Protein AF-0000000068191356 (afdb_homodimer)

Sequence (812 aa):
MKTSSRVHIRNRVVVEPELHLHTVDITEAMRLRGDSGASRRATAPMTSDFDLAVMPREKIFSRSLHSWSAHHSLTTNNWIATIAPASSPSEPGSSNKARYVQIPFPSEREARRFCKAYSPPRLSTAALCQLCQLTPQAARHCRNCGVTVCDSCSTRWGIRMVPKTYNPQLLTTTVRVCKSCDWLSNAFCMALLQGRYEDVLTIVETGNVNLRTCFADIHQEAMFPVHCAILGGSLATLQWLVEMQGCPLSVKKDPKTNRALSLQTSASRTLLDLAMKGRPKIDILVYLIQNGLSISDVHDPSLAPKTLEVVLKAGFPIHSIDTLMPDMPVKTDESDKKFDVSRNKSLVYEESVATLEDACVLCCERSTDCVLIPCGHQICCTDCGHQLTSCPVCKINCSVLRVYRQMKTSSRVHIRNRVVVEPELHLHTVDITEAMRLRGDSGASRRATAPMTSDFDLAVMPREKIFSRSLHSWSAHHSLTTNNWIATIAPASSPSEPGSSNKARYVQIPFPSEREARRFCKAYSPPRLSTAALCQLCQLTPQAARHCRNCGVTVCDSCSTRWGIRMVPKTYNPQLLTTTVRVCKSCDWLSNAFCMALLQGRYEDVLTIVETGNVNLRTCFADIHQEAMFPVHCAILGGSLATLQWLVEMQGCPLSVKKDPKTNRALSLQTSASRTLLDLAMKGRPKIDILVYLIQNGLSISDVHDPSLAPKTLEVVLKAGFPIHSIDTLMPDMPVKTDESDKKFDVSRNKSLVYEESVATLEDACVLCCERSTDCVLIPCGHQICCTDCGHQLTSCPVCKINCSVLRVYRQ

Secondary structure (DSSP, 8-state):
---------------------S---HHHHHHGGGSS---------TT----GGG--GGG--PPPBPPEEEEEETTTTEEEEEE--S--S--SS-------EEEEESSHHHHHHHHHHHSPBPPP--SS-TTT-SPPSS-EE-TTT--EE-STTEEEEEGGGS-GGG--STT-SEEEEEHHHHHHHHHHHHHHHTT-HHHHHHHHTTS---SSS-BS-SSS--B-HHHHHHHHT-HHHHHIIIIIT---SEEEE-TTT-PEEEPB-TT--BHHHHHHSSS--HHHHHHHHHTT--GGG-S-TTHHHHHHHHHHHT---TTGGGGSS------------------------------GGGB-TTTSSSB--EEEETT-B--B-HHHHTT-SB-TTT--B-EEEE-B--/---------------------S---HHHHHHGGGSS---------TT----GGG--GGG--PPPBPPEEEEEETTTTEEEEEE-----S--S--------EEEEESSHHHHHHHHHHHSPBPPP--SS-TTT-SPPSS-EE-TTT--EE-STTEEEEEGGGS-GGG---TT-SEEEEEHHHHHHHHHHHHHHHTT-HHHHHHHHTTS---SSS-BS-SSS--B-HHHHHHHHT-HHHHHIIIIIT---SEEEE-TTT-PEEEPB-TT--BHHHHHHSSS--HHHHHHHHHTT--GGG-S-TTHHHHHHHHHHHT---TTGGGGSS------------------------------GGGB-TTTSSSB--EEEETT-B--B-HHHHTT-SB-TTT--B-EEEE-B--

Structure (mmCIF, N/CA/C/O backbone):
data_AF-0000000068191356-model_v1
#
loop_
_entity.id
_entity.type
_entity.pdbx_description
1 polymer 'RING-type domain-containing protein'
#
loop_
_atom_site.group_PDB
_atom_site.id
_atom_site.type_symbol
_atom_site.label_atom_id
_atom_site.label_alt_id
_atom_site.label_comp_id
_atom_site.label_asym_id
_atom_site.label_entity_id
_atom_site.label_seq_id
_atom_site.pdbx_PDB_ins_code
_atom_site.Cartn_x
_atom_site.Cartn_y
_atom_site.Cartn_z
_atom_site.occupancy
_atom_site.B_iso_or_equiv
_atom_site.auth_seq_id
_atom_site.auth_comp_id
_atom_site.auth_asym_id
_atom_site.auth_atom_id
_atom_site.pdbx_PDB_model_num
ATOM 1 N N . MET A 1 1 ? 65.688 52.938 22 1 24.17 1 MET A N 1
ATOM 2 C CA . MET A 1 1 ? 65.188 51.625 22.484 1 24.17 1 MET A CA 1
ATOM 3 C C . MET A 1 1 ? 63.719 51.656 22.75 1 24.17 1 MET A C 1
ATOM 5 O O . MET A 1 1 ? 63.25 52.062 23.828 1 24.17 1 MET A O 1
ATOM 9 N N . LYS A 1 2 ? 62.906 52.031 21.734 1 26.94 2 LYS A N 1
ATOM 10 C CA . LYS A 1 2 ? 61.5 52.406 21.641 1 26.94 2 LYS A CA 1
ATOM 11 C C . LYS A 1 2 ? 60.594 51.188 21.906 1 26.94 2 LYS A C 1
ATOM 13 O O . LYS A 1 2 ? 60.75 50.156 21.25 1 26.94 2 LYS A O 1
ATOM 18 N N . THR A 1 3 ? 60.25 50.906 23.156 1 25.55 3 THR A N 1
ATOM 19 C CA . THR A 1 3 ? 59.562 49.812 23.812 1 25.55 3 THR A CA 1
ATOM 20 C C . THR A 1 3 ? 58.156 49.625 23.219 1 25.55 3 THR A C 1
ATOM 22 O O . THR A 1 3 ? 57.312 50.531 23.297 1 25.55 3 THR A O 1
ATOM 25 N N . SER A 1 4 ? 58 49 22.094 1 24.19 4 SER A N 1
ATOM 26 C CA . SER A 1 4 ? 56.781 48.781 21.312 1 24.19 4 SER A CA 1
ATOM 27 C C . SER A 1 4 ? 55.75 47.969 22.094 1 24.19 4 SER A C 1
ATOM 29 O O . SER A 1 4 ? 56.031 46.875 22.578 1 24.19 4 SER A O 1
ATOM 31 N N . SER A 1 5 ? 54.875 48.562 22.859 1 21.66 5 SER A N 1
ATOM 32 C CA . SER A 1 5 ? 53.844 48.031 23.734 1 21.66 5 SER A CA 1
ATOM 33 C C . SER A 1 5 ? 52.844 47.188 22.953 1 21.66 5 SER A C 1
ATOM 35 O O . SER A 1 5 ? 52.094 47.688 22.125 1 21.66 5 SER A O 1
ATOM 37 N N . ARG A 1 6 ? 53.125 45.906 22.609 1 24.48 6 ARG A N 1
ATOM 38 C CA . ARG A 1 6 ? 52.312 44.938 21.891 1 24.48 6 ARG A CA 1
ATOM 39 C C . ARG A 1 6 ? 50.969 44.688 22.609 1 24.48 6 ARG A C 1
ATOM 41 O O . ARG A 1 6 ? 50.969 44.219 23.75 1 24.48 6 ARG A O 1
ATOM 48 N N . VAL A 1 7 ? 49.969 45.531 22.359 1 21.64 7 VAL A N 1
ATOM 49 C CA . VAL A 1 7 ? 48.625 45.406 22.922 1 21.64 7 VAL A CA 1
ATOM 50 C C . VAL A 1 7 ? 48.062 44.031 22.641 1 21.64 7 VAL A C 1
ATOM 52 O O . VAL A 1 7 ? 48.031 43.562 21.5 1 21.64 7 VAL A O 1
ATOM 55 N N . HIS A 1 8 ? 48.188 43.094 23.484 1 22.69 8 HIS A N 1
ATOM 56 C CA . HIS A 1 8 ? 47.656 41.719 23.453 1 22.69 8 HIS A CA 1
ATOM 57 C C . HIS A 1 8 ? 46.125 41.75 23.328 1 22.69 8 HIS A C 1
ATOM 59 O O . HIS A 1 8 ? 45.438 42.281 24.203 1 22.69 8 HIS A O 1
ATOM 65 N N . ILE A 1 9 ? 45.625 41.906 22.156 1 21.95 9 ILE A N 1
ATOM 66 C CA . ILE A 1 9 ? 44.188 41.875 21.891 1 21.95 9 ILE A CA 1
ATOM 67 C C . ILE A 1 9 ? 43.562 40.562 22.375 1 21.95 9 ILE A C 1
ATOM 69 O O . ILE A 1 9 ? 44 39.5 21.984 1 21.95 9 ILE A O 1
ATOM 73 N N . ARG A 1 10 ? 43.031 40.5 23.594 1 22.03 10 ARG A N 1
ATOM 74 C CA . ARG A 1 10 ? 42.281 39.406 24.234 1 22.03 10 ARG A CA 1
ATOM 75 C C . ARG A 1 10 ? 41.156 38.906 23.344 1 22.03 10 ARG A C 1
ATOM 77 O O . ARG A 1 10 ? 40.281 39.688 22.938 1 22.03 10 ARG A O 1
ATOM 84 N N . ASN A 1 11 ? 41.438 38.031 22.406 1 20.94 11 ASN A N 1
ATOM 85 C CA . ASN A 1 11 ? 40.469 3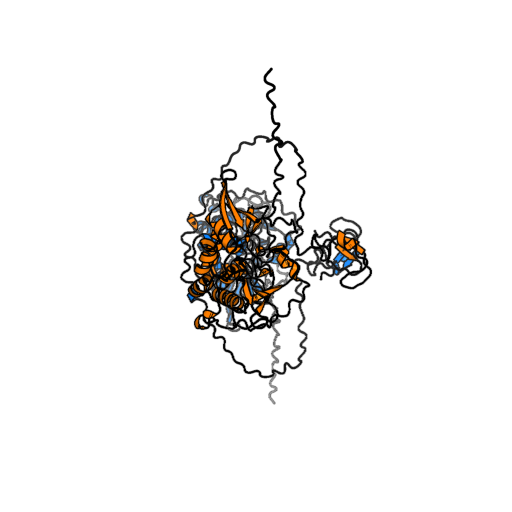7.375 21.516 1 20.94 11 ASN A CA 1
ATOM 86 C C . ASN A 1 11 ? 39.312 36.781 22.297 1 20.94 11 ASN A C 1
ATOM 88 O O . ASN A 1 11 ? 39.5 35.938 23.172 1 20.94 11 ASN A O 1
ATOM 92 N N . ARG A 1 12 ? 38.281 37.562 22.703 1 20.75 12 ARG A N 1
ATOM 93 C CA . ARG A 1 12 ? 37.031 37.094 23.344 1 20.75 12 ARG A CA 1
ATOM 94 C C . ARG A 1 12 ? 36.438 35.938 22.578 1 20.75 12 ARG A C 1
ATOM 96 O O . ARG A 1 12 ? 36.188 36.031 21.375 1 20.75 12 ARG A O 1
ATOM 103 N N . VAL A 1 13 ? 36.75 34.688 22.875 1 22 13 VAL A N 1
ATOM 104 C CA . VAL A 1 13 ? 36.188 33.438 22.391 1 22 13 VAL A CA 1
ATOM 105 C C . VAL A 1 13 ? 34.656 33.531 22.453 1 22 13 VAL A C 1
ATOM 107 O O . VAL A 1 13 ? 34.094 33.719 23.516 1 22 13 VAL A O 1
ATOM 110 N N . VAL A 1 14 ? 33.969 34.094 21.453 1 21.89 14 VAL A N 1
ATOM 111 C CA . VAL A 1 14 ? 32.531 34.062 21.297 1 21.89 14 VAL A CA 1
ATOM 112 C C . VAL A 1 14 ? 32.031 32.625 21.469 1 21.89 14 VAL A C 1
ATOM 114 O O . VAL A 1 14 ? 32.469 31.734 20.766 1 21.89 14 VAL A O 1
ATOM 117 N N . VAL A 1 15 ? 31.797 32.188 22.672 1 22.81 15 VAL A N 1
ATOM 118 C CA . VAL A 1 15 ? 31.125 30.938 22.953 1 22.81 15 VAL A CA 1
ATOM 119 C C . VAL A 1 15 ? 29.906 30.797 22.047 1 22.81 15 VAL A C 1
ATOM 121 O O . VAL A 1 15 ? 29 31.641 22.078 1 22.81 15 VAL A O 1
ATOM 124 N N . GLU A 1 16 ? 30.109 30.328 20.875 1 23.81 16 GLU A N 1
ATOM 125 C CA . GLU A 1 16 ? 29.047 29.984 19.938 1 23.81 16 GLU A CA 1
ATOM 126 C C . GLU A 1 16 ? 27.938 29.188 20.609 1 23.81 16 GLU A C 1
ATOM 128 O O . GLU A 1 16 ? 28.156 28.062 21.047 1 23.81 16 GLU A O 1
ATOM 133 N N . PRO A 1 17 ? 27.125 29.812 21.469 1 24.05 17 PRO A N 1
ATOM 134 C CA . PRO A 1 17 ? 26.078 28.922 21.953 1 24.05 17 PRO A CA 1
ATOM 135 C C . PRO A 1 17 ? 25.422 28.109 20.844 1 24.05 17 PRO A C 1
ATOM 137 O O . PRO A 1 17 ? 25.109 28.656 19.781 1 24.05 17 PRO A O 1
ATOM 140 N N . GLU A 1 18 ? 25.859 26.953 20.609 1 23.86 18 GLU A N 1
ATOM 141 C CA . GLU A 1 18 ? 25.203 25.969 19.75 1 23.86 18 GLU A CA 1
ATOM 142 C C . GLU A 1 18 ? 23.688 26.031 19.891 1 23.86 18 GLU A C 1
ATOM 144 O O . GLU A 1 18 ? 23.141 25.656 20.938 1 23.86 18 GLU A O 1
ATOM 149 N N . LEU A 1 19 ? 23.125 27.141 19.594 1 24.48 19 LEU A N 1
ATOM 150 C CA . LEU A 1 19 ? 21.656 27.219 19.609 1 24.48 19 LEU A CA 1
ATOM 151 C C . LEU A 1 19 ? 21.047 26.062 18.828 1 24.48 19 LEU A C 1
ATOM 153 O O . LEU A 1 19 ? 21.219 25.953 17.609 1 24.48 19 LEU A O 1
ATOM 157 N N . HIS A 1 20 ? 21.094 24.844 19.391 1 24.81 20 HIS A N 1
ATOM 158 C CA . HIS A 1 20 ? 20.188 23.75 19.062 1 24.81 20 HIS A CA 1
ATOM 159 C C . HIS A 1 20 ? 18.766 24.281 18.859 1 24.81 20 HIS A C 1
ATOM 161 O O . HIS A 1 20 ? 17.953 24.281 19.781 1 24.81 20 HIS A O 1
ATOM 167 N N . LEU A 1 21 ? 18.688 25.469 18.422 1 25.8 21 LEU A N 1
ATOM 168 C CA . LEU A 1 21 ? 17.344 25.953 18.125 1 25.8 21 LEU A CA 1
ATOM 169 C C . LEU A 1 21 ? 16.562 24.922 17.312 1 25.8 21 LEU A C 1
ATOM 171 O O . LEU A 1 21 ? 15.398 25.141 16.984 1 25.8 21 LEU A O 1
ATOM 175 N N . HIS A 1 22 ? 17.344 24.219 16.469 1 25.77 22 HIS A N 1
ATOM 176 C CA . HIS A 1 22 ? 16.656 23.719 15.273 1 25.77 22 HIS A CA 1
ATOM 177 C C . HIS A 1 22 ? 15.367 23 15.625 1 25.77 22 HIS A C 1
ATOM 179 O O . HIS A 1 22 ? 14.328 23.219 15.008 1 25.77 22 HIS A O 1
ATOM 185 N N . THR A 1 23 ? 15.609 21.734 16.031 1 26 23 THR A N 1
ATOM 186 C CA . THR A 1 23 ? 14.555 20.734 15.984 1 26 23 THR A CA 1
ATOM 187 C C . THR A 1 23 ? 13.477 21.031 17.016 1 26 23 THR A C 1
ATOM 189 O O . THR A 1 23 ? 13.688 20.844 18.219 1 26 23 THR A O 1
ATOM 192 N N . VAL A 1 24 ? 12.906 22.188 17 1 26.14 24 VAL A N 1
ATOM 193 C CA . VAL A 1 24 ? 11.75 22.281 17.891 1 26.14 24 VAL A CA 1
ATOM 194 C C . VAL A 1 24 ? 10.992 20.953 17.891 1 26.14 24 VAL A C 1
ATOM 196 O O . VAL A 1 24 ? 10.555 20.484 16.844 1 26.14 24 VAL A O 1
ATOM 199 N N . ASP A 1 25 ? 11.438 20.078 18.656 1 25.64 25 ASP A N 1
ATOM 200 C CA . ASP A 1 25 ? 10.695 18.844 18.906 1 25.64 25 ASP A CA 1
ATOM 201 C C . ASP A 1 25 ? 9.203 19.125 19.078 1 25.64 25 ASP A C 1
ATOM 203 O O . ASP A 1 25 ? 8.781 19.609 20.125 1 25.64 25 ASP A O 1
ATOM 207 N N . ILE A 1 26 ? 8.562 19.594 18.078 1 28.28 26 ILE A N 1
ATOM 208 C CA . ILE A 1 26 ? 7.109 19.719 18.062 1 28.28 26 ILE A CA 1
ATOM 209 C C . ILE A 1 26 ? 6.48 18.578 18.859 1 28.28 26 ILE A C 1
ATOM 211 O O . ILE A 1 26 ? 5.402 18.734 19.438 1 28.28 26 ILE A O 1
ATOM 215 N N . THR A 1 27 ? 7.172 17.484 18.891 1 27.33 27 THR A N 1
ATOM 216 C CA . THR A 1 27 ? 6.672 16.344 19.656 1 27.33 27 THR A CA 1
ATOM 217 C C . THR A 1 27 ? 6.793 16.609 21.156 1 27.33 27 THR A C 1
ATOM 219 O O . THR A 1 27 ? 5.973 16.141 21.953 1 27.33 27 THR A O 1
ATOM 222 N N . GLU A 1 28 ? 7.785 17.406 21.594 1 26.42 28 GLU A N 1
ATOM 223 C CA . GLU A 1 28 ? 7.934 17.609 23.031 1 26.42 28 GLU A CA 1
ATOM 224 C C . GLU A 1 28 ? 6.848 18.547 23.578 1 26.42 28 GLU A C 1
ATOM 226 O O . GLU A 1 28 ? 6.316 18.328 24.656 1 26.42 28 GLU A O 1
ATOM 231 N N . ALA A 1 29 ? 6.566 19.656 22.953 1 27 29 ALA A N 1
ATOM 232 C CA . ALA A 1 29 ? 5.559 20.578 23.453 1 27 29 ALA A CA 1
ATOM 233 C C . ALA A 1 29 ? 4.188 19.922 23.531 1 27 29 ALA A C 1
ATOM 235 O O . ALA A 1 29 ? 3.416 20.172 24.453 1 27 29 ALA A O 1
ATOM 236 N N . MET A 1 30 ? 3.887 19.062 22.625 1 27.16 30 MET A N 1
ATOM 237 C CA . MET A 1 30 ? 2.562 18.453 22.672 1 27.16 30 MET A CA 1
ATOM 238 C C . MET A 1 30 ? 2.453 17.453 23.828 1 27.16 30 MET A C 1
ATOM 240 O O . MET A 1 30 ? 1.349 17.078 24.219 1 27.16 30 MET A O 1
ATOM 244 N N . ARG A 1 31 ? 3.641 17.031 24.328 1 27.25 31 ARG A N 1
ATOM 245 C CA . ARG A 1 31 ? 3.58 16.047 25.406 1 27.25 31 ARG A CA 1
ATOM 246 C C . ARG A 1 31 ? 3.186 16.703 26.734 1 27.25 31 ARG A C 1
ATOM 248 O O . ARG A 1 31 ? 2.939 16 27.719 1 27.25 31 ARG A O 1
ATOM 255 N N . LEU A 1 32 ? 3.475 17.953 26.906 1 26.67 32 LEU A N 1
ATOM 256 C CA . LEU A 1 32 ? 3.18 18.469 28.25 1 26.67 32 LEU A CA 1
ATOM 257 C C . LEU A 1 32 ? 1.68 18.438 28.531 1 26.67 32 LEU A C 1
ATOM 259 O O . LEU A 1 32 ? 1.227 18.891 29.578 1 26.67 32 LEU A O 1
ATOM 263 N N . ARG A 1 33 ? 0.892 18.219 27.578 1 27.61 33 ARG A N 1
ATOM 264 C CA . ARG A 1 33 ? -0.502 18.531 27.875 1 27.61 33 ARG A CA 1
ATOM 265 C C . ARG A 1 33 ? -1.111 17.484 28.797 1 27.61 33 ARG A C 1
ATOM 267 O O . ARG A 1 33 ? -2.311 17.516 29.078 1 27.61 33 ARG A O 1
ATOM 274 N N . GLY A 1 34 ? -0.462 16.438 29.219 1 26.48 34 GLY A N 1
ATOM 275 C CA . GLY A 1 34 ? -1.502 15.57 29.75 1 26.48 34 GLY A CA 1
ATOM 276 C C . GLY A 1 34 ? -2.238 16.172 30.938 1 26.48 34 GLY A C 1
ATOM 277 O O . GLY A 1 34 ? -3.334 15.719 31.281 1 26.48 34 GLY A O 1
ATOM 278 N N . ASP A 1 35 ? -1.534 16.766 31.875 1 25.09 35 ASP A N 1
ATOM 279 C CA . ASP A 1 35 ? -2.25 16.875 33.125 1 25.09 35 ASP A CA 1
ATOM 280 C C . ASP A 1 35 ? -3.234 18.047 33.125 1 25.09 35 ASP A C 1
ATOM 282 O O . ASP A 1 35 ? -3.896 18.328 34.125 1 25.09 35 ASP A O 1
ATOM 286 N N . SER A 1 36 ? -2.875 19.156 32.438 1 24.45 36 SER A N 1
ATOM 287 C CA . SER A 1 36 ? -3.641 20.312 32.906 1 24.45 36 SER A CA 1
ATOM 288 C C . SER A 1 36 ? -5.105 20.203 32.5 1 24.45 36 SER A C 1
ATOM 290 O O . SER A 1 36 ? -5.438 19.5 31.547 1 24.45 36 SER A O 1
ATOM 292 N N . GLY A 1 37 ? -6.094 20.562 33.469 1 24.88 37 GLY A N 1
ATOM 293 C CA . GLY A 1 37 ? -7.531 20.797 33.469 1 24.88 37 GLY A CA 1
ATOM 294 C C . GLY A 1 37 ? -8.039 21.484 32.219 1 24.88 37 GLY A C 1
ATOM 295 O O . GLY A 1 37 ? -8.242 22.688 32.219 1 24.88 37 GLY A O 1
ATOM 296 N N . ALA A 1 38 ? -7.434 21.188 31.109 1 26.58 38 ALA A N 1
ATOM 297 C CA . ALA A 1 38 ? -8.008 21.906 29.984 1 26.58 38 ALA A CA 1
ATOM 298 C C . ALA A 1 38 ? -9.531 21.875 30.031 1 26.58 38 ALA A C 1
ATOM 300 O O . ALA A 1 38 ? -10.133 20.797 30.172 1 26.58 38 ALA A O 1
ATOM 301 N N . SER A 1 39 ? -10.125 22.844 30.625 1 24.3 39 SER A N 1
ATOM 302 C CA . SER A 1 39 ? -11.562 23.062 30.547 1 24.3 39 SER A CA 1
ATOM 303 C C . SER A 1 39 ? -12.125 22.531 29.234 1 24.3 39 SER A C 1
ATOM 305 O O . SER A 1 39 ? -11.539 22.734 28.172 1 24.3 39 SER A O 1
ATOM 307 N N . ARG A 1 40 ? -12.82 21.438 29.312 1 29.25 40 ARG A N 1
ATOM 308 C CA . ARG A 1 40 ? -13.664 20.875 28.266 1 29.25 40 ARG A CA 1
ATOM 309 C C . ARG A 1 40 ? -14.219 21.984 27.359 1 29.25 40 ARG A C 1
ATOM 311 O O . ARG A 1 40 ? -15.016 22.812 27.797 1 29.25 40 ARG A O 1
ATOM 318 N N . ARG A 1 41 ? -13.289 22.516 26.516 1 27.05 41 ARG A N 1
ATOM 319 C CA . ARG A 1 41 ? -13.984 23.297 25.5 1 27.05 41 ARG A CA 1
ATOM 320 C C . ARG A 1 41 ? -15.234 22.562 25.016 1 27.05 41 ARG A C 1
ATOM 322 O O . ARG A 1 41 ? -15.203 21.359 24.781 1 27.05 41 ARG A O 1
ATOM 329 N N . ALA A 1 42 ? -16.406 23.047 25.328 1 27.41 42 ALA A N 1
ATOM 330 C CA . ALA A 1 42 ? -17.688 22.594 24.781 1 27.41 42 ALA A CA 1
ATOM 331 C C . ALA A 1 42 ? -17.547 22.172 23.312 1 27.41 42 ALA A C 1
ATOM 333 O O . ALA A 1 42 ? -16.906 22.859 22.516 1 27.41 42 ALA A O 1
ATOM 334 N N . THR A 1 43 ? -17.453 20.875 23.109 1 28.97 43 THR A N 1
ATOM 335 C CA . THR A 1 43 ? -17.516 20.219 21.812 1 28.97 43 THR A CA 1
ATOM 336 C C . THR A 1 43 ? -18.453 20.969 20.875 1 28.97 43 THR A C 1
ATOM 338 O O . THR A 1 43 ? -19.672 20.797 20.938 1 28.97 43 THR A O 1
ATOM 341 N N . ALA A 1 44 ? -18.281 22.219 20.547 1 29.17 44 ALA A N 1
ATOM 342 C CA . ALA A 1 44 ? -19.203 22.703 19.531 1 29.17 44 ALA A CA 1
ATOM 343 C C . ALA A 1 44 ? -19.203 21.781 18.312 1 29.17 44 ALA A C 1
ATOM 345 O O . ALA A 1 44 ? -18.156 21.219 17.953 1 29.17 44 ALA A O 1
ATOM 346 N N . PRO A 1 45 ? -20.281 21.141 17.922 1 31.84 45 PRO A N 1
ATOM 347 C CA . PRO A 1 45 ? -20.406 20.328 16.703 1 31.84 45 PRO A CA 1
ATOM 348 C C . PRO A 1 45 ? -19.641 20.922 15.516 1 31.84 45 PRO A C 1
ATOM 350 O O . PRO A 1 45 ? -19.656 22.141 15.312 1 31.84 45 PRO A O 1
ATOM 353 N N . MET A 1 46 ? -18.484 20.547 15.25 1 36.78 46 MET A N 1
ATOM 354 C CA . MET A 1 46 ? -17.688 20.953 14.094 1 36.78 46 MET A CA 1
ATOM 355 C C . MET A 1 46 ? -18.547 21.078 12.852 1 36.78 46 MET A C 1
ATOM 357 O O . MET A 1 46 ? -18.047 21.109 11.727 1 36.78 46 MET A O 1
ATOM 361 N N . THR A 1 47 ? -19.828 20.688 12.852 1 37.09 47 THR A N 1
ATOM 362 C CA . THR A 1 47 ? -20.594 20.859 11.617 1 37.09 47 THR A CA 1
ATOM 363 C C . THR A 1 47 ? -20.469 22.297 11.109 1 37.09 47 THR A C 1
ATOM 365 O O . THR A 1 47 ? -21.188 22.703 10.188 1 37.09 47 THR A O 1
ATOM 368 N N . SER A 1 48 ? -20.203 23.391 11.992 1 45.31 48 SER A N 1
ATOM 369 C CA . SER A 1 48 ? -20.844 24.688 11.734 1 45.31 48 SER A CA 1
ATOM 370 C C . SER A 1 48 ? -20.109 25.438 10.625 1 45.31 48 SER A C 1
ATOM 372 O O . SER A 1 48 ? -18.875 25.453 10.57 1 45.31 48 SER A O 1
ATOM 374 N N . ASP A 1 49 ? -20.672 25.547 9.43 1 59.94 49 ASP A N 1
ATOM 375 C CA . ASP A 1 49 ? -20.422 26.438 8.297 1 59.94 49 ASP A CA 1
ATOM 376 C C . ASP A 1 49 ? -20.047 27.828 8.766 1 59.94 49 ASP A C 1
ATOM 378 O O . ASP A 1 49 ? -20.5 28.281 9.828 1 59.94 49 ASP A O 1
ATOM 382 N N . PHE A 1 50 ? -18.797 28.219 8.727 1 74.12 50 PHE A N 1
ATOM 383 C CA . PHE A 1 50 ? -18.484 29.609 8.977 1 74.12 50 PHE A CA 1
ATOM 384 C C . PHE A 1 50 ? -18.812 30.469 7.762 1 74.12 50 PHE A C 1
ATOM 386 O O . PHE A 1 50 ? -18.906 29.953 6.645 1 74.12 50 PHE A O 1
ATOM 393 N N . ASP A 1 51 ? -19.375 31.609 8.016 1 84.69 51 ASP A N 1
ATOM 394 C CA . ASP A 1 51 ? -19.688 32.594 6.98 1 84.69 51 ASP A CA 1
ATOM 395 C C . ASP A 1 51 ? -18.812 33.844 7.129 1 84.69 51 ASP A C 1
ATOM 397 O O . ASP A 1 51 ? -18.828 34.469 8.18 1 84.69 51 ASP A O 1
ATOM 401 N N . LEU A 1 52 ? -18.062 34.094 6.141 1 90 52 LEU A N 1
ATOM 402 C CA . LEU A 1 52 ? -17.188 35.25 6.16 1 90 52 LEU A CA 1
ATOM 403 C C . LEU A 1 52 ? -17.984 36.562 6.312 1 90 52 LEU A C 1
ATOM 405 O O . LEU A 1 52 ? -17.453 37.562 6.734 1 90 52 LEU A O 1
ATOM 409 N N . ALA A 1 53 ? -19.234 36.438 5.938 1 86.56 53 ALA A N 1
ATOM 410 C CA . ALA A 1 53 ? -20.094 37.625 6.02 1 86.56 53 ALA A CA 1
ATOM 411 C C . ALA A 1 53 ? -20.25 38.062 7.465 1 86.56 53 ALA A C 1
ATOM 413 O O . ALA A 1 53 ? -20.484 39.25 7.727 1 86.56 53 ALA A O 1
ATOM 414 N N . VAL A 1 54 ? -20.094 37.188 8.438 1 89.06 54 VAL A N 1
ATOM 415 C CA . VAL A 1 54 ? -20.328 37.531 9.844 1 89.06 54 VAL A CA 1
ATOM 416 C C . VAL A 1 54 ? -18.984 37.875 10.508 1 89.06 54 VAL A C 1
ATOM 418 O O . VAL A 1 54 ? -18.938 38.094 11.719 1 89.06 54 VAL A O 1
ATOM 421 N N . MET A 1 55 ? -17.922 37.906 9.789 1 91.19 55 MET A N 1
ATOM 422 C CA . MET A 1 55 ? -16.625 38.281 10.352 1 91.19 55 MET A CA 1
ATOM 423 C C . MET A 1 55 ? -16.703 39.625 11.055 1 91.19 55 MET A C 1
ATOM 425 O O . MET A 1 55 ? -17.219 40.594 10.5 1 91.19 55 MET A O 1
ATOM 429 N N . PRO A 1 56 ? -16.312 39.688 12.32 1 91 56 PRO A N 1
ATOM 430 C CA . PRO A 1 56 ? -16.344 40.938 13.047 1 91 56 PRO A CA 1
ATOM 431 C C . PRO A 1 56 ? -15.227 41.906 12.609 1 91 56 PRO A C 1
ATOM 433 O O . PRO A 1 56 ? -14.344 42.219 13.406 1 91 56 PRO A O 1
ATOM 436 N N . ARG A 1 57 ? -15.32 42.469 11.508 1 93.19 57 ARG A N 1
ATOM 437 C CA . ARG A 1 57 ? -14.258 43.25 10.883 1 93.19 57 ARG A CA 1
ATOM 438 C C . ARG A 1 57 ? -13.906 44.469 11.727 1 93.19 57 ARG A C 1
ATOM 440 O O . ARG A 1 57 ? -12.734 44.844 11.828 1 93.19 57 ARG A O 1
ATOM 447 N N . GLU A 1 58 ? -14.867 45.031 12.406 1 93.06 58 GLU A N 1
ATOM 448 C CA . GLU A 1 58 ? -14.664 46.25 13.18 1 93.06 58 GLU A CA 1
ATOM 449 C C . GLU A 1 58 ? -13.883 45.969 14.469 1 93.06 58 GLU A C 1
ATOM 451 O O . GLU A 1 58 ? -13.344 46.906 15.086 1 93.06 58 GLU A O 1
ATOM 456 N N . LYS A 1 59 ? -13.859 44.719 14.82 1 95.44 59 LYS A N 1
ATOM 457 C CA . LYS A 1 59 ? -13.203 44.375 16.078 1 95.44 59 LYS A CA 1
ATOM 458 C C . LYS A 1 59 ? -11.867 43.688 15.82 1 95.44 59 LYS A C 1
ATOM 460 O O . LYS A 1 59 ? -11.242 43.156 16.75 1 95.44 59 LYS A O 1
ATOM 465 N N . ILE A 1 60 ? -11.508 43.625 14.555 1 96.5 60 ILE A N 1
ATOM 466 C CA . ILE A 1 60 ? -10.242 43 14.211 1 96.5 60 ILE A CA 1
ATOM 467 C C . ILE A 1 60 ? -9.156 44.062 14.047 1 96.5 60 ILE A C 1
ATOM 469 O O . ILE A 1 60 ? -9.289 44.969 13.219 1 96.5 60 ILE A O 1
ATOM 473 N N . PHE A 1 61 ? -8.148 43.969 14.859 1 96.44 61 PHE A N 1
ATOM 474 C CA . PHE A 1 61 ? -6.973 44.844 14.773 1 96.44 61 PHE A CA 1
ATOM 475 C C . PHE A 1 61 ? -5.742 44.031 14.398 1 96.44 61 PHE A C 1
ATOM 477 O O . PHE A 1 61 ? -5.305 43.156 15.156 1 96.44 61 PHE A O 1
ATOM 484 N N . SER A 1 62 ? -5.234 44.312 13.258 1 96.38 62 SER A N 1
ATOM 485 C CA . SER A 1 62 ? -4.07 43.594 12.781 1 96.38 62 SER A CA 1
ATOM 486 C C . SER A 1 62 ? -2.898 43.719 13.75 1 96.38 62 SER A C 1
ATOM 488 O O . SER A 1 62 ? -2.619 44.812 14.25 1 96.38 62 SER A O 1
ATOM 490 N N . ARG A 1 63 ? -2.312 42.562 14.008 1 95.12 63 ARG A N 1
ATOM 491 C CA . ARG A 1 63 ? -1.218 42.625 14.969 1 95.12 63 ARG A CA 1
ATOM 492 C C . ARG A 1 63 ? -0.022 43.375 14.398 1 95.12 63 ARG A C 1
ATOM 494 O O . ARG A 1 63 ? 0.279 43.25 13.203 1 95.12 63 ARG A O 1
ATOM 501 N N . SER A 1 64 ? 0.544 44.281 15.203 1 94.5 64 SER A N 1
ATOM 502 C CA . SER A 1 64 ? 1.814 44.938 14.93 1 94.5 64 SER A CA 1
ATOM 503 C C . SER A 1 64 ? 2.977 44.188 15.586 1 94.5 64 SER A C 1
ATOM 505 O O . SER A 1 64 ? 2.998 44.031 16.797 1 94.5 64 SER A O 1
ATOM 507 N N . LEU A 1 65 ? 3.887 43.812 14.773 1 93.56 65 LEU A N 1
ATOM 508 C CA . LEU A 1 65 ? 4.961 42.938 15.25 1 93.56 65 LEU A CA 1
ATOM 509 C C . LEU A 1 65 ? 6.117 43.781 15.805 1 93.56 65 LEU A C 1
ATOM 511 O O . LEU A 1 65 ? 6.355 44.906 15.352 1 93.56 65 LEU A O 1
ATOM 515 N N . HIS A 1 66 ? 6.781 43.188 16.781 1 92.69 66 HIS A N 1
ATOM 516 C CA . HIS A 1 66 ? 8.078 43.719 17.188 1 92.69 66 HIS A CA 1
ATOM 517 C C . HIS A 1 66 ? 9.07 43.719 16.031 1 92.69 66 HIS A C 1
ATOM 519 O O . HIS A 1 66 ? 8.875 43 15.047 1 92.69 66 HIS A O 1
ATOM 525 N N . SER A 1 67 ? 10.047 44.469 16.203 1 91.44 67 SER A N 1
ATOM 526 C CA . SER A 1 67 ? 11.023 44.625 15.117 1 91.44 67 SER A CA 1
ATOM 527 C C . SER A 1 67 ? 11.711 43.281 14.812 1 91.44 67 SER A C 1
ATOM 529 O O . SER A 1 67 ? 12 42.5 15.727 1 91.44 67 SER A O 1
ATOM 531 N N . TRP A 1 68 ? 11.859 43.031 13.547 1 93.44 68 TRP A N 1
ATOM 532 C CA . TRP A 1 68 ? 12.578 41.844 13.078 1 93.44 68 TRP A CA 1
ATOM 533 C C . TRP A 1 68 ? 13.414 42.188 11.844 1 93.44 68 TRP A C 1
ATOM 535 O O . TRP A 1 68 ? 13.234 43.25 11.234 1 93.44 68 TRP A O 1
ATOM 545 N N . SER A 1 69 ? 14.438 41.312 11.602 1 94.88 69 SER A N 1
ATOM 546 C CA . SER A 1 69 ? 15.273 41.531 10.422 1 94.88 69 SER A CA 1
ATOM 547 C C . SER A 1 69 ? 15.766 40.188 9.859 1 94.88 69 SER A C 1
ATOM 549 O O . SER A 1 69 ? 15.781 39.188 10.562 1 94.88 69 SER A O 1
ATOM 551 N N . ALA A 1 70 ? 15.938 40.219 8.555 1 95.38 70 ALA A N 1
ATOM 552 C CA . ALA A 1 70 ? 16.594 39.125 7.832 1 95.38 70 ALA A CA 1
ATOM 553 C C . ALA A 1 70 ? 17.766 39.625 7.004 1 95.38 70 ALA A C 1
ATOM 555 O O . ALA A 1 70 ? 17.594 40.5 6.129 1 95.38 70 ALA A O 1
ATOM 556 N N . HIS A 1 71 ? 18.922 39.156 7.348 1 95.25 71 HIS A N 1
ATOM 557 C CA . HIS A 1 71 ? 20.078 39.625 6.594 1 95.25 71 HIS A CA 1
ATOM 558 C C . HIS A 1 71 ? 20.953 38.469 6.168 1 95.25 71 HIS A C 1
ATOM 560 O O . HIS A 1 71 ? 20.969 37.406 6.816 1 95.25 71 HIS A O 1
ATOM 566 N N . HIS A 1 72 ? 21.672 38.688 5.117 1 95.5 72 HIS A N 1
ATOM 567 C CA . HIS A 1 72 ? 22.547 37.688 4.574 1 95.5 72 HIS A CA 1
ATOM 568 C C . HIS A 1 72 ? 23.922 37.719 5.246 1 95.5 72 HIS A C 1
ATOM 570 O O . HIS A 1 72 ? 24.578 38.781 5.266 1 95.5 72 HIS A O 1
ATOM 576 N N . SER A 1 73 ? 24.266 36.594 5.832 1 91.75 73 SER A N 1
ATOM 577 C CA . SER A 1 73 ? 25.609 36.469 6.395 1 91.75 73 SER A CA 1
ATOM 578 C C . SER A 1 73 ? 26.594 35.969 5.348 1 91.75 73 SER A C 1
ATOM 580 O O . SER A 1 73 ? 26.5 34.844 4.883 1 91.75 73 SER A O 1
ATOM 582 N N . LEU A 1 74 ? 27.547 36.719 5.043 1 90.5 74 LEU A N 1
ATOM 583 C CA . LEU A 1 74 ? 28.562 36.375 4.051 1 90.5 74 LEU A CA 1
ATOM 584 C C . LEU A 1 74 ? 29.469 35.281 4.586 1 90.5 74 LEU A C 1
ATOM 586 O O . LEU A 1 74 ? 30 34.469 3.812 1 90.5 74 LEU A O 1
ATOM 590 N N . THR A 1 75 ? 29.609 35.219 5.859 1 88.31 75 THR A N 1
ATOM 591 C CA . THR A 1 75 ? 30.484 34.219 6.492 1 88.31 75 THR A CA 1
ATOM 592 C C . THR A 1 75 ? 29.906 32.812 6.363 1 88.31 75 THR A C 1
ATOM 594 O O . THR A 1 75 ? 30.609 31.891 6 1 88.31 75 THR A O 1
ATOM 597 N N . THR A 1 76 ? 28.625 32.719 6.613 1 89.69 76 THR A N 1
ATOM 598 C CA . THR A 1 76 ? 28.016 31.391 6.617 1 89.69 76 THR A CA 1
ATOM 599 C C . THR A 1 76 ? 27.234 31.156 5.328 1 89.69 76 THR A C 1
ATOM 601 O O . THR A 1 76 ? 26.844 30.016 5.035 1 89.69 76 THR A O 1
ATOM 604 N N . ASN A 1 77 ? 27.062 32.188 4.574 1 91.69 77 ASN A N 1
ATOM 605 C CA . ASN A 1 77 ? 26.266 32.188 3.35 1 91.69 77 ASN A CA 1
ATOM 606 C C . ASN A 1 77 ? 24.812 31.812 3.633 1 91.69 77 ASN A C 1
ATOM 608 O O . ASN A 1 77 ? 24.141 31.219 2.789 1 91.69 77 ASN A O 1
ATOM 612 N N . ASN A 1 78 ? 24.406 32.062 4.844 1 92.44 78 ASN A N 1
ATOM 613 C CA . ASN A 1 78 ? 23.016 31.875 5.242 1 92.44 78 ASN A CA 1
ATOM 614 C C . ASN A 1 78 ? 22.312 33.219 5.48 1 92.44 78 ASN A C 1
ATOM 616 O O . ASN A 1 78 ? 22.969 34.25 5.594 1 92.44 78 ASN A O 1
ATOM 620 N N . TRP A 1 79 ? 21.047 33.125 5.375 1 93.25 79 TRP A N 1
ATOM 621 C CA . TRP A 1 79 ? 20.234 34.25 5.785 1 93.25 79 TRP A CA 1
ATOM 622 C C . TRP A 1 79 ? 19.859 34.156 7.262 1 93.25 79 TRP A C 1
ATOM 624 O O . TRP A 1 79 ? 19.297 33.156 7.703 1 93.25 79 TRP A O 1
ATOM 634 N N . ILE A 1 80 ? 20.156 35.188 8.031 1 92.62 80 ILE A N 1
ATOM 635 C CA . ILE A 1 80 ? 19.938 35.156 9.477 1 92.62 80 ILE A CA 1
ATOM 636 C C . ILE A 1 80 ? 18.656 35.906 9.812 1 92.62 80 ILE A C 1
ATOM 638 O O . ILE A 1 80 ? 18.547 37.125 9.578 1 92.62 80 ILE A O 1
ATOM 642 N N . ALA A 1 81 ? 17.672 35.188 10.32 1 92.31 81 ALA A N 1
ATOM 643 C CA . ALA A 1 81 ? 16.453 35.812 10.844 1 92.31 81 ALA A CA 1
ATOM 644 C C . ALA A 1 81 ? 16.641 36.219 12.297 1 92.31 81 ALA A C 1
ATOM 646 O O . ALA A 1 81 ? 17.047 35.438 13.141 1 92.31 81 ALA A O 1
ATOM 647 N N . THR A 1 82 ? 16.344 37.469 12.594 1 92.12 82 THR A N 1
ATOM 648 C CA . THR A 1 82 ? 16.453 38 13.953 1 92.12 82 THR A CA 1
ATOM 649 C C . THR A 1 82 ? 15.125 38.562 14.422 1 92.12 82 THR A C 1
ATOM 651 O O . THR A 1 82 ? 14.539 39.438 13.75 1 92.12 82 THR A O 1
ATOM 654 N N . ILE A 1 83 ? 14.648 38.094 15.531 1 90.69 83 ILE A N 1
ATOM 655 C CA . ILE A 1 83 ? 13.391 38.594 16.078 1 90.69 83 ILE A CA 1
ATOM 656 C C . ILE A 1 83 ? 13.617 39.125 17.484 1 90.69 83 ILE A C 1
ATOM 658 O O . ILE A 1 83 ? 14.383 38.531 18.266 1 90.69 83 ILE A O 1
ATOM 662 N N . ALA A 1 84 ? 12.953 40.25 17.812 1 87.62 84 ALA A N 1
ATOM 663 C CA . ALA A 1 84 ? 13.031 40.875 19.141 1 87.62 84 ALA A CA 1
ATOM 664 C C . ALA A 1 84 ? 12.117 40.125 20.125 1 87.62 84 ALA A C 1
ATOM 666 O O . ALA A 1 84 ? 11.078 39.594 19.734 1 87.62 84 ALA A O 1
ATOM 667 N N . PRO A 1 85 ? 12.492 40.031 21.344 1 80.06 85 PRO A N 1
ATOM 668 C CA . PRO A 1 85 ? 11.641 39.375 22.344 1 80.06 85 PRO A CA 1
ATOM 669 C C . PRO A 1 85 ? 10.383 40.188 22.656 1 80.06 85 PRO A C 1
ATOM 671 O O . PRO A 1 85 ? 10.312 41.375 22.328 1 80.06 85 PRO A O 1
ATOM 674 N N . ALA A 1 86 ? 9.281 39.5 23.203 1 72.19 86 ALA A N 1
ATOM 675 C CA . ALA A 1 86 ? 8.008 40.125 23.547 1 72.19 86 ALA A CA 1
ATOM 676 C C . ALA A 1 86 ? 8.188 41.156 24.656 1 72.19 86 ALA A C 1
ATOM 678 O O . ALA A 1 86 ? 7.367 42.062 24.812 1 72.19 86 ALA A O 1
ATOM 679 N N . SER A 1 87 ? 8.945 40.906 25.922 1 58.97 87 SER A N 1
ATOM 680 C CA . SER A 1 87 ? 9.016 41.719 27.125 1 58.97 87 SER A CA 1
ATOM 681 C C . SER A 1 87 ? 9.375 43.156 26.781 1 58.97 87 SER A C 1
ATOM 683 O O . SER A 1 87 ? 10.172 43.406 25.875 1 58.97 87 SER A O 1
ATOM 685 N N . SER A 1 88 ? 8.586 44.125 27.062 1 47.28 88 SER A N 1
ATOM 686 C CA . SER A 1 88 ? 8.594 45.594 27.219 1 47.28 88 SER A CA 1
ATOM 687 C C . SER A 1 88 ? 9.891 46.062 27.859 1 47.28 88 SER A C 1
ATOM 689 O O . SER A 1 88 ? 10.555 45.312 28.578 1 47.28 88 SER A O 1
ATOM 691 N N . PRO A 1 89 ? 10.109 47.438 27.844 1 38.72 89 PRO A N 1
ATOM 692 C CA . PRO A 1 89 ? 11.141 48.375 28.266 1 38.72 89 PRO A CA 1
ATOM 693 C C . PRO A 1 89 ? 11.523 48.188 29.734 1 38.72 89 PRO A C 1
ATOM 695 O O . PRO A 1 89 ? 12.703 48.281 30.094 1 38.72 89 PRO A O 1
ATOM 698 N N . SER A 1 90 ? 10.469 48.594 30.797 1 38.56 90 SER A N 1
ATOM 699 C CA . SER A 1 90 ? 10.734 49.469 31.922 1 38.56 90 SER A CA 1
ATOM 700 C C . SER A 1 90 ? 11.477 48.75 33.031 1 38.56 90 SER A C 1
ATOM 702 O O . SER A 1 90 ? 11.664 49.312 34.125 1 38.56 90 SER A O 1
ATOM 704 N N . GLU A 1 91 ? 11.203 47.5 33.438 1 38.62 91 GLU A N 1
ATOM 705 C CA . GLU A 1 91 ? 11.805 47.375 34.781 1 38.62 91 GLU A CA 1
ATOM 706 C C . GLU A 1 91 ? 13.32 47.562 34.719 1 38.62 91 GLU A C 1
ATOM 708 O O . GLU A 1 91 ? 14.008 46.906 33.938 1 38.62 91 GLU A O 1
ATOM 713 N N . PRO A 1 92 ? 13.805 48.719 35.25 1 40.28 92 PRO A N 1
ATOM 714 C CA . PRO A 1 92 ? 15.219 49.094 35.281 1 40.28 92 PRO A CA 1
ATOM 715 C C . PRO A 1 92 ? 16.156 47.906 35.438 1 40.28 92 PRO A C 1
ATOM 717 O O . PRO A 1 92 ? 17.234 47.875 34.844 1 40.28 92 PRO A O 1
ATOM 720 N N . GLY A 1 93 ? 16.031 47.125 36.625 1 38.56 93 GLY A N 1
ATOM 721 C CA . GLY A 1 93 ? 17.016 46.281 37.281 1 38.56 93 GLY A CA 1
ATOM 722 C C . GLY A 1 93 ? 17.266 44.969 36.531 1 38.56 93 GLY A C 1
ATOM 723 O O . GLY A 1 93 ? 18.109 44.188 36.969 1 38.56 93 GLY A O 1
ATOM 724 N N . SER A 1 94 ? 16.156 44.312 36.125 1 39.31 94 SER A N 1
ATOM 725 C CA . SER A 1 94 ? 16.531 42.938 35.781 1 39.31 94 SER A CA 1
ATOM 726 C C . SER A 1 94 ? 17.453 42.906 34.562 1 39.31 94 SER A C 1
ATOM 728 O O . SER A 1 94 ? 17.156 43.5 33.531 1 39.31 94 SER A O 1
ATOM 730 N N . SER A 1 95 ? 18.688 42.906 34.719 1 39.75 95 SER A N 1
ATOM 731 C CA . SER A 1 95 ? 19.812 42.531 33.844 1 39.75 95 SER A CA 1
ATOM 732 C C . SER A 1 95 ? 19.391 41.531 32.812 1 39.75 95 SER A C 1
ATOM 734 O O . SER A 1 95 ? 20.25 40.969 32.125 1 39.75 95 SER A O 1
ATOM 736 N N . ASN A 1 96 ? 18.234 40.969 32.938 1 40.97 96 ASN A N 1
ATOM 737 C CA . ASN A 1 96 ? 18.016 39.875 31.969 1 40.97 96 ASN A CA 1
ATOM 738 C C . ASN A 1 96 ? 18.031 40.375 30.531 1 40.97 96 ASN A C 1
ATOM 740 O O . ASN A 1 96 ? 17.125 41.094 30.125 1 40.97 96 ASN A O 1
ATOM 744 N N . LYS A 1 97 ? 19.078 40.719 29.922 1 45.94 97 LYS A N 1
ATOM 745 C CA . LYS A 1 97 ? 19.422 41 28.531 1 45.94 97 LYS A CA 1
ATOM 746 C C . LYS A 1 97 ? 18.438 40.312 27.578 1 45.94 97 LYS A C 1
ATOM 748 O O . LYS A 1 97 ? 18.391 39.094 27.5 1 45.94 97 LYS A O 1
ATOM 753 N N . ALA A 1 98 ? 17.312 40.781 27.312 1 54.31 98 ALA A N 1
ATOM 754 C CA . ALA A 1 98 ? 16.297 40.344 26.344 1 54.31 98 ALA A CA 1
ATOM 755 C C . ALA A 1 98 ? 16.969 39.781 25.094 1 54.31 98 ALA A C 1
ATOM 757 O O . ALA A 1 98 ? 17.75 40.5 24.438 1 54.31 98 ALA A O 1
ATOM 758 N N . ARG A 1 99 ? 17.281 38.531 25.016 1 63.28 99 ARG A N 1
ATOM 759 C CA . ARG A 1 99 ? 18.125 37.906 24 1 63.28 99 ARG A CA 1
ATOM 760 C C . ARG A 1 99 ? 17.375 37.719 22.688 1 63.28 99 ARG A C 1
ATOM 762 O O . ARG A 1 99 ? 16.25 37.219 22.672 1 63.28 99 ARG A O 1
ATOM 769 N N . TYR A 1 100 ? 17.641 38.5 21.656 1 77.06 100 TYR A N 1
ATOM 770 C CA . TYR A 1 100 ? 17.266 38.281 20.266 1 77.06 100 TYR A CA 1
ATOM 771 C C . TYR A 1 100 ? 17.391 36.812 19.875 1 77.06 100 TYR A C 1
ATOM 773 O O . TYR A 1 100 ? 18.266 36.125 20.359 1 77.06 100 TYR A O 1
ATOM 781 N N . VAL A 1 101 ? 16.312 36.375 19.25 1 82.75 101 VAL A N 1
ATOM 782 C CA . VAL A 1 101 ? 16.375 35.062 18.656 1 82.75 101 VAL A CA 1
ATOM 783 C C . VAL A 1 101 ? 16.953 35.156 17.25 1 82.75 101 VAL A C 1
ATOM 785 O O . VAL A 1 101 ? 16.484 35.969 16.438 1 82.75 101 VAL A O 1
ATOM 788 N N . GLN A 1 102 ? 18.016 34.5 16.969 1 85.69 102 GLN A N 1
ATOM 789 C CA . GLN A 1 102 ? 18.641 34.469 15.641 1 85.69 102 GLN A CA 1
ATOM 790 C C . GLN A 1 102 ? 18.672 33.062 15.094 1 85.69 102 GLN A C 1
ATOM 792 O O . GLN A 1 102 ? 19.156 32.125 15.75 1 85.69 102 GLN A O 1
ATOM 797 N N . ILE A 1 103 ? 18.094 32.906 13.93 1 88.69 103 ILE A N 1
ATOM 798 C CA . ILE A 1 103 ? 18.016 31.594 13.289 1 88.69 103 ILE A CA 1
ATOM 799 C C . ILE A 1 103 ? 18.484 31.688 11.836 1 88.69 103 ILE A C 1
ATOM 801 O O . ILE A 1 103 ? 18.062 32.594 11.109 1 88.69 103 ILE A O 1
ATOM 805 N N . PRO A 1 104 ? 19.344 30.766 11.414 1 89.94 104 PRO A N 1
ATOM 806 C CA . PRO A 1 104 ? 19.797 30.781 10.023 1 89.94 104 PRO A CA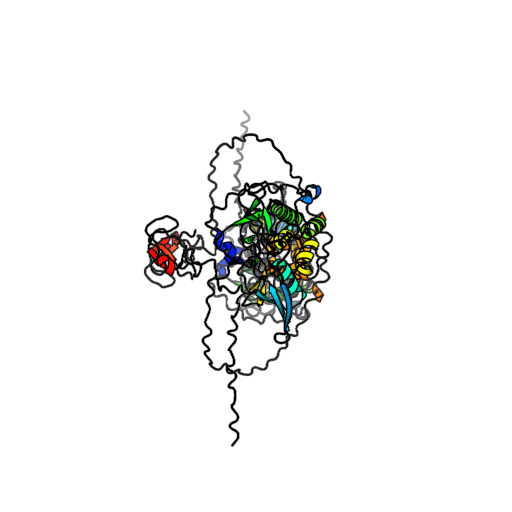 1
ATOM 807 C C . PRO A 1 104 ? 18.859 30.047 9.078 1 89.94 104 PRO A C 1
ATOM 809 O O . PRO A 1 104 ? 18.266 29.031 9.461 1 89.94 104 PRO A O 1
ATOM 812 N N . PHE A 1 105 ? 18.719 30.516 7.809 1 90 105 PHE A N 1
ATOM 813 C CA . PHE A 1 105 ? 17.953 29.891 6.746 1 90 105 PHE A CA 1
ATOM 814 C C . PHE A 1 105 ? 18.703 29.938 5.426 1 90 105 PHE A C 1
ATOM 816 O O . PHE A 1 105 ? 19.531 30.828 5.207 1 90 105 PHE A O 1
ATOM 823 N N . PRO A 1 106 ? 18.422 28.953 4.539 1 86.19 106 PRO A N 1
ATOM 824 C CA . PRO A 1 106 ? 19.125 28.922 3.254 1 86.19 106 PRO A CA 1
ATOM 825 C C . PRO A 1 106 ? 18.672 30.031 2.303 1 86.19 106 PRO A C 1
ATOM 827 O O . PRO A 1 106 ? 19.422 30.422 1.401 1 86.19 106 PRO A O 1
ATOM 830 N N . SER A 1 107 ? 17.5 30.562 2.523 1 90.94 107 SER A N 1
ATOM 831 C CA . SER A 1 107 ? 16.984 31.578 1.612 1 90.94 107 SER A CA 1
ATOM 832 C C . SER A 1 107 ? 16.422 32.75 2.377 1 90.94 107 SER A C 1
ATOM 834 O O . SER A 1 107 ? 15.992 32.625 3.527 1 90.94 107 SER A O 1
ATOM 836 N N . GLU A 1 108 ? 16.453 33.875 1.661 1 93.5 108 GLU A N 1
ATOM 837 C CA . GLU A 1 108 ? 15.875 35.094 2.232 1 93.5 108 GLU A CA 1
ATOM 838 C C . GLU A 1 108 ? 14.383 34.906 2.512 1 93.5 108 GLU A C 1
ATOM 840 O O . GLU A 1 108 ? 13.883 35.344 3.553 1 93.5 108 GLU A O 1
ATOM 845 N N . ARG A 1 109 ? 13.789 34.312 1.578 1 92.56 109 ARG A N 1
ATOM 846 C CA . ARG A 1 109 ? 12.352 34.125 1.674 1 92.56 109 ARG A CA 1
ATOM 847 C C . ARG A 1 109 ? 11.984 33.375 2.941 1 92.56 109 ARG A C 1
ATOM 849 O O . ARG A 1 109 ? 11.078 33.75 3.678 1 92.56 109 ARG A O 1
ATOM 856 N N . GLU A 1 110 ? 12.688 32.344 3.201 1 89.12 110 GLU A N 1
ATOM 857 C CA . GLU A 1 110 ? 12.43 31.516 4.383 1 89.12 110 GLU A CA 1
ATOM 858 C C . GLU A 1 110 ? 12.695 32.281 5.664 1 89.12 110 GLU A C 1
ATOM 860 O O . GLU A 1 110 ? 11.93 32.188 6.629 1 89.12 110 GLU A O 1
ATOM 865 N N . ALA A 1 111 ? 13.719 33 5.664 1 92.06 111 ALA A N 1
ATOM 866 C CA . ALA A 1 111 ? 14.07 33.812 6.832 1 92.06 111 ALA A CA 1
ATOM 867 C C . ALA A 1 111 ? 12.992 34.844 7.133 1 92.06 111 ALA A C 1
ATOM 869 O O . ALA A 1 111 ? 12.578 35 8.281 1 92.06 111 ALA A O 1
ATOM 870 N N . ARG A 1 112 ? 12.57 35.5 6.109 1 93.75 112 ARG A N 1
ATOM 871 C CA . ARG A 1 112 ? 11.547 36.531 6.273 1 93.75 112 ARG A CA 1
ATOM 872 C C . ARG A 1 112 ? 10.227 35.938 6.742 1 93.75 112 ARG A C 1
ATOM 874 O O . ARG A 1 112 ? 9.547 36.5 7.594 1 93.75 112 ARG A O 1
ATOM 881 N N . ARG A 1 113 ? 9.898 34.875 6.172 1 90.75 113 ARG A N 1
ATOM 882 C CA . ARG A 1 113 ? 8.656 34.188 6.562 1 90.75 113 ARG A CA 1
ATOM 883 C C . ARG A 1 113 ? 8.719 33.75 8.023 1 90.75 113 ARG A C 1
ATOM 885 O O . ARG A 1 113 ? 7.711 33.781 8.734 1 90.75 113 ARG A O 1
ATOM 892 N N . PHE A 1 114 ? 9.828 33.281 8.391 1 89.19 114 PHE A N 1
ATOM 893 C CA . PHE A 1 114 ? 10.023 32.938 9.789 1 89.19 114 PHE A CA 1
ATOM 894 C C . PHE A 1 114 ? 9.812 34.156 10.695 1 89.19 114 PHE A C 1
ATOM 896 O O . PHE A 1 114 ? 9.102 34.062 11.695 1 89.19 114 PHE A O 1
ATOM 903 N N . CYS A 1 115 ? 10.43 35.219 10.367 1 92.75 115 CYS A N 1
ATOM 904 C CA . CYS A 1 115 ? 10.305 36.438 11.156 1 92.75 115 CYS A CA 1
ATOM 905 C C . CYS A 1 115 ? 8.852 36.875 11.266 1 92.75 115 CYS A C 1
ATOM 907 O O . CYS A 1 115 ? 8.375 37.188 12.359 1 92.75 115 CYS A O 1
ATOM 909 N N . LYS A 1 116 ? 8.172 36.812 10.188 1 91.56 116 LYS A N 1
ATOM 910 C CA . LYS A 1 116 ? 6.785 37.25 10.172 1 91.56 116 LYS A CA 1
ATOM 911 C C . LYS A 1 116 ? 5.902 36.344 11.016 1 91.56 116 LYS A C 1
ATOM 913 O O . LYS A 1 116 ? 4.949 36.781 11.648 1 91.56 116 LYS A O 1
ATOM 918 N N . ALA A 1 117 ? 6.258 35.125 11.062 1 90.75 117 ALA A N 1
ATOM 919 C CA . ALA A 1 117 ? 5.441 34.125 11.766 1 90.75 117 ALA A CA 1
ATOM 920 C C . ALA A 1 117 ? 5.754 34.125 13.258 1 90.75 117 ALA A C 1
ATOM 922 O O . ALA A 1 117 ? 4.875 33.875 14.086 1 90.75 117 ALA A O 1
ATOM 923 N N . TYR A 1 118 ? 6.992 34.5 13.633 1 91.88 118 TYR A N 1
ATOM 924 C CA . TYR A 1 118 ? 7.41 34.219 15 1 91.88 118 TYR A CA 1
ATOM 925 C C . TYR A 1 118 ? 7.691 35.5 15.766 1 91.88 118 TYR A C 1
ATOM 927 O O . TYR A 1 118 ? 7.914 35.5 16.984 1 91.88 118 TYR A O 1
ATOM 935 N N . SER A 1 119 ? 7.699 36.656 15.133 1 92.88 119 SER A N 1
ATOM 936 C CA . SER A 1 119 ? 7.848 37.906 15.859 1 92.88 119 SER A CA 1
ATOM 937 C C . SER A 1 119 ? 6.621 38.188 16.719 1 92.88 119 SER A C 1
ATOM 939 O O . SER A 1 119 ? 5.492 38.156 16.234 1 92.88 119 SER A O 1
ATOM 941 N N . PRO A 1 120 ? 6.84 38.438 17.984 1 93.12 120 PRO A N 1
ATOM 942 C CA . PRO A 1 120 ? 5.695 38.688 18.875 1 93.12 120 PRO A CA 1
ATOM 943 C C . PRO A 1 120 ? 4.984 40 18.562 1 93.12 120 PRO A C 1
ATOM 945 O O . PRO A 1 120 ? 5.605 40.938 18.047 1 93.12 120 PRO A O 1
ATOM 948 N N . PRO A 1 121 ? 3.711 40.031 18.844 1 95 121 PRO A N 1
ATOM 949 C CA . PRO A 1 121 ? 2.979 41.281 18.656 1 95 121 PRO A CA 1
ATOM 950 C C . PRO A 1 121 ? 3.324 42.344 19.703 1 95 121 PRO A C 1
ATOM 952 O O . PRO A 1 121 ? 3.65 42 20.844 1 95 121 PRO A O 1
ATOM 955 N N . ARG A 1 122 ? 3.266 43.562 19.359 1 93.44 122 ARG A N 1
ATOM 956 C CA . ARG A 1 122 ? 3.357 44.656 20.312 1 93.44 122 ARG A CA 1
ATOM 957 C C . ARG A 1 122 ? 2.08 44.781 21.125 1 93.44 122 ARG A C 1
ATOM 959 O O . ARG A 1 122 ? 0.977 44.625 20.609 1 93.44 122 ARG A O 1
ATOM 966 N N . LEU A 1 123 ? 2.227 44.969 22.406 1 93.12 123 LEU A N 1
ATOM 967 C CA . LEU A 1 123 ? 1.072 45.094 23.281 1 93.12 123 LEU A CA 1
ATOM 968 C C . LEU A 1 123 ? 0.518 46.531 23.234 1 93.12 123 LEU A C 1
ATOM 970 O O . LEU A 1 123 ? 1.278 47.5 23.281 1 93.12 123 LEU A O 1
ATOM 974 N N . SER A 1 124 ? -0.739 46.594 23.062 1 94.12 124 SER A N 1
ATOM 975 C CA . SER A 1 124 ? -1.416 47.875 22.984 1 94.12 124 SER A CA 1
ATOM 976 C C . SER A 1 124 ? -1.337 48.625 24.297 1 94.12 124 SER A C 1
ATOM 978 O O . SER A 1 124 ? -1.276 48.031 25.359 1 94.12 124 SER A O 1
ATOM 980 N N . THR A 1 125 ? -1.34 49.969 24.25 1 91.5 125 THR A N 1
ATOM 981 C CA . THR A 1 125 ? -1.339 50.812 25.438 1 91.5 125 THR A CA 1
ATOM 982 C C . THR A 1 125 ? -2.727 51.375 25.688 1 91.5 125 THR A C 1
ATOM 984 O O . THR A 1 125 ? -2.883 52.312 26.5 1 91.5 125 THR A O 1
ATOM 987 N N . ALA A 1 126 ? -3.67 50.844 24.953 1 92.94 126 ALA A N 1
ATOM 988 C CA . ALA A 1 126 ? -5.031 51.375 25.109 1 92.94 126 ALA A CA 1
ATOM 989 C C . ALA A 1 126 ? -5.543 51.156 26.531 1 92.94 126 ALA A C 1
ATOM 991 O O . ALA A 1 126 ? -5.262 50.125 27.156 1 92.94 126 ALA A O 1
ATOM 992 N N . ALA A 1 127 ? -6.27 52.125 27.062 1 92.25 127 ALA A N 1
ATOM 993 C CA . ALA A 1 127 ? -6.816 52.031 28.406 1 92.25 127 ALA A CA 1
ATOM 994 C C . ALA A 1 127 ? -8.133 51.281 28.422 1 92.25 127 ALA A C 1
ATOM 996 O O . ALA A 1 127 ? -8.5 50.688 29.438 1 92.25 127 ALA A O 1
ATOM 997 N N . LEU A 1 128 ? -8.781 51.344 27.266 1 94.75 128 LEU A N 1
ATOM 998 C CA . LEU A 1 128 ? -10.055 50.656 27.141 1 94.75 128 LEU A CA 1
ATOM 999 C C . LEU A 1 128 ? -9.898 49.344 26.391 1 94.75 128 LEU A C 1
ATOM 1001 O O . LEU A 1 128 ? -8.938 49.188 25.641 1 94.75 128 LEU A O 1
ATOM 1005 N N . CYS A 1 129 ? -10.828 48.469 26.688 1 95.31 129 CYS A N 1
ATOM 1006 C CA . CYS A 1 129 ? -10.906 47.281 25.844 1 95.31 129 CYS A CA 1
ATOM 1007 C C . CYS A 1 129 ? -11.102 47.688 24.375 1 95.31 129 CYS A C 1
ATOM 1009 O O . CYS A 1 129 ? -11.992 48.469 24.062 1 95.31 129 CYS A O 1
ATOM 1011 N N . GLN A 1 130 ? -10.359 47.125 23.484 1 95.69 130 GLN A N 1
ATOM 1012 C CA . GLN A 1 130 ? -10.391 47.562 22.094 1 95.69 130 GLN A CA 1
ATOM 1013 C C . GLN A 1 130 ? -11.516 46.875 21.328 1 95.69 130 GLN A C 1
ATOM 1015 O O . GLN A 1 130 ? -11.852 47.281 20.203 1 95.69 130 GLN A O 1
ATOM 1020 N N . LEU A 1 131 ? -12.18 45.844 21.906 1 95.69 131 LEU A N 1
ATOM 1021 C CA . LEU A 1 131 ? -13.289 45.156 21.25 1 95.69 131 LEU A CA 1
ATOM 1022 C C . LEU A 1 131 ? -14.625 45.781 21.656 1 95.69 131 LEU A C 1
ATOM 1024 O O . LEU A 1 131 ? -15.453 46.094 20.797 1 95.69 131 LEU A O 1
ATOM 1028 N N . CYS A 1 132 ? -14.867 46 23 1 94.31 132 CYS A N 1
ATOM 1029 C CA . CYS A 1 132 ? -16.156 46.5 23.438 1 94.31 132 CYS A CA 1
ATOM 1030 C C . CYS A 1 132 ? -16.062 47.969 23.828 1 94.31 132 CYS A C 1
ATOM 1032 O O . CYS A 1 132 ? -17.094 48.625 24.047 1 94.31 132 CYS A O 1
ATOM 1034 N N . GLN A 1 133 ? -14.922 48.594 24.047 1 94.19 133 GLN A N 1
ATOM 1035 C CA . GLN A 1 133 ? -14.656 50 24.344 1 94.19 133 GLN A CA 1
ATOM 1036 C C . GLN A 1 133 ? -15.086 50.344 25.766 1 94.19 133 GLN A C 1
ATOM 1038 O O . GLN A 1 133 ? -15.352 51.5 26.062 1 94.19 133 GLN A O 1
ATOM 1043 N N . LEU A 1 134 ? -15.18 49.312 26.625 1 94.19 134 LEU A N 1
ATOM 1044 C CA . LEU A 1 134 ? -15.469 49.531 28.047 1 94.19 134 LEU A CA 1
ATOM 1045 C C . LEU A 1 134 ? -14.188 49.438 28.875 1 94.19 134 LEU A C 1
ATOM 1047 O O . LEU A 1 134 ? -13.188 48.875 28.422 1 94.19 134 LEU A O 1
ATOM 1051 N N . THR A 1 135 ? -14.188 50.031 30.078 1 92.5 135 THR A N 1
ATOM 1052 C CA . THR A 1 135 ? -13.055 49.969 30.984 1 92.5 135 THR A CA 1
ATOM 1053 C C . THR A 1 135 ? -12.938 48.562 31.594 1 92.5 135 THR A C 1
ATOM 1055 O O . THR A 1 135 ? -13.859 48.094 32.25 1 92.5 135 THR A O 1
ATOM 1058 N N . PRO A 1 136 ? -11.844 48 31.281 1 90 136 PRO A N 1
ATOM 1059 C CA . PRO A 1 136 ? -11.688 46.656 31.844 1 90 136 PRO A CA 1
ATOM 1060 C C . PRO A 1 136 ? -11.383 46.688 33.344 1 90 136 PRO A C 1
ATOM 1062 O O . PRO A 1 136 ? -10.828 47.656 33.844 1 90 136 PRO A O 1
ATOM 1065 N N . GLN A 1 137 ? -11.875 45.75 34.094 1 85.88 137 GLN A N 1
ATOM 1066 C CA . GLN A 1 137 ? -11.508 45.625 35.5 1 85.88 137 GLN A CA 1
ATOM 1067 C C . GLN A 1 137 ? -10 45.438 35.656 1 85.88 137 GLN A C 1
ATOM 1069 O O . GLN A 1 137 ? -9.398 46.031 36.562 1 85.88 137 GLN A O 1
ATOM 1074 N N . ALA A 1 138 ? -9.375 44.594 34.844 1 82.44 138 ALA A N 1
ATOM 1075 C CA . ALA A 1 138 ? -7.934 44.406 34.75 1 82.44 138 ALA A CA 1
ATOM 1076 C C . ALA A 1 138 ? -7.477 44.375 33.312 1 82.44 138 ALA A C 1
ATOM 1078 O O . ALA A 1 138 ? -8.008 43.594 32.5 1 82.44 138 ALA A O 1
ATOM 1079 N N . ALA A 1 139 ? -6.648 45.344 33 1 77.81 139 ALA A N 1
ATOM 1080 C CA . ALA A 1 139 ? -6.168 45.375 31.609 1 77.81 139 ALA A CA 1
ATOM 1081 C C . ALA A 1 139 ? -5.309 44.156 31.297 1 77.81 139 ALA A C 1
ATOM 1083 O O . ALA A 1 139 ? -4.336 43.875 32 1 77.81 139 ALA A O 1
ATOM 1084 N N . ARG A 1 140 ? -5.758 43.438 30.453 1 90.31 140 ARG A N 1
ATOM 1085 C CA . ARG A 1 140 ? -5.031 42.25 29.953 1 90.31 140 ARG A CA 1
ATOM 1086 C C . ARG A 1 140 ? -4.824 42.344 28.453 1 90.31 140 ARG A C 1
ATOM 1088 O O . ARG A 1 140 ? -5.43 43.188 27.781 1 90.31 140 ARG A O 1
ATOM 1095 N N . HIS A 1 141 ? -3.873 41.656 27.938 1 94.81 141 HIS A N 1
ATOM 1096 C CA . HIS A 1 141 ? -3.561 41.719 26.516 1 94.81 141 HIS A CA 1
ATOM 1097 C C . HIS A 1 141 ? -3.811 40.375 25.828 1 94.81 141 HIS A C 1
ATOM 1099 O O . HIS A 1 141 ? -3.531 39.312 26.406 1 94.81 141 HIS A O 1
ATOM 1105 N N . CYS A 1 142 ? -4.395 40.438 24.594 1 95.81 142 CYS A N 1
ATOM 1106 C CA . CYS A 1 142 ? -4.406 39.281 23.719 1 95.81 142 CYS A CA 1
ATOM 1107 C C . CYS A 1 142 ? -2.986 38.844 23.359 1 95.81 142 CYS A C 1
ATOM 1109 O O . CYS A 1 142 ? -2.238 39.625 22.766 1 95.81 142 CYS A O 1
ATOM 1111 N N . ARG A 1 143 ? -2.666 37.688 23.562 1 93.56 143 ARG A N 1
ATOM 1112 C CA . ARG A 1 143 ? -1.301 37.219 23.328 1 93.56 143 ARG A CA 1
ATOM 1113 C C . ARG A 1 143 ? -1.048 37 21.844 1 93.56 143 ARG A C 1
ATOM 1115 O O . ARG A 1 143 ? 0.103 36.906 21.406 1 93.56 143 ARG A O 1
ATOM 1122 N N . ASN A 1 144 ? -2.064 36.906 21.062 1 95.88 144 ASN A N 1
ATOM 1123 C CA . ASN A 1 144 ? -1.917 36.656 19.641 1 95.88 144 ASN A CA 1
ATOM 1124 C C . ASN A 1 144 ? -1.782 37.938 18.828 1 95.88 144 ASN A C 1
ATOM 1126 O O . ASN A 1 144 ? -0.997 38 17.891 1 95.88 144 ASN A O 1
ATOM 1130 N N . CYS A 1 145 ? -2.607 38.938 19.188 1 96.81 145 CYS A N 1
ATOM 1131 C CA . CYS A 1 145 ? -2.57 40.125 18.359 1 96.81 145 CYS A CA 1
ATOM 1132 C C . CYS A 1 145 ? -2.076 41.312 19.172 1 96.81 145 CYS A C 1
ATOM 1134 O O . CYS A 1 145 ? -1.743 42.375 18.609 1 96.81 145 CYS A O 1
ATOM 1136 N N . GLY A 1 146 ? -2.127 41.281 20.547 1 95.75 146 GLY A N 1
ATOM 1137 C CA . GLY A 1 146 ? -1.536 42.312 21.391 1 95.75 146 GLY A CA 1
ATOM 1138 C C . GLY A 1 146 ? -2.539 43.344 21.859 1 95.75 146 GLY A C 1
ATOM 1139 O O . GLY A 1 146 ? -2.211 44.219 22.656 1 95.75 146 GLY A O 1
ATOM 1140 N N . VAL A 1 147 ? -3.793 43.312 21.5 1 96.56 147 VAL A N 1
ATOM 1141 C CA . VAL A 1 147 ? -4.77 44.312 21.844 1 96.56 147 VAL A CA 1
ATOM 1142 C C . VAL A 1 147 ? -5.152 44.188 23.312 1 96.56 147 VAL A C 1
ATOM 1144 O O . VAL A 1 147 ? -5.02 43.125 23.906 1 96.56 147 VAL A O 1
ATOM 1147 N N . THR A 1 148 ? -5.555 45.312 23.891 1 96.19 148 THR A N 1
ATOM 1148 C CA . THR A 1 148 ? -6.113 45.281 25.234 1 96.19 148 THR A CA 1
ATOM 1149 C C . THR A 1 148 ? -7.535 44.75 25.219 1 96.19 148 THR A C 1
ATOM 1151 O O . THR A 1 148 ? -8.383 45.188 24.469 1 96.19 148 THR A O 1
ATOM 1154 N N . VAL A 1 149 ? -7.766 43.75 26.094 1 96.19 149 VAL A N 1
ATOM 1155 C CA . VAL A 1 149 ? -9.07 43.125 26.078 1 96.19 149 VAL A CA 1
ATOM 1156 C C . VAL A 1 149 ? -9.547 42.875 27.516 1 96.19 149 VAL A C 1
ATOM 1158 O O . VAL A 1 149 ? -8.742 42.781 28.438 1 96.19 149 VAL A O 1
ATOM 1161 N N . CYS A 1 150 ? -10.852 42.906 27.672 1 94.62 150 CYS A N 1
ATOM 1162 C CA . CYS A 1 150 ? -11.445 42.594 28.969 1 94.62 150 CYS A CA 1
ATOM 1163 C C . CYS A 1 150 ? -11.789 41.094 29.078 1 94.62 150 CYS A C 1
ATOM 1165 O O . CYS A 1 150 ? -11.594 40.344 28.109 1 94.62 150 CYS A O 1
ATOM 1167 N N . ASP A 1 151 ? -12.297 40.688 30.234 1 93.19 151 ASP A N 1
ATOM 1168 C CA . ASP A 1 151 ? -12.602 39.281 30.469 1 93.19 151 ASP A CA 1
ATOM 1169 C C . ASP A 1 151 ? -13.75 38.812 29.594 1 93.19 151 ASP A C 1
ATOM 1171 O O . ASP A 1 151 ? -13.75 37.656 29.125 1 93.19 151 ASP A O 1
ATOM 1175 N N . SER A 1 152 ? -14.68 39.625 29.312 1 92.44 152 SER A N 1
ATOM 1176 C CA . SER A 1 152 ? -15.852 39.25 28.531 1 92.44 152 SER A CA 1
ATOM 1177 C C . SER A 1 152 ? -15.516 39.156 27.047 1 92.44 152 SER A C 1
ATOM 1179 O O . SER A 1 152 ? -16.219 38.469 26.281 1 92.44 152 SER A O 1
ATOM 1181 N N . CYS A 1 153 ? -14.445 39.781 26.609 1 95.75 153 CYS A N 1
ATOM 1182 C CA . CYS A 1 153 ? -14.062 39.844 25.203 1 95.75 153 CYS A CA 1
ATOM 1183 C C . CYS A 1 153 ? -12.852 38.969 24.938 1 95.75 153 CYS A C 1
ATOM 1185 O O . CYS A 1 153 ? -12.188 39.094 23.906 1 95.75 153 CYS A O 1
ATOM 1187 N N . SER A 1 154 ? -12.555 38.125 25.891 1 95.88 154 SER A N 1
ATOM 1188 C CA . SER A 1 154 ? -11.383 37.25 25.734 1 95.88 154 SER A CA 1
ATOM 1189 C C . SER A 1 154 ? -11.703 35.812 26.062 1 95.88 154 SER A C 1
ATOM 1191 O O . SER A 1 154 ? -12.758 35.5 26.641 1 95.88 154 SER A O 1
ATOM 1193 N N . THR A 1 155 ? -10.93 34.938 25.547 1 94.56 155 THR A N 1
ATOM 1194 C CA . THR A 1 155 ? -10.945 33.5 25.844 1 94.56 155 THR A CA 1
ATOM 1195 C C . THR A 1 155 ? -9.531 32.969 26.047 1 94.56 155 THR A C 1
ATOM 1197 O O . THR A 1 155 ? -8.578 33.75 26.156 1 94.56 155 THR A O 1
ATOM 1200 N N . ARG A 1 156 ? -9.344 31.719 26.188 1 91.88 156 ARG A N 1
ATOM 1201 C CA . ARG A 1 156 ? -8.023 31.141 26.438 1 91.88 156 ARG A CA 1
ATOM 1202 C C . ARG A 1 156 ? -7.672 30.109 25.375 1 91.88 156 ARG A C 1
ATOM 1204 O O . ARG A 1 156 ? -8.539 29.359 24.922 1 91.88 156 ARG A O 1
ATOM 1211 N N . TRP A 1 157 ? -6.43 30.172 24.906 1 91.44 157 TRP A N 1
ATOM 1212 C CA . TRP A 1 157 ? -5.836 29.188 24.016 1 91.44 157 TRP A CA 1
ATOM 1213 C C . TRP A 1 157 ? -4.785 28.344 24.734 1 91.44 157 TRP A C 1
ATOM 1215 O O . TRP A 1 157 ? -4.188 28.797 25.719 1 91.44 157 TRP A O 1
ATOM 1225 N N . GLY A 1 158 ? -4.672 27.125 24.156 1 86.75 158 GLY A N 1
ATOM 1226 C CA . GLY A 1 158 ? -3.469 26.422 24.562 1 86.75 158 GLY A CA 1
ATOM 1227 C C . GLY A 1 158 ? -2.193 27.078 24.062 1 86.75 158 GLY A C 1
ATOM 1228 O O . GLY A 1 158 ? -2.189 27.719 23.016 1 86.75 158 GLY A O 1
ATOM 1229 N N . ILE A 1 159 ? -1.092 26.891 24.766 1 82.75 159 ILE A N 1
ATOM 1230 C CA . ILE A 1 159 ? 0.161 27.594 24.484 1 82.75 159 ILE A CA 1
ATOM 1231 C C . ILE A 1 159 ? 0.686 27.188 23.109 1 82.75 159 ILE A C 1
ATOM 1233 O O . ILE A 1 159 ? 1.443 27.938 22.484 1 82.75 159 ILE A O 1
ATOM 1237 N N . ARG A 1 160 ? 0.247 26.094 22.594 1 86.12 160 ARG A N 1
ATOM 1238 C CA . ARG A 1 160 ? 0.767 25.594 21.328 1 86.12 160 ARG A CA 1
ATOM 1239 C C . ARG A 1 160 ? 0.037 26.234 20.141 1 86.12 160 ARG A C 1
ATOM 1241 O O . ARG A 1 160 ? 0.432 26.062 18.984 1 86.12 160 ARG A O 1
ATOM 1248 N N . MET A 1 161 ? -0.954 26.953 20.469 1 91.56 161 MET A N 1
ATOM 1249 C CA . MET A 1 161 ? -1.732 27.594 19.406 1 91.56 161 MET A CA 1
ATOM 1250 C C . MET A 1 161 ? -1.139 28.953 19.047 1 91.56 161 MET A C 1
ATOM 1252 O O . MET A 1 161 ? -1.596 29.594 18.094 1 91.56 161 MET A O 1
ATOM 1256 N N . VAL A 1 162 ? -0.173 29.406 19.812 1 91.81 162 VAL A N 1
ATOM 1257 C CA . VAL A 1 162 ? 0.589 30.609 19.516 1 91.81 162 VAL A CA 1
ATOM 1258 C C . VAL A 1 162 ? 2.072 30.266 19.375 1 91.81 162 VAL A C 1
ATOM 1260 O O . VAL A 1 162 ? 2.549 29.312 20 1 91.81 162 VAL A O 1
ATOM 1263 N N . PRO A 1 163 ? 2.717 31.031 18.5 1 90.75 163 PRO A N 1
ATOM 1264 C CA . PRO A 1 163 ? 4.156 30.781 18.422 1 90.75 163 PRO A CA 1
ATOM 1265 C C . PRO A 1 163 ? 4.84 30.875 19.781 1 90.75 163 PRO A C 1
ATOM 1267 O O . PRO A 1 163 ? 4.473 31.719 20.609 1 90.75 163 PRO A O 1
ATOM 1270 N N . LYS A 1 164 ? 5.809 30.094 20 1 83.94 164 LYS A N 1
ATOM 1271 C CA . LYS A 1 164 ? 6.52 30.016 21.266 1 83.94 164 LYS A CA 1
ATOM 1272 C C . LYS A 1 164 ? 7.137 31.359 21.625 1 83.94 164 LYS A C 1
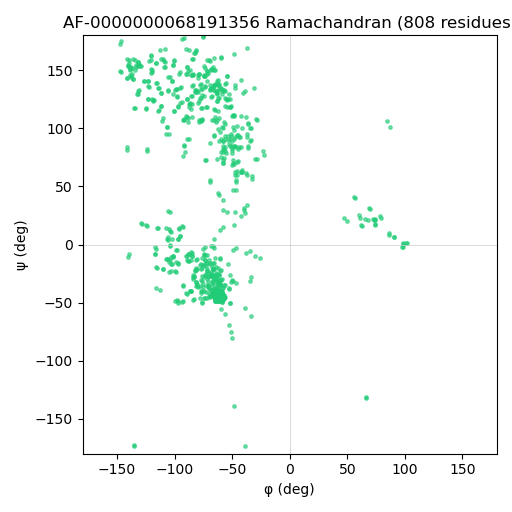ATOM 1274 O O . LYS A 1 164 ? 7.234 31.719 22.812 1 83.94 164 LYS A O 1
ATOM 1279 N N . THR A 1 165 ? 7.484 32.094 20.641 1 86.38 165 THR A N 1
ATOM 1280 C CA . THR A 1 165 ? 8.164 33.375 20.859 1 86.38 165 THR A CA 1
ATOM 1281 C C . THR A 1 165 ? 7.203 34.406 21.422 1 86.38 165 THR A C 1
ATOM 1283 O O . THR A 1 165 ? 7.629 35.469 21.906 1 86.38 165 THR A O 1
ATOM 1286 N N . TYR A 1 166 ? 5.879 34.094 21.312 1 87 166 TYR A N 1
ATOM 1287 C CA . TYR A 1 166 ? 4.887 35.062 21.812 1 87 166 TYR A CA 1
ATOM 1288 C C . TYR A 1 166 ? 4.801 35 23.344 1 87 166 TYR A C 1
ATOM 1290 O O . TYR A 1 166 ? 4.301 35.938 23.969 1 87 166 TYR A O 1
ATOM 1298 N N . ASN A 1 167 ? 5.039 33.844 23.906 1 74.94 167 ASN A N 1
ATOM 1299 C CA . ASN A 1 167 ? 4.961 33.625 25.344 1 74.94 167 ASN A CA 1
ATOM 1300 C C . ASN A 1 167 ? 6.262 33.062 25.906 1 74.94 167 ASN A C 1
ATOM 1302 O O . ASN A 1 167 ? 6.336 31.875 26.219 1 74.94 167 ASN A O 1
ATOM 1306 N N . PRO A 1 168 ? 7.195 34 26.109 1 59.81 168 PRO A N 1
ATOM 1307 C CA . PRO A 1 168 ? 8.484 33.438 26.547 1 59.81 168 PRO A CA 1
ATOM 1308 C C . PRO A 1 168 ? 8.445 32.875 27.953 1 59.81 168 PRO A C 1
ATOM 1310 O O . PRO A 1 168 ? 9.227 31.984 28.281 1 59.81 168 PRO A O 1
ATOM 1313 N N . GLN A 1 169 ? 7.535 33.344 28.781 1 59.72 169 GLN A N 1
ATOM 1314 C CA . GLN A 1 169 ? 7.559 32.844 30.156 1 59.72 169 GLN A CA 1
ATOM 1315 C C . GLN A 1 169 ? 6.648 31.641 30.312 1 59.72 169 GLN A C 1
ATOM 1317 O O . GLN A 1 169 ? 5.469 31.703 29.953 1 59.72 169 GLN A O 1
ATOM 1322 N N . LEU A 1 170 ? 7.02 30.406 29.844 1 55.94 170 LEU A N 1
ATOM 1323 C CA . LEU A 1 170 ? 6.406 29.094 29.719 1 55.94 170 LEU A CA 1
ATOM 1324 C C . LEU A 1 170 ? 5.723 28.688 31.016 1 55.94 170 LEU A C 1
ATOM 1326 O O . LEU A 1 170 ? 5.477 27.5 31.234 1 55.94 170 LEU A O 1
ATOM 1330 N N . LEU A 1 171 ? 5.266 29.641 31.812 1 59.25 171 LEU A N 1
ATOM 1331 C CA . LEU A 1 171 ? 4.84 29.125 33.125 1 59.25 171 LEU A CA 1
ATOM 1332 C C . LEU A 1 171 ? 3.389 28.672 33.062 1 59.25 171 LEU A C 1
ATOM 1334 O O . LEU A 1 171 ? 2.951 27.906 33.938 1 59.25 171 LEU A O 1
ATOM 1338 N N . THR A 1 172 ? 2.693 29.094 31.953 1 68.38 172 THR A N 1
ATOM 1339 C CA . THR A 1 172 ? 1.281 28.719 31.922 1 68.38 172 THR A CA 1
ATOM 1340 C C . THR A 1 172 ? 0.987 27.781 30.766 1 68.38 172 THR A C 1
ATOM 1342 O O . THR A 1 172 ? 1.778 27.672 29.828 1 68.38 172 THR A O 1
ATOM 1345 N N . THR A 1 173 ? -0.123 27.016 30.984 1 79.94 173 THR A N 1
ATOM 1346 C CA . THR A 1 173 ? -0.544 26.078 29.953 1 79.94 173 THR A CA 1
ATOM 1347 C C . THR A 1 173 ? -1.491 26.734 28.953 1 79.94 173 THR A C 1
ATOM 1349 O O . THR A 1 173 ? -1.745 26.188 27.875 1 79.94 173 THR A O 1
ATOM 1352 N N . THR A 1 174 ? -1.979 27.906 29.359 1 87.5 174 THR A N 1
ATOM 1353 C CA . THR A 1 174 ? -2.887 28.609 28.469 1 87.5 174 THR A CA 1
ATOM 1354 C C . THR A 1 174 ? -2.512 30.094 28.375 1 87.5 174 THR A C 1
ATOM 1356 O O . THR A 1 174 ? -1.799 30.609 29.25 1 87.5 174 THR A O 1
ATOM 1359 N N . VAL A 1 175 ? -2.963 30.672 27.328 1 89.81 175 VAL A N 1
ATOM 1360 C CA . VAL A 1 175 ? -2.752 32.125 27.141 1 89.81 175 VAL A CA 1
ATOM 1361 C C . VAL A 1 175 ? -4.074 32.781 26.797 1 89.81 175 VAL A C 1
ATOM 1363 O O . VAL A 1 175 ? -4.98 32.156 26.25 1 89.81 175 VAL A O 1
ATOM 1366 N N . ARG A 1 176 ? -4.16 34.031 27.125 1 92.44 176 ARG A N 1
ATOM 1367 C CA . ARG A 1 176 ? -5.359 34.781 26.812 1 92.44 176 ARG A CA 1
ATOM 1368 C C . ARG A 1 176 ? -5.328 35.312 25.391 1 92.44 176 ARG A C 1
ATOM 1370 O O . ARG A 1 176 ? -4.289 35.781 24.906 1 92.44 176 ARG A O 1
ATOM 1377 N N . VAL A 1 177 ? -6.488 35.188 24.734 1 95.75 177 VAL A N 1
ATOM 1378 C CA . VAL A 1 177 ? -6.629 35.688 23.375 1 95.75 177 VAL A CA 1
ATOM 1379 C C . VAL A 1 177 ? -7.988 36.375 23.219 1 95.75 177 VAL A C 1
ATOM 1381 O O . VAL A 1 177 ? -8.961 36 23.859 1 95.75 177 VAL A O 1
ATOM 1384 N N . CYS A 1 178 ? -7.992 37.438 22.391 1 96.81 178 CYS A N 1
ATOM 1385 C CA . CYS A 1 178 ? -9.25 38.125 22.172 1 96.81 178 CYS A CA 1
ATOM 1386 C C . CYS A 1 178 ? -10.219 37.281 21.344 1 96.81 178 CYS A C 1
ATOM 1388 O O . CYS A 1 178 ? -9.797 36.406 20.609 1 96.81 178 CYS A O 1
ATOM 1390 N N . LYS A 1 179 ? -11.484 37.562 21.422 1 96.06 179 LYS A N 1
ATOM 1391 C CA . LYS A 1 179 ? -12.516 36.781 20.734 1 96.06 179 LYS A CA 1
ATOM 1392 C C . LYS A 1 179 ? -12.406 36.969 19.219 1 96.06 179 LYS A C 1
ATOM 1394 O O . LYS A 1 179 ? -12.805 36.094 18.453 1 96.06 179 LYS A O 1
ATOM 1399 N N . SER A 1 180 ? -11.891 38.094 18.75 1 96.81 180 SER A N 1
ATOM 1400 C CA . SER A 1 180 ? -11.68 38.281 17.312 1 96.81 180 SER A CA 1
ATOM 1401 C C . SER A 1 180 ? -10.633 37.312 16.781 1 96.81 180 SER A C 1
ATOM 1403 O O . SER A 1 180 ? -10.836 36.688 15.727 1 96.81 180 SER A O 1
ATOM 1405 N N . CYS A 1 181 ? -9.523 37.188 17.469 1 97.19 181 CYS A N 1
ATOM 1406 C CA . CYS A 1 181 ? -8.5 36.219 17.078 1 97.19 181 CYS A CA 1
ATOM 1407 C C . CYS A 1 181 ? -9.023 34.812 17.156 1 97.19 181 CYS A C 1
ATOM 1409 O O . CYS A 1 181 ? -8.703 33.969 16.297 1 97.19 181 CYS A O 1
ATOM 1411 N N . ASP A 1 182 ? -9.789 34.531 18.156 1 96 182 ASP A N 1
ATOM 1412 C CA . ASP A 1 182 ? -10.391 33.219 18.281 1 96 182 ASP A CA 1
ATOM 1413 C C . ASP A 1 182 ? -11.297 32.906 17.094 1 96 182 ASP A C 1
ATOM 1415 O O . ASP A 1 182 ? -11.234 31.812 16.531 1 96 182 ASP A O 1
ATOM 1419 N N . TRP A 1 183 ? -12.141 33.844 16.797 1 94.75 183 TRP A N 1
ATOM 1420 C CA . TRP A 1 183 ? -13.016 33.656 15.641 1 94.75 183 TRP A CA 1
ATOM 1421 C C . TRP A 1 183 ? -12.203 33.406 14.367 1 94.75 183 TRP A C 1
ATOM 1423 O O . TRP A 1 183 ? -12.516 32.5 13.594 1 94.75 183 TRP A O 1
ATOM 1433 N N . LEU A 1 184 ? -11.18 34.188 14.164 1 96.31 184 LEU A N 1
ATOM 1434 C CA . LEU A 1 184 ? -10.352 34.094 12.969 1 96.31 184 LEU A CA 1
ATOM 1435 C C . LEU A 1 184 ? -9.68 32.719 12.898 1 96.31 184 LEU A C 1
ATOM 1437 O O . LEU A 1 184 ? -9.625 32.125 11.836 1 96.31 184 LEU A O 1
ATOM 1441 N N . SER A 1 185 ? -9.125 32.312 14 1 95.62 185 SER A N 1
ATOM 1442 C CA . SER A 1 185 ? -8.461 31 14.039 1 95.62 185 SER A CA 1
ATOM 1443 C C . SER A 1 185 ? -9.43 29.875 13.664 1 95.62 185 SER A C 1
ATOM 1445 O O . SER A 1 185 ? -9.086 29 12.867 1 95.62 185 SER A O 1
ATOM 1447 N N . ASN A 1 186 ? -10.57 29.922 14.234 1 93.38 186 ASN A N 1
ATOM 1448 C CA . ASN A 1 186 ? -11.586 28.906 13.93 1 93.38 186 ASN A CA 1
ATOM 1449 C C . ASN A 1 186 ? -12.023 28.984 12.469 1 93.38 186 ASN A C 1
ATOM 1451 O O . ASN A 1 186 ? -12.164 27.953 11.805 1 93.38 186 ASN A O 1
ATOM 1455 N N . ALA A 1 187 ? -12.25 30.203 12.008 1 94.06 187 ALA A N 1
ATOM 1456 C CA . ALA A 1 187 ? -12.648 30.391 10.617 1 94.06 187 ALA A CA 1
ATOM 1457 C C . ALA A 1 187 ? -11.57 29.875 9.664 1 94.06 187 ALA A C 1
ATOM 1459 O O . ALA A 1 187 ? -11.883 29.25 8.648 1 94.06 187 ALA A O 1
ATOM 1460 N N . PHE A 1 188 ? -10.375 30.125 10.023 1 96.38 188 PHE A N 1
ATOM 1461 C CA . PHE A 1 188 ? -9.25 29.672 9.227 1 96.38 188 PHE A CA 1
ATOM 1462 C C . PHE A 1 188 ? -9.203 28.156 9.164 1 96.38 188 PHE A C 1
ATOM 1464 O O . PHE A 1 188 ? -9.078 27.562 8.086 1 96.38 188 PHE A O 1
ATOM 1471 N N . CYS A 1 189 ? -9.312 27.562 10.25 1 95.5 189 CYS A N 1
ATOM 1472 C CA . CYS A 1 189 ? -9.32 26.109 10.32 1 95.5 189 CYS A CA 1
ATOM 1473 C C . CYS A 1 189 ? -10.438 25.516 9.461 1 95.5 189 CYS A C 1
ATOM 1475 O O . CYS A 1 189 ? -10.195 24.625 8.648 1 95.5 189 CYS A O 1
ATOM 1477 N N . MET A 1 190 ? -11.555 26.062 9.57 1 94.25 190 MET A N 1
ATOM 1478 C CA . MET A 1 190 ? -12.711 25.562 8.828 1 94.25 190 MET A CA 1
ATOM 1479 C C . MET A 1 190 ? -12.523 25.766 7.328 1 94.25 190 MET A C 1
ATOM 1481 O O . MET A 1 190 ? -12.883 24.891 6.531 1 94.25 190 MET A O 1
ATOM 1485 N N . ALA A 1 191 ? -12.031 26.922 7.004 1 95.44 191 ALA A N 1
ATOM 1486 C CA . ALA A 1 191 ? -11.789 27.188 5.59 1 95.44 191 ALA A CA 1
ATOM 1487 C C . ALA A 1 191 ? -10.82 26.172 4.996 1 95.44 191 ALA A C 1
ATOM 1489 O O . ALA A 1 191 ? -11.008 25.719 3.865 1 95.44 191 ALA A O 1
ATOM 1490 N N . LEU A 1 192 ? -9.781 25.844 5.762 1 96.12 192 LEU A N 1
ATOM 1491 C CA . LEU A 1 192 ? -8.828 24.828 5.324 1 96.12 192 LEU A CA 1
ATOM 1492 C C . LEU A 1 192 ? -9.516 23.484 5.148 1 96.12 192 LEU A C 1
ATOM 1494 O O . LEU A 1 192 ? -9.375 22.844 4.105 1 96.12 192 LEU A O 1
ATOM 1498 N N . LEU A 1 193 ? -10.281 23.078 6.121 1 94.25 193 LEU A N 1
ATOM 1499 C CA . LEU A 1 193 ? -10.914 21.766 6.152 1 94.25 193 LEU A CA 1
ATOM 1500 C C . LEU A 1 193 ? -11.953 21.641 5.043 1 94.25 193 LEU A C 1
ATOM 1502 O O . LEU A 1 193 ? -12.273 20.531 4.613 1 94.25 193 LEU A O 1
ATOM 1506 N N . GLN A 1 194 ? -12.398 22.766 4.582 1 92.81 194 GLN A N 1
ATOM 1507 C CA . GLN A 1 194 ? -13.43 22.734 3.551 1 92.81 194 GLN A CA 1
ATOM 1508 C C . GLN A 1 194 ? -12.844 23.062 2.18 1 92.81 194 GLN A C 1
ATOM 1510 O O . GLN A 1 194 ? -13.57 23.156 1.19 1 92.81 194 GLN A O 1
ATOM 1515 N N . GLY A 1 195 ? -11.648 23.297 2.143 1 94.19 195 GLY A N 1
ATOM 1516 C CA . GLY A 1 195 ? -10.969 23.547 0.879 1 94.19 195 GLY A CA 1
ATOM 1517 C C . GLY A 1 195 ? -11.359 24.859 0.231 1 94.19 195 GLY A C 1
ATOM 1518 O O . GLY A 1 195 ? -11.438 24.953 -0.996 1 94.19 195 GLY A O 1
ATOM 1519 N N . ARG A 1 196 ? -11.688 25.844 1.021 1 94.44 196 ARG A N 1
ATOM 1520 C CA . ARG A 1 196 ? -12.102 27.156 0.516 1 94.44 196 ARG A CA 1
ATOM 1521 C C . ARG A 1 196 ? -10.914 28.094 0.392 1 94.44 196 ARG A C 1
ATOM 1523 O O . ARG A 1 196 ? -10.695 28.938 1.26 1 94.44 196 ARG A O 1
ATOM 1530 N N . TYR A 1 197 ? -10.281 27.984 -0.666 1 96.12 197 TYR A N 1
ATOM 1531 C CA . TYR A 1 197 ? -9.016 28.656 -0.9 1 96.12 197 TYR A CA 1
ATOM 1532 C C . TYR A 1 197 ? -9.164 30.172 -0.786 1 96.12 197 TYR A C 1
ATOM 1534 O O . TYR A 1 197 ? -8.375 30.828 -0.116 1 96.12 197 TYR A O 1
ATOM 1542 N N . GLU A 1 198 ? -10.195 30.734 -1.369 1 95.88 198 GLU A N 1
ATOM 1543 C CA . GLU A 1 198 ? -10.383 32.188 -1.36 1 95.88 198 GLU A CA 1
ATOM 1544 C C . GLU A 1 198 ? -10.648 32.688 0.052 1 95.88 198 GLU A C 1
ATOM 1546 O O . GLU A 1 198 ? -10.172 33.75 0.43 1 95.88 198 GLU A O 1
ATOM 1551 N N . ASP A 1 199 ? -11.422 32 0.775 1 96.12 199 ASP A N 1
ATOM 1552 C CA . ASP A 1 199 ? -11.688 32.375 2.16 1 96.12 199 ASP A CA 1
ATOM 1553 C C . ASP A 1 199 ? -10.414 32.312 2.998 1 96.12 199 ASP A C 1
ATOM 1555 O O . ASP A 1 199 ? -10.203 33.188 3.861 1 96.12 199 ASP A O 1
ATOM 1559 N N . VAL A 1 200 ? -9.594 31.297 2.713 1 97.38 200 VAL A N 1
ATOM 1560 C CA . VAL A 1 200 ? -8.312 31.172 3.408 1 97.38 200 VAL A CA 1
ATOM 1561 C C . VAL A 1 200 ? -7.496 32.438 3.209 1 97.38 200 VAL A C 1
ATOM 1563 O O . VAL A 1 200 ? -7.012 33.031 4.176 1 97.38 200 VAL A O 1
ATOM 1566 N N . LEU A 1 201 ? -7.438 32.938 2.016 1 96.94 201 LEU A N 1
ATOM 1567 C CA . LEU A 1 201 ? -6.656 34.125 1.698 1 96.94 201 LEU A CA 1
ATOM 1568 C C . LEU A 1 201 ? -7.234 35.344 2.389 1 96.94 201 LEU A C 1
ATOM 1570 O O . LEU A 1 201 ? -6.492 36.156 2.949 1 96.94 201 LEU A O 1
ATOM 1574 N N . THR A 1 202 ? -8.539 35.438 2.367 1 96.5 202 THR A N 1
ATOM 1575 C CA . THR A 1 202 ? -9.219 36.562 2.98 1 96.5 202 THR A CA 1
ATOM 1576 C C . THR A 1 202 ? -8.953 36.625 4.48 1 96.5 202 THR A C 1
ATOM 1578 O O . THR A 1 202 ? -8.68 37.688 5.035 1 96.5 202 THR A O 1
ATOM 1581 N N . ILE A 1 203 ? -9 35.531 5.109 1 97.19 203 ILE A N 1
ATOM 1582 C CA . ILE A 1 203 ? -8.82 35.469 6.555 1 97.19 203 ILE A CA 1
ATOM 1583 C C . ILE A 1 203 ? -7.363 35.781 6.902 1 97.19 203 ILE A C 1
ATOM 1585 O O . ILE A 1 203 ? -7.094 36.5 7.855 1 97.19 203 ILE A O 1
ATOM 1589 N N . VAL A 1 204 ? -6.453 35.25 6.145 1 96.69 204 VAL A N 1
ATOM 1590 C CA . VAL A 1 204 ? -5.031 35.438 6.414 1 96.69 204 VAL A CA 1
ATOM 1591 C C . VAL A 1 204 ? -4.672 36.906 6.227 1 96.69 204 VAL A C 1
ATOM 1593 O O . VAL A 1 204 ? -3.797 37.438 6.922 1 96.69 204 VAL A O 1
ATOM 1596 N N . GLU A 1 205 ? -5.34 37.594 5.395 1 95.06 205 GLU A N 1
ATOM 1597 C CA . GLU A 1 205 ? -5.074 39 5.109 1 95.06 205 GLU A CA 1
ATOM 1598 C C . GLU A 1 205 ? -5.363 39.875 6.324 1 95.06 205 GLU A C 1
ATOM 1600 O O . GLU A 1 205 ? -4.883 41.031 6.41 1 95.06 205 GLU A O 1
ATOM 1605 N N . THR A 1 206 ? -6.164 39.438 7.27 1 95.62 206 THR A N 1
ATOM 1606 C CA . THR A 1 206 ? -6.465 40.188 8.477 1 95.62 206 THR A CA 1
ATOM 1607 C C . THR A 1 206 ? -5.203 40.406 9.312 1 95.62 206 THR A C 1
ATOM 1609 O O . THR A 1 206 ? -5.145 41.312 10.133 1 95.62 206 THR A O 1
ATOM 1612 N N . GLY A 1 207 ? -4.238 39.406 9.242 1 94.88 207 GLY A N 1
ATOM 1613 C CA . GLY A 1 207 ? -2.941 39.562 9.875 1 94.88 207 GLY A CA 1
ATOM 1614 C C . GLY A 1 207 ? -2.857 38.875 11.234 1 94.88 207 GLY A C 1
ATOM 1615 O O . GLY A 1 207 ? -1.826 38.938 11.906 1 94.88 207 GLY A O 1
ATOM 1616 N N . ASN A 1 208 ? -3.934 38.219 11.672 1 96.94 208 ASN A N 1
ATOM 1617 C CA . ASN A 1 208 ? -3.959 37.719 13.039 1 96.94 208 ASN A CA 1
ATOM 1618 C C . ASN A 1 208 ? -3.984 36.188 13.062 1 96.94 208 ASN A C 1
ATOM 1620 O O . ASN A 1 208 ? -4.242 35.594 14.109 1 96.94 208 ASN A O 1
ATOM 1624 N N . VAL A 1 209 ? -3.686 35.531 11.922 1 96.19 209 VAL A N 1
ATOM 1625 C CA . VAL A 1 209 ? -3.736 34.062 11.859 1 96.19 209 VAL A CA 1
ATOM 1626 C C . VAL A 1 209 ? -2.322 33.5 11.93 1 96.19 209 VAL A C 1
ATOM 1628 O O . VAL A 1 209 ? -1.384 34.062 11.367 1 96.19 209 VAL A O 1
ATOM 1631 N N . ASN A 1 210 ? -2.219 32.406 12.656 1 95.12 210 ASN A N 1
ATOM 1632 C CA . ASN A 1 210 ? -0.947 31.703 12.766 1 95.12 210 ASN A CA 1
ATOM 1633 C C . ASN A 1 210 ? -0.875 30.531 11.797 1 95.12 210 ASN A C 1
ATOM 1635 O O . ASN A 1 210 ? -1.735 29.641 11.828 1 95.12 210 ASN A O 1
ATOM 1639 N N . LEU A 1 211 ? 0.14 30.422 10.984 1 94.69 211 LEU A N 1
ATOM 1640 C CA . LEU A 1 211 ? 0.215 29.422 9.922 1 94.69 211 LEU A CA 1
ATOM 1641 C C . LEU A 1 211 ? 1.104 28.266 10.344 1 94.69 211 LEU A C 1
ATOM 1643 O O . LEU A 1 211 ? 1.1 27.203 9.695 1 94.69 211 LEU A O 1
ATOM 1647 N N . ARG A 1 212 ? 1.809 28.406 11.438 1 90.94 212 ARG A N 1
ATOM 1648 C CA . ARG A 1 212 ? 2.82 27.406 11.773 1 90.94 212 ARG A CA 1
ATOM 1649 C C . ARG A 1 212 ? 2.578 26.844 13.164 1 90.94 212 ARG A C 1
ATOM 1651 O O . ARG A 1 212 ? 3.488 26.266 13.773 1 90.94 212 ARG A O 1
ATOM 1658 N N . THR A 1 213 ? 1.426 27.031 13.68 1 91.31 213 THR A N 1
ATOM 1659 C CA . THR A 1 213 ? 1.027 26.453 14.961 1 91.31 213 THR A CA 1
ATOM 1660 C C . THR A 1 213 ? -0.196 25.547 14.781 1 91.31 213 THR A C 1
ATOM 1662 O O . THR A 1 213 ? -0.868 25.609 13.75 1 91.31 213 THR A O 1
ATOM 1665 N N . CYS A 1 214 ? -0.386 24.75 15.758 1 90.31 214 CYS A N 1
ATOM 1666 C CA . CYS A 1 214 ? -1.431 23.75 15.594 1 90.31 214 CYS A CA 1
ATOM 1667 C C . CYS A 1 214 ? -2.777 24.281 16.062 1 90.31 214 CYS A C 1
ATOM 1669 O O . CYS A 1 214 ? -2.834 25.234 16.828 1 90.31 214 CYS A O 1
ATOM 1671 N N . PHE A 1 215 ? -3.734 23.703 15.445 1 87.75 215 PHE A N 1
ATOM 1672 C CA . PHE A 1 215 ? -5.074 23.766 16.016 1 87.75 215 PHE A CA 1
ATOM 1673 C C . PHE A 1 215 ? -5.254 22.703 17.094 1 87.75 215 PHE A C 1
ATOM 1675 O O . PHE A 1 215 ? -4.762 21.578 16.969 1 87.75 215 PHE A O 1
ATOM 1682 N N . ALA A 1 216 ? -5.77 23.094 18.172 1 79.12 216 ALA A N 1
ATOM 1683 C CA . ALA A 1 216 ? -5.762 22.219 19.359 1 79.12 216 ALA A CA 1
ATOM 1684 C C . ALA A 1 216 ? -6.746 21.078 19.203 1 79.12 216 ALA A C 1
ATOM 1686 O O . ALA A 1 216 ? -6.48 19.953 19.656 1 79.12 216 ALA A O 1
ATOM 1687 N N . ASP A 1 217 ? -7.828 21.234 18.719 1 74.25 217 ASP A N 1
ATOM 1688 C CA . ASP A 1 217 ? -8.836 20.188 18.844 1 74.25 217 ASP A CA 1
ATOM 1689 C C . ASP A 1 217 ? -9.648 20.062 17.547 1 74.25 217 ASP A C 1
ATOM 1691 O O . ASP A 1 217 ? -10.727 20.641 17.422 1 74.25 217 ASP A O 1
ATOM 1695 N N . ILE A 1 218 ? -9.109 19.344 16.688 1 74.81 218 ILE A N 1
ATOM 1696 C CA . ILE A 1 218 ? -9.844 18.906 15.5 1 74.81 218 ILE A CA 1
ATOM 1697 C C . ILE A 1 218 ? -10.172 17.422 15.617 1 74.81 218 ILE A C 1
ATOM 1699 O O . ILE A 1 218 ? -9.352 16.578 15.273 1 74.81 218 ILE A O 1
ATOM 1703 N N . HIS A 1 219 ? -11.336 17.141 16.094 1 76.06 219 HIS A N 1
ATOM 1704 C CA . HIS A 1 219 ? -11.75 15.766 16.375 1 76.06 219 HIS A CA 1
ATOM 1705 C C . HIS A 1 219 ? -10.781 15.094 17.344 1 76.06 219 HIS A C 1
ATOM 1707 O O . HIS A 1 219 ? -10.305 13.984 17.094 1 76.06 219 HIS A O 1
ATOM 1713 N N . GLN A 1 220 ? -10.312 15.852 18.375 1 77.19 220 GLN A N 1
ATOM 1714 C CA . GLN A 1 220 ? -9.453 15.391 19.453 1 77.19 220 GLN A CA 1
ATOM 1715 C C . GLN A 1 220 ? -8.016 15.188 18.969 1 77.19 220 GLN A C 1
ATOM 1717 O O . GLN A 1 220 ? -7.258 14.43 19.578 1 77.19 220 GLN A O 1
ATOM 1722 N N . GLU A 1 221 ? -7.781 15.797 17.984 1 87.81 221 GLU A N 1
ATOM 1723 C CA . GLU A 1 221 ? -6.453 15.688 17.391 1 87.81 221 GLU A CA 1
ATOM 1724 C C . GLU A 1 221 ? -5.875 17.062 17.062 1 87.81 221 GLU A C 1
ATOM 1726 O O . GLU A 1 221 ? -6.574 17.906 16.516 1 87.81 221 GLU A O 1
ATOM 1731 N N . ALA A 1 222 ? -4.664 17.312 17.484 1 90.5 222 ALA A N 1
ATOM 1732 C CA . ALA A 1 222 ? -3.984 18.562 17.125 1 90.5 222 ALA A CA 1
ATOM 1733 C C . ALA A 1 222 ? -3.404 18.469 15.719 1 90.5 222 ALA A C 1
ATOM 1735 O O . ALA A 1 222 ? -2.768 17.484 15.359 1 90.5 222 ALA A O 1
ATOM 1736 N N . MET A 1 223 ? -3.688 19.516 14.953 1 94.62 223 MET A N 1
ATOM 1737 C CA . MET A 1 223 ? -3.262 19.5 13.555 1 94.62 223 MET A CA 1
ATOM 1738 C C . MET A 1 223 ? -2.705 20.859 13.148 1 94.62 223 MET A C 1
ATOM 1740 O O . MET A 1 223 ? -3.211 21.906 13.578 1 94.62 223 MET A O 1
ATOM 1744 N N . PHE A 1 224 ? -1.728 20.766 12.32 1 95.44 224 PHE A N 1
ATOM 1745 C CA . PHE A 1 224 ? -1.227 22 11.703 1 95.44 224 PHE A CA 1
ATOM 1746 C C . PHE A 1 224 ? -2.086 22.391 10.508 1 95.44 224 PHE A C 1
ATOM 1748 O O . PHE A 1 224 ? -2.846 21.562 9.984 1 95.44 224 PHE A O 1
ATOM 1755 N N . PRO A 1 225 ? -1.94 23.578 10.078 1 96.44 225 PRO A N 1
ATOM 1756 C CA . PRO A 1 225 ? -2.709 24.047 8.922 1 96.44 225 PRO A CA 1
ATOM 1757 C C . PRO A 1 225 ? -2.49 23.172 7.688 1 96.44 225 PRO A C 1
ATOM 1759 O O . PRO A 1 225 ? -3.434 22.906 6.934 1 96.44 225 PRO A O 1
ATOM 1762 N N . VAL A 1 226 ? -1.302 22.656 7.5 1 97.5 226 VAL A N 1
ATOM 1763 C CA . VAL A 1 226 ? -1.028 21.812 6.34 1 97.5 226 VAL A CA 1
ATOM 1764 C C . VAL A 1 226 ? -1.854 20.531 6.422 1 97.5 226 VAL A C 1
ATOM 1766 O O . VAL A 1 226 ? -2.342 20.031 5.402 1 97.5 226 VAL A O 1
ATOM 1769 N N . HIS A 1 227 ? -1.981 20.016 7.621 1 97.12 227 HIS A N 1
ATOM 1770 C CA . HIS A 1 227 ? -2.836 18.844 7.809 1 97.12 227 HIS A CA 1
ATOM 1771 C C . HIS A 1 227 ? -4.27 19.125 7.375 1 97.12 227 HIS A C 1
ATOM 1773 O O . HIS A 1 227 ? -4.867 18.359 6.629 1 97.12 227 HIS A O 1
ATOM 1779 N N . CYS A 1 228 ? -4.73 20.234 7.84 1 96 228 CYS A N 1
ATOM 1780 C CA . CYS A 1 228 ? -6.113 20.594 7.574 1 96 228 CYS A CA 1
ATOM 1781 C C . CYS A 1 228 ? -6.332 20.859 6.09 1 96 228 CYS A C 1
ATOM 1783 O O . CYS A 1 228 ? -7.379 20.516 5.539 1 96 228 CYS A O 1
ATOM 1785 N N . ALA A 1 229 ? -5.359 21.484 5.48 1 97.69 229 ALA A N 1
ATOM 1786 C CA . ALA A 1 229 ? -5.453 21.734 4.043 1 97.69 229 ALA A CA 1
ATOM 1787 C C . ALA A 1 229 ? -5.555 20.422 3.27 1 97.69 229 ALA A C 1
ATOM 1789 O O . ALA A 1 229 ? -6.309 20.328 2.299 1 97.69 229 ALA A O 1
ATOM 1790 N N . ILE A 1 230 ? -4.809 19.438 3.693 1 97.75 230 ILE A N 1
ATOM 1791 C CA . ILE A 1 230 ? -4.828 18.125 3.041 1 97.75 230 ILE A CA 1
ATOM 1792 C C . ILE A 1 230 ? -6.195 17.469 3.234 1 97.75 230 ILE A C 1
ATOM 1794 O O . ILE A 1 230 ? -6.785 16.953 2.283 1 97.75 230 ILE A O 1
ATOM 1798 N N . LEU A 1 231 ? -6.688 17.531 4.441 1 95.62 231 LEU A N 1
ATOM 1799 C CA . LEU A 1 231 ? -8 16.969 4.719 1 95.62 231 LEU A CA 1
ATOM 1800 C C . LEU A 1 231 ? -9.078 17.656 3.885 1 95.62 231 LEU A C 1
ATOM 1802 O O . LEU A 1 231 ? -10.031 17.016 3.445 1 95.62 231 LEU A O 1
ATOM 1806 N N . GLY A 1 232 ? -8.859 18.938 3.668 1 94.62 232 GLY A N 1
ATOM 1807 C CA . GLY A 1 232 ? -9.812 19.703 2.875 1 94.62 232 GLY A CA 1
ATOM 1808 C C . GLY A 1 232 ? -9.75 19.375 1.395 1 94.62 232 GLY A C 1
ATOM 1809 O O . GLY A 1 232 ? -10.68 19.688 0.646 1 94.62 232 GLY A O 1
ATOM 1810 N N . GLY A 1 233 ? -8.594 18.891 0.899 1 94.94 233 GLY A N 1
ATOM 1811 C CA . GLY A 1 233 ? -8.484 18.375 -0.456 1 94.94 233 GLY A CA 1
ATOM 1812 C C . GLY A 1 233 ? -8.094 19.438 -1.469 1 94.94 233 GLY A C 1
ATOM 1813 O O . GLY A 1 233 ? -8.156 19.203 -2.678 1 94.94 233 GLY A O 1
ATOM 1814 N N . SER A 1 234 ? -7.789 20.609 -1.055 1 94.62 234 SER A N 1
ATOM 1815 C CA . SER A 1 234 ? -7.41 21.672 -1.985 1 94.62 234 SER A CA 1
ATOM 1816 C C . SER A 1 234 ? -5.898 21.719 -2.186 1 94.62 234 SER A C 1
ATOM 1818 O O . SER A 1 234 ? -5.164 22.188 -1.312 1 94.62 234 SER A O 1
ATOM 1820 N N . LEU A 1 235 ? -5.5 21.281 -3.326 1 96.19 235 LEU A N 1
ATOM 1821 C CA . LEU A 1 235 ? -4.074 21.312 -3.643 1 96.19 235 LEU A CA 1
ATOM 1822 C C . LEU A 1 235 ? -3.564 22.75 -3.689 1 96.19 235 LEU A C 1
ATOM 1824 O O . LEU A 1 235 ? -2.445 23.031 -3.256 1 96.19 235 LEU A O 1
ATOM 1828 N N . ALA A 1 236 ? -4.414 23.594 -4.172 1 96.69 236 ALA A N 1
ATOM 1829 C CA . ALA A 1 236 ? -4.027 25 -4.266 1 96.69 236 ALA A CA 1
ATOM 1830 C C . ALA A 1 236 ? -3.711 25.578 -2.891 1 96.69 236 ALA A C 1
ATOM 1832 O O . ALA A 1 236 ? -2.713 26.281 -2.719 1 96.69 236 ALA A O 1
ATOM 1833 N N . THR A 1 237 ? -4.551 25.297 -1.97 1 97.88 237 THR A N 1
ATOM 1834 C CA . THR A 1 237 ? -4.348 25.766 -0.606 1 97.88 237 THR A CA 1
ATOM 1835 C C . THR A 1 237 ? -3.062 25.203 -0.02 1 97.88 237 THR A C 1
ATOM 1837 O O . THR A 1 237 ? -2.281 25.922 0.605 1 97.88 237 THR A O 1
ATOM 1840 N N . LEU A 1 238 ? -2.893 23.906 -0.244 1 98.06 238 LEU A N 1
ATOM 1841 C CA . LEU A 1 238 ? -1.685 23.25 0.26 1 98.06 238 LEU A CA 1
ATOM 1842 C C . LEU A 1 238 ? -0.438 23.875 -0.359 1 98.06 238 LEU A C 1
ATOM 1844 O O . LEU A 1 238 ? 0.515 24.203 0.351 1 98.06 238 LEU A O 1
ATOM 1848 N N . GLN A 1 239 ? -0.465 24.062 -1.607 1 97.19 239 GLN A N 1
ATOM 1849 C CA . GLN A 1 239 ? 0.664 24.656 -2.314 1 97.19 239 GLN A CA 1
ATOM 1850 C C . GLN A 1 239 ? 0.937 26.078 -1.816 1 97.19 239 GLN A C 1
ATOM 1852 O O . GLN A 1 239 ? 2.094 26.469 -1.672 1 97.19 239 GLN A O 1
ATOM 1857 N N . TRP A 1 240 ? -0.109 26.781 -1.634 1 97.12 240 TRP A N 1
ATOM 1858 C CA . TRP A 1 240 ? 0.046 28.141 -1.122 1 97.12 240 TRP A CA 1
ATOM 1859 C C . TRP A 1 240 ? 0.722 28.125 0.245 1 97.12 240 TRP A C 1
ATOM 1861 O O . TRP A 1 240 ? 1.656 28.906 0.487 1 97.12 240 TRP A O 1
ATOM 1871 N N . LEU A 1 241 ? 0.298 27.297 1.145 1 96.88 241 LEU A N 1
ATOM 1872 C CA . LEU A 1 241 ? 0.875 27.188 2.48 1 96.88 241 LEU A CA 1
ATOM 1873 C C . LEU A 1 241 ? 2.355 26.828 2.406 1 96.88 241 LEU A C 1
ATOM 1875 O O . LEU A 1 241 ? 3.178 27.438 3.104 1 96.88 241 LEU A O 1
ATOM 1879 N N . VAL A 1 242 ? 2.648 25.906 1.545 1 95.31 242 VAL A N 1
ATOM 1880 C CA . VAL A 1 242 ? 3.996 25.344 1.525 1 95.31 242 VAL A CA 1
ATOM 1881 C C . VAL A 1 242 ? 4.914 26.234 0.696 1 95.31 242 VAL A C 1
ATOM 1883 O O . VAL A 1 242 ? 5.957 26.688 1.18 1 95.31 242 VAL A O 1
ATOM 1886 N N . GLU A 1 243 ? 4.477 26.609 -0.447 1 93.38 243 GLU A N 1
ATOM 1887 C CA . GLU A 1 243 ? 5.352 27.297 -1.391 1 93.38 243 GLU A CA 1
ATOM 1888 C C . GLU A 1 243 ? 5.383 28.797 -1.122 1 93.38 243 GLU A C 1
ATOM 1890 O O . GLU A 1 243 ? 6.43 29.438 -1.241 1 93.38 243 GLU A O 1
ATOM 1895 N N . MET A 1 244 ? 4.262 29.359 -0.81 1 92.25 244 MET A N 1
ATOM 1896 C CA . MET A 1 244 ? 4.195 30.812 -0.648 1 92.25 244 MET A CA 1
ATOM 1897 C C . MET A 1 244 ? 4.426 31.203 0.806 1 92.25 244 MET A C 1
ATOM 1899 O O . MET A 1 244 ? 5.062 32.219 1.082 1 92.25 244 MET A O 1
ATOM 1903 N N . GLN A 1 245 ? 3.977 30.422 1.757 1 92.44 245 GLN A N 1
ATOM 1904 C CA . GLN A 1 245 ? 4.055 30.828 3.158 1 92.44 245 GLN A CA 1
ATOM 1905 C C . GLN A 1 245 ? 5.164 30.062 3.885 1 92.44 245 GLN A C 1
ATOM 1907 O O . GLN A 1 245 ? 5.477 30.375 5.035 1 92.44 245 GLN A O 1
ATOM 1912 N N . GLY A 1 246 ? 5.676 29.016 3.24 1 89.44 246 GLY A N 1
ATOM 1913 C CA . GLY A 1 246 ? 6.828 28.328 3.785 1 89.44 246 GLY A CA 1
ATOM 1914 C C . GLY A 1 246 ? 6.469 27.375 4.914 1 89.44 246 GLY A C 1
ATOM 1915 O O . GLY A 1 246 ? 7.297 27.094 5.785 1 89.44 246 GLY A O 1
ATOM 1916 N N . CYS A 1 247 ? 5.258 26.938 4.957 1 93.25 247 CYS A N 1
ATOM 1917 C CA . CYS A 1 247 ? 4.879 25.953 5.957 1 93.25 247 CYS A CA 1
ATOM 1918 C C . CYS A 1 247 ? 5.594 24.625 5.719 1 93.25 247 CYS A C 1
ATOM 1920 O O . CYS A 1 247 ? 5.676 24.156 4.582 1 93.25 247 CYS A O 1
ATOM 1922 N N . PRO A 1 248 ? 6.086 24.031 6.719 1 90.25 248 PRO A N 1
ATOM 1923 C CA . PRO A 1 248 ? 6.891 22.828 6.543 1 90.25 248 PRO A CA 1
ATOM 1924 C C . PRO A 1 248 ? 6.035 21.578 6.309 1 90.25 248 PRO A C 1
ATOM 1926 O O . PRO A 1 248 ? 4.941 21.469 6.863 1 90.25 248 PRO A O 1
ATOM 1929 N N . LEU A 1 249 ? 6.578 20.703 5.52 1 94.75 249 LEU A N 1
ATOM 1930 C CA . LEU A 1 249 ? 5.984 19.375 5.32 1 94.75 249 LEU A CA 1
ATOM 1931 C C . LEU A 1 249 ? 6.684 18.328 6.184 1 94.75 249 LEU A C 1
ATOM 1933 O O . LEU A 1 249 ? 6.148 17.25 6.402 1 94.75 249 LEU A O 1
ATOM 1937 N N . SER A 1 250 ? 7.875 18.641 6.523 1 90.5 250 SER A N 1
ATOM 1938 C CA . SER A 1 250 ? 8.719 17.766 7.324 1 90.5 250 SER A CA 1
ATOM 1939 C C . SER A 1 250 ? 9.547 18.562 8.328 1 90.5 250 SER A C 1
ATOM 1941 O O . SER A 1 250 ? 9.891 19.719 8.078 1 90.5 250 SER A O 1
ATOM 1943 N N . VAL A 1 251 ? 9.695 17.922 9.516 1 74.56 251 VAL A N 1
ATOM 1944 C CA . VAL A 1 251 ? 10.477 18.641 10.516 1 74.56 251 VAL A CA 1
ATOM 1945 C C . VAL A 1 251 ? 11.812 17.938 10.734 1 74.56 251 VAL A C 1
ATOM 1947 O O . VAL A 1 251 ? 12.789 18.562 11.156 1 74.56 251 VAL A O 1
ATOM 1950 N N . LYS A 1 252 ? 11.812 16.672 10.359 1 75.31 252 LYS A N 1
ATOM 1951 C CA . LYS A 1 252 ? 13.023 15.898 10.617 1 75.31 252 LYS A CA 1
ATOM 1952 C C . LYS A 1 252 ? 13.336 14.961 9.461 1 75.31 252 LYS A C 1
ATOM 1954 O O . LYS A 1 252 ? 12.477 14.703 8.609 1 75.31 252 LYS A O 1
ATOM 1959 N N . LYS A 1 253 ? 14.602 14.734 9.453 1 79.44 253 LYS A N 1
ATOM 1960 C CA . LYS A 1 253 ? 15.055 13.734 8.492 1 79.44 253 LYS A CA 1
ATOM 1961 C C . LYS A 1 253 ? 15.414 12.422 9.188 1 79.44 253 LYS A C 1
ATOM 1963 O O . LYS A 1 253 ? 15.836 12.43 10.352 1 79.44 253 LYS A O 1
ATOM 1968 N N . ASP A 1 254 ? 15.117 11.414 8.5 1 78.38 254 ASP A N 1
ATOM 1969 C CA . ASP A 1 254 ? 15.547 10.109 9 1 78.38 254 ASP A CA 1
ATOM 1970 C C . ASP A 1 254 ? 17.078 10.016 9.047 1 78.38 254 ASP A C 1
ATOM 1972 O O . ASP A 1 254 ? 17.75 10.242 8.039 1 78.38 254 ASP A O 1
ATOM 1976 N N . PRO A 1 255 ? 17.594 9.734 10.211 1 74.88 255 PRO A N 1
ATOM 1977 C CA . PRO A 1 255 ? 19.062 9.727 10.328 1 74.88 255 PRO A CA 1
ATOM 1978 C C . PRO A 1 255 ? 19.719 8.641 9.477 1 74.88 255 PRO A C 1
ATOM 1980 O O . PRO A 1 255 ? 20.859 8.805 9.039 1 74.88 255 PRO A O 1
ATOM 1983 N N . LYS A 1 256 ? 19.031 7.531 9.164 1 72.19 256 LYS A N 1
ATOM 1984 C CA . LYS A 1 256 ? 19.609 6.426 8.406 1 72.19 256 LYS A CA 1
ATOM 1985 C C . LYS A 1 256 ? 19.469 6.656 6.902 1 72.19 256 LYS A C 1
ATOM 1987 O O . LYS A 1 256 ? 20.422 6.457 6.148 1 72.19 256 LYS A O 1
ATOM 1992 N N . THR A 1 257 ? 18.328 7.172 6.559 1 74.62 257 THR A N 1
ATOM 1993 C CA . THR A 1 257 ? 18.047 7.258 5.129 1 74.62 257 THR A CA 1
ATOM 1994 C C . THR A 1 257 ? 18.141 8.703 4.645 1 74.62 257 THR A C 1
ATOM 1996 O O . THR A 1 257 ? 18.203 8.953 3.439 1 74.62 257 THR A O 1
ATOM 1999 N N . ASN A 1 258 ? 18.203 9.68 5.523 1 79.5 258 ASN A N 1
ATOM 2000 C CA . ASN A 1 258 ? 18.25 11.109 5.223 1 79.5 258 ASN A CA 1
ATOM 2001 C C . ASN A 1 258 ? 16.969 11.562 4.504 1 79.5 258 ASN A C 1
ATOM 2003 O O . ASN A 1 258 ? 16.953 12.641 3.908 1 79.5 258 ASN A O 1
ATOM 2007 N N . ARG A 1 259 ? 16.062 10.727 4.609 1 83.31 259 ARG A N 1
ATOM 2008 C CA . ARG A 1 259 ? 14.789 11.086 3.984 1 83.31 259 ARG A CA 1
ATOM 2009 C C . ARG A 1 259 ? 13.953 11.961 4.914 1 83.31 259 ARG A C 1
ATOM 2011 O O . ARG A 1 259 ? 14.008 11.805 6.137 1 83.31 259 ARG A O 1
ATOM 2018 N N . ALA A 1 260 ? 13.219 12.859 4.254 1 86.94 260 ALA A N 1
ATOM 2019 C CA . ALA A 1 260 ? 12.328 13.727 5.023 1 86.94 260 ALA A CA 1
ATOM 2020 C C . ALA A 1 260 ? 11.211 12.922 5.68 1 86.94 260 ALA A C 1
ATOM 2022 O O . ALA A 1 260 ? 10.617 12.047 5.051 1 86.94 260 ALA A O 1
ATOM 2023 N N . LEU A 1 261 ? 11.039 13.219 6.91 1 88.19 261 LEU A N 1
ATOM 2024 C CA . LEU A 1 261 ? 9.945 12.578 7.629 1 88.19 261 LEU A CA 1
ATOM 2025 C C . LEU A 1 261 ? 8.727 13.5 7.699 1 88.19 261 LEU A C 1
ATOM 2027 O O . LEU A 1 261 ? 8.844 14.664 8.07 1 88.19 261 LEU A O 1
ATOM 2031 N N . SER A 1 262 ? 7.648 12.914 7.406 1 92.38 262 SER A N 1
ATOM 2032 C CA . SER A 1 262 ? 6.398 13.656 7.316 1 92.38 262 SER A CA 1
ATOM 2033 C C . SER A 1 262 ? 6.027 14.281 8.656 1 92.38 262 SER A C 1
ATOM 2035 O O . SER A 1 262 ? 6.211 13.672 9.711 1 92.38 262 SER A O 1
ATOM 2037 N N . LEU A 1 263 ? 5.566 15.555 8.539 1 93.25 263 LEU A N 1
ATOM 2038 C CA . LEU A 1 263 ? 4.898 16.156 9.688 1 93.25 263 LEU A CA 1
ATOM 2039 C C . LEU A 1 263 ? 3.732 15.281 10.148 1 93.25 263 LEU A C 1
ATOM 2041 O O . LEU A 1 263 ? 2.975 14.766 9.328 1 93.25 263 LEU A O 1
ATOM 2045 N N . GLN A 1 264 ? 3.629 15.172 11.508 1 92.94 264 GLN A N 1
ATOM 2046 C CA . GLN A 1 264 ? 2.605 14.273 12.031 1 92.94 264 GLN A CA 1
ATOM 2047 C C . GLN A 1 264 ? 1.614 15.023 12.914 1 92.94 264 GLN A C 1
ATOM 2049 O O . GLN A 1 264 ? 1.951 16.062 13.5 1 92.94 264 GLN A O 1
ATOM 2054 N N . THR A 1 265 ? 0.419 14.523 12.938 1 91.75 265 THR A N 1
ATOM 2055 C CA . THR A 1 265 ? -0.562 15.008 13.898 1 91.75 265 THR A CA 1
ATOM 2056 C C . THR A 1 265 ? -0.271 14.461 15.297 1 91.75 265 THR A C 1
ATOM 2058 O O . THR A 1 265 ? 0.679 13.695 15.477 1 91.75 265 THR A O 1
ATOM 2061 N N . SER A 1 266 ? -1.126 14.891 16.234 1 87.44 266 SER A N 1
ATOM 2062 C CA . SER A 1 266 ? -0.947 14.391 17.594 1 87.44 266 SER A CA 1
ATOM 2063 C C . SER A 1 266 ? -1.288 12.906 17.703 1 87.44 266 SER A C 1
ATOM 2065 O O . SER A 1 266 ? -0.892 12.234 18.656 1 87.44 266 SER A O 1
ATOM 2067 N N . ALA A 1 267 ? -1.991 12.359 16.719 1 89.56 267 ALA A N 1
ATOM 2068 C CA . ALA A 1 267 ? -2.311 10.93 16.656 1 89.56 267 ALA A CA 1
ATOM 2069 C C . ALA A 1 267 ? -1.297 10.18 15.805 1 89.56 267 ALA A C 1
ATOM 2071 O O . ALA A 1 267 ? -1.544 9.039 15.398 1 89.56 267 ALA A O 1
ATOM 2072 N N . SER A 1 268 ? -0.227 10.844 15.383 1 90.25 268 SER A N 1
ATOM 2073 C CA . SER A 1 268 ? 0.904 10.281 14.648 1 90.25 268 SER A CA 1
ATOM 2074 C C . SER A 1 268 ? 0.536 9.992 13.195 1 90.25 268 SER A C 1
ATOM 2076 O O . SER A 1 268 ? 1.191 9.188 12.531 1 90.25 268 SER A O 1
ATOM 2078 N N . ARG A 1 269 ? -0.493 10.562 12.758 1 93.56 269 ARG A N 1
ATOM 2079 C CA . ARG A 1 269 ? -0.831 10.406 11.344 1 93.56 269 ARG A CA 1
ATOM 2080 C C . ARG A 1 269 ? 0.045 11.297 10.477 1 93.56 269 ARG A C 1
ATOM 2082 O O . ARG A 1 269 ? 0.249 12.477 10.789 1 93.56 269 ARG A O 1
ATOM 2089 N N . THR A 1 270 ? 0.557 10.711 9.43 1 95.88 270 THR A N 1
ATOM 2090 C CA . THR A 1 270 ? 1.389 11.461 8.492 1 95.88 270 THR A CA 1
ATOM 2091 C C . THR A 1 270 ? 0.524 12.25 7.516 1 95.88 270 THR A C 1
ATOM 2093 O O . THR A 1 270 ? -0.691 12.055 7.457 1 95.88 270 THR A O 1
ATOM 2096 N N . LEU A 1 271 ? 1.194 13.18 6.809 1 97.62 271 LEU A N 1
ATOM 2097 C CA . LEU A 1 271 ? 0.491 13.914 5.766 1 97.62 271 LEU A CA 1
ATOM 2098 C C . LEU A 1 271 ? -0.078 12.961 4.719 1 97.62 271 LEU A C 1
ATOM 2100 O O . LEU A 1 271 ? -1.189 13.164 4.223 1 97.62 271 LEU A O 1
ATOM 2104 N N . LEU A 1 272 ? 0.657 11.922 4.422 1 97.44 272 LEU A N 1
ATOM 2105 C CA . LEU A 1 272 ? 0.223 10.945 3.43 1 97.44 272 LEU A CA 1
ATOM 2106 C C . LEU A 1 272 ? -0.949 10.125 3.953 1 97.44 272 LEU A C 1
ATOM 2108 O O . LEU A 1 272 ? -1.846 9.758 3.189 1 97.44 272 LEU A O 1
ATOM 2112 N N . ASP A 1 273 ? -0.966 9.789 5.195 1 97.06 273 ASP A N 1
ATOM 2113 C CA . ASP A 1 273 ? -2.131 9.148 5.797 1 97.06 273 ASP A CA 1
ATOM 2114 C C . ASP A 1 273 ? -3.404 9.945 5.512 1 97.06 273 ASP A C 1
ATOM 2116 O O . ASP A 1 273 ? -4.406 9.383 5.062 1 97.06 273 ASP A O 1
ATOM 2120 N N . LEU A 1 274 ? -3.242 11.172 5.801 1 96.94 274 LEU A N 1
ATOM 2121 C CA . LEU A 1 274 ? -4.406 12.039 5.684 1 96.94 274 LEU A CA 1
ATOM 2122 C C . LEU A 1 274 ? -4.855 12.148 4.23 1 96.94 274 LEU A C 1
ATOM 2124 O O . LEU A 1 274 ? -6.055 12.211 3.949 1 96.94 274 LEU A O 1
ATOM 2128 N N . ALA A 1 275 ? -3.928 12.188 3.312 1 97.38 275 ALA A N 1
ATOM 2129 C CA . ALA A 1 275 ? -4.242 12.305 1.891 1 97.38 275 ALA A CA 1
ATOM 2130 C C . ALA A 1 275 ? -4.93 11.047 1.375 1 97.38 275 ALA A C 1
ATOM 2132 O O . ALA A 1 275 ? -5.672 11.094 0.389 1 97.38 275 ALA A O 1
ATOM 2133 N N . MET A 1 276 ? -4.668 9.922 2.033 1 95.94 276 MET A N 1
ATOM 2134 C CA . MET A 1 276 ? -5.207 8.656 1.555 1 95.94 276 MET A CA 1
ATOM 2135 C C . MET A 1 276 ? -6.488 8.297 2.297 1 95.94 276 MET A C 1
ATOM 2137 O O . MET A 1 276 ? -7.219 7.395 1.881 1 95.94 276 MET A O 1
ATOM 2141 N N . LYS A 1 277 ? -6.715 8.938 3.412 1 91.62 277 LYS A N 1
ATOM 2142 C CA . LYS A 1 277 ? -7.898 8.617 4.203 1 91.62 277 LYS A CA 1
ATOM 2143 C C . LYS A 1 277 ? -9.18 8.969 3.449 1 91.62 277 LYS A C 1
ATOM 2145 O O . LYS A 1 277 ? -9.281 10.055 2.869 1 91.62 277 LYS A O 1
ATOM 2150 N N . GLY A 1 278 ? -10.148 8.023 3.564 1 88.81 278 GLY A N 1
ATOM 2151 C CA . GLY A 1 278 ? -11.359 8.234 2.781 1 88.81 278 GLY A CA 1
ATOM 2152 C C . GLY A 1 278 ? -11.117 8.156 1.285 1 88.81 278 GLY A C 1
ATOM 2153 O O . GLY A 1 278 ? -10.531 7.191 0.795 1 88.81 278 GLY A O 1
ATOM 2154 N N . ARG A 1 279 ? -11.625 9.148 0.587 1 88.25 279 ARG A N 1
ATOM 2155 C CA . ARG A 1 279 ? -11.305 9.234 -0.833 1 88.25 279 ARG A CA 1
ATOM 2156 C C . ARG A 1 279 ? -9.891 9.773 -1.044 1 88.25 279 ARG A C 1
ATOM 2158 O O . ARG A 1 279 ? -9.594 10.906 -0.66 1 88.25 279 ARG A O 1
ATOM 2165 N N . PRO A 1 280 ? -9.117 8.938 -1.628 1 91.56 280 PRO A N 1
ATOM 2166 C CA . PRO A 1 280 ? -7.73 9.375 -1.778 1 91.56 280 PRO A CA 1
ATOM 2167 C C . PRO A 1 280 ? -7.598 10.617 -2.658 1 91.56 280 PRO A C 1
ATOM 2169 O O . PRO A 1 280 ? -8.227 10.703 -3.715 1 91.56 280 PRO A O 1
ATOM 2172 N N . LYS A 1 281 ? -6.898 11.609 -2.184 1 93.75 281 LYS A N 1
ATOM 2173 C CA . LYS A 1 281 ? -6.578 12.812 -2.941 1 93.75 281 LYS A CA 1
ATOM 2174 C C . LYS A 1 281 ? -5.293 12.633 -3.742 1 93.75 281 LYS A C 1
ATOM 2176 O O . LYS A 1 281 ? -4.211 13 -3.275 1 93.75 281 LYS A O 1
ATOM 2181 N N . ILE A 1 282 ? -5.391 12.18 -4.938 1 91.75 282 ILE A N 1
ATOM 2182 C CA . ILE A 1 282 ? -4.277 11.695 -5.742 1 91.75 282 ILE A CA 1
ATOM 2183 C C . ILE A 1 282 ? -3.344 12.852 -6.09 1 91.75 282 ILE A C 1
ATOM 2185 O O . ILE A 1 282 ? -2.119 12.703 -6.059 1 91.75 282 ILE A O 1
ATOM 2189 N N . ASP A 1 283 ? -3.918 13.992 -6.453 1 92.75 283 ASP A N 1
ATOM 2190 C CA . ASP A 1 283 ? -3.09 15.148 -6.801 1 92.75 283 ASP A CA 1
ATOM 2191 C C . ASP A 1 283 ? -2.242 15.594 -5.609 1 92.75 283 ASP A C 1
ATOM 2193 O O . ASP A 1 283 ? -1.072 15.945 -5.773 1 92.75 283 ASP A O 1
ATOM 2197 N N . ILE A 1 284 ? -2.807 15.555 -4.438 1 96.5 284 ILE A N 1
ATOM 2198 C CA . ILE A 1 284 ? -2.08 15.922 -3.229 1 96.5 284 ILE A CA 1
ATOM 2199 C C . ILE A 1 284 ? -0.998 14.883 -2.943 1 96.5 284 ILE A C 1
ATOM 2201 O O . ILE A 1 284 ? 0.124 15.227 -2.568 1 96.5 284 ILE A O 1
ATOM 2205 N N . LEU A 1 285 ? -1.336 13.625 -3.168 1 95.56 285 LEU A N 1
ATOM 2206 C CA . LEU A 1 285 ? -0.356 12.562 -2.979 1 95.56 285 LEU A CA 1
ATOM 2207 C C . LEU A 1 285 ? 0.85 12.766 -3.889 1 95.56 285 LEU A C 1
ATOM 2209 O O . LEU A 1 285 ? 1.995 12.688 -3.436 1 95.56 285 LEU A O 1
ATOM 2213 N N . VAL A 1 286 ? 0.613 13 -5.105 1 93.38 286 VAL A N 1
ATOM 2214 C CA . VAL A 1 286 ? 1.679 13.227 -6.078 1 93.38 286 VAL A CA 1
ATOM 2215 C C . VAL A 1 286 ? 2.545 14.398 -5.633 1 93.38 286 VAL A C 1
ATOM 2217 O O . VAL A 1 286 ? 3.775 14.312 -5.641 1 93.38 286 VAL A O 1
ATOM 2220 N N . TYR A 1 287 ? 1.87 15.453 -5.238 1 95.75 287 TYR A N 1
ATOM 2221 C CA . TYR A 1 287 ? 2.58 16.641 -4.781 1 95.75 287 TYR A CA 1
ATOM 2222 C C . TYR A 1 287 ? 3.484 16.328 -3.6 1 95.75 287 TYR A C 1
ATOM 2224 O O . TYR A 1 287 ? 4.645 16.734 -3.566 1 95.75 287 TYR A O 1
ATOM 2232 N N . LEU A 1 288 ? 2.984 15.609 -2.611 1 96.5 288 LEU A N 1
ATOM 2233 C CA . LEU A 1 288 ? 3.742 15.289 -1.407 1 96.5 288 LEU A CA 1
ATOM 2234 C C . LEU A 1 288 ? 4.941 14.406 -1.743 1 96.5 288 LEU A C 1
ATOM 2236 O O . LEU A 1 288 ? 6.035 14.617 -1.212 1 96.5 288 LEU A O 1
ATOM 2240 N N . ILE A 1 289 ? 4.746 13.477 -2.605 1 93.25 289 ILE A N 1
ATOM 2241 C CA . ILE A 1 289 ? 5.824 12.586 -3.012 1 93.25 289 ILE A CA 1
ATOM 2242 C C . ILE A 1 289 ? 6.895 13.375 -3.76 1 93.25 289 ILE A C 1
ATOM 2244 O O . ILE A 1 289 ? 8.094 13.172 -3.541 1 93.25 289 ILE A O 1
ATOM 2248 N N . GLN A 1 290 ? 6.465 14.266 -4.625 1 91.56 290 GLN A N 1
ATOM 2249 C CA . GLN A 1 290 ? 7.395 15.109 -5.363 1 91.56 290 GLN A CA 1
ATOM 2250 C C . GLN A 1 290 ? 8.211 15.992 -4.418 1 91.56 290 GLN A C 1
ATOM 2252 O O . GLN A 1 290 ? 9.312 16.422 -4.754 1 91.56 290 GLN A O 1
ATOM 2257 N N . ASN A 1 291 ? 7.641 16.266 -3.264 1 93.38 291 ASN A N 1
ATOM 2258 C CA . ASN A 1 291 ? 8.328 17.094 -2.279 1 93.38 291 ASN A CA 1
ATOM 2259 C C . ASN A 1 291 ? 9.125 16.234 -1.292 1 93.38 291 ASN A C 1
ATOM 2261 O O . ASN A 1 291 ? 9.422 16.688 -0.184 1 93.38 291 ASN A O 1
ATOM 2265 N N . GLY A 1 292 ? 9.328 15 -1.616 1 89.81 292 GLY A N 1
ATOM 2266 C CA . GLY A 1 292 ? 10.336 14.203 -0.936 1 89.81 292 GLY A CA 1
ATOM 2267 C C . GLY A 1 292 ? 9.75 13.258 0.094 1 89.81 292 GLY A C 1
ATOM 2268 O O . GLY A 1 292 ? 10.484 12.539 0.777 1 89.81 292 GLY A O 1
ATOM 2269 N N . LEU A 1 293 ? 8.492 13.227 0.236 1 94.38 293 LEU A N 1
ATOM 2270 C CA . LEU A 1 293 ? 7.883 12.305 1.188 1 94.38 293 LEU A CA 1
ATOM 2271 C C . LEU A 1 293 ? 7.676 10.93 0.558 1 94.38 293 LEU A C 1
ATOM 2273 O O . LEU A 1 293 ? 7.668 10.797 -0.668 1 94.38 293 LEU A O 1
ATOM 2277 N N . SER A 1 294 ? 7.543 9.93 1.447 1 92.88 294 SER A N 1
ATOM 2278 C CA . SER A 1 294 ? 7.43 8.555 0.955 1 92.88 294 SER A CA 1
ATOM 2279 C C . SER A 1 294 ? 6.199 7.863 1.525 1 92.88 294 SER A C 1
ATOM 2281 O O . SER A 1 294 ? 5.891 8.008 2.711 1 92.88 294 SER A O 1
ATOM 2283 N N . ILE A 1 295 ? 5.574 7.09 0.667 1 94.06 295 ILE A N 1
ATOM 2284 C CA . ILE A 1 295 ? 4.391 6.34 1.077 1 94.06 295 ILE A CA 1
ATOM 2285 C C . ILE A 1 295 ? 4.789 5.254 2.078 1 94.06 295 ILE A C 1
ATOM 2287 O O . ILE A 1 295 ? 3.965 4.809 2.881 1 94.06 295 ILE A O 1
ATOM 2291 N N . SER A 1 296 ? 5.969 4.824 2.08 1 89.06 296 SER A N 1
ATOM 2292 C CA . SER A 1 296 ? 6.453 3.771 2.969 1 89.06 296 SER A CA 1
ATOM 2293 C C . SER A 1 296 ? 6.453 4.234 4.422 1 89.06 296 SER A C 1
ATOM 2295 O O . SER A 1 296 ? 6.52 3.416 5.34 1 89.06 296 SER A O 1
ATOM 2297 N N . ASP A 1 297 ? 6.355 5.539 4.648 1 86.62 297 ASP A N 1
ATOM 2298 C CA . ASP A 1 297 ? 6.43 6.086 6 1 86.62 297 ASP A CA 1
ATOM 2299 C C . ASP A 1 297 ? 5.035 6.305 6.582 1 86.62 297 ASP A C 1
ATOM 2301 O O . ASP A 1 297 ? 4.887 6.941 7.629 1 86.62 297 ASP A O 1
ATOM 2305 N N . VAL A 1 298 ? 4.062 5.742 5.977 1 92.31 298 VAL A N 1
ATOM 2306 C CA . VAL A 1 298 ? 2.688 5.953 6.418 1 92.31 298 VAL A CA 1
ATOM 2307 C C . VAL A 1 298 ? 2.447 5.219 7.734 1 92.31 298 VAL A C 1
ATOM 2309 O O . VAL A 1 298 ? 3.02 4.156 7.973 1 92.31 298 VAL A O 1
ATOM 2312 N N . HIS A 1 299 ? 1.618 5.793 8.531 1 91.69 299 HIS A N 1
ATOM 2313 C CA . HIS A 1 299 ? 1.295 5.234 9.836 1 91.69 299 HIS A CA 1
ATOM 2314 C C . HIS A 1 299 ? 0.348 4.047 9.711 1 91.69 299 HIS A C 1
ATOM 2316 O O . HIS A 1 299 ? 0.569 3.004 10.328 1 91.69 299 HIS A O 1
ATOM 2322 N N . ASP A 1 300 ? -0.671 4.16 9.031 1 92.88 300 ASP A N 1
ATOM 2323 C CA . ASP A 1 300 ? -1.659 3.107 8.805 1 92.88 300 ASP A CA 1
ATOM 2324 C C . ASP A 1 300 ? -1.305 2.279 7.574 1 92.88 300 ASP A C 1
ATOM 2326 O O . ASP A 1 300 ? -1.497 2.727 6.441 1 92.88 300 ASP A O 1
ATOM 2330 N N . PRO A 1 301 ? -0.931 1.079 7.738 1 92.5 301 PRO A N 1
ATOM 2331 C CA . PRO A 1 301 ? -0.448 0.285 6.605 1 92.5 301 PRO A CA 1
ATOM 2332 C C . PRO A 1 301 ? -1.574 -0.16 5.672 1 92.5 301 PRO A C 1
ATOM 2334 O O . PRO A 1 301 ? -1.313 -0.623 4.559 1 92.5 301 PRO A O 1
ATOM 2337 N N . SER A 1 302 ? -2.766 -0.059 6.027 1 92.94 302 SER A N 1
ATOM 2338 C CA . SER A 1 302 ? -3.881 -0.522 5.211 1 92.94 302 SER A CA 1
ATOM 2339 C C . SER A 1 302 ? -4.238 0.497 4.133 1 92.94 302 SER A C 1
ATOM 2341 O O . SER A 1 302 ? -4.949 0.177 3.18 1 92.94 302 SER A O 1
ATOM 2343 N N . LEU A 1 303 ? -3.721 1.687 4.266 1 95.25 303 LEU A N 1
ATOM 2344 C CA . LEU A 1 303 ? -4.152 2.77 3.393 1 95.25 303 LEU A CA 1
ATOM 2345 C C . LEU A 1 303 ? -3.537 2.629 2.006 1 95.25 303 LEU A C 1
ATOM 2347 O O . LEU A 1 303 ? -4.219 2.818 0.996 1 95.25 303 LEU A O 1
ATOM 2351 N N . ALA A 1 304 ? -2.299 2.252 1.972 1 95.81 304 ALA A N 1
ATOM 2352 C CA . ALA A 1 304 ? -1.606 2.186 0.687 1 95.81 304 ALA A CA 1
ATOM 2353 C C . ALA A 1 304 ? -2.225 1.122 -0.215 1 95.81 304 ALA A C 1
ATOM 2355 O O . ALA A 1 304 ? -2.549 1.394 -1.373 1 95.81 304 ALA A O 1
ATOM 2356 N N . PRO A 1 305 ? -2.461 -0.144 0.29 1 95 305 PRO A N 1
ATOM 2357 C CA . PRO A 1 305 ? -3.102 -1.15 -0.559 1 95 305 PRO A 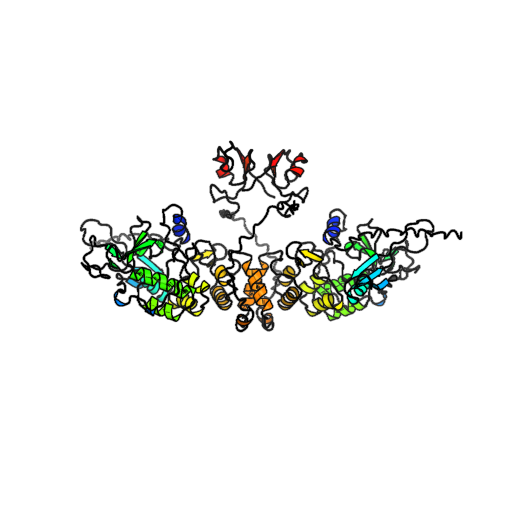CA 1
ATOM 2358 C C . PRO A 1 305 ? -4.48 -0.715 -1.053 1 95 305 PRO A C 1
ATOM 2360 O O . PRO A 1 305 ? -4.816 -0.923 -2.221 1 95 305 PRO A O 1
ATOM 2363 N N . LYS A 1 306 ? -5.234 -0.106 -0.214 1 93.31 306 LYS A N 1
ATOM 2364 C CA . LYS A 1 306 ? -6.57 0.345 -0.596 1 93.31 306 LYS A CA 1
ATOM 2365 C C . LYS A 1 306 ? -6.5 1.43 -1.667 1 93.31 306 LYS A C 1
ATOM 2367 O O . LYS A 1 306 ? -7.258 1.401 -2.637 1 93.31 306 LYS A O 1
ATOM 2372 N N . THR A 1 307 ? -5.613 2.328 -1.392 1 94.25 307 THR A N 1
ATOM 2373 C CA . THR A 1 307 ? -5.445 3.412 -2.354 1 94.25 307 THR A CA 1
ATOM 2374 C C . THR A 1 307 ? -4.969 2.873 -3.699 1 94.25 307 THR A C 1
ATOM 2376 O O . THR A 1 307 ? -5.453 3.293 -4.75 1 94.25 307 THR A O 1
ATOM 2379 N N . LEU A 1 308 ? -4.012 1.972 -3.668 1 94.06 308 LEU A N 1
ATOM 2380 C CA . LEU A 1 308 ? -3.504 1.369 -4.895 1 94.06 308 LEU A CA 1
ATOM 2381 C C . LEU A 1 308 ? -4.625 0.684 -5.668 1 94.06 308 LEU A C 1
ATOM 2383 O O . LEU A 1 308 ? -4.711 0.82 -6.891 1 94.06 308 LEU A O 1
ATOM 2387 N N . GLU A 1 309 ? -5.449 -0.052 -5.02 1 92.19 309 GLU A N 1
ATOM 2388 C CA . GLU A 1 309 ? -6.57 -0.724 -5.668 1 92.19 309 GLU A CA 1
ATOM 2389 C C . GLU A 1 309 ? -7.492 0.28 -6.352 1 92.19 309 GLU A C 1
ATOM 2391 O O . GLU A 1 309 ? -7.941 0.054 -7.477 1 92.19 309 GLU A O 1
ATOM 2396 N N . VAL A 1 310 ? -7.734 1.386 -5.66 1 89.25 310 VAL A N 1
ATOM 2397 C CA . VAL A 1 310 ? -8.602 2.422 -6.207 1 89.25 310 VAL A CA 1
ATOM 2398 C C . VAL A 1 310 ? -7.977 3.004 -7.477 1 89.25 310 VAL A C 1
ATOM 2400 O O . VAL A 1 310 ? -8.664 3.182 -8.484 1 89.25 310 VAL A O 1
ATOM 2403 N N . VAL A 1 311 ? -6.758 3.223 -7.398 1 88.75 311 VAL A N 1
ATOM 2404 C CA . VAL A 1 311 ? -6.047 3.818 -8.523 1 88.75 311 VAL A CA 1
ATOM 2405 C C . VAL A 1 311 ? -6.047 2.852 -9.703 1 88.75 311 VAL A C 1
ATOM 2407 O O . VAL A 1 311 ? -6.27 3.26 -10.852 1 88.75 311 VAL A O 1
ATOM 2410 N N . LEU A 1 312 ? -5.84 1.567 -9.445 1 89.06 312 LEU A N 1
ATOM 2411 C CA . LEU A 1 312 ? -5.773 0.567 -10.508 1 89.06 312 LEU A CA 1
ATOM 2412 C C . LEU A 1 312 ? -7.148 0.33 -11.117 1 89.06 312 LEU A C 1
ATOM 2414 O O . LEU A 1 312 ? -7.266 0.106 -12.328 1 89.06 312 LEU A O 1
ATOM 2418 N N . LYS A 1 313 ? -8.156 0.382 -10.312 1 85.25 313 LYS A N 1
ATOM 2419 C CA . LYS A 1 313 ? -9.516 0.187 -10.812 1 85.25 313 LYS A CA 1
ATOM 2420 C C . LYS A 1 313 ? -9.969 1.373 -11.656 1 85.25 313 LYS A C 1
ATOM 2422 O O . LYS A 1 313 ? -10.773 1.215 -12.578 1 85.25 313 LYS A O 1
ATOM 2427 N N . ALA A 1 314 ? -9.516 2.539 -11.25 1 78.25 314 ALA A N 1
ATOM 2428 C CA . ALA A 1 314 ? -9.891 3.75 -11.977 1 78.25 314 ALA A CA 1
ATOM 2429 C C . ALA A 1 314 ? -9.258 3.775 -13.367 1 78.25 314 ALA A C 1
ATOM 2431 O O . ALA A 1 314 ? -9.703 4.516 -14.242 1 78.25 314 ALA A O 1
ATOM 2432 N N . GLY A 1 315 ? -8.477 2.867 -13.852 1 67.12 315 GLY A N 1
ATOM 2433 C CA . GLY A 1 315 ? -7.898 2.773 -15.18 1 67.12 315 GLY A CA 1
ATOM 2434 C C . GLY A 1 315 ? -6.586 3.523 -15.32 1 67.12 315 GLY A C 1
ATOM 2435 O O . GLY A 1 315 ? -6.461 4.656 -14.844 1 67.12 315 GLY A O 1
ATOM 2436 N N . PHE A 1 316 ? -5.402 2.846 -15.281 1 53.94 316 PHE A N 1
ATOM 2437 C CA . PHE A 1 316 ? -4.09 3.434 -15.539 1 53.94 316 PHE A CA 1
ATOM 2438 C C . PHE A 1 316 ? -3.793 3.459 -17.031 1 53.94 316 PHE A C 1
ATOM 2440 O O . PHE A 1 316 ? -4.09 2.498 -17.75 1 53.94 316 PHE A O 1
ATOM 2447 N N . PRO A 1 317 ? -3.773 4.52 -17.672 1 45.94 317 PRO A N 1
ATOM 2448 C CA . PRO A 1 317 ? -3.221 4.348 -19.016 1 45.94 317 PRO A CA 1
ATOM 2449 C C . PRO A 1 317 ? -1.849 3.676 -19 1 45.94 317 PRO A C 1
ATOM 2451 O O . PRO A 1 317 ? -0.924 4.156 -18.344 1 45.94 317 PRO A O 1
ATOM 2454 N N . ILE A 1 318 ? -1.663 2.451 -19 1 43.75 318 ILE A N 1
ATOM 2455 C CA . ILE A 1 318 ? -0.501 1.571 -18.922 1 43.75 318 ILE A CA 1
ATOM 2456 C C . ILE A 1 318 ? 0.544 2.02 -19.938 1 43.75 318 ILE A C 1
ATOM 2458 O O . ILE A 1 318 ? 1.607 1.406 -20.062 1 43.75 318 ILE A O 1
ATOM 2462 N N . HIS A 1 319 ? 0.372 2.936 -20.766 1 41.59 319 HIS A N 1
ATOM 2463 C CA . HIS A 1 319 ? 1.394 3.078 -21.797 1 41.59 319 HIS A CA 1
ATOM 2464 C C . HIS A 1 319 ? 2.762 3.354 -21.188 1 41.59 319 HIS A C 1
ATOM 2466 O O . HIS A 1 319 ? 3.783 2.904 -21.719 1 41.59 319 HIS A O 1
ATOM 2472 N N . SER A 1 320 ? 2.979 4.449 -20.297 1 38.47 320 SER A N 1
ATOM 2473 C CA . SER A 1 320 ? 4.242 5.168 -20.172 1 38.47 320 SER A CA 1
ATOM 2474 C C . SER A 1 320 ? 5.137 4.52 -19.109 1 38.47 320 SER A C 1
ATOM 2476 O O . SER A 1 320 ? 6.215 5.035 -18.812 1 38.47 320 SER A O 1
ATOM 2478 N N . ILE A 1 321 ? 4.777 3.633 -18.328 1 40.72 321 ILE A N 1
ATOM 2479 C CA . ILE A 1 321 ? 5.727 3.201 -17.297 1 40.72 321 ILE A CA 1
ATOM 2480 C C . ILE A 1 321 ? 6.891 2.461 -17.969 1 40.72 321 ILE A C 1
ATOM 2482 O O . ILE A 1 321 ? 7.934 2.248 -17.344 1 40.72 321 ILE A O 1
ATOM 2486 N N . ASP A 1 322 ? 6.855 1.851 -19.047 1 38.59 322 ASP A N 1
ATOM 2487 C CA . ASP A 1 322 ? 7.965 1.134 -19.672 1 38.59 322 ASP A CA 1
ATOM 2488 C C . ASP A 1 322 ? 9.195 2.033 -19.797 1 38.59 322 ASP A C 1
ATOM 2490 O O . ASP A 1 322 ? 10.32 1.544 -19.844 1 38.59 322 ASP A O 1
ATOM 2494 N N . THR A 1 323 ? 9.133 3.328 -20.094 1 34.59 323 THR A N 1
ATOM 2495 C CA . THR A 1 323 ? 10.281 4.145 -20.469 1 34.59 323 THR A CA 1
ATOM 2496 C C . THR A 1 323 ? 11.055 4.605 -19.234 1 34.59 323 THR A C 1
ATOM 2498 O O . THR A 1 323 ? 12.086 5.262 -19.359 1 34.59 323 THR A O 1
ATOM 2501 N N . LEU A 1 324 ? 10.508 4.613 -18.094 1 34.47 324 LEU A N 1
ATOM 2502 C CA . LEU A 1 324 ? 11.258 5.367 -17.094 1 34.47 324 LEU A CA 1
ATOM 2503 C C . LEU A 1 324 ? 12.398 4.535 -16.516 1 34.47 324 LEU A C 1
ATOM 2505 O O . LEU A 1 324 ? 13.172 5.02 -15.695 1 34.47 324 LEU A O 1
ATOM 2509 N N . MET A 1 325 ? 12.438 3.252 -16.328 1 31.97 325 MET A N 1
ATOM 2510 C CA . MET A 1 325 ? 13.633 2.787 -15.633 1 31.97 325 MET A CA 1
ATOM 2511 C C . MET A 1 325 ? 14.836 2.77 -16.562 1 31.97 325 MET A C 1
ATOM 2513 O O . MET A 1 325 ? 14.789 2.168 -17.641 1 31.97 325 MET A O 1
ATOM 2517 N N . PRO A 1 326 ? 15.805 3.691 -16.438 1 28.91 326 PRO A N 1
ATOM 2518 C CA . PRO A 1 326 ? 17.062 3.516 -17.172 1 28.91 326 PRO A CA 1
ATOM 2519 C C . PRO A 1 326 ? 17.641 2.107 -17.031 1 28.91 326 PRO A C 1
ATOM 2521 O O . PRO A 1 326 ? 17.344 1.417 -16.047 1 28.91 326 PRO A O 1
ATOM 2524 N N . ASP A 1 327 ? 18.109 1.533 -18.031 1 28.34 327 ASP A N 1
ATOM 2525 C CA . ASP A 1 327 ? 19.016 0.392 -18.141 1 28.34 327 ASP A CA 1
ATOM 2526 C C . ASP A 1 327 ? 20.219 0.551 -17.219 1 28.34 327 ASP A C 1
ATOM 2528 O O . ASP A 1 327 ? 21.078 1.402 -17.453 1 28.34 327 ASP A O 1
ATOM 2532 N N . MET A 1 328 ? 20.219 0.671 -15.992 1 25.92 328 MET A N 1
ATOM 2533 C CA . MET A 1 328 ? 21.562 0.666 -15.398 1 25.92 328 MET A CA 1
ATOM 2534 C C . MET A 1 328 ? 22.391 -0.502 -15.93 1 25.92 328 MET A C 1
ATOM 2536 O O . MET A 1 328 ? 21.938 -1.647 -15.906 1 25.92 328 MET A O 1
ATOM 2540 N N . PRO A 1 329 ? 23.375 -0.245 -16.672 1 24.94 329 PRO A N 1
ATOM 2541 C CA . PRO A 1 329 ? 24.344 -1.249 -17.109 1 24.94 329 PRO A CA 1
ATOM 2542 C C . PRO A 1 329 ? 24.891 -2.082 -15.945 1 24.94 329 PRO A C 1
ATOM 2544 O O . PRO A 1 329 ? 25.172 -1.543 -14.875 1 24.94 329 PRO A O 1
ATOM 2547 N N . VAL A 1 330 ? 24.562 -3.24 -15.875 1 23.86 330 VAL A N 1
ATOM 2548 C CA . VAL A 1 330 ? 25.266 -4.195 -15.023 1 23.86 330 VAL A CA 1
ATOM 2549 C C . VAL A 1 330 ? 26.734 -4.254 -15.406 1 23.86 330 VAL A C 1
ATOM 2551 O O . VAL A 1 330 ? 27.094 -4.742 -16.484 1 23.86 330 VAL A O 1
ATOM 2554 N N . LYS A 1 331 ? 27.594 -3.174 -15.141 1 24.42 331 LYS A N 1
ATOM 2555 C CA . LYS A 1 331 ? 29.031 -3.393 -15.219 1 24.42 331 LYS A CA 1
ATOM 2556 C C . LYS A 1 331 ? 29.438 -4.652 -14.453 1 24.42 331 LYS A C 1
ATOM 2558 O O . LYS A 1 331 ? 29.172 -4.777 -13.258 1 24.42 331 LYS A O 1
ATOM 2563 N N . THR A 1 332 ? 29.641 -5.785 -15.055 1 22.62 332 THR A N 1
ATOM 2564 C CA . THR A 1 332 ? 30.297 -7.039 -14.695 1 22.62 332 THR A CA 1
ATOM 2565 C C . THR A 1 332 ? 31.75 -6.809 -14.32 1 22.62 332 THR A C 1
ATOM 2567 O O . THR A 1 332 ? 32.656 -7.375 -14.938 1 22.62 332 THR A O 1
ATOM 2570 N N . ASP A 1 333 ? 32.25 -5.617 -13.742 1 22.09 333 ASP A N 1
ATOM 2571 C CA . ASP A 1 333 ? 33.656 -5.621 -13.391 1 22.09 333 ASP A CA 1
ATOM 2572 C C . ASP A 1 333 ? 33.969 -6.734 -12.398 1 22.09 333 ASP A C 1
ATOM 2574 O O . ASP A 1 333 ? 33.406 -6.785 -11.312 1 22.09 333 ASP A O 1
ATOM 2578 N N . GLU A 1 334 ? 34.531 -7.879 -12.828 1 21.69 334 GLU A N 1
ATOM 2579 C CA . GLU A 1 334 ? 35.219 -9.055 -12.289 1 21.69 334 GLU A CA 1
ATOM 2580 C C . GLU A 1 334 ? 36.406 -8.656 -11.422 1 21.69 334 GLU A C 1
ATOM 2582 O O . GLU A 1 334 ? 37.156 -9.516 -10.961 1 21.69 334 GLU A O 1
ATOM 2587 N N . SER A 1 335 ? 36.969 -7.422 -11.453 1 22.72 335 SER A N 1
ATOM 2588 C CA . SER A 1 335 ? 38.25 -7.484 -10.781 1 22.72 335 SER A CA 1
ATOM 2589 C C . SER A 1 335 ? 38.094 -7.836 -9.305 1 22.72 335 SER A C 1
ATOM 2591 O O . SER A 1 335 ? 37.344 -7.195 -8.586 1 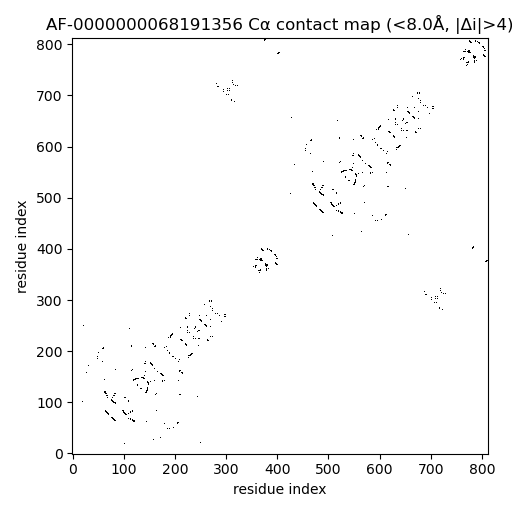22.72 335 SER A O 1
ATOM 2593 N N . ASP A 1 336 ? 38.469 -9.102 -8.891 1 20.59 336 ASP A N 1
ATOM 2594 C CA . ASP A 1 336 ? 38.625 -9.805 -7.621 1 20.59 336 ASP A CA 1
ATOM 2595 C C . ASP A 1 336 ? 39.625 -9.07 -6.719 1 20.59 336 ASP A C 1
ATOM 2597 O O . ASP A 1 336 ? 40.75 -9.531 -6.527 1 20.59 336 ASP A O 1
ATOM 2601 N N . LYS A 1 337 ? 40.062 -7.82 -6.898 1 22.08 337 LYS A N 1
ATOM 2602 C CA . LYS A 1 337 ? 41.094 -7.531 -5.918 1 22.08 337 LYS A CA 1
ATOM 2603 C C . LYS A 1 337 ? 40.625 -7.852 -4.504 1 22.08 337 LYS A C 1
ATOM 2605 O O . LYS A 1 337 ? 39.5 -7.547 -4.141 1 22.08 337 LYS A O 1
ATOM 2610 N N . LYS A 1 338 ? 41.406 -8.711 -3.742 1 24.05 338 LYS A N 1
ATOM 2611 C CA . LYS A 1 338 ? 41.594 -9.211 -2.383 1 24.05 338 LYS A CA 1
ATOM 2612 C C . LYS A 1 338 ? 41.594 -8.07 -1.373 1 24.05 338 LYS A C 1
ATOM 2614 O O . LYS A 1 338 ? 42.594 -7.344 -1.255 1 24.05 338 LYS A O 1
ATOM 2619 N N . PHE A 1 339 ? 40.625 -7.121 -1.43 1 17.53 339 PHE A N 1
ATOM 2620 C CA . PHE A 1 339 ? 40.625 -6 -0.499 1 17.53 339 PHE A CA 1
ATOM 2621 C C . PHE A 1 339 ? 40.75 -6.492 0.939 1 17.53 339 PHE A C 1
ATOM 2623 O O . PHE A 1 339 ? 39.969 -7.336 1.382 1 17.53 339 PHE A O 1
ATOM 2630 N N . ASP A 1 340 ? 41.969 -6.527 1.359 1 19.12 340 ASP A N 1
ATOM 2631 C CA . ASP A 1 340 ? 42.531 -6.762 2.697 1 19.12 340 ASP A CA 1
ATOM 2632 C C . ASP A 1 340 ? 41.812 -5.887 3.73 1 19.12 340 ASP A C 1
ATOM 2634 O O . ASP A 1 340 ? 41.938 -4.66 3.703 1 19.12 340 ASP A O 1
ATOM 2638 N N . VAL A 1 341 ? 40.625 -6.191 3.965 1 20.53 341 VAL A N 1
ATOM 2639 C CA . VAL A 1 341 ? 39.75 -5.633 5 1 20.53 341 VAL A CA 1
ATOM 2640 C C . VAL A 1 341 ? 40.5 -5.594 6.332 1 20.53 341 VAL A C 1
ATOM 2642 O O . VAL A 1 341 ? 40.719 -6.629 6.965 1 20.53 341 VAL A O 1
ATOM 2645 N N . SER A 1 342 ? 41.656 -4.961 6.277 1 18.81 342 SER A N 1
ATOM 2646 C CA . SER A 1 342 ? 42.281 -4.809 7.586 1 18.81 342 SER A CA 1
ATOM 2647 C C . SER A 1 342 ? 41.281 -4.266 8.609 1 18.81 342 SER A C 1
ATOM 2649 O O . SER A 1 342 ? 40.281 -3.648 8.25 1 18.81 342 SER A O 1
ATOM 2651 N N . ARG A 1 343 ? 41.562 -4.359 10.031 1 18.89 343 ARG A N 1
ATOM 2652 C CA . ARG A 1 343 ? 41.094 -4.523 11.406 1 18.89 343 ARG A CA 1
ATOM 2653 C C . ARG A 1 343 ? 40.469 -3.23 11.93 1 18.89 343 ARG A C 1
ATOM 2655 O O . ARG A 1 343 ? 40.094 -3.154 13.102 1 18.89 343 ARG A O 1
ATOM 2662 N N . ASN A 1 344 ? 40.594 -2.068 11.258 1 18.89 344 ASN A N 1
ATOM 2663 C CA . ASN A 1 344 ? 40.531 -1.056 12.305 1 18.89 344 ASN A CA 1
ATOM 2664 C C . ASN A 1 344 ? 39.125 -1.014 12.945 1 18.89 344 ASN A C 1
ATOM 2666 O O . ASN A 1 344 ? 38.125 -0.875 12.242 1 18.89 344 ASN A O 1
ATOM 2670 N N . LYS A 1 345 ? 38.875 -1.506 14.219 1 21.06 345 LYS A N 1
ATOM 2671 C CA . LYS A 1 345 ? 37.938 -1.721 15.312 1 21.06 345 LYS A CA 1
ATOM 2672 C C . LYS A 1 345 ? 37.156 -0.439 15.648 1 21.06 345 LYS A C 1
ATOM 2674 O O . LYS A 1 345 ? 36.562 -0.324 16.719 1 21.06 345 LYS A O 1
ATOM 2679 N N . SER A 1 346 ? 37.125 0.558 14.766 1 20.52 346 SER A N 1
ATOM 2680 C CA . SER A 1 346 ? 36.625 1.706 15.523 1 20.52 346 SER A CA 1
ATOM 2681 C C . SER A 1 346 ? 35.25 1.438 16.094 1 20.52 346 SER A C 1
ATOM 2683 O O . SER A 1 346 ? 34.469 0.673 15.531 1 20.52 346 SER A O 1
ATOM 2685 N N . LEU A 1 347 ? 34.938 1.749 17.359 1 20.19 347 LEU A N 1
ATOM 2686 C CA . LEU A 1 347 ? 33.969 1.607 18.438 1 20.19 347 LEU A CA 1
ATOM 2687 C C . LEU A 1 347 ? 32.594 2.191 18.047 1 20.19 347 LEU A C 1
ATOM 2689 O O . LEU A 1 347 ? 32.438 3.412 18.016 1 20.19 347 LEU A O 1
ATOM 2693 N N . VAL A 1 348 ? 32.219 1.9 16.859 1 19.69 348 VAL A N 1
ATOM 2694 C CA . VAL A 1 348 ? 31 2.641 16.516 1 19.69 348 VAL A CA 1
ATOM 2695 C C . VAL A 1 348 ? 29.906 2.348 17.547 1 19.69 348 VAL A C 1
ATOM 2697 O O . VAL A 1 348 ? 29.641 1.187 17.859 1 19.69 348 VAL A O 1
ATOM 2700 N N . TYR A 1 349 ? 29.672 3.266 18.422 1 19.5 349 TYR A N 1
ATOM 2701 C CA . TYR A 1 349 ? 28.656 3.287 19.469 1 19.5 349 TYR A CA 1
ATOM 2702 C C . TYR A 1 349 ? 27.266 2.988 18.906 1 19.5 349 TYR A C 1
ATOM 2704 O O . TYR A 1 349 ? 26.859 3.58 17.906 1 19.5 349 TYR A O 1
ATOM 2712 N N . GLU A 1 350 ? 26.906 1.835 18.891 1 23 350 GLU A N 1
ATOM 2713 C CA . GLU A 1 350 ? 25.656 1.167 18.547 1 23 350 GLU A CA 1
ATOM 2714 C C . GLU A 1 350 ? 24.453 1.866 19.172 1 23 350 GLU A C 1
ATOM 2716 O O . GLU A 1 350 ? 24.188 1.686 20.359 1 23 350 GLU A O 1
ATOM 2721 N N . GLU A 1 351 ? 24.266 3.102 18.844 1 23.17 351 GLU A N 1
ATOM 2722 C CA . GLU A 1 351 ? 23.125 3.684 19.531 1 23.17 351 GLU A CA 1
ATOM 2723 C C . GLU A 1 351 ? 21.844 2.9 19.234 1 23.17 351 GLU A C 1
ATOM 2725 O O . GLU A 1 351 ? 21.484 2.721 18.078 1 23.17 351 GLU A O 1
ATOM 2730 N N . SER A 1 352 ? 21.516 1.902 19.984 1 25.44 352 SER A N 1
ATOM 2731 C CA . SER A 1 352 ? 20.328 1.067 20.125 1 25.44 352 SER A CA 1
ATOM 2732 C C . SER A 1 352 ? 19.062 1.9 20.062 1 25.44 352 SER A C 1
ATOM 2734 O O . SER A 1 352 ? 18.766 2.678 20.969 1 25.44 352 SER A O 1
ATOM 2736 N N . VAL A 1 353 ? 18.891 2.445 19.078 1 25.66 353 VAL A N 1
ATOM 2737 C CA . VAL A 1 353 ? 17.656 3.236 19.094 1 25.66 353 VAL A CA 1
ATOM 2738 C C . VAL A 1 353 ? 16.453 2.32 19.359 1 25.66 353 VAL A C 1
ATOM 2740 O O . VAL A 1 353 ? 16.188 1.409 18.562 1 25.66 353 VAL A O 1
ATOM 2743 N N . ALA A 1 354 ? 16.016 2.086 20.562 1 28.03 354 ALA A N 1
ATOM 2744 C CA . ALA A 1 354 ? 14.859 1.41 21.156 1 28.03 354 ALA A CA 1
ATOM 2745 C C . ALA A 1 354 ? 13.578 1.729 20.391 1 28.03 354 ALA A C 1
ATOM 2747 O O . ALA A 1 354 ? 13.258 2.896 20.156 1 28.03 354 ALA A O 1
ATOM 2748 N N . THR A 1 355 ? 13.219 0.937 19.656 1 31.56 355 THR A N 1
ATOM 2749 C CA . THR A 1 355 ? 12 1.064 18.859 1 31.56 355 THR A CA 1
ATOM 2750 C C . THR A 1 355 ? 10.781 1.233 19.766 1 31.56 355 THR A C 1
ATOM 2752 O O . THR A 1 355 ? 10.672 0.572 20.797 1 31.56 355 THR A O 1
ATOM 2755 N N . LEU A 1 356 ? 9.93 2.053 19.719 1 33.19 356 LEU A N 1
ATOM 2756 C CA . LEU A 1 356 ? 8.922 2.512 20.672 1 33.19 356 LEU A CA 1
ATOM 2757 C C . LEU A 1 356 ? 7.859 1.442 20.891 1 33.19 356 LEU A C 1
ATOM 2759 O O . LEU A 1 356 ? 7.27 1.364 21.969 1 33.19 356 LEU A O 1
ATOM 2763 N N . GLU A 1 357 ? 7.738 0.505 20.203 1 38.62 357 GLU A N 1
ATOM 2764 C CA . GLU A 1 357 ? 6.621 -0.407 20.422 1 38.62 357 GLU A CA 1
ATOM 2765 C C . GLU A 1 357 ? 6.914 -1.393 21.547 1 38.62 357 GLU A C 1
ATOM 2767 O O . GLU A 1 357 ? 6.004 -1.819 22.266 1 38.62 357 GLU A O 1
ATOM 2772 N N . ASP A 1 358 ? 8.086 -1.745 21.703 1 47.06 358 ASP A N 1
ATOM 2773 C CA . ASP A 1 358 ? 8.547 -2.674 22.734 1 47.06 358 ASP A CA 1
ATOM 2774 C C . ASP A 1 358 ? 9.242 -1.933 23.875 1 47.06 358 ASP A C 1
ATOM 2776 O O . ASP A 1 358 ? 10.023 -2.525 24.609 1 47.06 358 ASP A O 1
ATOM 2780 N N . ALA A 1 359 ? 8.781 -0.886 23.906 1 45.97 359 ALA A N 1
ATOM 2781 C CA . ALA A 1 359 ? 9.461 -0.076 24.922 1 45.97 359 ALA A CA 1
ATOM 2782 C C . ALA A 1 359 ? 8.695 -0.093 26.234 1 45.97 359 ALA A C 1
ATOM 2784 O O . ALA A 1 359 ? 7.465 -0.204 26.25 1 45.97 359 ALA A O 1
ATOM 2785 N N . CYS A 1 360 ? 9.227 -0.043 27.219 1 57.38 360 CYS A N 1
ATOM 2786 C CA . CYS A 1 360 ? 8.703 0.018 28.578 1 57.38 360 CYS A CA 1
ATOM 2787 C C . CYS A 1 360 ? 7.727 1.177 28.734 1 57.38 360 CYS A C 1
ATOM 2789 O O . CYS A 1 360 ? 8.07 2.326 28.453 1 57.38 360 CYS A O 1
ATOM 2791 N N . VAL A 1 361 ? 6.496 0.837 29.062 1 57.31 361 VAL A N 1
ATOM 2792 C CA . VAL A 1 361 ? 5.43 1.825 29.172 1 57.31 361 VAL A CA 1
ATOM 2793 C C . VAL A 1 361 ? 5.777 2.846 30.25 1 57.31 361 VAL A C 1
ATOM 2795 O O . VAL A 1 361 ? 5.195 3.932 30.297 1 57.31 361 VAL A O 1
ATOM 2798 N N . LEU A 1 362 ? 6.746 2.502 30.953 1 55.91 362 LEU A N 1
ATOM 2799 C CA . LEU A 1 362 ? 7.098 3.318 32.125 1 55.91 362 LEU A CA 1
ATOM 2800 C C . LEU A 1 362 ? 8.242 4.273 31.781 1 55.91 362 LEU A C 1
ATOM 2802 O O . LEU A 1 362 ? 8.195 5.453 32.125 1 55.91 362 LEU A O 1
ATOM 2806 N N . CYS A 1 363 ? 9.211 3.691 31.172 1 51.28 363 CYS A N 1
ATOM 2807 C CA . CYS A 1 363 ? 10.375 4.535 30.906 1 51.28 363 CYS A CA 1
ATOM 2808 C C . CYS A 1 363 ? 10.406 4.992 29.453 1 51.28 363 CYS A C 1
ATOM 2810 O O . CYS A 1 363 ? 11.141 5.922 29.109 1 51.28 363 CYS A O 1
ATOM 2812 N N . CYS A 1 364 ? 9.695 4.402 28.578 1 54.03 364 CYS A N 1
ATOM 2813 C CA . CYS A 1 364 ? 9.547 4.602 27.141 1 54.03 364 CYS A CA 1
ATOM 2814 C C . CYS A 1 364 ? 10.906 4.656 26.453 1 54.03 364 CYS A C 1
ATOM 2816 O O . CYS A 1 364 ? 11.031 5.234 25.375 1 54.03 364 CYS A O 1
ATOM 2818 N N . GLU A 1 365 ? 11.781 4.23 26.938 1 55 365 GLU A N 1
ATOM 2819 C CA . GLU A 1 365 ? 13.164 4.258 26.453 1 55 365 GLU A CA 1
ATOM 2820 C C . GLU A 1 365 ? 13.641 2.861 26.078 1 55 365 GLU A C 1
ATOM 2822 O O . GLU A 1 365 ? 14.422 2.699 25.141 1 55 365 GLU A O 1
ATOM 2827 N N . ARG A 1 366 ? 13.305 1.893 26.797 1 57.44 366 ARG A N 1
ATOM 2828 C CA . ARG A 1 366 ? 13.75 0.519 26.578 1 57.44 366 ARG A CA 1
ATOM 2829 C C . ARG A 1 366 ? 12.602 -0.36 26.094 1 57.44 366 ARG A C 1
ATOM 2831 O O . ARG A 1 366 ? 11.43 -0.019 26.266 1 57.44 366 ARG A O 1
ATOM 2838 N N . SER A 1 367 ? 12.984 -1.301 25.578 1 61.31 367 SER A N 1
ATOM 2839 C CA . SER A 1 367 ? 11.992 -2.275 25.125 1 61.31 367 SER A CA 1
ATOM 2840 C C . SER A 1 367 ? 11.406 -3.045 26.312 1 61.31 367 SER A C 1
ATOM 2842 O O . SER A 1 367 ? 12.109 -3.311 27.297 1 61.31 367 SER A O 1
ATOM 2844 N N . THR A 1 368 ? 10.18 -3.289 26.078 1 62.75 368 THR A N 1
ATOM 2845 C CA . THR A 1 368 ? 9.531 -4.184 27.016 1 62.75 368 THR A CA 1
ATOM 2846 C C . THR A 1 368 ? 10.148 -5.578 26.969 1 62.75 368 THR A C 1
ATOM 2848 O O . THR A 1 368 ? 10.023 -6.273 25.953 1 62.75 368 THR A O 1
ATOM 2851 N N . ASP A 1 369 ? 10.898 -5.727 28.062 1 64.19 369 ASP A N 1
ATOM 2852 C CA . ASP A 1 369 ? 11.609 -7 28.062 1 64.19 369 ASP A CA 1
ATOM 2853 C C . ASP A 1 369 ? 11.383 -7.758 29.375 1 64.19 369 ASP A C 1
ATOM 2855 O O . ASP A 1 369 ? 12.172 -8.633 29.734 1 64.19 369 ASP A O 1
ATOM 2859 N N . CYS A 1 370 ? 10.266 -7.23 30.016 1 69.44 370 CYS A N 1
ATOM 2860 C CA . CYS A 1 370 ? 10 -7.992 31.234 1 69.44 370 CYS A CA 1
ATOM 2861 C C . CYS A 1 370 ? 8.508 -8.219 31.422 1 69.44 370 CYS A C 1
ATOM 2863 O O . CYS A 1 370 ? 7.691 -7.574 30.766 1 69.44 370 CYS A O 1
ATOM 2865 N N . VAL A 1 371 ? 8.211 -9.258 32.156 1 74.25 371 VAL A N 1
ATOM 2866 C CA . VAL A 1 371 ? 6.852 -9.578 32.562 1 74.25 371 VAL A CA 1
ATOM 2867 C C . VAL A 1 371 ? 6.734 -9.453 34.094 1 74.25 371 VAL A C 1
ATOM 2869 O O . VAL A 1 371 ? 7.652 -9.828 34.812 1 74.25 371 VAL A O 1
ATOM 2872 N N . LEU A 1 372 ? 5.59 -8.781 34.438 1 67.31 372 LEU A N 1
ATOM 2873 C CA . LEU A 1 372 ? 5.332 -8.664 35.844 1 67.31 372 LEU A CA 1
ATOM 2874 C C . LEU A 1 372 ? 4.727 -9.945 36.406 1 67.31 372 LEU A C 1
ATOM 2876 O O . LEU A 1 372 ? 3.758 -10.469 35.844 1 67.31 372 LEU A O 1
ATOM 2880 N N . ILE A 1 373 ? 5.395 -10.422 37.312 1 76.06 373 ILE A N 1
ATOM 2881 C CA . ILE A 1 373 ? 4.926 -11.633 38 1 76.06 373 ILE A CA 1
ATOM 2882 C C . ILE A 1 373 ? 4.262 -11.258 39.312 1 76.06 373 ILE A C 1
ATOM 2884 O O . ILE A 1 373 ? 4.789 -10.438 40.094 1 76.06 373 ILE A O 1
ATOM 2888 N N . PRO A 1 374 ? 3.098 -11.781 39.625 1 65.31 374 PRO A N 1
ATOM 2889 C CA . PRO A 1 374 ? 2.496 -12.961 39 1 65.31 374 PRO A CA 1
ATOM 2890 C C . PRO A 1 374 ? 1.401 -12.602 38 1 65.31 374 PRO A C 1
ATOM 2892 O O . PRO A 1 374 ? 0.814 -13.492 37.375 1 65.31 374 PRO A O 1
ATOM 2895 N N . CYS A 1 375 ? 1.127 -11.492 37.688 1 62.88 375 CYS A N 1
ATOM 2896 C CA . CYS A 1 375 ? -0.07 -11.133 36.938 1 62.88 375 CYS A CA 1
ATOM 2897 C C . CYS A 1 375 ? 0.13 -11.359 35.438 1 62.88 375 CYS A C 1
ATOM 2899 O O . CYS A 1 375 ? -0.841 -11.531 34.688 1 62.88 375 CYS A O 1
ATOM 2901 N N . GLY A 1 376 ? 1.397 -11.391 34.938 1 70.81 376 GLY A N 1
ATOM 2902 C CA . GLY A 1 376 ? 1.71 -11.711 33.562 1 70.81 376 GLY A CA 1
ATOM 2903 C C . GLY A 1 376 ? 1.647 -10.508 32.656 1 70.81 376 GLY A C 1
ATOM 2904 O O . GLY A 1 376 ? 1.854 -10.625 31.438 1 70.81 376 GLY A O 1
ATOM 2905 N N . HIS A 1 377 ? 1.535 -9.43 33.25 1 65.25 377 HIS A N 1
ATOM 2906 C CA . HIS A 1 377 ? 1.482 -8.242 32.438 1 65.25 377 HIS A CA 1
ATOM 2907 C C . HIS A 1 377 ? 2.875 -7.84 31.953 1 65.25 377 HIS A C 1
ATOM 2909 O O . HIS A 1 377 ? 3.799 -7.711 32.75 1 65.25 377 HIS A O 1
ATOM 2915 N N . GLN A 1 378 ? 2.943 -7.691 30.531 1 68.19 378 GLN A N 1
ATOM 2916 C CA . GLN A 1 378 ? 4.176 -7.242 29.891 1 68.19 378 GLN A CA 1
ATOM 2917 C C . GLN A 1 378 ? 4.051 -5.805 29.391 1 68.19 378 GLN A C 1
ATOM 2919 O O . GLN A 1 378 ? 3.559 -5.555 28.297 1 68.19 378 GLN A O 1
ATOM 2924 N N . ILE A 1 379 ? 4.637 -4.914 30.188 1 65.12 379 ILE A N 1
ATOM 2925 C CA . ILE A 1 379 ? 4.312 -3.527 29.875 1 65.12 379 ILE A CA 1
ATOM 2926 C C . ILE A 1 379 ? 5.562 -2.66 30.016 1 65.12 379 ILE A C 1
ATOM 2928 O O . ILE A 1 379 ? 5.551 -1.48 29.656 1 65.12 379 ILE A O 1
ATOM 2932 N N . CYS A 1 380 ? 6.559 -3.275 30.531 1 65.94 380 CYS A N 1
ATOM 2933 C CA . CYS A 1 380 ? 7.684 -2.393 30.828 1 65.94 380 CYS A CA 1
ATOM 2934 C C . CYS A 1 380 ? 9.008 -3.131 30.656 1 65.94 380 CYS A C 1
ATOM 2936 O O . CYS A 1 380 ? 9.031 -4.355 30.547 1 65.94 380 CYS A O 1
ATOM 2938 N N . CYS A 1 381 ? 10.078 -2.365 30.75 1 63.19 381 CYS A N 1
ATOM 2939 C CA . CYS A 1 381 ? 11.422 -2.922 30.688 1 63.19 381 CYS A CA 1
ATOM 2940 C C . CYS A 1 381 ? 11.898 -3.361 32.062 1 63.19 381 CYS A C 1
ATOM 2942 O O . CYS A 1 381 ? 11.32 -2.973 33.094 1 63.19 381 CYS A O 1
ATOM 2944 N N . THR A 1 382 ? 12.938 -4.062 31.922 1 74.5 382 THR A N 1
ATOM 2945 C CA . THR A 1 382 ? 13.453 -4.684 33.125 1 74.5 382 THR A CA 1
ATOM 2946 C C . THR A 1 382 ? 13.867 -3.625 34.156 1 74.5 382 THR A C 1
ATOM 2948 O O . THR A 1 382 ? 13.625 -3.785 35.344 1 74.5 382 THR A O 1
ATOM 2951 N N . ASP A 1 383 ? 14.305 -2.584 33.688 1 67.25 383 ASP A N 1
ATOM 2952 C CA . ASP A 1 383 ? 14.773 -1.544 34.594 1 67.25 383 ASP A CA 1
ATOM 2953 C C . ASP A 1 383 ? 13.602 -0.819 35.25 1 67.25 383 ASP A C 1
ATOM 2955 O O . ASP A 1 383 ? 13.617 -0.569 36.469 1 67.25 383 ASP A O 1
ATOM 2959 N N . CYS A 1 384 ? 12.656 -0.694 34.594 1 65.94 384 CYS A N 1
ATOM 2960 C CA . CYS A 1 384 ? 11.469 -0.032 35.125 1 65.94 384 CYS A CA 1
ATOM 2961 C C . CYS A 1 384 ? 10.656 -0.988 36 1 65.94 384 CYS A C 1
ATOM 2963 O O . CYS A 1 384 ? 10.055 -0.574 36.969 1 65.94 384 CYS A O 1
ATOM 2965 N N . GLY A 1 385 ? 10.648 -2.115 35.594 1 69.81 385 GLY A N 1
ATOM 2966 C CA . GLY A 1 385 ? 9.938 -3.141 36.344 1 69.81 385 GLY A CA 1
ATOM 2967 C C . GLY A 1 385 ? 10.469 -3.33 37.75 1 69.81 385 GLY A C 1
ATOM 2968 O O . GLY A 1 385 ? 9.695 -3.562 38.688 1 69.81 385 GLY A O 1
ATOM 2969 N N . HIS A 1 386 ? 11.727 -3.068 37.781 1 71.81 386 HIS A N 1
ATOM 2970 C CA . HIS A 1 386 ? 12.344 -3.242 39.094 1 71.81 386 HIS A CA 1
ATOM 2971 C C . HIS A 1 386 ? 11.945 -2.123 40.031 1 71.81 386 HIS A C 1
ATOM 2973 O O . HIS A 1 386 ? 12.062 -2.268 41.25 1 71.81 386 HIS A O 1
ATOM 2979 N N . GLN A 1 387 ? 11.383 -1.255 39.562 1 62.84 387 GLN A N 1
ATOM 2980 C CA . GLN A 1 387 ? 10.984 -0.122 40.375 1 62.84 387 GLN A CA 1
ATOM 2981 C C . GLN A 1 387 ? 9.523 -0.239 40.812 1 62.84 387 GLN A C 1
ATOM 2983 O O . GLN A 1 387 ? 9.047 0.543 41.625 1 62.84 387 GLN A O 1
ATOM 2988 N N . LEU A 1 388 ? 8.898 -1.197 40.344 1 68 388 LEU A N 1
ATOM 2989 C CA . LEU A 1 388 ? 7.492 -1.406 40.625 1 68 388 LEU A CA 1
ATOM 2990 C C . LEU A 1 388 ? 7.328 -2.371 41.812 1 68 388 LEU A C 1
ATOM 2992 O O . LEU A 1 388 ? 8.055 -3.361 41.906 1 68 388 LEU A O 1
ATOM 2996 N N . THR A 1 389 ? 6.477 -1.941 42.562 1 68.38 389 THR A N 1
ATOM 2997 C CA . THR A 1 389 ? 6.078 -2.848 43.625 1 68.38 389 THR A CA 1
ATOM 2998 C C . THR A 1 389 ? 4.715 -3.463 43.344 1 68.38 389 THR A C 1
ATOM 3000 O O . THR A 1 389 ? 4.395 -4.543 43.844 1 68.38 389 THR A O 1
ATOM 3003 N N . SER A 1 390 ? 3.986 -2.83 42.594 1 66.81 390 SER A N 1
ATOM 3004 C CA . SER A 1 390 ? 2.672 -3.299 42.156 1 66.81 390 SER A CA 1
ATOM 3005 C C . SER A 1 390 ? 2.451 -3.064 40.656 1 66.81 390 SER A C 1
ATOM 3007 O O . SER A 1 390 ? 2.957 -2.09 40.094 1 66.81 390 SER A O 1
ATOM 3009 N N . CYS A 1 391 ? 1.807 -3.967 39.969 1 63.88 391 CYS A N 1
ATOM 3010 C CA . CYS A 1 391 ? 1.523 -3.871 38.531 1 63.88 391 CYS A CA 1
ATOM 3011 C C . CYS A 1 391 ? 0.616 -2.684 38.25 1 63.88 391 CYS A C 1
ATOM 3013 O O . CYS A 1 391 ? -0.462 -2.561 38.844 1 63.88 391 CYS A O 1
ATOM 3015 N N . PRO A 1 392 ? 0.942 -1.947 37.344 1 64.31 392 PRO A N 1
ATOM 3016 C CA . PRO A 1 392 ? 0.129 -0.766 37.062 1 64.31 392 PRO A CA 1
ATOM 3017 C C . PRO A 1 392 ? -1.178 -1.113 36.344 1 64.31 392 PRO A C 1
ATOM 3019 O O . PRO A 1 392 ? -2.107 -0.303 36.312 1 64.31 392 PRO A O 1
ATOM 3022 N N . VAL A 1 393 ? -1.281 -2.281 36.062 1 59 393 VAL A N 1
ATOM 3023 C CA . VAL A 1 393 ? -2.455 -2.709 35.281 1 59 393 VAL A CA 1
ATOM 3024 C C . VAL A 1 393 ? -3.488 -3.311 36.25 1 59 393 VAL A C 1
ATOM 3026 O O . VAL A 1 393 ? -4.656 -2.918 36.219 1 59 393 VAL A O 1
ATOM 3029 N N . CYS A 1 394 ? -3.021 -4.246 37.156 1 54.31 394 CYS A N 1
ATOM 3030 C CA . CYS A 1 394 ? -3.969 -4.98 38 1 54.31 394 CYS A CA 1
ATOM 3031 C C . CYS A 1 394 ? -3.752 -4.68 39.469 1 54.31 394 CYS A C 1
ATOM 3033 O O . CYS A 1 394 ? -4.508 -5.152 40.312 1 54.31 394 CYS A O 1
ATOM 3035 N N . LYS A 1 395 ? -2.816 -3.932 39.719 1 62.78 395 LYS A N 1
ATOM 3036 C CA . LYS A 1 395 ? -2.527 -3.393 41.062 1 62.78 395 LYS A CA 1
ATOM 3037 C C . LYS A 1 395 ? -2.145 -4.504 42.031 1 62.78 395 LYS A C 1
ATOM 3039 O O . LYS A 1 395 ? -2.172 -4.309 43.25 1 62.78 395 LYS A O 1
ATOM 3044 N N . ILE A 1 396 ? -1.71 -5.609 41.531 1 65.12 396 ILE A N 1
ATOM 3045 C CA . ILE A 1 396 ? -1.233 -6.668 42.406 1 65.12 396 ILE A CA 1
ATOM 3046 C C . ILE A 1 396 ? 0.266 -6.5 42.656 1 65.12 396 ILE A C 1
ATOM 3048 O O . ILE A 1 396 ? 0.985 -5.984 41.812 1 65.12 396 ILE A O 1
ATOM 3052 N N . ASN A 1 397 ? 0.696 -6.891 43.906 1 67.62 397 ASN A N 1
ATOM 3053 C CA . ASN A 1 397 ? 2.129 -6.902 44.156 1 67.62 397 ASN A CA 1
ATOM 3054 C C . ASN A 1 397 ? 2.881 -7.773 43.156 1 67.62 397 ASN A C 1
ATOM 3056 O O . ASN A 1 397 ? 2.504 -8.922 42.938 1 67.62 397 ASN A O 1
ATOM 3060 N N . CYS A 1 398 ? 3.961 -7.016 42.5 1 67.06 398 CYS A N 1
ATOM 3061 C CA . CYS A 1 398 ? 4.586 -7.785 41.406 1 67.06 398 CYS A CA 1
ATOM 3062 C C . CYS A 1 398 ? 6.105 -7.703 41.5 1 67.06 398 CYS A C 1
ATOM 3064 O O . CYS A 1 398 ? 6.648 -6.82 42.156 1 67.06 398 CYS A O 1
ATOM 3066 N N . SER A 1 399 ? 6.742 -8.82 40.938 1 78.81 399 SER A N 1
ATOM 3067 C CA . SER A 1 399 ? 8.164 -8.867 40.625 1 78.81 399 SER A CA 1
ATOM 3068 C C . SER A 1 399 ? 8.383 -8.938 39.094 1 78.81 399 SER A C 1
ATOM 3070 O O . SER A 1 399 ? 7.438 -9.156 38.344 1 78.81 399 SER A O 1
ATOM 3072 N N . VAL A 1 400 ? 9.734 -8.703 38.75 1 73.94 400 VAL A N 1
ATOM 3073 C CA . VAL A 1 400 ? 10.031 -8.516 37.344 1 73.94 400 VAL A CA 1
ATOM 3074 C C . VAL A 1 400 ? 10.844 -9.695 36.812 1 73.94 400 VAL A C 1
ATOM 3076 O O . VAL A 1 400 ? 11.789 -10.141 37.469 1 73.94 400 VAL A O 1
ATOM 3079 N N . LEU A 1 401 ? 10.305 -10.227 35.594 1 77.5 401 LEU A N 1
ATOM 3080 C CA . LEU A 1 401 ? 11.062 -11.242 34.875 1 77.5 401 LEU A CA 1
ATOM 3081 C C . LEU A 1 401 ? 11.414 -10.766 33.469 1 77.5 401 LEU A C 1
ATOM 3083 O O . LEU A 1 401 ? 10.531 -10.352 32.719 1 77.5 401 LEU A O 1
ATOM 3087 N N . ARG A 1 402 ? 12.625 -10.836 33.281 1 75.56 402 ARG A N 1
ATOM 3088 C CA . ARG A 1 402 ? 13.07 -10.477 31.953 1 75.56 402 ARG A CA 1
ATOM 3089 C C . ARG A 1 402 ? 12.633 -11.516 30.922 1 75.56 402 ARG A C 1
ATOM 3091 O O . ARG A 1 402 ? 12.734 -12.719 31.172 1 75.56 402 ARG A O 1
ATOM 3098 N N . VAL A 1 403 ? 12.062 -10.984 29.781 1 70.12 403 VAL A N 1
ATOM 3099 C CA . VAL A 1 403 ? 11.562 -11.875 28.734 1 70.12 403 VAL A CA 1
ATOM 3100 C C . VAL A 1 403 ? 12.508 -11.859 27.547 1 70.12 403 VAL A C 1
ATOM 3102 O O . VAL A 1 403 ? 12.992 -10.797 27.141 1 70.12 403 VAL A O 1
ATOM 3105 N N . TYR A 1 404 ? 12.836 -13.008 27.062 1 59.66 404 TYR A N 1
ATOM 3106 C CA . TYR A 1 404 ? 13.609 -13.203 25.844 1 59.66 404 TYR A CA 1
ATOM 3107 C C . TYR A 1 404 ? 12.742 -13.789 24.734 1 59.66 404 TYR A C 1
ATOM 3109 O O . TYR A 1 404 ? 12.242 -14.914 24.859 1 59.66 404 TYR A O 1
ATOM 3117 N N . ARG A 1 405 ? 12.5 -13 23.859 1 53.38 405 ARG A N 1
ATOM 3118 C CA . ARG A 1 405 ? 11.711 -13.477 22.734 1 53.38 405 ARG A CA 1
ATOM 3119 C C . ARG A 1 405 ? 12.617 -14 21.625 1 53.38 405 ARG A C 1
ATOM 3121 O O . ARG A 1 405 ? 13.578 -13.344 21.219 1 53.38 405 ARG A O 1
ATOM 3128 N N . GLN A 1 406 ? 12.734 -15.133 21.359 1 40.34 406 GLN A N 1
ATOM 3129 C CA . GLN A 1 406 ? 13.508 -15.711 20.266 1 40.34 406 GLN A CA 1
ATOM 3130 C C . GLN A 1 406 ? 12.625 -15.992 19.047 1 40.34 406 GLN A C 1
ATOM 3132 O O . GLN A 1 406 ? 11.445 -16.312 19.188 1 40.34 406 GLN A O 1
ATOM 3137 N N . MET B 1 1 ? -59.938 -62.312 -4.707 1 20.02 1 MET B N 1
ATOM 3138 C CA . MET B 1 1 ? -59.25 -61.781 -3.555 1 20.02 1 MET B CA 1
ATOM 3139 C C . MET B 1 1 ? -57.781 -61.5 -3.896 1 20.02 1 MET B C 1
ATOM 3141 O O . MET B 1 1 ? -56.969 -62.438 -3.973 1 20.02 1 MET B O 1
ATOM 3145 N N . LYS B 1 2 ? -57.594 -60.531 -4.938 1 24.03 2 LYS B N 1
ATOM 3146 C CA . LYS B 1 2 ? -56.469 -60.031 -5.738 1 24.03 2 LYS B CA 1
ATOM 3147 C C . LYS B 1 2 ? -55.344 -59.469 -4.852 1 24.03 2 LYS B C 1
ATOM 3149 O O . LYS B 1 2 ? -55.562 -58.5 -4.121 1 24.03 2 LYS B O 1
ATOM 3154 N N . THR B 1 3 ? -54.625 -60.438 -4.238 1 21.5 3 THR B N 1
ATOM 3155 C CA . THR B 1 3 ? -53.594 -60.219 -3.238 1 21.5 3 THR B CA 1
ATOM 3156 C C . THR B 1 3 ? -52.469 -59.312 -3.783 1 21.5 3 THR B C 1
ATOM 3158 O O . THR B 1 3 ? -51.781 -59.688 -4.734 1 21.5 3 THR B O 1
ATOM 3161 N N . SER B 1 4 ? -52.719 -58.062 -3.99 1 24 4 SER B N 1
ATOM 3162 C CA . SER B 1 4 ? -51.844 -57.031 -4.57 1 24 4 SER B CA 1
ATOM 3163 C C . SER B 1 4 ? -50.531 -56.906 -3.762 1 24 4 SER B C 1
ATOM 3165 O O . SER B 1 4 ? -50.594 -56.656 -2.559 1 24 4 SER B O 1
ATOM 3167 N N . SER B 1 5 ? -49.562 -57.75 -4.008 1 20.97 5 SER B N 1
ATOM 3168 C CA . SER B 1 5 ? -48.25 -57.812 -3.379 1 20.97 5 SER B CA 1
ATOM 3169 C C . SER B 1 5 ? -47.531 -56.5 -3.48 1 20.97 5 SER B C 1
ATOM 3171 O O . SER B 1 5 ? -47.156 -56.062 -4.574 1 20.97 5 SER B O 1
ATOM 3173 N N . ARG B 1 6 ? -47.812 -55.469 -2.662 1 23.8 6 ARG B N 1
ATOM 3174 C CA . ARG B 1 6 ? -47.188 -54.156 -2.545 1 23.8 6 ARG B CA 1
ATOM 3175 C C . ARG B 1 6 ? -45.688 -54.281 -2.275 1 23.8 6 ARG B C 1
ATOM 3177 O O . ARG B 1 6 ? -45.281 -54.844 -1.251 1 23.8 6 ARG B O 1
ATOM 3184 N N . VAL B 1 7 ? -44.875 -54.531 -3.34 1 21.86 7 VAL B N 1
ATOM 3185 C CA . VAL B 1 7 ? -43.438 -54.594 -3.312 1 21.86 7 VAL B CA 1
ATOM 3186 C C . VAL B 1 7 ? -42.844 -53.375 -2.627 1 21.86 7 VAL B C 1
ATOM 3188 O O . VAL B 1 7 ? -43.188 -52.219 -3.008 1 21.86 7 VAL B O 1
ATOM 3191 N N . HIS B 1 8 ? -42.656 -53.375 -1.354 1 23.28 8 HIS B N 1
ATOM 3192 C CA . HIS B 1 8 ? -42.062 -52.312 -0.56 1 23.28 8 HIS B CA 1
ATOM 3193 C C . HIS B 1 8 ? -40.656 -51.969 -1.082 1 23.28 8 HIS B C 1
ATOM 3195 O O . HIS B 1 8 ? -39.781 -52.844 -1.124 1 23.28 8 HIS B O 1
ATOM 3201 N N . ILE B 1 9 ? -40.531 -51.125 -2.111 1 22.16 9 ILE B N 1
ATOM 3202 C CA . ILE B 1 9 ? -39.281 -50.656 -2.68 1 22.16 9 ILE B CA 1
ATOM 3203 C C . ILE B 1 9 ? -38.438 -50 -1.585 1 22.16 9 ILE B C 1
ATOM 3205 O O . ILE B 1 9 ? -38.875 -49.062 -0.937 1 22.16 9 ILE B O 1
ATOM 3209 N N . ARG B 1 10 ? -37.562 -50.781 -0.902 1 22.64 10 ARG B N 1
ATOM 3210 C CA . ARG B 1 10 ? -36.562 -50.344 0.064 1 22.64 10 ARG B CA 1
ATOM 3211 C C . ARG B 1 10 ? -35.719 -49.188 -0.491 1 22.64 10 ARG B C 1
ATOM 3213 O O . ARG B 1 10 ? -35.062 -49.344 -1.534 1 22.64 10 ARG B O 1
ATOM 3220 N N . ASN B 1 11 ? -36.156 -47.969 -0.39 1 21.09 11 ASN B N 1
ATOM 3221 C CA . ASN B 1 11 ? -35.469 -46.75 -0.769 1 21.09 11 ASN B CA 1
ATOM 3222 C C . ASN B 1 11 ? -34.062 -46.719 -0.187 1 21.09 11 ASN B C 1
ATOM 3224 O O . ASN B 1 11 ? -33.875 -46.719 1.033 1 21.09 11 ASN B O 1
ATOM 3228 N N . ARG B 1 12 ? -33.062 -47.438 -0.791 1 20.89 12 ARG B N 1
ATOM 3229 C CA . ARG B 1 12 ? -31.656 -47.406 -0.417 1 20.89 12 ARG B CA 1
ATOM 3230 C C . ARG B 1 12 ? -31.188 -45.938 -0.256 1 20.89 12 ARG B C 1
ATOM 3232 O O . ARG B 1 12 ? -31.312 -45.156 -1.179 1 20.89 12 ARG B O 1
ATOM 3239 N N . VAL B 1 13 ? -31.234 -45.344 0.922 1 21.83 13 VAL B N 1
ATOM 3240 C CA . VAL B 1 13 ? -30.672 -44.062 1.313 1 21.83 13 VAL B CA 1
ATOM 3241 C C . VAL B 1 13 ? -29.234 -43.969 0.816 1 21.83 13 VAL B C 1
ATOM 3243 O O . VAL B 1 13 ? -28.391 -44.781 1.164 1 21.83 13 VAL B O 1
ATOM 3246 N N . VAL B 1 14 ? -29.016 -43.562 -0.471 1 22.19 14 VAL B N 1
ATOM 3247 C CA . VAL B 1 14 ? -27.703 -43.188 -1.004 1 22.19 14 VAL B CA 1
ATOM 3248 C C . VAL B 1 14 ? -26.969 -42.281 -0.019 1 22.19 14 VAL B C 1
ATOM 3250 O O . VAL B 1 14 ? -27.469 -41.25 0.36 1 22.19 14 VAL B O 1
ATOM 3253 N N . VAL B 1 15 ? -26.344 -42.844 0.971 1 23.27 15 VAL B N 1
ATOM 3254 C CA . VAL B 1 15 ? -25.422 -42.094 1.816 1 23.27 15 VAL B CA 1
ATOM 3255 C C . VAL B 1 15 ? -24.547 -41.188 0.951 1 23.27 15 VAL B C 1
ATOM 3257 O O . VAL B 1 15 ? -23.828 -41.688 0.07 1 23.27 15 VAL B O 1
ATOM 3260 N N . GLU B 1 16 ? -25.016 -40.062 0.621 1 23.94 16 GLU B N 1
ATOM 3261 C CA . GLU B 1 16 ? -24.281 -39 -0.074 1 23.94 16 GLU B CA 1
ATOM 3262 C C . GLU B 1 16 ? -22.891 -38.812 0.537 1 23.94 16 GLU B C 1
ATOM 3264 O O . GLU B 1 16 ? -22.766 -38.406 1.695 1 23.94 16 GLU B O 1
ATOM 3269 N N . PRO B 1 17 ? -22 -39.75 0.315 1 24.28 17 PRO B N 1
ATOM 3270 C CA . PRO B 1 17 ? -20.703 -39.375 0.888 1 24.28 17 PRO B CA 1
ATOM 3271 C C . PRO B 1 17 ? -20.328 -37.906 0.59 1 24.28 17 PRO B C 1
ATOM 3273 O O . PRO B 1 17 ? -20.484 -37.469 -0.541 1 24.28 17 PRO B O 1
ATOM 3276 N N . GLU B 1 18 ? -20.625 -37.062 1.466 1 24.06 18 GLU B N 1
ATOM 3277 C CA . GLU B 1 18 ? -20.141 -35.688 1.44 1 24.06 18 GLU B CA 1
ATOM 3278 C C . GLU B 1 18 ? -18.688 -35.625 0.95 1 24.06 18 GLU B C 1
ATOM 3280 O O . GLU B 1 18 ? -17.766 -36.031 1.655 1 24.06 18 GLU B O 1
ATOM 3285 N N . LEU B 1 19 ? -18.453 -36.031 -0.22 1 24.25 19 LEU B N 1
ATOM 3286 C CA . LEU B 1 19 ? -17.141 -35.875 -0.808 1 24.25 19 LEU B CA 1
ATOM 3287 C C . LEU B 1 19 ? -16.641 -34.469 -0.642 1 24.25 19 LEU B C 1
ATOM 3289 O O . LEU B 1 19 ? -17.188 -33.531 -1.238 1 24.25 19 LEU B O 1
ATOM 3293 N N . HIS B 1 20 ? -16.281 -34.031 0.603 1 24.92 20 HIS B N 1
ATOM 3294 C CA . HIS B 1 20 ? -15.375 -32.938 0.867 1 24.92 20 HIS B CA 1
ATOM 3295 C C . HIS B 1 20 ? -14.219 -32.938 -0.123 1 24.92 20 HIS B C 1
ATOM 3297 O O . HIS B 1 20 ? -13.148 -33.469 0.164 1 24.92 20 HIS B O 1
ATOM 3303 N N . LEU B 1 21 ? -14.469 -33.469 -1.26 1 25.84 21 LEU B N 1
ATOM 3304 C CA . LEU B 1 21 ? -13.391 -33.375 -2.242 1 25.84 21 LEU B CA 1
ATOM 3305 C C . LEU B 1 21 ? -12.852 -31.969 -2.35 1 25.84 21 LEU B C 1
ATOM 3307 O O . LEU B 1 21 ? -11.945 -31.703 -3.141 1 25.84 21 LEU B O 1
ATOM 3311 N N . HIS B 1 22 ? -13.773 -31.016 -2.125 1 26.09 22 HIS B N 1
ATOM 3312 C CA . HIS B 1 22 ? -13.5 -29.719 -2.752 1 26.09 22 HIS B CA 1
ATOM 3313 C C . HIS B 1 22 ? -12.086 -29.25 -2.432 1 26.09 22 HIS B C 1
ATOM 3315 O O . HIS B 1 22 ? -11.383 -28.75 -3.311 1 26.09 22 HIS B O 1
ATOM 3321 N N . THR B 1 23 ? -11.977 -28.797 -1.148 1 26.55 23 THR B N 1
ATOM 3322 C CA . THR B 1 23 ? -10.844 -27.953 -0.803 1 26.55 23 THR B CA 1
ATOM 3323 C C . THR B 1 23 ? -9.547 -28.766 -0.825 1 26.55 23 THR B C 1
ATOM 3325 O O . THR B 1 23 ? -9.289 -29.562 0.076 1 26.55 23 THR B O 1
ATOM 3328 N N . VAL B 1 24 ? -9.234 -29.438 -1.888 1 27 24 VAL B N 1
ATOM 3329 C CA . VAL B 1 24 ? -7.879 -29.969 -1.866 1 27 24 VAL B CA 1
ATOM 3330 C C . VAL B 1 24 ? -6.941 -28.969 -1.18 1 27 24 VAL B C 1
ATOM 3332 O O . VAL B 1 24 ? -6.84 -27.812 -1.599 1 27 24 VAL B O 1
ATOM 3335 N N . ASP B 1 25 ? -6.895 -29.031 0.079 1 26.25 25 ASP B N 1
ATOM 3336 C CA . ASP B 1 25 ? -5.922 -28.266 0.852 1 26.25 25 ASP B CA 1
ATOM 3337 C C . ASP B 1 25 ? -4.551 -28.297 0.184 1 26.25 25 ASP B C 1
ATOM 3339 O O . ASP B 1 25 ? -3.818 -29.281 0.294 1 26.25 25 ASP B O 1
ATOM 3343 N N . ILE B 1 26 ? -4.438 -27.781 -0.978 1 28.23 26 ILE B N 1
ATOM 3344 C CA . ILE B 1 26 ? -3.148 -27.562 -1.625 1 28.23 26 ILE B CA 1
ATOM 3345 C C . ILE B 1 26 ? -2.1 -27.203 -0.577 1 28.23 26 ILE B C 1
ATOM 3347 O O . ILE B 1 26 ? -0.917 -27.516 -0.737 1 28.23 26 ILE B O 1
ATOM 3351 N N . THR B 1 27 ? -2.551 -26.547 0.472 1 27.5 27 THR B N 1
ATOM 3352 C CA . THR B 1 27 ? -1.632 -26.188 1.541 1 27.5 27 THR B CA 1
ATOM 3353 C C . THR B 1 27 ? -1.193 -27.406 2.33 1 27.5 27 THR B C 1
ATOM 3355 O O . THR B 1 27 ? -0.059 -27.484 2.809 1 27.5 27 THR B O 1
ATOM 3358 N N . GLU B 1 28 ? -2.064 -28.422 2.475 1 26.69 28 GLU B N 1
ATOM 3359 C CA . GLU B 1 28 ? -1.65 -29.594 3.248 1 26.69 28 GLU B CA 1
ATOM 3360 C C . GLU B 1 28 ? -0.611 -30.422 2.492 1 26.69 28 GLU B C 1
ATOM 3362 O O . GLU B 1 28 ? 0.345 -30.922 3.088 1 26.69 28 GLU B O 1
ATOM 3367 N N . ALA B 1 29 ? -0.802 -30.688 1.229 1 27.02 29 ALA B N 1
ATOM 3368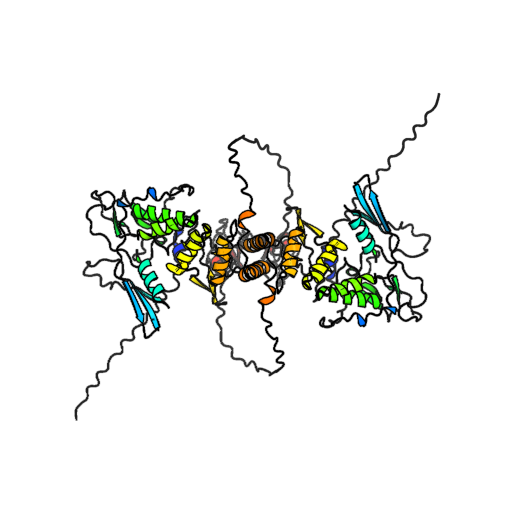 C CA . ALA B 1 29 ? 0.175 -31.484 0.496 1 27.02 29 ALA B CA 1
ATOM 3369 C C . ALA B 1 29 ? 1.541 -30.812 0.482 1 27.02 29 ALA B C 1
ATOM 3371 O O . ALA B 1 29 ? 2.574 -31.469 0.571 1 27.02 29 ALA B O 1
ATOM 3372 N N . MET B 1 30 ? 1.571 -29.531 0.421 1 27.61 30 MET B N 1
ATOM 3373 C CA . MET B 1 30 ? 2.863 -28.844 0.38 1 27.61 30 MET B CA 1
ATOM 3374 C C . MET B 1 30 ? 3.561 -28.922 1.733 1 27.61 30 MET B C 1
ATOM 3376 O O . MET B 1 30 ? 4.777 -28.75 1.819 1 27.61 30 MET B O 1
ATOM 3380 N N . ARG B 1 31 ? 2.771 -29.141 2.793 1 27.44 31 ARG B N 1
ATOM 3381 C CA . ARG B 1 31 ? 3.383 -29.203 4.117 1 27.44 31 ARG B CA 1
ATOM 3382 C C . ARG B 1 31 ? 4.129 -30.516 4.32 1 27.44 31 ARG B C 1
ATOM 3384 O O . ARG B 1 31 ? 4.84 -30.672 5.312 1 27.44 31 ARG B O 1
ATOM 3391 N N . LEU B 1 32 ? 3.727 -31.547 3.666 1 27.59 32 LEU B N 1
ATOM 3392 C CA . LEU B 1 32 ? 4.406 -32.812 4.004 1 27.59 32 LEU B CA 1
ATOM 3393 C C . LEU B 1 32 ? 5.875 -32.75 3.604 1 27.59 32 LEU B C 1
ATOM 3395 O O . LEU B 1 32 ? 6.586 -33.75 3.688 1 27.59 32 LEU B O 1
ATOM 3399 N N . ARG B 1 33 ? 6.297 -31.719 3.012 1 28.11 33 ARG B N 1
ATOM 3400 C CA . ARG B 1 33 ? 7.641 -31.828 2.457 1 28.11 33 ARG B CA 1
ATOM 3401 C C . ARG B 1 33 ? 8.688 -31.828 3.561 1 28.11 33 ARG B C 1
ATOM 3403 O O . ARG B 1 33 ? 9.891 -31.859 3.283 1 28.11 33 ARG B O 1
ATOM 3410 N N . GLY B 1 34 ? 8.43 -31.578 4.809 1 26.92 34 GLY B N 1
ATOM 3411 C CA . GLY B 1 34 ? 9.711 -31.281 5.418 1 26.92 34 GLY B CA 1
ATOM 3412 C C . GLY B 1 34 ? 10.68 -32.438 5.379 1 26.92 34 GLY B C 1
ATOM 3413 O O . GLY B 1 34 ? 11.898 -32.25 5.43 1 26.92 34 GLY B O 1
ATOM 3414 N N . ASP B 1 35 ? 10.25 -33.656 5.738 1 25.45 35 ASP B N 1
ATOM 3415 C CA . ASP B 1 35 ? 11.32 -34.562 6.148 1 25.45 35 ASP B CA 1
ATOM 3416 C C . ASP B 1 35 ? 11.992 -35.188 4.938 1 25.45 35 ASP B C 1
ATOM 3418 O O . ASP B 1 35 ? 12.898 -36 5.09 1 25.45 35 ASP B O 1
ATOM 3422 N N . SER B 1 36 ? 11.227 -35.5 3.854 1 24.72 36 SER B N 1
ATOM 3423 C CA . SER B 1 36 ? 11.875 -36.5 3.035 1 24.72 36 SER B CA 1
ATOM 3424 C C . SER B 1 36 ? 13.078 -35.938 2.293 1 24.72 36 SER B C 1
ATOM 3426 O O . SER B 1 36 ? 13.172 -34.719 2.09 1 24.72 36 SER B O 1
ATOM 3428 N N . GLY B 1 37 ? 14.25 -36.75 2.176 1 25.2 37 GLY B N 1
ATOM 3429 C CA . GLY B 1 37 ? 15.531 -36.719 1.488 1 25.2 37 GLY B CA 1
ATOM 3430 C C . GLY B 1 37 ? 15.438 -36.188 0.062 1 25.2 37 GLY B C 1
ATOM 3431 O O . GLY B 1 37 ? 15.398 -37 -0.883 1 25.2 37 GLY B O 1
ATOM 3432 N N . ALA B 1 38 ? 14.539 -35.312 -0.18 1 26.98 38 ALA B N 1
ATOM 3433 C CA . ALA B 1 38 ? 14.531 -34.906 -1.581 1 26.98 38 ALA B CA 1
ATOM 3434 C C . ALA B 1 38 ? 15.953 -34.688 -2.09 1 26.98 38 ALA B C 1
ATOM 3436 O O . ALA B 1 38 ? 16.734 -33.938 -1.467 1 26.98 38 ALA B O 1
ATOM 3437 N N . SER B 1 39 ? 16.547 -35.688 -2.66 1 24.88 39 SER B N 1
ATOM 3438 C CA . SER B 1 39 ? 17.797 -35.531 -3.385 1 24.88 39 SER B CA 1
ATOM 3439 C C . SER B 1 39 ? 17.938 -34.156 -4 1 24.88 39 SER B C 1
ATOM 3441 O O . SER B 1 39 ? 16.984 -33.625 -4.598 1 24.88 39 SER B O 1
ATOM 3443 N N . ARG B 1 40 ? 18.797 -33.375 -3.445 1 29.95 40 ARG B N 1
ATOM 3444 C CA . ARG B 1 40 ? 19.281 -32.125 -4 1 29.95 40 ARG B CA 1
ATOM 3445 C C . ARG B 1 40 ? 19.281 -32.156 -5.523 1 29.95 40 ARG B C 1
ATOM 3447 O O . ARG B 1 40 ? 20.016 -32.938 -6.125 1 29.95 40 ARG B O 1
ATOM 3454 N N . ARG B 1 41 ? 18.062 -32.062 -6.109 1 26.98 41 ARG B N 1
ATOM 3455 C CA . ARG B 1 41 ? 18.219 -31.75 -7.531 1 26.98 41 ARG B CA 1
ATOM 3456 C C . ARG B 1 41 ? 19.375 -30.781 -7.766 1 26.98 41 ARG B C 1
ATOM 3458 O O . ARG B 1 41 ? 19.5 -29.781 -7.047 1 26.98 41 ARG B O 1
ATOM 3465 N N . ALA B 1 42 ? 20.453 -31.188 -8.344 1 27.44 42 ALA B N 1
ATOM 3466 C CA . ALA B 1 42 ? 21.547 -30.344 -8.812 1 27.44 42 ALA B CA 1
ATOM 3467 C C . ALA B 1 42 ? 21.031 -29 -9.32 1 27.44 42 ALA B C 1
ATOM 3469 O O . ALA B 1 42 ? 20.031 -28.953 -10.055 1 27.44 42 ALA B O 1
ATOM 3470 N N . THR B 1 43 ? 21.141 -27.984 -8.484 1 29.09 43 THR B N 1
ATOM 3471 C CA . THR B 1 43 ? 20.922 -26.594 -8.82 1 29.09 43 THR B CA 1
ATOM 3472 C C . THR B 1 43 ? 21.328 -26.297 -10.258 1 29.09 43 THR B C 1
ATOM 3474 O O . THR B 1 43 ? 22.5 -26.094 -10.547 1 29.09 43 THR B O 1
ATOM 3477 N N . ALA B 1 44 ? 20.812 -26.953 -11.289 1 29.52 44 ALA B N 1
ATOM 3478 C CA . ALA B 1 44 ? 21.219 -26.406 -12.578 1 29.52 44 ALA B CA 1
ATOM 3479 C C . ALA B 1 44 ? 20.969 -24.906 -12.641 1 29.52 44 ALA B C 1
ATOM 3481 O O . ALA B 1 44 ? 20.016 -24.406 -12.07 1 29.52 44 ALA B O 1
ATOM 3482 N N . PRO B 1 45 ? 21.969 -24.062 -12.812 1 31.86 45 PRO B N 1
ATOM 3483 C CA . PRO B 1 45 ? 21.828 -22.609 -13 1 31.86 45 PRO B CA 1
ATOM 3484 C C . PRO B 1 45 ? 20.594 -22.25 -13.836 1 31.86 45 PRO B C 1
ATOM 3486 O O . PRO B 1 45 ? 20.328 -22.906 -14.852 1 31.86 45 PRO B O 1
ATOM 3489 N N . MET B 1 46 ? 19.5 -22 -13.305 1 36.81 46 MET B N 1
ATOM 3490 C CA . MET B 1 46 ? 18.312 -21.5 -13.984 1 36.81 46 MET B CA 1
ATOM 3491 C C . MET B 1 46 ? 18.688 -20.547 -15.117 1 36.81 46 MET B C 1
ATOM 3493 O O . MET B 1 46 ? 17.844 -19.797 -15.602 1 36.81 46 MET B O 1
ATOM 3497 N N . THR B 1 47 ? 19.984 -20.172 -15.328 1 36.94 47 THR B N 1
ATOM 3498 C CA . THR B 1 47 ? 20.234 -19.25 -16.438 1 36.94 47 THR B CA 1
ATOM 3499 C C . THR B 1 47 ? 19.578 -19.766 -17.719 1 36.94 47 THR B C 1
ATOM 3501 O O . THR B 1 47 ? 19.812 -19.219 -18.797 1 36.94 47 THR B O 1
ATOM 3504 N N . SER B 1 48 ? 19.438 -21.188 -18 1 45.81 48 SER B N 1
ATOM 3505 C CA . SER B 1 48 ? 19.672 -21.75 -19.328 1 45.81 48 SER B CA 1
ATOM 3506 C C . SER B 1 48 ? 18.484 -21.516 -20.25 1 45.81 48 SER B C 1
ATOM 3508 O O . SER B 1 48 ? 17.328 -21.672 -19.828 1 45.81 48 SER B O 1
ATOM 3510 N N . ASP B 1 49 ? 18.562 -20.609 -21.203 1 60.22 49 ASP B N 1
ATOM 3511 C CA . ASP B 1 49 ? 17.766 -20.375 -22.406 1 60.22 49 ASP B CA 1
ATOM 3512 C C . ASP B 1 49 ? 17.328 -21.703 -23.031 1 60.22 49 ASP B C 1
ATOM 3514 O O . ASP B 1 49 ? 18.031 -22.719 -22.906 1 60.22 49 ASP B O 1
ATOM 3518 N N . PHE B 1 50 ? 16.094 -22.094 -22.891 1 74.12 50 PHE B N 1
ATOM 3519 C CA . PHE B 1 50 ? 15.625 -23.25 -23.672 1 74.12 50 PHE B CA 1
ATOM 3520 C C . PHE B 1 50 ? 15.344 -22.844 -25.109 1 74.12 50 PHE B C 1
ATOM 3522 O O . PHE B 1 50 ? 15.133 -21.672 -25.406 1 74.12 50 PHE B O 1
ATOM 3529 N N . ASP B 1 51 ? 15.766 -23.688 -26.016 1 84.19 51 ASP B N 1
ATOM 3530 C CA . ASP B 1 51 ? 15.516 -23.516 -27.438 1 84.19 51 ASP B CA 1
ATOM 3531 C C . ASP B 1 51 ? 14.555 -24.594 -27.969 1 84.19 51 ASP B C 1
ATOM 3533 O O . ASP B 1 51 ? 14.836 -25.781 -27.859 1 84.19 51 ASP B O 1
ATOM 3537 N N . LEU B 1 52 ? 13.477 -24.156 -28.453 1 90.06 52 LEU B N 1
ATOM 3538 C CA . LEU B 1 52 ? 12.477 -25.078 -28.984 1 90.06 52 LEU B CA 1
ATOM 3539 C C . LEU B 1 52 ? 13.055 -25.891 -30.141 1 90.06 52 LEU B C 1
ATOM 3541 O O . LEU B 1 52 ? 12.539 -26.953 -30.469 1 90.06 52 LEU B O 1
ATOM 3545 N N . ALA B 1 53 ? 14.07 -25.344 -30.719 1 86.94 53 ALA B N 1
ATOM 3546 C CA . ALA B 1 53 ? 14.695 -26.016 -31.859 1 86.94 53 ALA B CA 1
ATOM 3547 C C . ALA B 1 53 ? 15.289 -27.359 -31.438 1 86.94 53 ALA B C 1
ATOM 3549 O O . ALA B 1 53 ? 15.391 -28.281 -32.25 1 86.94 53 ALA B O 1
ATOM 3550 N N . VAL B 1 54 ? 15.648 -27.516 -30.172 1 89.12 54 VAL B N 1
ATOM 3551 C CA . VAL B 1 54 ? 16.297 -28.734 -29.703 1 89.12 54 VAL B CA 1
ATOM 3552 C C . VAL B 1 54 ? 15.258 -29.672 -29.078 1 89.12 54 VAL B C 1
ATOM 3554 O O . VAL B 1 54 ? 15.609 -30.719 -28.531 1 89.12 54 VAL B O 1
ATOM 3557 N N . MET B 1 55 ? 14.008 -29.359 -29.125 1 90.94 55 MET B N 1
ATOM 3558 C CA . MET B 1 55 ? 12.961 -30.234 -28.609 1 90.94 55 MET B CA 1
ATOM 3559 C C . MET B 1 55 ? 13.055 -31.625 -29.234 1 90.94 55 MET B C 1
ATOM 3561 O O . MET B 1 55 ? 13.156 -31.75 -30.453 1 90.94 55 MET B O 1
ATOM 3565 N N . PRO B 1 56 ? 13.156 -32.625 -28.391 1 91 56 PRO B N 1
ATOM 3566 C CA . PRO B 1 56 ? 13.219 -34 -28.922 1 91 56 PRO B CA 1
ATOM 3567 C C . PRO B 1 56 ? 11.875 -34.5 -29.469 1 91 56 PRO B C 1
ATOM 3569 O O . PRO B 1 56 ? 11.297 -35.438 -28.922 1 91 56 PRO B O 1
ATOM 3572 N N . ARG B 1 57 ? 11.469 -34.031 -30.547 1 92.88 57 ARG B N 1
ATOM 3573 C CA . ARG B 1 57 ? 10.141 -34.281 -31.109 1 92.88 57 ARG B CA 1
ATOM 3574 C C . ARG B 1 57 ? 9.914 -35.75 -31.391 1 92.88 57 ARG B C 1
ATOM 3576 O O . ARG B 1 57 ? 8.812 -36.281 -31.172 1 92.88 57 ARG B O 1
ATOM 3583 N N . GLU B 1 58 ? 10.938 -36.469 -31.766 1 92.88 58 GLU B N 1
ATOM 3584 C CA . GLU B 1 58 ? 10.82 -37.875 -32.156 1 92.88 58 GLU B CA 1
ATOM 3585 C C . GLU B 1 58 ? 10.625 -38.75 -30.922 1 92.88 58 GLU B C 1
ATOM 3587 O O . GLU B 1 58 ? 10.195 -39.906 -31.047 1 92.88 58 GLU B O 1
ATOM 3592 N N . LYS B 1 59 ? 10.938 -38.219 -29.797 1 95.31 59 LYS B N 1
ATOM 3593 C CA . LYS B 1 59 ? 10.859 -39 -28.578 1 95.31 59 LYS B CA 1
ATOM 3594 C C . LYS B 1 59 ? 9.664 -38.594 -27.734 1 95.31 59 LYS B C 1
ATOM 3596 O O . LYS B 1 59 ? 9.516 -39.031 -26.578 1 95.31 59 LYS B O 1
ATOM 3601 N N . ILE B 1 60 ? 8.883 -37.688 -28.281 1 96.31 60 ILE B N 1
ATOM 3602 C CA . ILE B 1 60 ? 7.707 -37.219 -27.547 1 96.31 60 ILE B CA 1
ATOM 3603 C C . ILE B 1 60 ? 6.477 -38 -28.031 1 96.31 60 ILE B C 1
ATOM 3605 O O . ILE B 1 60 ? 6.137 -37.938 -29.219 1 96.31 60 ILE B O 1
ATOM 3609 N N . PHE B 1 61 ? 5.863 -38.719 -27.141 1 96.38 61 PHE B N 1
ATOM 3610 C CA . PHE B 1 61 ? 4.605 -39.406 -27.391 1 96.38 61 PHE B CA 1
ATOM 3611 C C . PHE B 1 61 ? 3.48 -38.812 -26.562 1 96.38 61 PHE B C 1
ATOM 3613 O O . PHE B 1 61 ? 3.5 -38.875 -25.344 1 96.38 61 PHE B O 1
ATOM 3620 N N . SER B 1 62 ? 2.541 -38.25 -27.266 1 96.31 62 SER B N 1
ATOM 3621 C CA . SER B 1 62 ? 1.431 -37.594 -26.578 1 96.31 62 SER B CA 1
ATOM 3622 C C . SER B 1 62 ? 0.684 -38.594 -25.688 1 96.31 62 SER B C 1
ATOM 3624 O O . SER B 1 62 ? 0.423 -39.719 -26.109 1 96.31 62 SER B O 1
ATOM 3626 N N . ARG B 1 63 ? 0.439 -38.125 -24.484 1 95.12 63 ARG B N 1
ATOM 3627 C CA . ARG B 1 63 ? -0.227 -39.062 -23.578 1 95.12 63 ARG B CA 1
ATOM 3628 C C . ARG B 1 63 ? -1.66 -39.344 -24.031 1 95.12 63 ARG B C 1
ATOM 3630 O O . ARG B 1 63 ? -2.348 -38.438 -24.5 1 95.12 63 ARG B O 1
ATOM 3637 N N . SER B 1 64 ? -2.039 -40.594 -24.016 1 94.5 64 SER B N 1
ATOM 3638 C CA . SER B 1 64 ? -3.418 -41.031 -24.188 1 94.5 64 SER B CA 1
ATOM 3639 C C . SER B 1 64 ? -4.117 -41.25 -22.859 1 94.5 64 SER B C 1
ATOM 3641 O O . SER B 1 64 ? -3.656 -42.031 -22.016 1 94.5 64 SER B O 1
ATOM 3643 N N . LEU B 1 65 ? -5.172 -40.531 -22.703 1 93.56 65 LEU B N 1
ATOM 3644 C CA . LEU B 1 65 ? -5.828 -40.5 -21.391 1 93.56 65 LEU B CA 1
ATOM 3645 C C . LEU B 1 65 ? -6.832 -41.656 -21.266 1 93.56 65 LEU B C 1
ATOM 3647 O O . LEU B 1 65 ? -7.406 -42.094 -22.266 1 93.56 65 LEU B O 1
ATOM 3651 N N . HIS B 1 66 ? -7 -42.094 -20.047 1 92.62 66 HIS B N 1
ATOM 3652 C CA . HIS B 1 66 ? -8.133 -42.969 -19.719 1 92.62 66 HIS B CA 1
ATOM 3653 C C . HIS B 1 66 ? -9.453 -42.281 -20.016 1 92.62 66 HIS B C 1
ATOM 3655 O O . HIS B 1 66 ? -9.508 -41.031 -20.109 1 92.62 66 HIS B O 1
ATOM 3661 N N . SER B 1 67 ? -10.43 -43.062 -20.141 1 91.44 67 SER B N 1
ATOM 3662 C CA . SER B 1 67 ? -11.734 -42.531 -20.5 1 91.44 67 SER B CA 1
ATOM 3663 C C . SER B 1 67 ? -12.242 -41.562 -19.453 1 91.44 67 SER B C 1
ATOM 3665 O O . SER B 1 67 ? -12.039 -41.75 -18.25 1 91.44 67 SER B O 1
ATOM 3667 N N . TRP B 1 68 ? -12.789 -40.469 -19.922 1 93.5 68 TRP B N 1
ATOM 3668 C CA . TRP B 1 68 ? -13.422 -39.469 -19.062 1 93.5 68 TRP B CA 1
ATOM 3669 C C . TRP B 1 68 ? -14.695 -38.938 -19.703 1 93.5 68 TRP B C 1
ATOM 3671 O O . TRP B 1 68 ? -14.93 -39.125 -20.891 1 93.5 68 TRP B O 1
ATOM 3681 N N . SER B 1 69 ? -15.57 -38.375 -18.828 1 94.88 69 SER B N 1
ATOM 3682 C CA . SER B 1 69 ? -16.797 -37.781 -19.344 1 94.88 69 SER B CA 1
ATOM 3683 C C . SER B 1 69 ? -17.219 -36.562 -18.516 1 94.88 69 SER B C 1
ATOM 3685 O O . SER B 1 69 ? -16.797 -36.406 -17.359 1 94.88 69 SER B O 1
ATOM 3687 N N . ALA B 1 70 ? -17.844 -35.625 -19.219 1 95.38 70 ALA B N 1
ATOM 3688 C CA . ALA B 1 70 ? -18.516 -34.5 -18.578 1 95.38 70 ALA B CA 1
ATOM 3689 C C . ALA B 1 70 ? -19.969 -34.406 -19.016 1 95.38 70 ALA B C 1
ATOM 3691 O O . ALA B 1 70 ? -20.266 -34.281 -20.203 1 95.38 70 ALA B O 1
ATOM 3692 N N . HIS B 1 71 ? -20.828 -34.562 -18.047 1 95.31 71 HIS B N 1
ATOM 3693 C CA . HIS B 1 71 ? -22.25 -34.5 -18.406 1 95.31 71 HIS B CA 1
ATOM 3694 C C . HIS B 1 71 ? -23 -33.562 -17.469 1 95.31 71 HIS B C 1
ATOM 3696 O O . HIS B 1 71 ? -22.594 -33.344 -16.328 1 95.31 71 HIS B O 1
ATOM 3702 N N . HIS B 1 72 ? -24.078 -33.062 -18 1 95.44 72 HIS B N 1
ATOM 3703 C CA . HIS B 1 72 ? -24.906 -32.156 -17.234 1 95.44 72 HIS B CA 1
ATOM 3704 C C . HIS B 1 72 ? -25.938 -32.906 -16.391 1 95.44 72 HIS B C 1
ATOM 3706 O O . HIS B 1 72 ? -26.703 -33.719 -16.922 1 95.44 72 HIS B O 1
ATOM 3712 N N . SER B 1 73 ? -25.844 -32.688 -15.109 1 92.06 73 SER B N 1
ATOM 3713 C CA . SER B 1 73 ? -26.844 -33.219 -14.195 1 92.06 73 SER B CA 1
ATOM 3714 C C . SER B 1 73 ? -28.031 -32.312 -14.062 1 92.06 73 SER B C 1
ATOM 3716 O O . SER B 1 73 ? -27.922 -31.203 -13.523 1 92.06 73 SER B O 1
ATOM 3718 N N . LEU B 1 74 ? -29.156 -32.719 -14.445 1 90.69 74 LEU B N 1
ATOM 3719 C CA . LEU B 1 74 ? -30.375 -31.922 -14.383 1 90.69 74 LEU B CA 1
ATOM 3720 C C . LEU B 1 74 ? -30.828 -31.766 -12.938 1 90.69 74 LEU B C 1
ATOM 3722 O O . LEU B 1 74 ? -31.469 -30.766 -12.602 1 90.69 74 LEU B O 1
ATOM 3726 N N . THR B 1 75 ? -30.5 -32.688 -12.133 1 88.69 75 THR B N 1
ATOM 3727 C CA . THR B 1 75 ? -30.906 -32.656 -10.727 1 88.69 75 THR B CA 1
ATOM 3728 C C . THR B 1 75 ? -30.172 -31.547 -9.977 1 88.69 75 THR B C 1
ATOM 3730 O O . THR B 1 75 ? -30.797 -30.781 -9.234 1 88.69 75 THR B O 1
ATOM 3733 N N . THR B 1 76 ? -28.906 -31.438 -10.188 1 89.94 76 THR B N 1
ATOM 3734 C CA . THR B 1 76 ? -28.109 -30.469 -9.438 1 89.94 76 THR B CA 1
ATOM 3735 C C . THR B 1 76 ? -27.828 -29.234 -10.281 1 89.94 76 THR B C 1
ATOM 3737 O O . THR B 1 76 ? -27.375 -28.203 -9.758 1 89.94 76 THR B O 1
ATOM 3740 N N . ASN B 1 77 ? -28.125 -29.328 -11.555 1 91.88 77 ASN B N 1
ATOM 3741 C CA . ASN B 1 77 ? -27.828 -28.281 -12.531 1 91.88 77 ASN B CA 1
ATOM 3742 C C . ASN B 1 77 ? -26.328 -28.016 -12.633 1 91.88 77 ASN B C 1
ATOM 3744 O O . ASN B 1 77 ? -25.922 -26.875 -12.891 1 91.88 77 ASN B O 1
ATOM 3748 N N . ASN B 1 78 ? -25.547 -28.984 -12.258 1 92.56 78 ASN B N 1
ATOM 3749 C CA . ASN B 1 78 ? -24.094 -28.922 -12.398 1 92.56 78 ASN B CA 1
ATOM 3750 C C . ASN B 1 78 ? -23.609 -29.859 -13.5 1 92.56 78 ASN B C 1
ATOM 3752 O O . ASN B 1 78 ? -24.344 -30.734 -13.961 1 92.56 78 ASN B O 1
ATOM 3756 N N . TRP B 1 79 ? -22.469 -29.5 -13.953 1 93.38 79 TRP B N 1
ATOM 3757 C CA . TRP B 1 79 ? -21.766 -30.406 -14.852 1 93.38 79 TRP B CA 1
ATOM 3758 C C . TRP B 1 79 ? -20.875 -31.375 -14.07 1 93.38 79 TRP B C 1
ATOM 3760 O O . TRP B 1 79 ? -20.031 -30.938 -13.281 1 93.38 79 TRP B O 1
ATOM 3770 N N . ILE B 1 80 ? -21.047 -32.656 -14.273 1 92.62 80 ILE B N 1
ATOM 3771 C CA . ILE B 1 80 ? -20.312 -33.656 -13.516 1 92.62 80 ILE B CA 1
ATOM 3772 C C . ILE B 1 80 ? -19.141 -34.188 -14.336 1 92.62 80 ILE B C 1
ATOM 3774 O O . ILE B 1 80 ? -19.344 -34.781 -15.398 1 92.62 80 ILE B O 1
ATOM 3778 N N . ALA B 1 81 ? -17.953 -33.938 -13.883 1 92.38 81 ALA B N 1
ATOM 3779 C CA . ALA B 1 81 ? -16.75 -34.531 -14.469 1 92.38 81 ALA B CA 1
ATOM 3780 C C . ALA B 1 81 ? -16.469 -35.906 -13.891 1 92.38 81 ALA B C 1
ATOM 3782 O O . ALA B 1 81 ? -16.391 -36.062 -12.672 1 92.38 81 ALA B O 1
ATOM 3783 N N . THR B 1 82 ? -16.297 -36.875 -14.742 1 92.31 82 THR B N 1
ATOM 3784 C CA . THR B 1 82 ? -16 -38.219 -14.32 1 92.31 82 THR B CA 1
ATOM 3785 C C . THR B 1 82 ? -14.695 -38.719 -14.953 1 92.31 82 THR B C 1
ATOM 3787 O O . THR B 1 82 ? -14.539 -38.688 -16.172 1 92.31 82 THR B O 1
ATOM 3790 N N . ILE B 1 83 ? -13.781 -39.156 -14.125 1 90.69 83 ILE B N 1
ATOM 3791 C CA . ILE B 1 83 ? -12.516 -39.656 -14.633 1 90.69 83 ILE B CA 1
ATOM 3792 C C . ILE B 1 83 ? -12.312 -41.094 -14.133 1 90.69 83 ILE B C 1
ATOM 3794 O O . ILE B 1 83 ? -12.633 -41.406 -12.984 1 90.69 83 ILE B O 1
ATOM 3798 N N . ALA B 1 84 ? -11.766 -41.969 -15.016 1 87.75 84 ALA B N 1
ATOM 3799 C CA . ALA B 1 84 ? -11.453 -43.344 -14.672 1 87.75 84 ALA B CA 1
ATOM 3800 C C . ALA B 1 84 ? -10.141 -43.438 -13.906 1 87.75 84 ALA B C 1
ATOM 3802 O O . ALA B 1 84 ? -9.242 -42.625 -14.109 1 87.75 84 ALA B O 1
ATOM 3803 N N . PRO B 1 85 ? -10.023 -44.312 -12.938 1 79.94 85 PRO B N 1
ATOM 3804 C CA . PRO B 1 85 ? -8.773 -44.469 -12.195 1 79.94 85 PRO B CA 1
ATOM 3805 C C . PRO B 1 85 ? -7.637 -45 -13.062 1 79.94 85 PRO B C 1
ATOM 3807 O O . PRO B 1 85 ? -7.883 -45.531 -14.148 1 79.94 85 PRO B O 1
ATOM 3810 N N . ALA B 1 86 ? -6.309 -44.75 -12.516 1 71.06 86 ALA B N 1
ATOM 3811 C CA . ALA B 1 86 ? -5.117 -45.219 -13.219 1 71.06 86 ALA B CA 1
ATOM 3812 C C . ALA B 1 86 ? -5.043 -46.719 -13.219 1 71.06 86 ALA B C 1
ATOM 3814 O O . ALA B 1 86 ? -4.215 -47.312 -13.914 1 71.06 86 ALA B O 1
ATOM 3815 N N . SER B 1 87 ? -5.379 -47.531 -11.961 1 56.59 87 SER B N 1
ATOM 3816 C CA . SER B 1 87 ? -5.152 -48.938 -11.734 1 56.59 87 SER B CA 1
ATOM 3817 C C . SER B 1 87 ? -5.242 -49.75 -13.031 1 56.59 87 SER B C 1
ATOM 3819 O O . SER B 1 87 ? -6.039 -49.406 -13.914 1 56.59 87 SER B O 1
ATOM 3821 N N . SER B 1 88 ? -4.176 -50.688 -13.148 1 46.03 88 SER B N 1
ATOM 3822 C CA . SER B 1 88 ? -3.484 -51.781 -13.805 1 46.03 88 SER B CA 1
ATOM 3823 C C . SER B 1 88 ? -4.477 -52.812 -14.336 1 46.03 88 SER B C 1
ATOM 3825 O O . SER B 1 88 ? -5.613 -52.875 -13.867 1 46.03 88 SER B O 1
ATOM 3827 N N . PRO B 1 89 ? -3.695 -54 -14.859 1 38.97 89 PRO B N 1
ATOM 3828 C CA . PRO B 1 89 ? -4.211 -55.219 -15.5 1 38.97 89 PRO B CA 1
ATOM 3829 C C . PRO B 1 89 ? -5.359 -55.844 -14.727 1 38.97 89 PRO B C 1
ATOM 3831 O O . PRO B 1 89 ? -5.609 -55.469 -13.57 1 38.97 89 PRO B O 1
ATOM 3834 N N . SER B 1 90 ? -5.234 -57.406 -14.688 1 38 90 SER B N 1
ATOM 3835 C CA . SER B 1 90 ? -5.801 -58.75 -14.586 1 38 90 SER B CA 1
ATOM 3836 C C . SER B 1 90 ? -6.035 -59.125 -13.125 1 38 90 SER B C 1
ATOM 3838 O O . SER B 1 90 ? -6.168 -60.312 -12.805 1 38 90 SER B O 1
ATOM 3840 N N . GLU B 1 91 ? -5.414 -58.594 -12.023 1 38.03 91 GLU B N 1
ATOM 3841 C CA . GLU B 1 91 ? -5.625 -59.625 -10.992 1 38.03 91 GLU B CA 1
ATOM 3842 C C . GLU B 1 91 ? -7.113 -59.812 -10.711 1 38.03 91 GLU B C 1
ATOM 3844 O O . GLU B 1 91 ? -7.84 -58.875 -10.469 1 38.03 91 GLU B O 1
ATOM 3849 N N . PRO B 1 92 ? -7.652 -61 -11.031 1 40.53 92 PRO B N 1
ATOM 3850 C CA . PRO B 1 92 ? -9.047 -61.406 -10.914 1 40.53 92 PRO B CA 1
ATOM 3851 C C . PRO B 1 92 ? -9.719 -60.875 -9.648 1 40.53 92 PRO B C 1
ATOM 3853 O O . PRO B 1 92 ? -10.914 -60.594 -9.648 1 40.53 92 PRO B O 1
ATOM 3856 N N . GLY B 1 93 ? -9.094 -61.156 -8.367 1 38.62 93 GLY B N 1
ATOM 3857 C CA . GLY B 1 93 ? -9.703 -61.219 -7.047 1 38.62 93 GLY B CA 1
ATOM 3858 C C . GLY B 1 93 ? -9.961 -59.844 -6.453 1 38.62 93 GLY B C 1
ATOM 3859 O O . GLY B 1 93 ? -10.484 -59.719 -5.344 1 38.62 93 GLY B O 1
ATOM 3860 N N . SER B 1 94 ? -8.961 -58.938 -6.539 1 39.47 94 SER B N 1
ATOM 3861 C CA . SER B 1 94 ? -9.18 -57.844 -5.617 1 39.47 94 SER B CA 1
ATOM 3862 C C . SER B 1 94 ? -10.422 -57.031 -6 1 39.47 94 SER B C 1
ATOM 3864 O O . SER B 1 94 ? -10.555 -56.594 -7.145 1 39.47 94 SER B O 1
ATOM 3866 N N . SER B 1 95 ? -11.539 -57.281 -5.48 1 39.84 95 SER B N 1
ATOM 3867 C CA . SER B 1 95 ? -12.805 -56.562 -5.375 1 39.84 95 SER B CA 1
ATOM 3868 C C . SER B 1 95 ? -12.602 -55.062 -5.344 1 39.84 95 SER B C 1
ATOM 3870 O O . SER B 1 95 ? -13.516 -54.312 -5.012 1 39.84 95 SER B O 1
ATOM 3872 N N . ASN B 1 96 ? -11.383 -54.625 -5.219 1 41 96 ASN B N 1
ATOM 3873 C CA . ASN B 1 96 ? -11.32 -53.156 -5.023 1 41 96 ASN B CA 1
ATOM 3874 C C . ASN B 1 96 ? -11.953 -52.406 -6.195 1 41 96 ASN B C 1
ATOM 3876 O O . ASN B 1 96 ? -11.422 -52.438 -7.309 1 41 96 ASN B O 1
ATOM 3880 N N . LYS B 1 97 ? -13.18 -52.312 -6.375 1 46.06 97 LYS B N 1
ATOM 3881 C CA . LYS B 1 97 ? -14.047 -51.469 -7.211 1 46.06 97 LYS B CA 1
ATOM 3882 C C . LYS B 1 97 ? -13.352 -50.188 -7.605 1 46.06 97 LYS B C 1
ATOM 3884 O O . LYS B 1 97 ? -13.102 -49.312 -6.758 1 46.06 97 LYS B O 1
ATOM 3889 N N . ALA B 1 98 ? -12.492 -50.094 -8.484 1 54.19 98 ALA B N 1
ATOM 3890 C CA . ALA B 1 98 ? -11.836 -48.906 -9.062 1 54.19 98 ALA B CA 1
ATOM 3891 C C . ALA B 1 98 ? -12.797 -47.719 -9.117 1 54.19 98 ALA B C 1
ATOM 3893 O O . ALA B 1 98 ? -13.875 -47.812 -9.703 1 54.19 98 ALA B O 1
ATOM 3894 N N . ARG B 1 99 ? -12.867 -46.906 -8.117 1 63.12 99 ARG B N 1
ATOM 3895 C CA . ARG B 1 99 ? -13.891 -45.906 -7.91 1 63.12 99 ARG B CA 1
ATOM 3896 C C . ARG B 1 99 ? -13.648 -44.688 -8.805 1 63.12 99 ARG B C 1
ATOM 3898 O O . ARG B 1 99 ? -12.539 -44.156 -8.852 1 63.12 99 ARG B O 1
ATOM 3905 N N . TYR B 1 100 ? -14.383 -44.438 -9.844 1 77.31 100 TYR B N 1
ATOM 3906 C CA . TYR B 1 100 ? -14.508 -43.219 -10.633 1 77.31 100 TYR B CA 1
ATOM 3907 C C . TYR B 1 100 ? -14.516 -42 -9.727 1 77.31 100 TYR B C 1
ATOM 3909 O O . TYR B 1 100 ? -15.023 -42.031 -8.602 1 77.31 100 TYR B O 1
ATOM 3917 N N . VAL B 1 101 ? -13.656 -41.094 -10.141 1 82.56 101 VAL B N 1
ATOM 3918 C CA . VAL B 1 101 ? -13.711 -39.781 -9.477 1 82.56 101 VAL B CA 1
ATOM 3919 C C . VAL B 1 101 ? -14.766 -38.906 -10.141 1 82.56 101 VAL B C 1
ATOM 3921 O O . VAL B 1 101 ? -14.773 -38.75 -11.367 1 82.56 101 VAL B O 1
ATOM 3924 N N . GLN B 1 102 ? -15.727 -38.469 -9.445 1 85.94 102 GLN B N 1
ATOM 3925 C CA . GLN B 1 102 ? -16.766 -37.562 -9.953 1 85.94 102 GLN B CA 1
ATOM 3926 C C . GLN B 1 102 ? -16.75 -36.219 -9.211 1 85.94 102 GLN B C 1
ATOM 3928 O O . GLN B 1 102 ? -16.812 -36.188 -7.98 1 85.94 102 GLN B O 1
ATOM 3933 N N . ILE B 1 103 ? -16.625 -35.188 -9.977 1 88.69 103 ILE B N 1
ATOM 3934 C CA . ILE B 1 103 ? -16.562 -33.844 -9.398 1 88.69 103 ILE B CA 1
ATOM 3935 C C . ILE B 1 103 ? -17.516 -32.906 -10.141 1 88.69 103 ILE B C 1
ATOM 3937 O O . ILE B 1 103 ? -17.562 -32.906 -11.375 1 88.69 103 ILE B O 1
ATOM 3941 N N . PRO B 1 104 ? -18.312 -32.156 -9.391 1 90.19 104 PRO B N 1
ATOM 3942 C CA . PRO B 1 104 ? -19.234 -31.219 -10.039 1 90.19 104 PRO B CA 1
ATOM 3943 C C . PRO B 1 104 ? -18.594 -29.875 -10.367 1 90.19 104 PRO B C 1
ATOM 3945 O O . PRO B 1 104 ? -17.734 -29.391 -9.617 1 90.19 104 PRO B O 1
ATOM 3948 N N . PHE B 1 105 ? -19 -29.234 -11.492 1 89.94 105 PHE B N 1
ATOM 3949 C CA . PHE B 1 105 ? -18.562 -27.906 -11.922 1 89.94 105 PHE B CA 1
ATOM 3950 C C . PHE B 1 105 ? -19.75 -27.094 -12.43 1 89.94 105 PHE B C 1
ATOM 3952 O O . PHE B 1 105 ? -20.734 -27.641 -12.898 1 89.94 105 PHE B O 1
ATOM 3959 N N . PRO B 1 106 ? -19.641 -25.719 -12.305 1 86.38 106 PRO B N 1
ATOM 3960 C CA . PRO B 1 106 ? -20.75 -24.875 -12.766 1 86.38 106 PRO B CA 1
ATOM 3961 C C . PRO B 1 106 ? -20.859 -24.828 -14.289 1 86.38 106 PRO B C 1
ATOM 3963 O O . PRO B 1 106 ? -21.938 -24.547 -14.828 1 86.38 106 PRO B O 1
ATOM 3966 N N . SER B 1 107 ? -19.797 -25.109 -14.984 1 90.94 107 SER B N 1
ATOM 3967 C CA . SER B 1 107 ? -19.828 -25.016 -16.438 1 90.94 107 SER B CA 1
ATOM 3968 C C . SER B 1 107 ? -19.234 -26.266 -17.078 1 90.94 107 SER B C 1
ATOM 3970 O O . SER B 1 107 ? -18.406 -26.953 -16.484 1 90.94 107 SER B O 1
ATOM 3972 N N . GLU B 1 108 ? -19.719 -26.484 -18.297 1 93.62 108 GLU B N 1
ATOM 3973 C CA . GLU B 1 108 ? -19.188 -27.594 -19.062 1 93.62 108 GLU B CA 1
ATOM 3974 C C . GLU B 1 108 ? -17.703 -27.438 -19.328 1 93.62 108 GLU B C 1
ATOM 3976 O O . GLU B 1 108 ? -16.938 -28.406 -19.219 1 93.62 108 GLU B O 1
ATOM 3981 N N . ARG B 1 109 ? -17.391 -26.266 -19.641 1 92.62 109 ARG B N 1
ATOM 3982 C CA . ARG B 1 10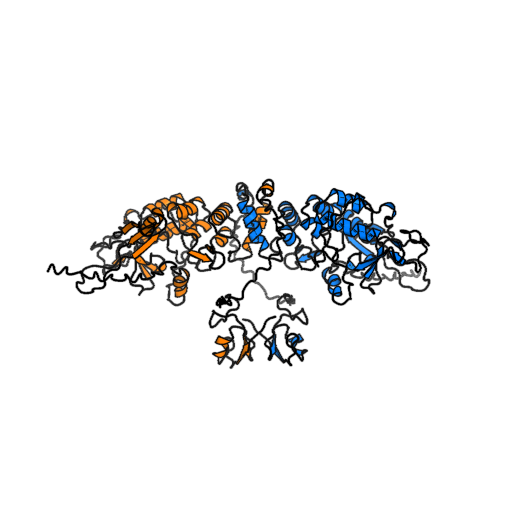9 ? -16 -25.969 -19.969 1 92.62 109 ARG B CA 1
ATOM 3983 C C . ARG B 1 109 ? -15.078 -26.328 -18.812 1 92.62 109 ARG B C 1
ATOM 3985 O O . ARG B 1 109 ? -14.055 -26.984 -19.016 1 92.62 109 ARG B O 1
ATOM 3992 N N . GLU B 1 110 ? -15.445 -25.984 -17.641 1 89.25 110 GLU B N 1
ATOM 3993 C CA . GLU B 1 110 ? -14.641 -26.266 -16.469 1 89.25 110 GLU B CA 1
ATOM 3994 C C . GLU B 1 110 ? -14.555 -27.766 -16.219 1 89.25 110 GLU B C 1
ATOM 3996 O O . GLU B 1 110 ? -13.484 -28.297 -15.875 1 89.25 110 GLU B O 1
ATOM 4001 N N . ALA B 1 111 ? -15.617 -28.406 -16.359 1 92.19 111 ALA B N 1
ATOM 4002 C CA . ALA B 1 111 ? -15.656 -29.844 -16.156 1 92.19 111 ALA B CA 1
ATOM 4003 C C . ALA B 1 111 ? -14.734 -30.562 -17.141 1 92.19 111 ALA B C 1
ATOM 4005 O O . ALA B 1 111 ? -13.961 -31.438 -16.75 1 92.19 111 ALA B O 1
ATOM 4006 N N . ARG B 1 112 ? -14.844 -30.188 -18.375 1 93.81 112 ARG B N 1
ATOM 4007 C CA . ARG B 1 112 ? -14.031 -30.797 -19.406 1 93.81 112 ARG B CA 1
ATOM 4008 C C . ARG B 1 112 ? -12.547 -30.531 -19.172 1 93.81 112 ARG B C 1
ATOM 4010 O O . ARG B 1 112 ? -11.711 -31.422 -19.359 1 93.81 112 ARG B O 1
ATOM 4017 N N . ARG B 1 113 ? -12.242 -29.344 -18.844 1 90.81 113 ARG B N 1
ATOM 4018 C CA . ARG B 1 113 ? -10.852 -28.984 -18.562 1 90.81 113 ARG B CA 1
ATOM 4019 C C . ARG B 1 113 ? -10.305 -29.781 -17.391 1 90.81 113 ARG B C 1
ATOM 4021 O O . ARG B 1 113 ? -9.133 -30.156 -17.391 1 90.81 113 ARG B O 1
ATOM 4028 N N . PHE B 1 114 ? -11.109 -29.953 -16.422 1 89.12 114 PHE B N 1
ATOM 4029 C CA . PHE B 1 114 ? -10.727 -30.781 -15.297 1 89.12 114 PHE B CA 1
ATOM 4030 C C . PHE B 1 114 ? -10.406 -32.188 -15.742 1 89.12 114 PHE B C 1
ATOM 4032 O O . PHE B 1 114 ? -9.375 -32.75 -15.375 1 89.12 114 PHE B O 1
ATOM 4039 N N . CYS B 1 115 ? -11.289 -32.75 -16.516 1 92.75 115 CYS B N 1
ATOM 4040 C CA . CYS B 1 115 ? -11.102 -34.125 -17 1 92.75 115 CYS B CA 1
ATOM 4041 C C . CYS B 1 115 ? -9.797 -34.25 -17.781 1 92.75 115 CYS B C 1
ATOM 4043 O O . CYS B 1 115 ? -9.016 -35.156 -17.547 1 92.75 115 CYS B O 1
ATOM 4045 N N . LYS B 1 116 ? -9.578 -33.281 -18.594 1 91.56 116 LYS B N 1
ATOM 4046 C CA . LYS B 1 116 ? -8.383 -33.344 -19.438 1 91.56 116 LYS B CA 1
ATOM 4047 C C . LYS B 1 116 ? -7.113 -33.219 -18.609 1 91.56 116 LYS B C 1
ATOM 4049 O O . LYS B 1 116 ? -6.09 -33.812 -18.922 1 91.56 116 LYS B O 1
ATOM 4054 N N . ALA B 1 117 ? -7.207 -32.5 -17.547 1 90.75 117 ALA B N 1
ATOM 4055 C CA . ALA B 1 117 ? -6.035 -32.25 -16.719 1 90.75 117 ALA B CA 1
ATOM 4056 C C . ALA B 1 117 ? -5.781 -33.406 -15.75 1 90.75 117 ALA B C 1
ATOM 4058 O O . ALA B 1 117 ? -4.633 -33.688 -15.414 1 90.75 117 ALA B O 1
ATOM 4059 N N . TYR B 1 118 ? -6.84 -34.125 -15.367 1 91.81 118 TYR B N 1
ATOM 4060 C CA . TYR B 1 118 ? -6.676 -35.031 -14.227 1 91.81 118 TYR B CA 1
ATOM 4061 C C . TYR B 1 118 ? -6.879 -36.469 -14.641 1 91.81 118 TYR B C 1
ATOM 4063 O O . TYR B 1 118 ? -6.637 -37.406 -13.852 1 91.81 118 TYR B O 1
ATOM 4071 N N . SER B 1 119 ? -7.312 -36.75 -15.828 1 92.88 119 SER B N 1
ATOM 4072 C CA . SER B 1 119 ? -7.398 -38.125 -16.281 1 92.88 119 SER B CA 1
ATOM 4073 C C . SER B 1 119 ? -6.012 -38.75 -16.438 1 92.88 119 SER B C 1
ATOM 4075 O O . SER B 1 119 ? -5.152 -38.188 -17.125 1 92.88 119 SER B O 1
ATOM 4077 N N . PRO B 1 120 ? -5.805 -39.906 -15.828 1 93.12 120 PRO B N 1
ATOM 4078 C CA . PRO B 1 120 ? -4.48 -40.531 -15.922 1 93.12 120 PRO B CA 1
ATOM 4079 C C . PRO B 1 120 ? -4.164 -41.031 -17.328 1 93.12 120 PRO B C 1
ATOM 4081 O O . PRO B 1 120 ? -5.078 -41.375 -18.078 1 93.12 120 PRO B O 1
ATOM 4084 N N . PRO B 1 121 ? -2.906 -41.031 -17.641 1 95 121 PRO B N 1
ATOM 4085 C CA . PRO B 1 121 ? -2.52 -41.594 -18.938 1 95 121 PRO B CA 1
ATOM 4086 C C . PRO B 1 121 ? -2.643 -43.125 -18.984 1 95 121 PRO B C 1
ATOM 4088 O O . PRO B 1 121 ? -2.473 -43.781 -17.969 1 95 121 PRO B O 1
ATOM 4091 N N . ARG B 1 122 ? -2.918 -43.656 -20.109 1 93.5 122 ARG B N 1
ATOM 4092 C CA . ARG B 1 122 ? -2.85 -45.094 -20.344 1 93.5 122 ARG B CA 1
ATOM 4093 C C . ARG B 1 122 ? -1.403 -45.562 -20.438 1 93.5 122 ARG B C 1
ATOM 4095 O O . ARG B 1 122 ? -0.559 -44.875 -21.031 1 93.5 122 ARG B O 1
ATOM 4102 N N . LEU B 1 123 ? -1.117 -46.656 -19.797 1 92.94 123 LEU B N 1
ATOM 4103 C CA . LEU B 1 123 ? 0.237 -47.188 -19.812 1 92.94 123 LEU B CA 1
ATOM 4104 C C . LEU B 1 123 ? 0.486 -48 -21.094 1 92.94 123 LEU B C 1
ATOM 4106 O O . LEU B 1 123 ? -0.359 -48.781 -21.5 1 92.94 123 LEU B O 1
ATOM 4110 N N . SER B 1 124 ? 1.567 -47.688 -21.688 1 94.12 124 SER B N 1
ATOM 4111 C CA . SER B 1 124 ? 1.936 -48.344 -22.938 1 94.12 124 SER B CA 1
ATOM 4112 C C . SER B 1 124 ? 2.201 -49.844 -22.719 1 94.12 124 SER B C 1
ATOM 4114 O O . SER B 1 124 ? 2.646 -50.25 -21.641 1 94.12 124 SER B O 1
ATOM 4116 N N . THR B 1 125 ? 1.958 -50.688 -23.734 1 91.31 125 THR B N 1
ATOM 4117 C CA . THR B 1 125 ? 2.234 -52.094 -23.688 1 91.31 125 THR B CA 1
ATOM 4118 C C . THR B 1 125 ? 3.496 -52.438 -24.484 1 91.31 125 THR B C 1
ATOM 4120 O O . THR B 1 125 ? 3.768 -53.625 -24.766 1 91.31 125 THR B O 1
ATOM 4123 N N . ALA B 1 126 ? 4.191 -51.406 -24.828 1 92.69 126 ALA B N 1
ATOM 4124 C CA . ALA B 1 126 ? 5.406 -51.625 -25.609 1 92.69 126 ALA B CA 1
ATOM 4125 C C . ALA B 1 126 ? 6.422 -52.438 -24.828 1 92.69 126 ALA B C 1
ATOM 4127 O O . ALA B 1 126 ? 6.57 -52.281 -23.625 1 92.69 126 ALA B O 1
ATOM 4128 N N . ALA B 1 127 ? 7.109 -53.344 -25.5 1 92.12 127 ALA B N 1
ATOM 4129 C CA . ALA B 1 127 ? 8.109 -54.188 -24.875 1 92.12 127 ALA B CA 1
ATOM 4130 C C . ALA B 1 127 ? 9.461 -53.469 -24.781 1 92.12 127 ALA B C 1
ATOM 4132 O O . ALA B 1 127 ? 10.266 -53.781 -23.891 1 92.12 127 ALA B O 1
ATOM 4133 N N . LEU B 1 128 ? 9.633 -52.562 -25.719 1 94.69 128 LEU B N 1
ATOM 4134 C CA . LEU B 1 128 ? 10.883 -51.812 -25.75 1 94.69 128 LEU B CA 1
ATOM 4135 C C . LEU B 1 128 ? 10.688 -50.438 -25.156 1 94.69 128 LEU B C 1
ATOM 4137 O O . LEU B 1 128 ? 9.562 -49.906 -25.109 1 94.69 128 LEU B O 1
ATOM 4141 N N . CYS B 1 129 ? 11.797 -49.938 -24.672 1 95.19 129 CYS B N 1
ATOM 4142 C CA . CYS B 1 129 ? 11.766 -48.531 -24.312 1 95.19 129 CYS B CA 1
ATOM 4143 C C . CYS B 1 129 ? 11.352 -47.688 -25.5 1 95.19 129 CYS B C 1
ATOM 4145 O O . CYS B 1 129 ? 11.914 -47.812 -26.594 1 95.19 129 CYS B O 1
ATOM 4147 N N . GLN B 1 130 ? 10.438 -46.781 -25.344 1 95.62 130 GLN B N 1
ATOM 4148 C CA . GLN B 1 130 ? 9.891 -46.031 -26.469 1 95.62 130 GLN B CA 1
ATOM 4149 C C . GLN B 1 130 ? 10.766 -44.812 -26.812 1 95.62 130 GLN B C 1
ATOM 4151 O O . GLN B 1 130 ? 10.602 -44.219 -27.859 1 95.62 130 GLN B O 1
ATOM 4156 N N . LEU B 1 131 ? 11.766 -44.469 -25.953 1 95.62 131 LEU B N 1
ATOM 4157 C CA . LEU B 1 131 ? 12.664 -43.344 -26.234 1 95.62 131 LEU B CA 1
ATOM 4158 C C . LEU B 1 131 ? 13.922 -43.844 -26.938 1 95.62 131 LEU B C 1
ATOM 4160 O O . LEU B 1 131 ? 14.32 -43.281 -27.953 1 95.62 131 LEU B O 1
ATOM 4164 N N . CYS B 1 132 ? 14.586 -44.906 -26.406 1 94.31 132 CYS B N 1
ATOM 4165 C CA . CYS B 1 132 ? 15.852 -45.375 -26.984 1 94.31 132 CYS B CA 1
ATOM 4166 C C . CYS B 1 132 ? 15.648 -46.625 -27.812 1 94.31 132 CYS B C 1
ATOM 4168 O O . CYS B 1 132 ? 16.547 -47.031 -28.531 1 94.31 132 CYS B O 1
ATOM 4170 N N . GLN B 1 133 ? 14.578 -47.375 -27.734 1 94.12 133 GLN B N 1
ATOM 4171 C CA . GLN B 1 133 ? 14.195 -48.562 -28.516 1 94.12 133 GLN B CA 1
ATOM 4172 C C . GLN B 1 133 ? 15.031 -49.781 -28.109 1 94.12 133 GLN B C 1
ATOM 4174 O O . GLN B 1 133 ? 15.188 -50.688 -28.906 1 94.12 133 GLN B O 1
ATOM 4179 N N . LEU B 1 134 ? 15.609 -49.719 -26.891 1 94.25 134 LEU B N 1
ATOM 4180 C CA . LEU B 1 134 ? 16.344 -50.844 -26.344 1 94.25 134 LEU B CA 1
ATOM 4181 C C . LEU B 1 134 ? 15.492 -51.594 -25.344 1 94.25 134 LEU B C 1
ATOM 4183 O O . LEU B 1 134 ? 14.508 -51.062 -24.812 1 94.25 134 LEU B O 1
ATOM 4187 N N . THR B 1 135 ? 15.82 -52.875 -25.094 1 92.38 135 THR B N 1
ATOM 4188 C CA . THR B 1 135 ? 15.125 -53.688 -24.109 1 92.38 135 THR B CA 1
ATOM 4189 C C . THR B 1 135 ? 15.477 -53.25 -22.688 1 92.38 135 THR B C 1
ATOM 4191 O O . THR B 1 135 ? 16.641 -53.25 -22.297 1 92.38 135 THR B O 1
ATOM 4194 N N . PRO B 1 136 ? 14.453 -52.844 -22.078 1 90 136 PRO B N 1
ATOM 4195 C CA . PRO B 1 136 ? 14.742 -52.406 -20.703 1 90 136 PRO B CA 1
ATOM 4196 C C . PRO B 1 136 ? 15 -53.562 -19.75 1 90 136 PRO B C 1
ATOM 4198 O O . PRO B 1 136 ? 14.508 -54.656 -19.984 1 90 136 PRO B O 1
ATOM 4201 N N . GLN B 1 137 ? 15.891 -53.406 -18.797 1 85.94 137 GLN B N 1
ATOM 4202 C CA . GLN B 1 137 ? 16.078 -54.438 -17.766 1 85.94 137 GLN B CA 1
ATOM 4203 C C . GLN B 1 137 ? 14.797 -54.688 -17 1 85.94 137 GLN B C 1
ATOM 4205 O O . GLN B 1 137 ? 14.453 -55.844 -16.719 1 85.94 137 GLN B O 1
ATOM 4210 N N . ALA B 1 138 ? 14.078 -53.656 -16.625 1 82.44 138 ALA B N 1
ATOM 4211 C CA . ALA B 1 138 ? 12.758 -53.688 -16 1 82.44 138 ALA B CA 1
ATOM 4212 C C . ALA B 1 138 ? 11.82 -52.656 -16.641 1 82.44 138 ALA B C 1
ATOM 4214 O O . ALA B 1 138 ? 12.156 -51.5 -16.75 1 82.44 138 ALA B O 1
ATOM 4215 N N . ALA B 1 139 ? 10.773 -53.219 -17.234 1 77.69 139 ALA B N 1
ATOM 4216 C CA . ALA B 1 139 ? 9.828 -52.312 -17.875 1 77.69 139 ALA B CA 1
ATOM 4217 C C . ALA B 1 139 ? 9.148 -51.406 -16.828 1 77.69 139 ALA B C 1
ATOM 4219 O O . ALA B 1 139 ? 8.562 -51.906 -15.867 1 77.69 139 ALA B O 1
ATOM 4220 N N . ARG B 1 140 ? 9.398 -50.25 -16.953 1 90.19 140 ARG B N 1
ATOM 4221 C CA . ARG B 1 140 ? 8.758 -49.219 -16.125 1 90.19 140 ARG B CA 1
ATOM 4222 C C . ARG B 1 140 ? 8 -48.219 -16.984 1 90.19 140 ARG B C 1
ATOM 4224 O O . ARG B 1 140 ? 8.172 -48.188 -18.203 1 90.19 140 ARG B O 1
ATOM 4231 N N . HIS B 1 141 ? 7.055 -47.531 -16.406 1 94.75 141 HIS B N 1
ATOM 4232 C CA . HIS B 1 141 ? 6.242 -46.594 -17.156 1 94.75 141 HIS B CA 1
ATOM 4233 C C . HIS B 1 141 ? 6.457 -45.156 -16.656 1 94.75 141 HIS B C 1
ATOM 4235 O O . HIS B 1 141 ? 6.594 -44.938 -15.445 1 94.75 141 HIS B O 1
ATOM 4241 N N . CYS B 1 142 ? 6.531 -44.188 -17.625 1 95.69 142 CYS B N 1
ATOM 4242 C CA . CYS B 1 142 ? 6.426 -42.781 -17.266 1 95.69 142 CYS B CA 1
ATOM 4243 C C . CYS B 1 142 ? 5.066 -42.469 -16.656 1 95.69 142 CYS B C 1
ATOM 4245 O O . CYS B 1 142 ? 4.031 -42.688 -17.281 1 95.69 142 CYS B O 1
ATOM 4247 N N . ARG B 1 143 ? 5.059 -41.906 -15.531 1 93.5 143 ARG B N 1
ATOM 4248 C CA . ARG B 1 143 ? 3.799 -41.656 -14.836 1 93.5 143 ARG B CA 1
ATOM 4249 C C . ARG B 1 143 ? 3.068 -40.469 -15.43 1 93.5 143 ARG B C 1
ATOM 4251 O O . ARG B 1 143 ? 1.874 -40.281 -15.188 1 93.5 143 ARG B O 1
ATOM 4258 N N . ASN B 1 144 ? 3.734 -39.656 -16.188 1 95.88 144 ASN B N 1
ATOM 4259 C CA . ASN B 1 144 ? 3.127 -38.469 -16.75 1 95.88 144 ASN B CA 1
ATOM 4260 C C . ASN B 1 144 ? 2.492 -38.75 -18.109 1 95.88 144 ASN B C 1
ATOM 4262 O O . ASN B 1 144 ? 1.418 -38.219 -18.422 1 95.88 144 ASN B O 1
ATOM 4266 N N . CYS B 1 145 ? 3.201 -39.531 -18.938 1 96.75 145 CYS B N 1
ATOM 4267 C CA . CYS B 1 145 ? 2.666 -39.719 -20.281 1 96.75 145 CYS B CA 1
ATOM 4268 C C . CYS B 1 145 ? 2.295 -41.156 -20.516 1 96.75 145 CYS B C 1
ATOM 4270 O O . CYS B 1 145 ? 1.606 -41.469 -21.484 1 96.75 145 CYS B O 1
ATOM 4272 N N . GLY B 1 146 ? 2.848 -42.156 -19.719 1 95.75 146 GLY B N 1
ATOM 4273 C CA . GLY B 1 146 ? 2.43 -43.531 -19.797 1 95.75 146 GLY B CA 1
ATOM 4274 C C . GLY B 1 146 ? 3.338 -44.406 -20.656 1 95.75 146 GLY B C 1
ATOM 4275 O O . GLY B 1 146 ? 3.176 -45.625 -20.719 1 95.75 146 GLY B O 1
ATOM 4276 N N . VAL B 1 147 ? 4.363 -43.875 -21.281 1 96.5 147 VAL B N 1
ATOM 4277 C CA . VAL B 1 147 ? 5.203 -44.656 -22.188 1 96.5 147 VAL B CA 1
ATOM 4278 C C . VAL B 1 147 ? 6.109 -45.594 -21.406 1 96.5 147 VAL B C 1
ATOM 4280 O O . VAL B 1 147 ? 6.395 -45.344 -20.234 1 96.5 147 VAL B O 1
ATOM 4283 N N . THR B 1 148 ? 6.484 -46.656 -22.031 1 96.12 148 THR B N 1
ATOM 4284 C CA . THR B 1 148 ? 7.484 -47.562 -21.469 1 96.12 148 THR B CA 1
ATOM 4285 C C . THR B 1 148 ? 8.883 -46.938 -21.578 1 96.12 148 THR B C 1
ATOM 4287 O O . THR B 1 148 ? 9.305 -46.531 -22.656 1 96.12 148 THR B O 1
ATOM 4290 N N . VAL B 1 149 ? 9.578 -46.906 -20.438 1 96.12 149 VAL B N 1
ATOM 4291 C CA . VAL B 1 149 ? 10.883 -46.25 -20.453 1 96.12 149 VAL B CA 1
ATOM 4292 C C . VAL B 1 149 ? 11.875 -47.094 -19.625 1 96.12 149 VAL B C 1
ATOM 4294 O O . VAL B 1 149 ? 11.477 -47.812 -18.719 1 96.12 149 VAL B O 1
ATOM 4297 N N . CYS B 1 150 ? 13.133 -47 -20.016 1 94.56 150 CYS B N 1
ATOM 4298 C CA . CYS B 1 150 ? 14.195 -47.656 -19.266 1 94.56 150 CYS B CA 1
ATOM 4299 C C . CYS B 1 150 ? 14.805 -46.688 -18.25 1 94.56 150 CYS B C 1
ATOM 4301 O O . CYS B 1 150 ? 14.406 -45.531 -18.172 1 94.56 150 CYS B O 1
ATOM 4303 N N . ASP B 1 151 ? 15.758 -47.188 -17.453 1 93.12 151 ASP B N 1
ATOM 4304 C CA . ASP B 1 151 ? 16.359 -46.406 -16.391 1 93.12 151 ASP B CA 1
ATOM 4305 C C . ASP B 1 151 ? 17.188 -45.25 -16.953 1 93.12 151 ASP B C 1
ATOM 4307 O O . ASP B 1 151 ? 17.188 -44.156 -16.391 1 93.12 151 ASP B O 1
ATOM 4311 N N . SER B 1 152 ? 17.797 -45.438 -18.047 1 92.56 152 SER B N 1
ATOM 4312 C CA . SER B 1 152 ? 18.656 -44.406 -18.641 1 92.56 152 SER B CA 1
ATOM 4313 C C . SER B 1 152 ? 17.828 -43.312 -19.312 1 92.56 152 SER B C 1
ATOM 4315 O O . SER B 1 152 ? 18.312 -42.188 -19.5 1 92.56 152 SER B O 1
ATOM 4317 N N . CYS B 1 153 ? 16.578 -43.594 -19.656 1 95.69 153 CYS B N 1
ATOM 4318 C CA . CYS B 1 153 ? 15.711 -42.656 -20.344 1 95.69 153 CYS B CA 1
ATOM 4319 C C . CYS B 1 153 ? 14.656 -42.062 -19.406 1 95.69 153 CYS B C 1
ATOM 4321 O O . CYS B 1 153 ? 13.656 -41.5 -19.859 1 95.69 153 CYS B O 1
ATOM 4323 N N . SER B 1 154 ? 14.891 -42.281 -18.125 1 95.88 154 SER B N 1
ATOM 4324 C CA . SER B 1 154 ? 13.906 -41.812 -17.172 1 95.88 154 SER B CA 1
ATOM 4325 C C . SER B 1 154 ? 14.57 -41.031 -16.031 1 95.88 154 SER B C 1
ATOM 4327 O O . SER B 1 154 ? 15.789 -41.094 -15.867 1 95.88 154 SER B O 1
ATOM 4329 N N . THR B 1 155 ? 13.812 -40.188 -15.391 1 94.56 155 THR B N 1
ATOM 4330 C CA . THR B 1 155 ? 14.188 -39.5 -14.172 1 94.56 155 THR B CA 1
ATOM 4331 C C . THR B 1 155 ? 13.055 -39.531 -13.156 1 94.56 155 THR B C 1
ATOM 4333 O O . THR B 1 155 ? 12.094 -40.281 -13.32 1 94.56 155 THR B O 1
ATOM 4336 N N . ARG B 1 156 ? 13.156 -38.844 -12.078 1 91.81 156 ARG B N 1
ATOM 4337 C CA . ARG B 1 156 ? 12.141 -38.844 -11.031 1 91.81 156 ARG B CA 1
ATOM 4338 C C . ARG B 1 156 ? 11.609 -37.469 -10.742 1 91.81 156 ARG B C 1
ATOM 4340 O O . ARG B 1 156 ? 12.367 -36.469 -10.773 1 91.81 156 ARG B O 1
ATOM 4347 N N . TRP B 1 157 ? 10.297 -37.375 -10.609 1 91.38 157 TRP B N 1
ATOM 4348 C CA . TRP B 1 157 ? 9.602 -36.156 -10.188 1 91.38 157 TRP B CA 1
ATOM 4349 C C . TRP B 1 157 ? 9.039 -36.312 -8.781 1 91.38 157 TRP B C 1
ATOM 4351 O O . TRP B 1 157 ? 8.766 -37.438 -8.336 1 91.38 157 TRP B O 1
ATOM 4361 N N . GLY B 1 158 ? 8.938 -35.125 -8.156 1 86.62 158 GLY B N 1
ATOM 4362 C CA . GLY B 1 158 ? 8.102 -35.156 -6.965 1 86.62 158 GLY B CA 1
ATOM 4363 C C . GLY B 1 158 ? 6.645 -35.406 -7.27 1 86.62 158 GLY B C 1
ATOM 4364 O O . GLY B 1 158 ? 6.148 -35.062 -8.344 1 86.62 158 GLY B O 1
ATOM 4365 N N . ILE B 1 159 ? 5.926 -36.031 -6.332 1 82.75 159 ILE B N 1
ATOM 4366 C CA . ILE B 1 159 ? 4.562 -36.5 -6.543 1 82.75 159 ILE B CA 1
ATOM 4367 C C . ILE B 1 159 ? 3.648 -35.312 -6.844 1 82.75 159 ILE B C 1
ATOM 4369 O O . ILE B 1 159 ? 2.6 -35.469 -7.473 1 82.75 159 ILE B O 1
ATOM 4373 N N . ARG B 1 160 ? 4.039 -34.125 -6.492 1 86.25 160 ARG B N 1
ATOM 4374 C CA . ARG B 1 160 ? 3.186 -32.969 -6.66 1 86.25 160 ARG B CA 1
ATOM 4375 C C . ARG B 1 160 ? 3.32 -32.375 -8.062 1 86.25 160 ARG B C 1
ATOM 4377 O O . ARG B 1 160 ? 2.572 -31.469 -8.445 1 86.25 160 ARG B O 1
ATOM 4384 N N . MET B 1 161 ? 4.223 -32.906 -8.781 1 91.5 161 MET B N 1
ATOM 4385 C CA . MET B 1 161 ? 4.441 -32.406 -10.133 1 91.5 161 MET B CA 1
ATOM 4386 C C . MET B 1 161 ? 3.531 -33.125 -11.133 1 91.5 161 MET B C 1
ATOM 4388 O O . MET B 1 161 ? 3.496 -32.75 -12.312 1 91.5 161 MET B O 1
ATOM 4392 N N . VAL B 1 162 ? 2.854 -34.156 -10.672 1 91.88 162 VAL B N 1
ATOM 4393 C CA . VAL B 1 162 ? 1.838 -34.844 -11.461 1 91.88 162 VAL B CA 1
ATOM 4394 C C . VAL B 1 162 ? 0.491 -34.75 -10.742 1 91.88 162 VAL B C 1
ATOM 4396 O O . VAL B 1 162 ? 0.438 -34.656 -9.516 1 91.88 162 VAL B O 1
ATOM 4399 N N . PRO B 1 163 ? -0.553 -34.719 -11.578 1 90.88 163 PRO B N 1
ATOM 4400 C CA . PRO B 1 163 ? -1.858 -34.75 -10.914 1 90.88 163 PRO B CA 1
ATOM 4401 C C . PRO B 1 163 ? -2.012 -35.938 -9.953 1 90.88 163 PRO B C 1
ATOM 4403 O O . PRO B 1 163 ? -1.518 -37.031 -10.234 1 90.88 163 PRO B O 1
ATOM 4406 N N . LYS B 1 164 ? -2.688 -35.719 -8.906 1 83.94 164 LYS B N 1
ATOM 4407 C CA . LYS B 1 164 ? -2.867 -36.75 -7.863 1 83.94 164 LYS B CA 1
ATOM 4408 C C . LYS B 1 164 ? -3.535 -38 -8.422 1 83.94 164 LYS B C 1
ATOM 4410 O O . LYS B 1 164 ? -3.264 -39.094 -7.969 1 83.94 164 LYS B O 1
ATOM 4415 N N . THR B 1 165 ? -4.332 -37.812 -9.406 1 86.5 165 THR B N 1
ATOM 4416 C CA . THR B 1 165 ? -5.102 -38.906 -9.969 1 86.5 165 THR B CA 1
ATOM 4417 C C . THR B 1 165 ? -4.195 -39.844 -10.766 1 86.5 165 THR B C 1
ATOM 4419 O O . THR B 1 165 ? -4.59 -40.969 -11.102 1 86.5 165 THR B O 1
ATOM 4422 N N . TYR B 1 166 ? -2.975 -39.344 -11.086 1 87 166 TYR B N 1
ATOM 4423 C CA . TYR B 1 166 ? -2.045 -40.188 -11.859 1 87 166 TYR B CA 1
ATOM 4424 C C . TYR B 1 166 ? -1.406 -41.25 -10.984 1 87 166 TYR B C 1
ATOM 4426 O O . TYR B 1 166 ? -0.883 -42.25 -11.492 1 87 166 TYR B O 1
ATOM 4434 N N . ASN B 1 167 ? -1.203 -40.938 -9.719 1 74.94 167 ASN B N 1
ATOM 4435 C CA . ASN B 1 167 ? -0.568 -41.875 -8.773 1 74.94 167 ASN B CA 1
ATOM 4436 C C . ASN B 1 167 ? -1.46 -42.125 -7.566 1 74.94 167 ASN B C 1
ATOM 4438 O O . ASN B 1 167 ? -1.224 -41.594 -6.484 1 74.94 167 ASN B O 1
ATOM 4442 N N . PRO B 1 168 ? -2.408 -43.062 -7.793 1 59.88 168 PRO B N 1
ATOM 4443 C CA . PRO B 1 168 ? -3.344 -43.25 -6.684 1 59.88 168 PRO B CA 1
ATOM 4444 C C . PRO B 1 168 ? -2.689 -43.875 -5.461 1 59.88 168 PRO B C 1
ATOM 4446 O O . PRO B 1 168 ? -3.133 -43.656 -4.332 1 59.88 168 PRO B O 1
ATOM 4449 N N . GLN B 1 169 ? -1.624 -44.656 -5.664 1 59.47 169 GLN B N 1
ATOM 4450 C CA . GLN B 1 169 ? -1.047 -45.312 -4.5 1 59.47 169 GLN B CA 1
ATOM 4451 C C . GLN B 1 169 ? 0.051 -44.469 -3.869 1 59.47 169 GLN B C 1
ATOM 4453 O O . GLN B 1 169 ? 1.018 -44.094 -4.539 1 59.47 169 GLN B O 1
ATOM 4458 N N . LEU B 1 170 ? -0.262 -43.438 -3.057 1 56.19 170 LEU B N 1
ATOM 4459 C CA . LEU B 1 170 ? 0.49 -42.344 -2.41 1 56.19 170 LEU B CA 1
ATOM 4460 C C . LEU B 1 170 ? 1.649 -42.906 -1.597 1 56.19 170 LEU B C 1
ATOM 4462 O O . LEU B 1 170 ? 2.17 -42.25 -0.702 1 56.19 170 LEU B O 1
ATOM 4466 N N . LEU B 1 171 ? 2.178 -44.062 -1.99 1 59.59 171 LEU B N 1
ATOM 4467 C CA . LEU B 1 171 ? 3.127 -44.625 -1.034 1 59.59 171 LEU B CA 1
ATOM 4468 C C . LEU B 1 171 ? 4.523 -44.062 -1.253 1 59.59 171 LEU B C 1
ATOM 4470 O O . LEU B 1 171 ? 5.371 -44.125 -0.362 1 59.59 171 LEU B O 1
ATOM 4474 N N . THR B 1 172 ? 4.672 -43.375 -2.457 1 68.44 172 THR B N 1
ATOM 4475 C CA . THR B 1 172 ? 6.023 -42.875 -2.725 1 68.44 172 THR B CA 1
ATOM 4476 C C . THR B 1 172 ? 6.043 -41.344 -2.789 1 68.44 172 THR B C 1
ATOM 4478 O O . THR B 1 172 ? 5 -40.719 -2.951 1 68.44 172 THR B O 1
ATOM 4481 N N . THR B 1 173 ? 7.273 -40.844 -2.518 1 80 173 THR B N 1
ATOM 4482 C CA . THR B 1 173 ? 7.461 -39.406 -2.551 1 80 173 THR B CA 1
ATOM 4483 C C . THR B 1 173 ? 7.852 -38.938 -3.951 1 80 173 THR B C 1
ATOM 4485 O O . THR B 1 173 ? 7.789 -37.75 -4.258 1 80 173 THR B O 1
ATOM 4488 N N . THR B 1 174 ? 8.219 -39.938 -4.781 1 87.44 174 THR B N 1
ATOM 4489 C CA . THR B 1 174 ? 8.602 -39.562 -6.145 1 87.44 174 THR B CA 1
ATOM 4490 C C . THR B 1 174 ? 7.969 -40.531 -7.145 1 87.44 174 THR B C 1
ATOM 4492 O O . THR B 1 174 ? 7.543 -41.625 -6.777 1 87.44 174 THR B O 1
ATOM 4495 N N . VAL B 1 175 ? 7.898 -40.062 -8.328 1 89.81 175 VAL B N 1
ATOM 4496 C CA . VAL B 1 175 ? 7.387 -40.906 -9.414 1 89.81 175 VAL B CA 1
ATOM 4497 C C . VAL B 1 175 ? 8.359 -40.875 -10.594 1 89.81 175 VAL B C 1
ATOM 4499 O O . VAL B 1 175 ? 9.102 -39.906 -10.766 1 89.81 175 VAL B O 1
ATOM 4502 N N . ARG B 1 176 ? 8.336 -41.906 -11.352 1 92.25 176 ARG B N 1
ATOM 4503 C CA . ARG B 1 176 ? 9.195 -41.969 -12.531 1 92.25 176 ARG B CA 1
ATOM 4504 C C . ARG B 1 176 ? 8.555 -41.281 -13.719 1 92.25 176 ARG B C 1
ATOM 4506 O O . ARG B 1 176 ? 7.355 -41.406 -13.961 1 92.25 176 ARG B O 1
ATOM 4513 N N . VAL B 1 177 ? 9.406 -40.5 -14.422 1 95.69 177 VAL B N 1
ATOM 4514 C CA . VAL B 1 177 ? 8.961 -39.812 -15.625 1 95.69 177 VAL B CA 1
ATOM 4515 C C . VAL B 1 177 ? 10.031 -39.938 -16.703 1 95.69 177 VAL B C 1
ATOM 4517 O O . VAL B 1 177 ? 11.227 -39.969 -16.406 1 95.69 177 VAL B O 1
ATOM 4520 N N . CYS B 1 178 ? 9.547 -40 -17.969 1 96.81 178 CYS B N 1
ATOM 4521 C CA . CYS B 1 178 ? 10.508 -40.094 -19.062 1 96.81 178 CYS B CA 1
ATOM 4522 C C . CYS B 1 178 ? 11.242 -38.781 -19.266 1 96.81 178 CYS B C 1
ATOM 4524 O O . CYS B 1 178 ? 10.742 -37.719 -18.891 1 96.81 178 CYS B O 1
ATOM 4526 N N . LYS B 1 179 ? 12.383 -38.812 -19.875 1 96 179 LYS B N 1
ATOM 4527 C CA . LYS B 1 179 ? 13.211 -37.625 -20.094 1 96 179 LYS B CA 1
ATOM 4528 C C . LYS B 1 179 ? 12.539 -36.625 -21.047 1 96 179 LYS B C 1
ATOM 4530 O O . LYS B 1 179 ? 12.781 -35.438 -20.969 1 96 179 LYS B O 1
ATOM 4535 N N . SER B 1 180 ? 11.703 -37.094 -21.953 1 96.69 180 SER B N 1
ATOM 4536 C CA . SER B 1 180 ? 10.961 -36.219 -22.844 1 96.69 180 SER B CA 1
ATOM 4537 C C . SER B 1 180 ? 9.977 -35.344 -22.047 1 96.69 180 SER B C 1
ATOM 4539 O O . SER B 1 180 ? 9.891 -34.125 -22.266 1 96.69 180 SER B O 1
ATOM 4541 N N . CYS B 1 181 ? 9.234 -35.969 -21.156 1 97.12 181 CYS B N 1
ATOM 4542 C CA . CYS B 1 181 ? 8.32 -35.219 -20.297 1 97.12 181 CYS B CA 1
ATOM 4543 C C . CYS B 1 181 ? 9.078 -34.25 -19.406 1 97.12 181 CYS B C 1
ATOM 4545 O O . CYS B 1 181 ? 8.617 -33.125 -19.156 1 97.12 181 CYS B O 1
ATOM 4547 N N . ASP B 1 182 ? 10.18 -34.688 -18.906 1 95.94 182 ASP B N 1
ATOM 4548 C CA . ASP B 1 182 ? 11.008 -33.812 -18.078 1 95.94 182 ASP B CA 1
ATOM 4549 C C . ASP B 1 182 ? 11.469 -32.594 -18.859 1 95.94 182 ASP B C 1
ATOM 4551 O O . ASP B 1 182 ? 11.391 -31.469 -18.359 1 95.94 182 ASP B O 1
ATOM 4555 N N . TRP B 1 183 ? 11.961 -32.812 -20.031 1 94.75 183 TRP B N 1
ATOM 4556 C CA . TRP B 1 183 ? 12.383 -31.719 -20.875 1 94.75 183 TRP B CA 1
ATOM 4557 C C . TRP B 1 183 ? 11.219 -30.75 -21.125 1 94.75 183 TRP B C 1
ATOM 4559 O O . TRP B 1 183 ? 11.383 -29.547 -21.016 1 94.75 183 TRP B O 1
ATOM 4569 N N . LEU B 1 184 ? 10.07 -31.281 -21.453 1 96.19 184 LEU B N 1
ATOM 4570 C CA . LEU B 1 184 ? 8.898 -30.469 -21.75 1 96.19 184 LEU B CA 1
ATOM 4571 C C . LEU B 1 184 ? 8.492 -29.641 -20.547 1 96.19 184 LEU B C 1
ATOM 4573 O O . LEU B 1 184 ? 8.164 -28.469 -20.688 1 96.19 184 LEU B O 1
ATOM 4577 N N . SER B 1 185 ? 8.453 -30.266 -19.406 1 95.56 185 SER B N 1
ATOM 4578 C CA . SER B 1 185 ? 8.086 -29.562 -18.172 1 95.56 185 SER B CA 1
ATOM 4579 C C . SER B 1 185 ? 9.023 -28.391 -17.922 1 95.56 185 SER B C 1
ATOM 4581 O O . SER B 1 185 ? 8.578 -27.281 -17.609 1 95.56 185 SER B O 1
ATOM 4583 N N . ASN B 1 186 ? 10.266 -28.641 -18.031 1 93.31 186 ASN B N 1
ATOM 4584 C CA . ASN B 1 186 ? 11.258 -27.594 -17.828 1 93.31 186 ASN B CA 1
ATOM 4585 C C . ASN B 1 186 ? 11.117 -26.484 -18.875 1 93.31 186 ASN B C 1
ATOM 4587 O O . ASN B 1 186 ? 11.188 -25.297 -18.547 1 93.31 186 ASN B O 1
ATOM 4591 N N . ALA B 1 187 ? 10.961 -26.906 -20.125 1 94.12 187 ALA B N 1
ATOM 4592 C CA . ALA B 1 187 ? 10.789 -25.938 -21.203 1 94.12 187 ALA B CA 1
ATOM 4593 C C . ALA B 1 187 ? 9.547 -25.078 -20.969 1 94.12 187 ALA B C 1
ATOM 4595 O O . ALA B 1 187 ? 9.57 -23.859 -21.203 1 94.12 187 ALA B O 1
ATOM 4596 N N . PHE B 1 188 ? 8.531 -25.703 -20.516 1 96.38 188 PHE B N 1
ATOM 4597 C CA . PHE B 1 188 ? 7.281 -25.016 -20.234 1 96.38 188 PHE B CA 1
ATOM 4598 C C . PHE B 1 188 ? 7.484 -23.984 -19.125 1 96.38 188 PHE B C 1
ATOM 4600 O O . PHE B 1 188 ? 7.09 -22.812 -19.281 1 96.38 188 PHE B O 1
ATOM 4607 N N . CYS B 1 189 ? 8.078 -24.375 -18.109 1 95.56 189 CYS B N 1
ATOM 4608 C CA . CYS B 1 189 ? 8.367 -23.484 -17 1 95.56 189 CYS B CA 1
ATOM 4609 C C . CYS B 1 189 ? 9.18 -22.281 -17.469 1 95.56 189 CYS B C 1
ATOM 4611 O O . CYS B 1 189 ? 8.82 -21.125 -17.188 1 95.56 189 CYS B O 1
ATOM 4613 N N . MET B 1 190 ? 10.156 -22.516 -18.219 1 94.25 190 MET B N 1
ATOM 4614 C CA . MET B 1 190 ? 11.031 -21.438 -18.688 1 94.25 190 MET B CA 1
ATOM 4615 C C . MET B 1 190 ? 10.281 -20.5 -19.625 1 94.25 190 MET B C 1
ATOM 4617 O O . MET B 1 190 ? 10.477 -19.281 -19.562 1 94.25 190 MET B O 1
ATOM 4621 N N . ALA B 1 191 ? 9.516 -21.094 -20.484 1 95.56 191 ALA B N 1
ATOM 4622 C CA . ALA B 1 191 ? 8.734 -20.266 -21.406 1 95.56 191 ALA B CA 1
ATOM 4623 C C . ALA B 1 191 ? 7.812 -19.328 -20.625 1 95.56 191 ALA B C 1
ATOM 4625 O O . ALA B 1 191 ? 7.652 -18.156 -21 1 95.56 191 ALA B O 1
ATOM 4626 N N . LEU B 1 192 ? 7.184 -19.859 -19.578 1 96.19 192 LEU B N 1
ATOM 4627 C CA . LEU B 1 192 ? 6.324 -19.031 -18.734 1 96.19 192 LEU B CA 1
ATOM 4628 C C . LEU B 1 192 ? 7.121 -17.906 -18.094 1 96.19 192 LEU B C 1
ATOM 4630 O O . LEU B 1 192 ? 6.727 -16.734 -18.156 1 96.19 192 LEU B O 1
ATOM 4634 N N . LEU B 1 193 ? 8.25 -18.219 -17.516 1 94.44 193 LEU B N 1
ATOM 4635 C CA . LEU B 1 193 ? 9.07 -17.281 -16.766 1 94.44 193 LEU B CA 1
ATOM 4636 C C . LEU B 1 193 ? 9.641 -16.203 -17.688 1 94.44 193 LEU B C 1
ATOM 4638 O O . LEU B 1 193 ? 9.984 -15.109 -17.219 1 94.44 193 LEU B O 1
ATOM 4642 N N . GLN B 1 194 ? 9.688 -16.516 -18.938 1 93 194 GLN B N 1
ATOM 4643 C CA . GLN B 1 194 ? 10.258 -15.57 -19.891 1 93 194 GLN B CA 1
ATOM 4644 C C . GLN B 1 194 ? 9.172 -14.875 -20.688 1 93 194 GLN B C 1
ATOM 4646 O O . GLN B 1 194 ? 9.469 -14.086 -21.594 1 93 194 GLN B O 1
ATOM 4651 N N . GLY B 1 195 ? 8.023 -15.203 -20.453 1 94.31 195 GLY B N 1
ATOM 4652 C CA . GLY B 1 195 ? 6.898 -14.539 -21.109 1 94.31 195 GLY B CA 1
ATOM 4653 C C . GLY B 1 195 ? 6.797 -14.859 -22.578 1 94.31 195 GLY B C 1
ATOM 4654 O O . GLY B 1 195 ? 6.41 -14 -23.375 1 94.31 195 GLY B O 1
ATOM 4655 N N . ARG B 1 196 ? 7.215 -16.031 -22.984 1 94.56 196 ARG B N 1
ATOM 4656 C CA . ARG B 1 196 ? 7.188 -16.438 -24.375 1 94.56 196 ARG B CA 1
ATOM 4657 C C . ARG B 1 196 ? 5.887 -17.172 -24.703 1 94.56 196 ARG B C 1
ATOM 4659 O O . ARG B 1 196 ? 5.852 -18.406 -24.75 1 94.56 196 ARG B O 1
ATOM 4666 N N . TYR B 1 197 ? 4.949 -16.422 -25 1 96.19 197 TYR B N 1
ATOM 4667 C CA . TYR B 1 197 ? 3.584 -16.906 -25.172 1 96.19 197 TYR B CA 1
ATOM 4668 C C . TYR B 1 197 ? 3.506 -17.953 -26.266 1 96.19 197 TYR B C 1
ATOM 4670 O O . TYR B 1 197 ? 2.902 -19.016 -26.078 1 96.19 197 TYR B O 1
ATOM 4678 N N . GLU B 1 198 ? 4.141 -17.719 -27.391 1 95.81 198 GLU B N 1
ATOM 4679 C CA . GLU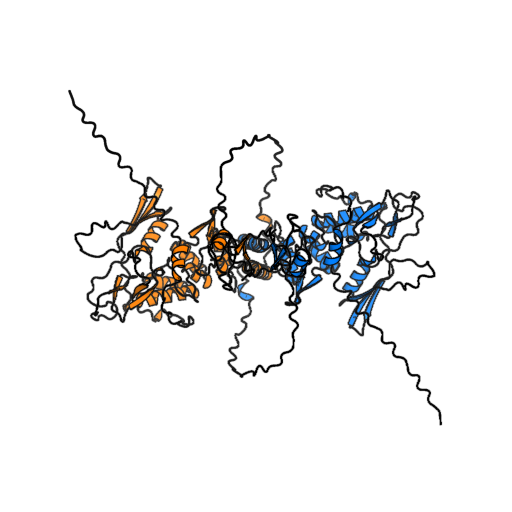 B 1 198 ? 4.066 -18.641 -28.516 1 95.81 198 GLU B CA 1
ATOM 4680 C C . GLU B 1 198 ? 4.73 -19.969 -28.188 1 95.81 198 GLU B C 1
ATOM 4682 O O . GLU B 1 198 ? 4.238 -21.031 -28.578 1 95.81 198 GLU B O 1
ATOM 4687 N N . ASP B 1 199 ? 5.82 -19.906 -27.547 1 96.19 199 ASP B N 1
ATOM 4688 C CA . ASP B 1 199 ? 6.508 -21.125 -27.125 1 96.19 199 ASP B CA 1
ATOM 4689 C C . ASP B 1 199 ? 5.648 -21.938 -26.156 1 96.19 199 ASP B C 1
ATOM 4691 O O . ASP B 1 199 ? 5.621 -23.172 -26.219 1 96.19 199 ASP B O 1
ATOM 4695 N N . VAL B 1 200 ? 4.977 -21.203 -25.25 1 97.31 200 VAL B N 1
ATOM 4696 C CA . VAL B 1 200 ? 4.078 -21.859 -24.312 1 97.31 200 VAL B CA 1
ATOM 4697 C C . VAL B 1 200 ? 3.039 -22.672 -25.062 1 97.31 200 VAL B C 1
ATOM 4699 O O . VAL B 1 200 ? 2.846 -23.859 -24.766 1 97.31 200 VAL B O 1
ATOM 4702 N N . LEU B 1 201 ? 2.465 -22.125 -26.078 1 96.88 201 LEU B N 1
ATOM 4703 C CA . LEU B 1 201 ? 1.429 -22.797 -26.859 1 96.88 201 LEU B CA 1
ATOM 4704 C C . LEU B 1 201 ? 1.996 -24.016 -27.578 1 96.88 201 LEU B C 1
ATOM 4706 O O . LEU B 1 201 ? 1.38 -25.078 -27.594 1 96.88 201 LEU B O 1
ATOM 4710 N N . THR B 1 202 ? 3.174 -23.828 -28.141 1 96.5 202 THR B N 1
ATOM 4711 C CA . THR B 1 202 ? 3.824 -24.906 -28.875 1 96.5 202 THR B CA 1
ATOM 4712 C C . THR B 1 202 ? 4.113 -26.094 -27.953 1 96.5 202 THR B C 1
ATOM 4714 O O . THR B 1 202 ? 3.879 -27.25 -28.328 1 96.5 202 THR B O 1
ATOM 4717 N N . ILE B 1 203 ? 4.562 -25.844 -26.812 1 97.19 203 ILE B N 1
ATOM 4718 C CA . ILE B 1 203 ? 4.93 -26.891 -25.859 1 97.19 203 ILE B CA 1
ATOM 4719 C C . ILE B 1 203 ? 3.674 -27.609 -25.375 1 97.19 203 ILE B C 1
ATOM 4721 O O . ILE B 1 203 ? 3.645 -28.828 -25.281 1 97.19 203 ILE B O 1
ATOM 4725 N N . VAL B 1 204 ? 2.662 -26.844 -25.062 1 96.69 204 VAL B N 1
ATOM 4726 C CA . VAL B 1 204 ? 1.424 -27.406 -24.547 1 96.69 204 VAL B CA 1
ATOM 4727 C C . VAL B 1 204 ? 0.773 -28.297 -25.609 1 96.69 204 VAL B C 1
ATOM 4729 O O . VAL B 1 204 ? 0.136 -29.297 -25.281 1 96.69 204 VAL B O 1
ATOM 4732 N N . GLU B 1 205 ? 0.957 -28.031 -26.859 1 95 205 GLU B N 1
ATOM 4733 C CA . GLU B 1 205 ? 0.367 -28.781 -27.953 1 95 205 GLU B CA 1
ATOM 4734 C C . GLU B 1 205 ? 0.921 -30.203 -28 1 95 205 GLU B C 1
ATOM 4736 O O . GLU B 1 205 ? 0.311 -31.094 -28.609 1 95 205 GLU B O 1
ATOM 4741 N N . THR B 1 206 ? 2.078 -30.469 -27.406 1 95.62 206 THR B N 1
ATOM 4742 C CA . THR B 1 206 ? 2.654 -31.812 -27.391 1 95.62 206 THR B CA 1
ATOM 4743 C C . THR B 1 206 ? 1.77 -32.781 -26.609 1 95.62 206 THR B C 1
ATOM 4745 O O . THR B 1 206 ? 1.858 -34 -26.781 1 95.62 206 THR B O 1
ATOM 4748 N N . GLY B 1 207 ? 1.033 -32.219 -25.562 1 94.81 207 GLY B N 1
ATOM 4749 C CA . GLY B 1 207 ? 0.047 -33.031 -24.844 1 94.81 207 GLY B CA 1
ATOM 4750 C C . GLY B 1 207 ? 0.58 -33.594 -23.547 1 94.81 207 GLY B C 1
ATOM 4751 O O . GLY B 1 207 ? -0.134 -34.312 -22.828 1 94.81 207 GLY B O 1
ATOM 4752 N N . ASN B 1 208 ? 1.837 -33.281 -23.203 1 96.88 208 ASN B N 1
ATOM 4753 C CA . ASN B 1 208 ? 2.445 -33.969 -22.062 1 96.88 208 ASN B CA 1
ATOM 4754 C C . ASN B 1 208 ? 2.746 -33 -20.922 1 96.88 208 ASN B C 1
ATOM 4756 O O . ASN B 1 208 ? 3.479 -33.312 -20 1 96.88 208 ASN B O 1
ATOM 4760 N N . VAL B 1 209 ? 2.162 -31.766 -20.969 1 96.12 209 VAL B N 1
ATOM 4761 C CA . VAL B 1 209 ? 2.438 -30.75 -19.953 1 96.12 209 VAL B CA 1
ATOM 4762 C C . VAL B 1 209 ? 1.267 -30.672 -18.969 1 96.12 209 VAL B C 1
ATOM 4764 O O . VAL B 1 209 ? 0.106 -30.797 -19.375 1 96.12 209 VAL B O 1
ATOM 4767 N N . ASN B 1 210 ? 1.622 -30.5 -17.734 1 95.12 210 ASN B N 1
ATOM 4768 C CA . ASN B 1 210 ? 0.62 -30.328 -16.688 1 95.12 210 ASN B CA 1
ATOM 4769 C C . ASN B 1 210 ? 0.409 -28.859 -16.344 1 95.12 210 ASN B C 1
ATOM 4771 O O . ASN B 1 210 ? 1.358 -28.156 -15.984 1 95.12 210 ASN B O 1
ATOM 4775 N N . LEU B 1 211 ? -0.798 -28.359 -16.359 1 94.75 211 LEU B N 1
ATOM 4776 C CA . LEU B 1 211 ? -1.076 -26.938 -16.203 1 94.75 211 LEU B CA 1
ATOM 4777 C C . LEU B 1 211 ? -1.541 -26.641 -14.781 1 94.75 211 LEU B C 1
ATOM 4779 O O . LEU B 1 211 ? -1.595 -25.469 -14.383 1 94.75 211 LEU B O 1
ATOM 4783 N N . ARG B 1 212 ? -1.815 -27.656 -14.008 1 90.94 212 ARG B N 1
ATOM 4784 C CA . ARG B 1 212 ? -2.447 -27.422 -12.711 1 90.94 212 ARG B CA 1
ATOM 4785 C C . ARG B 1 212 ? -1.624 -28.031 -11.578 1 90.94 212 ARG B C 1
ATOM 4787 O O . ARG B 1 212 ? -2.139 -28.266 -10.484 1 90.94 212 ARG B O 1
ATOM 4794 N N . THR B 1 213 ? -0.418 -28.344 -11.844 1 91.5 213 THR B N 1
ATOM 4795 C CA . THR B 1 213 ? 0.508 -28.844 -10.836 1 91.5 213 THR B CA 1
ATOM 4796 C C . THR B 1 213 ? 1.722 -27.922 -10.719 1 91.5 213 THR B C 1
ATOM 4798 O O . THR B 1 213 ? 1.955 -27.078 -11.586 1 91.5 213 THR B O 1
ATOM 4801 N N . CYS B 1 214 ? 2.383 -28.094 -9.633 1 90.5 214 CYS B N 1
ATOM 4802 C CA . CYS B 1 214 ? 3.451 -27.141 -9.367 1 90.5 214 CYS B CA 1
ATOM 4803 C C . CYS B 1 214 ? 4.77 -27.609 -9.969 1 90.5 214 CYS B C 1
ATOM 4805 O O . CYS B 1 214 ? 4.934 -28.797 -10.266 1 90.5 214 CYS B O 1
ATOM 4807 N N . PHE B 1 215 ? 5.523 -26.594 -10.25 1 88.44 215 PHE B N 1
ATOM 4808 C CA . PHE B 1 215 ? 6.949 -26.828 -10.461 1 88.44 215 PHE B CA 1
ATOM 4809 C C . PHE B 1 215 ? 7.684 -26.922 -9.133 1 88.44 215 PHE B C 1
ATOM 4811 O O . PHE B 1 215 ? 7.379 -26.172 -8.203 1 88.44 215 PHE B O 1
ATOM 4818 N N . ALA B 1 216 ? 8.5 -27.875 -8.969 1 79.38 216 ALA B N 1
ATOM 4819 C CA . ALA B 1 216 ? 9.062 -28.188 -7.656 1 79.38 216 ALA B CA 1
ATOM 4820 C C . ALA B 1 216 ? 10.117 -27.156 -7.254 1 79.38 216 ALA B C 1
ATOM 4822 O O . ALA B 1 216 ? 10.242 -26.812 -6.078 1 79.38 216 ALA B O 1
ATOM 4823 N N . ASP B 1 217 ? 10.906 -26.719 -8.07 1 74.5 217 ASP B N 1
ATOM 4824 C CA . ASP B 1 217 ? 12.062 -25.953 -7.594 1 74.5 217 ASP B CA 1
ATOM 4825 C C . ASP B 1 217 ? 12.367 -24.781 -8.516 1 74.5 217 ASP B C 1
ATOM 4827 O O . ASP B 1 217 ? 13.242 -24.859 -9.375 1 74.5 217 ASP B O 1
ATOM 4831 N N . ILE B 1 218 ? 11.641 -23.781 -8.312 1 75.06 218 ILE B N 1
ATOM 4832 C CA . ILE B 1 218 ? 11.961 -22.5 -8.93 1 75.06 218 ILE B CA 1
ATOM 4833 C C . ILE B 1 218 ? 12.562 -21.562 -7.891 1 75.06 218 ILE B C 1
ATOM 4835 O O . ILE B 1 218 ? 11.828 -20.891 -7.156 1 75.06 218 ILE B O 1
ATOM 4839 N N . HIS B 1 219 ? 13.867 -21.516 -7.824 1 76.56 219 HIS B N 1
ATOM 4840 C CA . HIS B 1 219 ? 14.586 -20.766 -6.801 1 76.56 219 HIS B CA 1
ATOM 4841 C C . HIS B 1 219 ? 14.164 -21.203 -5.402 1 76.56 219 HIS B C 1
ATOM 4843 O O . HIS B 1 219 ? 13.82 -20.359 -4.562 1 76.56 219 HIS B O 1
ATOM 4849 N N . GLN B 1 220 ? 13.977 -22.531 -5.199 1 77.5 220 GLN B N 1
ATOM 4850 C CA . GLN B 1 220 ? 13.656 -23.172 -3.932 1 77.5 220 GLN B CA 1
ATOM 4851 C C . GLN B 1 220 ? 12.203 -22.922 -3.535 1 77.5 220 GLN B C 1
ATOM 4853 O O . GLN B 1 220 ? 11.859 -23 -2.354 1 77.5 220 GLN B O 1
ATOM 4858 N N . GLU B 1 221 ? 11.531 -22.641 -4.461 1 87.94 221 GLU B N 1
ATOM 4859 C CA . GLU B 1 221 ? 10.117 -22.344 -4.234 1 87.94 221 GLU B CA 1
ATOM 4860 C C . GLU B 1 221 ? 9.234 -23.094 -5.223 1 87.94 221 GLU B C 1
ATOM 4862 O O . GLU B 1 221 ? 9.531 -23.141 -6.422 1 87.94 221 GLU B O 1
ATOM 4867 N N . ALA B 1 222 ? 8.234 -23.781 -4.727 1 90.5 222 ALA B N 1
ATOM 4868 C CA . ALA B 1 222 ? 7.262 -24.438 -5.598 1 90.5 222 ALA B CA 1
ATOM 4869 C C . ALA B 1 222 ? 6.238 -23.453 -6.129 1 90.5 222 ALA B C 1
ATOM 4871 O O . ALA B 1 222 ? 5.699 -22.641 -5.371 1 90.5 222 ALA B O 1
ATOM 4872 N N . MET B 1 223 ? 6.031 -23.516 -7.438 1 94.69 223 MET B N 1
ATOM 4873 C CA . MET B 1 223 ? 5.137 -22.547 -8.07 1 94.69 223 MET B CA 1
ATOM 4874 C C . MET B 1 223 ? 4.242 -23.234 -9.102 1 94.69 223 MET B C 1
ATOM 4876 O O . MET B 1 223 ? 4.684 -24.141 -9.797 1 94.69 223 MET B O 1
ATOM 4880 N N . PHE B 1 224 ? 3.068 -22.719 -9.148 1 95.44 224 PHE B N 1
ATOM 4881 C CA . PHE B 1 224 ? 2.174 -23.156 -10.219 1 95.44 224 PHE B CA 1
ATOM 4882 C C . PHE B 1 224 ? 2.459 -22.375 -11.5 1 95.44 224 PHE B C 1
ATOM 4884 O O . PHE B 1 224 ? 3.109 -21.328 -11.477 1 95.44 224 PHE B O 1
ATOM 4891 N N . PRO B 1 225 ? 1.961 -22.875 -12.578 1 96.5 225 PRO B N 1
ATOM 4892 C CA . PRO B 1 225 ? 2.166 -22.188 -13.859 1 96.5 225 PRO B CA 1
ATOM 4893 C C . PRO B 1 225 ? 1.672 -20.734 -13.844 1 96.5 225 PRO B C 1
ATOM 4895 O O . PRO B 1 225 ? 2.311 -19.859 -14.422 1 96.5 225 PRO B O 1
ATOM 4898 N N . VAL B 1 226 ? 0.603 -20.469 -13.133 1 97.5 226 VAL B N 1
ATOM 4899 C CA . VAL B 1 226 ? 0.078 -19.109 -13.078 1 97.5 226 VAL B CA 1
ATOM 4900 C C . VAL B 1 226 ? 1.086 -18.188 -12.391 1 97.5 226 VAL B C 1
ATOM 4902 O O . VAL B 1 226 ? 1.249 -17.031 -12.781 1 97.5 226 VAL B O 1
ATOM 4905 N N . HIS B 1 227 ? 1.73 -18.719 -11.375 1 97.12 227 HIS B N 1
ATOM 4906 C CA . HIS B 1 227 ? 2.781 -17.953 -10.719 1 97.12 227 HIS B CA 1
ATOM 4907 C C . HIS B 1 227 ? 3.887 -17.578 -11.703 1 97.12 227 HIS B C 1
ATOM 4909 O O . HIS B 1 227 ? 4.297 -16.422 -11.773 1 97.12 227 HIS B O 1
ATOM 4915 N N . CYS B 1 228 ? 4.281 -18.562 -12.414 1 96.06 228 CYS B N 1
ATOM 4916 C CA . CYS B 1 228 ? 5.387 -18.375 -13.344 1 96.06 228 CYS B CA 1
ATOM 4917 C C . CYS B 1 228 ? 5.004 -17.406 -14.461 1 96.06 228 CYS B C 1
ATOM 4919 O O . CYS B 1 228 ? 5.824 -16.594 -14.898 1 96.06 228 CYS B O 1
ATOM 4921 N N . ALA B 1 229 ? 3.785 -17.531 -14.922 1 97.69 229 ALA B N 1
ATOM 4922 C CA . ALA B 1 229 ? 3.307 -16.609 -15.953 1 97.69 229 ALA B CA 1
ATOM 4923 C C . ALA B 1 229 ? 3.35 -15.172 -15.461 1 97.69 229 ALA B C 1
ATOM 4925 O O . ALA B 1 229 ? 3.701 -14.258 -16.219 1 97.69 229 ALA B O 1
ATOM 4926 N N . ILE B 1 230 ? 2.988 -14.969 -14.227 1 97.75 230 ILE B N 1
ATOM 4927 C CA . ILE B 1 230 ? 2.998 -13.633 -13.641 1 97.75 230 ILE B CA 1
ATOM 4928 C C . ILE B 1 230 ? 4.434 -13.117 -13.547 1 97.75 230 ILE B C 1
ATOM 4930 O O . ILE B 1 230 ? 4.719 -11.977 -13.922 1 97.75 230 ILE B O 1
ATOM 4934 N N . LEU B 1 231 ? 5.309 -13.969 -13.086 1 95.81 231 LEU B N 1
ATOM 4935 C CA . LEU B 1 231 ? 6.711 -13.586 -12.992 1 95.81 231 LEU B CA 1
ATOM 4936 C C . LEU B 1 231 ? 7.273 -13.242 -14.367 1 95.81 231 LEU B C 1
ATOM 4938 O O . LEU B 1 231 ? 8.102 -12.328 -14.492 1 95.81 231 LEU B O 1
ATOM 4942 N N . GLY B 1 232 ? 6.777 -13.945 -15.352 1 94.94 232 GLY B N 1
ATOM 4943 C CA . GLY B 1 232 ? 7.234 -13.703 -16.719 1 94.94 232 GLY B CA 1
ATOM 4944 C C . GLY B 1 232 ? 6.695 -12.406 -17.297 1 94.94 232 GLY B C 1
ATOM 4945 O O . GLY B 1 232 ? 7.223 -11.906 -18.281 1 94.94 232 GLY B O 1
ATOM 4946 N N . GLY B 1 233 ? 5.539 -11.93 -16.812 1 95.19 233 GLY B N 1
ATOM 4947 C CA . GLY B 1 233 ? 5.035 -10.609 -17.156 1 95.19 233 GLY B CA 1
ATOM 4948 C C . GLY B 1 233 ? 4.133 -10.617 -18.375 1 95.19 233 GLY B C 1
ATOM 4949 O O . GLY B 1 233 ? 3.797 -9.562 -18.922 1 95.19 233 GLY B O 1
ATOM 4950 N N . SER B 1 234 ? 3.807 -11.734 -18.891 1 94.69 234 SER B N 1
ATOM 4951 C CA . SER B 1 234 ? 2.939 -11.805 -20.062 1 94.69 234 SER B CA 1
ATOM 4952 C C . SER B 1 234 ? 1.475 -11.938 -19.656 1 94.69 234 SER B C 1
ATOM 4954 O O . SER B 1 234 ? 1.04 -13.016 -19.234 1 94.69 234 SER B O 1
ATOM 4956 N N . LEU B 1 235 ? 0.769 -10.883 -19.844 1 96.31 235 LEU B N 1
ATOM 4957 C CA . LEU B 1 235 ? -0.657 -10.914 -19.547 1 96.31 235 LEU B CA 1
ATOM 4958 C C . LEU B 1 235 ? -1.388 -11.906 -20.438 1 96.31 235 LEU B C 1
ATOM 4960 O O . LEU B 1 235 ? -2.305 -12.594 -19.984 1 96.31 235 LEU B O 1
ATOM 4964 N N . ALA B 1 236 ? -0.93 -11.969 -21.641 1 96.75 236 ALA B N 1
ATOM 4965 C CA . ALA B 1 236 ? -1.559 -12.883 -22.594 1 96.75 236 ALA B CA 1
ATOM 4966 C C . ALA B 1 236 ? -1.451 -14.328 -22.109 1 96.75 236 ALA B C 1
ATOM 4968 O O . ALA B 1 236 ? -2.426 -15.078 -22.172 1 96.75 236 ALA B O 1
ATOM 4969 N N . THR B 1 237 ? -0.306 -14.664 -21.688 1 97.94 237 THR B N 1
ATOM 4970 C CA . THR B 1 237 ? -0.083 -16.016 -21.188 1 97.94 237 THR B CA 1
ATOM 4971 C C . THR B 1 237 ? -0.95 -16.297 -19.953 1 97.94 237 THR B C 1
ATOM 4973 O O . THR B 1 237 ? -1.564 -17.359 -19.844 1 97.94 237 THR B O 1
ATOM 4976 N N . LEU B 1 238 ? -0.957 -15.312 -19.062 1 98.12 238 LEU B N 1
ATOM 4977 C CA . LEU B 1 238 ? -1.771 -15.469 -17.859 1 98.12 238 LEU B CA 1
ATOM 4978 C C . LEU B 1 238 ? -3.244 -15.625 -18.219 1 98.12 238 LEU B C 1
ATOM 4980 O O . LEU B 1 238 ? -3.918 -16.531 -17.719 1 98.12 238 LEU B O 1
ATOM 4984 N N . GLN B 1 239 ? -3.703 -14.82 -19.078 1 97.25 239 GLN B N 1
ATOM 4985 C CA . GLN B 1 239 ? -5.094 -14.875 -19.516 1 97.25 239 GLN B CA 1
ATOM 4986 C C . GLN B 1 239 ? -5.41 -16.219 -20.172 1 97.25 239 GLN B C 1
ATOM 4988 O O . GLN B 1 239 ? -6.484 -16.781 -19.969 1 97.25 239 GLN B O 1
ATOM 4993 N N . TRP B 1 240 ? -4.508 -16.641 -20.969 1 97.12 240 TRP B N 1
ATOM 4994 C CA . TRP B 1 240 ? -4.703 -17.938 -21.625 1 97.12 240 TRP B CA 1
ATOM 4995 C C . TRP B 1 240 ? -4.828 -19.047 -20.594 1 97.12 240 TRP B C 1
ATOM 4997 O O . TRP B 1 240 ? -5.73 -19.875 -20.672 1 97.12 240 TRP B O 1
ATOM 5007 N N . LEU B 1 241 ? -3.969 -19.094 -19.609 1 96.94 241 LEU B N 1
ATOM 5008 C CA . LEU B 1 241 ? -3.996 -20.109 -18.562 1 96.94 241 LEU B CA 1
ATOM 5009 C C . LEU B 1 241 ? -5.32 -20.062 -17.797 1 96.94 241 LEU B C 1
ATOM 5011 O O . LEU B 1 241 ? -5.926 -21.109 -17.547 1 96.94 241 LEU B O 1
ATOM 5015 N N . VAL B 1 242 ? -5.73 -18.859 -17.484 1 95.44 242 VAL B N 1
ATOM 5016 C CA . VAL B 1 242 ? -6.875 -18.719 -16.594 1 95.44 242 VAL B CA 1
ATOM 5017 C C . VAL B 1 242 ? -8.172 -18.844 -17.391 1 95.44 242 VAL B C 1
ATOM 5019 O O . VAL B 1 242 ? -9.031 -19.656 -17.062 1 95.44 242 VAL B O 1
ATOM 5022 N N . GLU B 1 243 ? -8.258 -18.172 -18.484 1 93.5 243 GLU B N 1
ATOM 5023 C CA . GLU B 1 243 ? -9.523 -18.062 -19.203 1 93.5 243 GLU B CA 1
ATOM 5024 C C . GLU B 1 243 ? -9.719 -19.25 -20.141 1 93.5 243 GLU B C 1
ATOM 5026 O O . GLU B 1 243 ? -10.828 -19.766 -20.297 1 93.5 243 GLU B O 1
ATOM 5031 N N . MET B 1 244 ? -8.672 -19.672 -20.797 1 92.25 244 MET B N 1
ATOM 5032 C CA . MET B 1 244 ? -8.805 -20.734 -21.797 1 92.25 244 MET B CA 1
ATOM 5033 C C . MET B 1 244 ? -8.562 -22.094 -21.172 1 92.25 244 MET B C 1
ATOM 5035 O O . MET B 1 244 ? -9.234 -23.078 -21.516 1 92.25 244 MET B O 1
ATOM 5039 N N . GLN B 1 245 ? -7.668 -22.219 -20.234 1 92.56 245 GLN B N 1
ATOM 5040 C CA . GLN B 1 245 ? -7.297 -23.516 -19.688 1 92.56 245 GLN B CA 1
ATOM 5041 C C . GLN B 1 245 ? -7.926 -23.734 -18.312 1 92.56 245 GLN B C 1
ATOM 5043 O O . GLN B 1 245 ? -7.848 -24.844 -17.766 1 92.56 245 GLN B O 1
ATOM 5048 N N . GLY B 1 246 ? -8.438 -22.672 -17.734 1 89.31 246 GLY B N 1
ATOM 5049 C CA . GLY B 1 246 ? -9.18 -22.812 -16.484 1 89.31 246 GLY B CA 1
ATOM 5050 C C . GLY B 1 246 ? -8.281 -22.969 -15.273 1 89.31 246 GLY B C 1
ATOM 5051 O O . GLY B 1 246 ? -8.672 -23.562 -14.273 1 89.31 246 GLY B O 1
ATOM 5052 N N . CYS B 1 247 ? -7.078 -22.5 -15.359 1 93.25 247 CYS B N 1
ATOM 5053 C CA . CYS B 1 247 ? -6.199 -22.531 -14.195 1 93.25 247 CYS B CA 1
ATOM 5054 C C . CYS B 1 247 ? -6.711 -21.609 -13.102 1 93.25 247 CYS B C 1
ATOM 5056 O O . CYS B 1 247 ? -7.121 -20.484 -13.375 1 93.25 247 CYS B O 1
ATOM 5058 N N . PRO B 1 248 ? -6.695 -22.031 -11.922 1 90.38 248 PRO B N 1
ATOM 5059 C CA . PRO B 1 248 ? -7.285 -21.25 -10.836 1 90.38 248 PRO B CA 1
ATOM 5060 C C . PRO B 1 248 ? -6.375 -20.109 -10.367 1 90.38 248 PRO B C 1
ATOM 5062 O O . PRO B 1 248 ? -5.148 -20.266 -10.375 1 90.38 248 PRO B O 1
ATOM 5065 N N . LEU B 1 249 ? -7 -19.047 -9.969 1 94.81 249 LEU B N 1
ATOM 5066 C CA . LEU B 1 249 ? -6.297 -17.953 -9.328 1 94.81 249 LEU B CA 1
ATOM 5067 C C . LEU B 1 249 ? -6.449 -18.016 -7.812 1 94.81 249 LEU B C 1
ATOM 5069 O O . LEU B 1 249 ? -5.691 -17.375 -7.082 1 94.81 249 LEU B O 1
ATOM 5073 N N . SER B 1 250 ? -7.473 -18.672 -7.414 1 90.56 250 SER B N 1
ATOM 5074 C CA . SER B 1 250 ? -7.809 -18.828 -6 1 90.56 250 SER B CA 1
ATOM 5075 C C . SER B 1 250 ? -8.336 -20.234 -5.715 1 90.56 250 SER B C 1
ATOM 5077 O O . SER B 1 250 ? -8.93 -20.859 -6.59 1 90.56 250 SER B O 1
ATOM 5079 N N . VAL B 1 251 ? -7.926 -20.719 -4.504 1 74.25 251 VAL B N 1
ATOM 5080 C CA . VAL B 1 251 ? -8.398 -22.062 -4.184 1 74.25 251 VAL B CA 1
ATOM 5081 C C . VAL B 1 251 ? -9.422 -21.984 -3.051 1 74.25 251 VAL B C 1
ATOM 5083 O O . VAL B 1 251 ? -10.289 -22.859 -2.932 1 74.25 251 VAL B O 1
ATOM 5086 N N . LYS B 1 252 ? -9.336 -20.891 -2.334 1 75.25 252 LYS B N 1
ATOM 5087 C CA . LYS B 1 252 ? -10.219 -20.766 -1.174 1 75.25 252 LYS B CA 1
ATOM 5088 C C . LYS B 1 252 ? -10.766 -19.359 -1.034 1 75.25 252 LYS B C 1
ATOM 5090 O O . LYS B 1 252 ? -10.234 -18.422 -1.631 1 75.25 252 LYS B O 1
ATOM 5095 N N . LYS B 1 253 ? -11.906 -19.422 -0.431 1 78.88 253 LYS B N 1
ATOM 5096 C CA . LYS B 1 253 ? -12.492 -18.141 -0.081 1 78.88 253 LYS B CA 1
ATOM 5097 C C . LYS B 1 253 ? -12.352 -17.844 1.412 1 78.88 253 LYS B C 1
ATOM 5099 O O . LYS B 1 253 ? -12.305 -18.781 2.225 1 78.88 253 LYS B O 1
ATOM 5104 N N . ASP B 1 254 ? -12.148 -16.625 1.648 1 78 254 ASP B N 1
ATOM 5105 C CA . ASP B 1 254 ? -12.141 -16.219 3.047 1 78 254 ASP B CA 1
ATOM 5106 C C . ASP B 1 254 ? -13.508 -16.453 3.697 1 78 254 ASP B C 1
ATOM 5108 O O . ASP B 1 254 ? -14.531 -15.977 3.195 1 78 254 ASP B O 1
ATOM 5112 N N . PRO B 1 255 ? -13.508 -17.203 4.754 1 74.19 255 PRO B N 1
ATOM 5113 C CA . PRO B 1 255 ? -14.805 -17.547 5.355 1 74.19 255 PRO B CA 1
ATOM 5114 C C . PRO B 1 255 ? -15.539 -16.312 5.895 1 74.19 255 PRO B C 1
ATOM 5116 O O . PRO B 1 255 ? -16.766 -16.297 5.93 1 74.19 255 PRO B O 1
ATOM 5119 N N . LYS B 1 256 ? -14.852 -15.234 6.293 1 71.12 256 LYS B N 1
ATOM 5120 C CA . LYS B 1 256 ? -15.477 -14.047 6.879 1 71.12 256 LYS B CA 1
ATOM 5121 C C . LYS B 1 256 ? -15.93 -13.078 5.797 1 71.12 256 LYS B C 1
ATOM 5123 O O . LYS B 1 256 ? -17.047 -12.555 5.855 1 71.12 256 LYS B O 1
ATOM 5128 N N . THR B 1 257 ? -15.102 -12.969 4.816 1 74.06 257 THR B N 1
ATOM 5129 C CA . THR B 1 257 ? -15.375 -11.93 3.834 1 74.06 257 THR B CA 1
ATOM 5130 C C . THR B 1 257 ? -15.883 -12.539 2.527 1 74.06 257 THR B C 1
ATOM 5132 O O . THR B 1 257 ? -16.406 -11.828 1.669 1 74.06 257 THR B O 1
ATOM 5135 N N . ASN B 1 258 ? -15.781 -13.828 2.342 1 79.19 258 ASN B N 1
ATOM 5136 C CA . ASN B 1 258 ? -16.156 -14.547 1.129 1 79.19 258 ASN B CA 1
ATOM 5137 C C . ASN B 1 258 ? -15.336 -14.094 -0.07 1 79.19 258 ASN B C 1
ATOM 5139 O O . ASN B 1 258 ? -15.711 -14.344 -1.218 1 79.19 258 ASN B O 1
ATOM 5143 N N . ARG B 1 259 ? -14.312 -13.469 0.278 1 82.81 259 ARG B N 1
ATOM 5144 C CA . ARG B 1 259 ? -13.43 -13.031 -0.8 1 82.81 259 ARG B CA 1
ATOM 5145 C C . ARG B 1 259 ? -12.469 -14.141 -1.21 1 82.81 259 ARG B C 1
ATOM 5147 O O . ARG B 1 259 ? -12.047 -14.945 -0.376 1 82.81 259 ARG B O 1
ATOM 5154 N N . ALA B 1 260 ? -12.203 -14.117 -2.516 1 87.12 260 ALA B N 1
ATOM 5155 C CA . ALA B 1 260 ? -11.258 -15.102 -3.035 1 87.12 260 ALA B CA 1
ATOM 5156 C C . ALA B 1 260 ? -9.852 -14.867 -2.473 1 87.12 260 ALA B C 1
ATOM 5158 O O . ALA B 1 260 ? -9.391 -13.727 -2.41 1 87.12 260 ALA B O 1
ATOM 5159 N N . LEU B 1 261 ? -9.297 -15.93 -2.037 1 88.31 261 LEU B N 1
ATOM 5160 C CA . LEU B 1 261 ? -7.922 -15.852 -1.552 1 88.31 261 LEU B CA 1
ATOM 5161 C C . LEU B 1 261 ? -6.938 -16.297 -2.627 1 88.31 261 LEU B C 1
ATOM 5163 O O . LEU B 1 261 ? -7.109 -17.359 -3.225 1 88.31 261 LEU B O 1
ATOM 5167 N N . SER B 1 262 ? -5.965 -15.531 -2.764 1 92.25 262 SER B N 1
ATOM 5168 C CA . SER B 1 262 ? -4.977 -15.734 -3.816 1 92.25 262 SER B CA 1
ATOM 5169 C C . SER B 1 262 ? -4.262 -17.078 -3.648 1 92.25 262 SER B C 1
ATOM 5171 O O . SER B 1 262 ? -3.939 -17.469 -2.529 1 92.25 262 SER B O 1
ATOM 5173 N N . LEU B 1 263 ? -4.09 -17.734 -4.816 1 93.25 263 LEU B N 1
ATOM 5174 C CA . LEU B 1 263 ? -3.164 -18.859 -4.84 1 93.25 263 LEU B CA 1
ATOM 5175 C C . LEU B 1 263 ? -1.779 -18.438 -4.363 1 93.25 263 LEU B C 1
ATOM 5177 O O . LEU B 1 263 ? -1.298 -17.359 -4.727 1 93.25 263 LEU B O 1
ATOM 5181 N N . GLN B 1 264 ? -1.182 -19.344 -3.545 1 93.06 264 GLN B N 1
ATOM 5182 C CA . GLN B 1 264 ? 0.102 -18.984 -2.961 1 93.06 264 GLN B CA 1
ATOM 5183 C C . GLN B 1 264 ? 1.199 -19.953 -3.373 1 93.06 264 GLN B C 1
ATOM 5185 O O . GLN B 1 264 ? 0.92 -21.109 -3.686 1 93.06 264 GLN B O 1
ATOM 5190 N N . THR B 1 265 ? 2.395 -19.438 -3.43 1 91.62 265 THR B N 1
ATOM 5191 C CA . THR B 1 265 ? 3.557 -20.312 -3.596 1 91.62 265 THR B CA 1
ATOM 5192 C C . THR B 1 265 ? 3.885 -21.031 -2.289 1 91.62 265 THR B C 1
ATOM 5194 O O . THR B 1 265 ? 3.215 -20.828 -1.275 1 91.62 265 THR B O 1
ATOM 5197 N N . SER B 1 266 ? 4.941 -21.859 -2.379 1 87.75 266 SER B N 1
ATOM 5198 C CA . SER B 1 266 ? 5.352 -22.562 -1.169 1 87.75 266 SER B CA 1
ATOM 5199 C C . SER B 1 266 ? 5.953 -21.609 -0.147 1 87.75 266 SER B C 1
ATOM 5201 O O . SER B 1 266 ? 6.055 -21.938 1.036 1 87.75 266 SER B O 1
ATOM 5203 N N . ALA B 1 267 ? 6.332 -20.406 -0.545 1 89.69 267 ALA B N 1
ATOM 5204 C CA . ALA B 1 267 ? 6.852 -19.375 0.353 1 89.69 267 ALA B CA 1
ATOM 5205 C C . ALA B 1 267 ? 5.746 -18.422 0.79 1 89.69 267 ALA B C 1
ATOM 5207 O O . ALA B 1 267 ? 6.023 -17.344 1.306 1 89.69 267 ALA B O 1
ATOM 5208 N N . SER B 1 268 ? 4.492 -18.734 0.44 1 90.12 268 SER B N 1
ATOM 5209 C CA . SER B 1 268 ? 3.293 -18.016 0.847 1 90.12 268 SER B CA 1
ATOM 5210 C C . SER B 1 268 ? 3.16 -16.688 0.097 1 90.12 268 SER B C 1
ATOM 5212 O O . SER B 1 268 ? 2.465 -15.773 0.551 1 90.12 268 SER B O 1
ATOM 5214 N N . ARG B 1 269 ? 3.854 -16.562 -0.932 1 93.5 269 ARG B N 1
ATOM 5215 C CA . ARG B 1 269 ? 3.68 -15.367 -1.748 1 93.5 269 ARG B CA 1
ATOM 5216 C C . ARG B 1 269 ? 2.408 -15.453 -2.584 1 93.5 269 ARG B C 1
ATOM 5218 O O . ARG B 1 269 ? 2.129 -16.484 -3.193 1 93.5 269 ARG B O 1
ATOM 5225 N N . THR B 1 270 ? 1.665 -14.383 -2.568 1 95.88 270 THR B N 1
ATOM 5226 C CA . THR B 1 270 ? 0.436 -14.328 -3.352 1 95.88 270 THR B CA 1
ATOM 5227 C C . THR B 1 270 ? 0.737 -13.984 -4.805 1 95.88 270 THR B C 1
ATOM 5229 O O . THR B 1 270 ? 1.863 -13.609 -5.141 1 95.88 270 THR B O 1
ATOM 5232 N N . LEU B 1 271 ? -0.304 -14.172 -5.652 1 97.69 271 LEU B N 1
ATOM 5233 C CA . LEU B 1 271 ? -0.165 -13.766 -7.043 1 97.69 271 LEU B CA 1
ATOM 5234 C C . LEU B 1 271 ? 0.142 -12.273 -7.148 1 97.69 271 LEU B C 1
ATOM 5236 O O . LEU B 1 271 ? 0.945 -11.859 -7.984 1 97.69 271 LEU B O 1
ATOM 5240 N N . LEU B 1 272 ? -0.464 -11.5 -6.289 1 97.44 272 LEU B N 1
ATOM 5241 C CA . LEU B 1 272 ? -0.258 -10.055 -6.289 1 97.44 272 LEU B CA 1
ATOM 5242 C C . LEU B 1 272 ? 1.147 -9.711 -5.812 1 97.44 272 LEU B C 1
ATOM 5244 O O . LEU B 1 272 ? 1.757 -8.758 -6.305 1 97.44 272 LEU B O 1
ATOM 5248 N N . ASP B 1 273 ? 1.668 -10.414 -4.871 1 97.12 273 ASP B N 1
ATOM 5249 C CA . ASP B 1 273 ? 3.064 -10.25 -4.48 1 97.12 273 ASP B CA 1
ATOM 5250 C C . ASP B 1 273 ? 3.99 -10.344 -5.691 1 97.12 273 ASP B C 1
ATOM 5252 O O . ASP B 1 273 ? 4.84 -9.477 -5.898 1 97.12 273 ASP B O 1
ATOM 5256 N N . LEU B 1 274 ? 3.738 -11.375 -6.367 1 97 274 LEU B N 1
ATOM 5257 C CA . LEU B 1 274 ? 4.613 -11.664 -7.5 1 97 274 LEU B CA 1
ATOM 5258 C C . LEU B 1 274 ? 4.48 -10.586 -8.57 1 97 274 LEU B C 1
ATOM 5260 O O . LEU B 1 274 ? 5.469 -10.219 -9.211 1 97 274 LEU B O 1
ATOM 5264 N N . ALA B 1 275 ? 3.291 -10.094 -8.789 1 97.44 275 ALA B N 1
ATOM 5265 C CA . ALA B 1 275 ? 3.043 -9.062 -9.797 1 97.44 275 ALA B CA 1
ATOM 5266 C C . ALA B 1 275 ? 3.707 -7.746 -9.406 1 97.44 275 ALA B C 1
ATOM 5268 O O . ALA B 1 275 ? 4.02 -6.926 -10.273 1 97.44 275 ALA B O 1
ATOM 5269 N N . MET B 1 276 ? 3.898 -7.539 -8.109 1 96 276 MET B N 1
ATOM 5270 C CA . MET B 1 276 ? 4.438 -6.266 -7.645 1 96 276 MET B CA 1
ATOM 5271 C C . MET B 1 276 ? 5.941 -6.363 -7.414 1 96 276 MET B C 1
ATOM 5273 O O . MET B 1 276 ? 6.617 -5.348 -7.246 1 96 276 MET B O 1
ATOM 5277 N N . LYS B 1 277 ? 6.445 -7.574 -7.344 1 92 277 LYS B N 1
ATOM 5278 C CA . LYS B 1 277 ? 7.871 -7.746 -7.086 1 92 277 LYS B CA 1
ATOM 5279 C C . LYS B 1 277 ? 8.711 -7.211 -8.242 1 92 277 LYS B C 1
ATOM 5281 O O . LYS B 1 277 ? 8.414 -7.48 -9.406 1 92 277 LYS B O 1
ATOM 5286 N N . GLY B 1 278 ? 9.805 -6.504 -7.84 1 88.88 278 GLY B N 1
ATOM 5287 C CA . GLY B 1 278 ? 10.586 -5.863 -8.883 1 88.88 278 GLY B CA 1
ATOM 5288 C C . GLY B 1 278 ? 9.844 -4.746 -9.594 1 88.88 278 GLY B C 1
ATOM 5289 O O . GLY B 1 278 ? 9.297 -3.85 -8.945 1 88.88 278 GLY B O 1
ATOM 5290 N N . ARG B 1 279 ? 9.891 -4.781 -10.906 1 88.5 279 ARG B N 1
ATOM 5291 C CA . ARG B 1 279 ? 9.07 -3.846 -11.664 1 88.5 279 ARG B CA 1
ATOM 5292 C C . ARG B 1 279 ? 7.605 -4.281 -11.664 1 88.5 279 ARG B C 1
ATOM 5294 O O . ARG B 1 279 ? 7.273 -5.355 -12.172 1 88.5 279 ARG B O 1
ATOM 5301 N N . PRO B 1 280 ? 6.832 -3.434 -11.102 1 91.75 280 PRO B N 1
ATOM 5302 C CA . PRO B 1 280 ? 5.43 -3.846 -11.008 1 91.75 280 PRO B CA 1
ATOM 5303 C C . PRO B 1 280 ? 4.781 -4.035 -12.375 1 91.75 280 PRO B C 1
ATOM 5305 O O . PRO B 1 280 ? 4.969 -3.211 -13.273 1 91.75 280 PRO B O 1
ATOM 5308 N N . LYS B 1 281 ? 4.129 -5.141 -12.578 1 93.88 281 LYS B N 1
ATOM 5309 C CA . LYS B 1 281 ? 3.355 -5.426 -13.781 1 93.88 281 LYS B CA 1
ATOM 5310 C C . LYS B 1 281 ? 1.915 -4.941 -13.633 1 93.88 281 LYS B C 1
ATOM 5312 O O . LYS B 1 281 ? 1.034 -5.703 -13.234 1 93.88 281 LYS B O 1
ATOM 5317 N N . ILE B 1 282 ? 1.645 -3.75 -14.023 1 91.94 282 ILE B N 1
ATOM 5318 C CA . ILE B 1 282 ? 0.414 -3.029 -13.719 1 91.94 282 ILE B CA 1
ATOM 5319 C C . ILE B 1 282 ? -0.763 -3.689 -14.43 1 91.94 282 ILE B C 1
ATOM 5321 O O . ILE B 1 282 ? -1.848 -3.824 -13.859 1 91.94 282 ILE B O 1
ATOM 5325 N N . ASP B 1 283 ? -0.568 -4.066 -15.695 1 92.81 283 ASP B N 1
ATOM 5326 C CA . ASP B 1 283 ? -1.649 -4.703 -16.438 1 92.81 283 ASP B CA 1
ATOM 5327 C C . ASP B 1 283 ? -2.07 -6.016 -15.781 1 92.81 283 ASP B C 1
ATOM 5329 O O . ASP B 1 283 ? -3.262 -6.324 -15.711 1 92.81 283 ASP B O 1
ATOM 5333 N N . ILE B 1 284 ? -1.116 -6.766 -15.297 1 96.62 284 ILE B N 1
ATOM 5334 C CA . ILE B 1 284 ? -1.405 -8.023 -14.602 1 96.62 284 ILE B CA 1
ATOM 5335 C C . ILE B 1 284 ? -2.117 -7.73 -13.281 1 96.62 284 ILE B C 1
ATOM 5337 O O . ILE B 1 284 ? -3.068 -8.422 -12.922 1 96.62 284 ILE B O 1
ATOM 5341 N N . LEU B 1 285 ? -1.671 -6.691 -12.609 1 95.69 285 LEU B N 1
ATOM 5342 C CA . LEU B 1 285 ? -2.318 -6.301 -11.359 1 95.69 285 LEU B CA 1
ATOM 5343 C C . LEU B 1 285 ? -3.787 -5.965 -11.594 1 95.69 285 LEU B C 1
ATOM 5345 O O . LEU B 1 285 ? -4.66 -6.441 -10.859 1 95.69 285 LEU B O 1
ATOM 5349 N N . VAL B 1 286 ? -4.062 -5.18 -12.547 1 93.31 286 VAL B N 1
ATOM 5350 C CA . VAL B 1 286 ? -5.43 -4.789 -12.875 1 93.31 286 VAL B CA 1
ATOM 5351 C C . VAL B 1 286 ? -6.262 -6.035 -13.172 1 93.31 286 VAL B C 1
ATOM 5353 O O . VAL B 1 286 ? -7.379 -6.176 -12.672 1 93.31 286 VAL B O 1
ATOM 5356 N N . TYR B 1 287 ? -5.676 -6.898 -13.969 1 95.81 287 TYR B N 1
ATOM 5357 C CA . TYR B 1 287 ? -6.367 -8.133 -14.328 1 95.81 287 TYR B CA 1
ATOM 5358 C C . TYR B 1 287 ? -6.711 -8.945 -13.086 1 95.81 287 TYR B C 1
ATOM 5360 O O . TYR B 1 287 ? -7.836 -9.438 -12.945 1 95.81 287 TYR B O 1
ATOM 5368 N N . LEU B 1 288 ? -5.777 -9.125 -12.172 1 96.56 288 LEU B N 1
ATOM 5369 C CA . LEU B 1 288 ? -5.98 -9.93 -10.969 1 96.56 288 LEU B CA 1
ATOM 5370 C C . LEU B 1 288 ? -7.055 -9.312 -10.078 1 96.56 288 LEU B C 1
ATOM 5372 O O . LEU B 1 288 ? -7.902 -10.023 -9.539 1 96.56 288 LEU B O 1
ATOM 5376 N N . ILE B 1 289 ? -7.023 -8.031 -9.961 1 93.31 289 ILE B N 1
ATOM 5377 C CA . ILE B 1 289 ? -8.008 -7.328 -9.141 1 93.31 289 ILE B CA 1
ATOM 5378 C C . ILE B 1 289 ? -9.398 -7.477 -9.766 1 93.31 289 ILE B C 1
ATOM 5380 O O . ILE B 1 289 ? -10.383 -7.711 -9.062 1 93.31 289 ILE B O 1
ATOM 5384 N N . GLN B 1 290 ? -9.469 -7.348 -11.078 1 91.56 290 GLN B N 1
ATOM 5385 C CA . GLN B 1 290 ? -10.727 -7.512 -11.789 1 91.56 290 GLN B CA 1
ATOM 5386 C C . GLN B 1 290 ? -11.281 -8.922 -11.602 1 91.56 290 GLN B C 1
ATOM 5388 O O . GLN B 1 290 ? -12.492 -9.141 -11.719 1 91.56 290 GLN B O 1
ATOM 5393 N N . ASN B 1 291 ? -10.383 -9.852 -11.352 1 93.5 291 ASN B N 1
ATOM 5394 C CA . ASN B 1 291 ? -10.805 -11.234 -11.148 1 93.5 291 ASN B CA 1
ATOM 5395 C C . ASN B 1 291 ? -11.023 -11.539 -9.664 1 93.5 291 ASN B C 1
ATOM 5397 O O . ASN B 1 291 ? -10.969 -12.695 -9.25 1 93.5 291 ASN B O 1
ATOM 5401 N N . GLY B 1 292 ? -11.133 -10.523 -8.867 1 89.88 292 GLY B N 1
ATOM 5402 C CA . GLY B 1 292 ? -11.672 -10.672 -7.527 1 89.88 292 GLY B CA 1
ATOM 5403 C C . GLY B 1 292 ? -10.602 -10.711 -6.453 1 89.88 292 GLY B C 1
ATOM 5404 O O . GLY B 1 292 ? -10.906 -10.875 -5.273 1 89.88 292 GLY B O 1
ATOM 5405 N N . LEU B 1 293 ? -9.383 -10.594 -6.809 1 94.38 293 LEU B N 1
ATOM 5406 C CA . LEU B 1 293 ? -8.328 -10.586 -5.801 1 94.38 293 LEU B CA 1
ATOM 5407 C C . LEU B 1 293 ? -8.133 -9.195 -5.227 1 94.38 293 LEU B C 1
ATOM 5409 O O . LEU B 1 293 ? -8.547 -8.203 -5.828 1 94.38 293 LEU B O 1
ATOM 5413 N N . SER B 1 294 ? -7.516 -9.156 -4.031 1 92.88 294 SER B N 1
ATOM 5414 C CA . SER B 1 294 ? -7.355 -7.883 -3.344 1 92.88 294 SER B CA 1
ATOM 5415 C C . SER B 1 294 ? -5.902 -7.641 -2.957 1 92.88 294 SER B C 1
ATOM 5417 O O . SER B 1 294 ? -5.219 -8.555 -2.494 1 92.88 294 SER B O 1
ATOM 5419 N N . ILE B 1 295 ? -5.496 -6.41 -3.1 1 94.12 295 ILE B N 1
ATOM 5420 C CA . ILE B 1 295 ? -4.137 -6.023 -2.742 1 94.12 295 ILE B CA 1
ATOM 5421 C C . ILE B 1 295 ? -3.951 -6.125 -1.23 1 94.12 295 ILE B C 1
ATOM 5423 O O . ILE B 1 295 ? -2.83 -6.297 -0.745 1 94.12 295 ILE B O 1
ATOM 5427 N N . SER B 1 296 ? -4.949 -6.031 -0.476 1 88.94 296 SER B N 1
ATOM 5428 C CA . SER B 1 296 ? -4.895 -6.082 0.981 1 88.94 296 SER B CA 1
ATOM 5429 C C . SER B 1 296 ? -4.449 -7.457 1.469 1 88.94 296 SER B C 1
ATOM 5431 O O . SER B 1 296 ? -4.039 -7.609 2.621 1 88.94 296 SER B O 1
ATOM 5433 N N . ASP B 1 297 ? -4.492 -8.453 0.593 1 86.69 297 ASP B N 1
ATOM 5434 C CA . ASP B 1 297 ? -4.168 -9.82 0.985 1 86.69 297 ASP B CA 1
ATOM 5435 C C . ASP B 1 297 ? -2.717 -10.156 0.656 1 86.69 297 ASP B C 1
ATOM 5437 O O . ASP B 1 297 ? -2.307 -11.32 0.739 1 86.69 297 ASP B O 1
ATOM 5441 N N . VAL B 1 298 ? -1.955 -9.188 0.365 1 92.31 298 VAL B N 1
ATOM 5442 C CA . VAL B 1 298 ? -0.571 -9.414 -0.034 1 92.31 298 VAL B CA 1
ATOM 5443 C C . VAL B 1 298 ? 0.248 -9.867 1.173 1 92.31 298 VAL B C 1
ATOM 5445 O O . VAL B 1 298 ? -0.011 -9.438 2.301 1 92.31 298 VAL B O 1
ATOM 5448 N N . HIS B 1 299 ? 1.198 -10.68 0.913 1 91.75 299 HIS B N 1
ATOM 5449 C CA . HIS B 1 299 ? 2.061 -11.219 1.956 1 91.75 299 HIS B CA 1
ATOM 5450 C C . HIS B 1 299 ? 3.086 -10.188 2.416 1 91.75 299 HIS B C 1
ATOM 5452 O O . HIS B 1 299 ? 3.281 -9.992 3.617 1 91.75 299 HIS B O 1
ATOM 5458 N N . ASP B 1 300 ? 3.76 -9.594 1.565 1 93 300 ASP B N 1
ATOM 5459 C CA . ASP B 1 300 ? 4.762 -8.57 1.851 1 93 300 ASP B CA 1
ATOM 5460 C C . ASP B 1 300 ? 4.137 -7.18 1.888 1 93 300 ASP B C 1
ATOM 5462 O O . ASP B 1 300 ? 3.824 -6.605 0.842 1 93 300 ASP B O 1
ATOM 5466 N N . PRO B 1 301 ? 4.047 -6.582 3 1 92.38 301 PRO B N 1
ATOM 5467 C CA . PRO B 1 301 ? 3.33 -5.309 3.115 1 92.38 301 PRO B CA 1
ATOM 5468 C C . PRO B 1 301 ? 4.102 -4.141 2.502 1 92.38 301 PRO B C 1
ATOM 5470 O O . PRO B 1 301 ? 3.537 -3.062 2.301 1 92.38 301 PRO B O 1
ATOM 5473 N N . SER B 1 302 ? 5.316 -4.262 2.203 1 93.06 302 SER B N 1
ATOM 5474 C CA . SER B 1 302 ? 6.121 -3.166 1.671 1 93.06 302 SER B CA 1
ATOM 5475 C C . SER B 1 302 ? 5.883 -2.982 0.176 1 93.06 302 SER B C 1
ATOM 5477 O O . SER B 1 302 ? 6.246 -1.95 -0.393 1 93.06 302 SER B O 1
ATOM 5479 N N . LEU B 1 303 ? 5.242 -3.943 -0.435 1 95.31 303 LEU B N 1
ATOM 5480 C CA . LEU B 1 303 ? 5.137 -3.936 -1.89 1 95.31 303 LEU B CA 1
ATOM 5481 C C . LEU B 1 303 ? 4.09 -2.926 -2.354 1 95.31 303 LEU B C 1
ATOM 5483 O O . LEU B 1 303 ? 4.316 -2.191 -3.316 1 95.31 303 LEU B O 1
ATOM 5487 N N . ALA B 1 304 ? 3.008 -2.867 -1.646 1 95.75 304 ALA B N 1
ATOM 5488 C CA . ALA B 1 304 ? 1.922 -1.99 -2.078 1 95.75 304 ALA B CA 1
ATOM 5489 C C . ALA B 1 304 ? 2.348 -0.525 -2.031 1 95.75 304 ALA B C 1
ATOM 5491 O O . ALA B 1 304 ? 2.178 0.208 -3.01 1 95.75 304 ALA B O 1
ATOM 5492 N N . PRO B 1 305 ? 2.965 -0.031 -0.904 1 95 305 PRO B N 1
ATOM 5493 C CA . PRO B 1 305 ? 3.42 1.361 -0.877 1 95 305 PRO B CA 1
ATOM 5494 C C . PRO B 1 305 ? 4.43 1.674 -1.979 1 95 305 PRO B C 1
ATOM 5496 O O . PRO B 1 305 ? 4.352 2.73 -2.611 1 95 305 PRO B O 1
ATOM 5499 N N . LYS B 1 306 ? 5.316 0.787 -2.225 1 93.38 306 LYS B N 1
ATOM 5500 C CA . LYS B 1 306 ? 6.324 1 -3.26 1 93.38 306 LYS B CA 1
ATOM 5501 C C . LYS B 1 306 ? 5.688 1.065 -4.645 1 93.38 306 LYS B C 1
ATOM 5503 O O . LYS B 1 306 ? 6.035 1.928 -5.453 1 93.38 306 LYS B O 1
ATOM 5508 N N . THR B 1 307 ? 4.816 0.127 -4.836 1 94.44 307 THR B N 1
ATOM 5509 C CA . THR B 1 307 ? 4.133 0.098 -6.121 1 94.44 307 THR B CA 1
ATOM 5510 C C . THR B 1 307 ? 3.297 1.361 -6.32 1 94.44 307 THR B C 1
ATOM 5512 O O . THR B 1 307 ? 3.289 1.943 -7.406 1 94.44 307 THR B O 1
ATOM 5515 N N . LEU B 1 308 ? 2.582 1.768 -5.285 1 94.06 308 LEU B N 1
ATOM 5516 C CA . LEU B 1 308 ? 1.773 2.98 -5.352 1 94.06 308 LEU B CA 1
ATOM 5517 C C . LEU B 1 308 ? 2.637 4.188 -5.695 1 94.06 308 LEU B C 1
ATOM 5519 O O . LEU B 1 308 ? 2.25 5.016 -6.523 1 94.06 308 LEU B O 1
ATOM 5523 N N . GLU B 1 309 ? 3.752 4.328 -5.082 1 92.25 309 GLU B N 1
ATOM 5524 C CA . GLU B 1 309 ? 4.66 5.438 -5.359 1 92.25 309 GLU B CA 1
ATOM 5525 C C . GLU B 1 309 ? 5.09 5.441 -6.824 1 92.25 309 GLU B C 1
ATOM 5527 O O . GLU B 1 309 ? 5.129 6.496 -7.461 1 92.25 309 GLU B O 1
ATOM 5532 N N . VAL B 1 310 ? 5.371 4.25 -7.332 1 89.44 310 VAL B N 1
ATOM 5533 C CA . VAL B 1 310 ? 5.793 4.125 -8.727 1 89.44 310 VAL B CA 1
ATOM 5534 C C . VAL B 1 310 ? 4.664 4.57 -9.648 1 89.44 310 VAL B C 1
ATOM 5536 O O . VAL B 1 310 ? 4.895 5.316 -10.602 1 89.44 310 VAL B O 1
ATOM 5539 N N . VAL B 1 311 ? 3.539 4.16 -9.328 1 88.88 311 VAL B N 1
ATOM 5540 C CA . VAL B 1 311 ? 2.377 4.48 -10.148 1 88.88 311 VAL B CA 1
ATOM 5541 C C . VAL B 1 311 ? 2.113 5.98 -10.109 1 88.88 311 VAL B C 1
ATOM 5543 O O . VAL B 1 311 ? 1.833 6.598 -11.141 1 88.88 311 VAL B O 1
ATOM 5546 N N . LEU B 1 312 ? 2.24 6.602 -8.953 1 89.12 312 LEU B N 1
ATOM 5547 C CA . LEU B 1 312 ? 1.963 8.023 -8.789 1 89.12 312 LEU B CA 1
ATOM 5548 C C . LEU B 1 312 ? 3.041 8.867 -9.461 1 89.12 312 LEU B C 1
ATOM 5550 O O . LEU B 1 312 ? 2.748 9.93 -10.016 1 89.12 312 LEU B O 1
ATOM 5554 N N . LYS B 1 313 ? 4.246 8.414 -9.406 1 85.38 313 LYS B N 1
ATOM 5555 C CA . LYS B 1 313 ? 5.348 9.133 -10.039 1 85.38 313 LYS B CA 1
ATOM 5556 C C . LYS B 1 313 ? 5.25 9.062 -11.562 1 85.38 313 LYS B C 1
ATOM 5558 O O . LYS B 1 313 ? 5.684 9.984 -12.258 1 85.38 313 LYS B O 1
ATOM 5563 N N . ALA B 1 314 ? 4.801 7.922 -12.031 1 78.44 314 ALA B N 1
ATOM 5564 C CA . ALA B 1 314 ? 4.672 7.734 -13.477 1 78.44 314 ALA B CA 1
ATOM 5565 C C . ALA B 1 314 ? 3.588 8.641 -14.055 1 78.44 314 ALA B C 1
ATOM 5567 O O . ALA B 1 314 ? 3.566 8.906 -15.258 1 78.44 314 ALA B O 1
ATOM 5568 N N . GLY B 1 315 ? 2.854 9.445 -13.375 1 66.88 315 GLY B N 1
ATOM 5569 C CA . GLY B 1 315 ? 1.859 10.398 -13.852 1 66.88 315 GLY B CA 1
ATOM 5570 C C . GLY B 1 315 ? 0.494 9.773 -14.07 1 66.88 315 GLY B C 1
ATOM 5571 O O . GLY B 1 315 ? 0.392 8.648 -14.562 1 66.88 315 GLY B O 1
ATOM 5572 N N . PHE B 1 316 ? -0.521 10.039 -13.172 1 54.38 316 PHE B N 1
ATOM 5573 C CA . PHE B 1 316 ? -1.909 9.625 -13.336 1 54.38 316 PHE B CA 1
ATOM 5574 C C . PHE B 1 316 ? -2.697 10.672 -14.117 1 54.38 316 PHE B C 1
ATOM 5576 O O . PHE B 1 316 ? -2.51 11.875 -13.914 1 54.38 316 PHE B O 1
ATOM 5583 N N . PRO B 1 317 ? -3.074 10.469 -15.289 1 45.16 317 PRO B N 1
ATOM 5584 C CA . PRO B 1 317 ? -4.043 11.484 -15.719 1 45.16 317 PRO B CA 1
ATOM 5585 C C . PRO B 1 317 ? -5.195 11.648 -14.734 1 45.16 317 PRO B C 1
ATOM 5587 O O . PRO B 1 317 ? -5.875 10.672 -14.398 1 45.16 317 PRO B O 1
ATOM 5590 N N . ILE B 1 318 ? -5.152 12.367 -13.734 1 43.06 318 ILE B N 1
ATOM 5591 C CA . ILE B 1 318 ? -6.059 12.672 -12.633 1 43.06 318 ILE B CA 1
ATOM 5592 C C . ILE B 1 318 ? -7.453 12.961 -13.18 1 43.06 318 ILE B C 1
ATOM 5594 O O . ILE B 1 318 ? -8.367 13.297 -12.422 1 43.06 318 ILE B O 1
ATOM 5598 N N . HIS B 1 319 ? -7.746 12.992 -14.391 1 41.25 319 HIS B N 1
ATOM 5599 C CA . HIS B 1 319 ? -9.086 13.477 -14.695 1 41.25 319 HIS B CA 1
ATOM 5600 C C . HIS B 1 319 ? -10.148 12.664 -13.969 1 41.25 319 HIS B C 1
ATOM 5602 O O . HIS B 1 319 ? -11.156 13.211 -13.508 1 41.25 319 HIS B O 1
ATOM 5608 N N . SER B 1 320 ? -10.281 11.242 -14.195 1 38.56 320 SER B N 1
ATOM 5609 C CA . SER B 1 320 ? -11.531 10.5 -14.141 1 38.56 320 SER B CA 1
ATOM 5610 C C . SER B 1 320 ? -11.812 9.992 -12.734 1 38.56 320 SER B C 1
ATOM 5612 O O . SER B 1 320 ? -12.766 9.234 -12.516 1 38.56 320 SER B O 1
ATOM 5614 N N . ILE B 1 321 ? -10.992 10.039 -11.805 1 40.44 321 ILE B N 1
ATOM 5615 C CA . ILE B 1 321 ? -11.391 9.398 -10.547 1 40.44 321 ILE B CA 1
ATOM 5616 C C . ILE B 1 321 ? -12.555 10.172 -9.922 1 40.44 321 ILE B C 1
ATOM 5618 O O . ILE B 1 321 ? -13.227 9.672 -9.023 1 40.44 321 ILE B O 1
ATOM 5622 N N . ASP B 1 322 ? -12.781 11.391 -10.094 1 38.88 322 ASP B N 1
ATOM 5623 C CA . ASP B 1 322 ? -13.891 12.133 -9.492 1 38.88 322 ASP B CA 1
ATOM 5624 C C . ASP B 1 322 ? -15.219 11.438 -9.766 1 38.88 322 ASP B C 1
ATOM 5626 O O . ASP B 1 322 ? -16.156 11.555 -8.984 1 38.88 322 ASP B O 1
ATOM 5630 N N . THR B 1 323 ? -15.523 10.836 -10.922 1 34.78 323 THR B N 1
ATOM 5631 C CA . THR B 1 323 ? -16.859 10.383 -11.312 1 34.78 323 THR B CA 1
ATOM 5632 C C . THR B 1 323 ? -17.172 9.031 -10.664 1 34.78 323 THR B C 1
ATOM 5634 O O . THR B 1 323 ? -18.266 8.5 -10.844 1 34.78 323 THR B O 1
ATOM 5637 N N . LEU B 1 324 ? -16.234 8.273 -10.25 1 34.53 324 LEU B N 1
ATOM 5638 C CA . LEU B 1 324 ? -16.656 6.906 -9.969 1 34.53 324 LEU B CA 1
ATOM 5639 C C . LEU B 1 324 ? -17.328 6.812 -8.609 1 34.53 324 LEU B C 1
ATOM 5641 O O . LEU B 1 324 ? -17.812 5.746 -8.227 1 34.53 324 LEU B O 1
ATOM 5645 N N . MET B 1 325 ? -17.016 7.484 -7.539 1 31.84 325 MET B N 1
ATOM 5646 C CA . MET B 1 325 ? -17.766 7.055 -6.363 1 31.84 325 MET B CA 1
ATOM 5647 C C . MET B 1 325 ? -19.188 7.586 -6.406 1 31.84 325 MET B C 1
ATOM 5649 O O . MET B 1 325 ? -19.406 8.789 -6.574 1 31.84 325 MET B O 1
ATOM 5653 N N . PRO B 1 326 ? -20.219 6.777 -6.648 1 29.27 326 PRO B N 1
ATOM 5654 C CA . PRO B 1 326 ? -21.594 7.258 -6.457 1 29.27 326 PRO B CA 1
ATOM 5655 C C . PRO B 1 326 ? -21.781 7.977 -5.125 1 29.27 326 PRO B C 1
ATOM 5657 O O . PRO B 1 326 ? -21.047 7.723 -4.168 1 29.27 326 PRO B O 1
ATOM 5660 N N . ASP B 1 327 ? -22.406 9.055 -5.102 1 28.69 327 ASP B N 1
ATOM 5661 C CA . ASP B 1 327 ? -23.047 9.727 -3.979 1 28.69 327 ASP B CA 1
ATOM 5662 C C . ASP B 1 327 ? -23.875 8.742 -3.146 1 28.69 327 ASP B C 1
ATOM 5664 O O . ASP B 1 327 ? -24.891 8.234 -3.605 1 28.69 327 ASP B O 1
ATOM 5668 N N . MET B 1 328 ? -23.453 7.766 -2.518 1 26.02 328 MET B N 1
ATOM 5669 C CA . MET B 1 328 ? -24.484 7.109 -1.702 1 26.02 328 MET B CA 1
ATOM 5670 C C . MET B 1 328 ? -25.25 8.133 -0.869 1 26.02 328 MET B C 1
ATOM 5672 O O . MET B 1 328 ? -24.641 8.945 -0.17 1 26.02 328 MET B O 1
ATOM 5676 N N . PRO B 1 329 ? -26.438 8.359 -1.151 1 24.81 329 PRO B N 1
ATOM 5677 C CA . PRO B 1 329 ? -27.328 9.18 -0.328 1 24.81 329 PRO B CA 1
ATOM 5678 C C . PRO B 1 329 ? -27.297 8.789 1.148 1 24.81 329 PRO B C 1
ATOM 5680 O O . PRO B 1 329 ? -27.25 7.602 1.478 1 24.81 329 PRO B O 1
ATOM 5683 N N . VAL B 1 330 ? -26.812 9.555 1.93 1 23.8 330 VAL B N 1
ATOM 5684 C CA . VAL B 1 330 ? -27.016 9.453 3.369 1 23.8 330 VAL B CA 1
ATOM 5685 C C . VAL B 1 330 ? -28.516 9.508 3.678 1 23.8 330 VAL B C 1
ATOM 5687 O O . VAL B 1 330 ? -29.156 10.555 3.525 1 23.8 330 VAL B O 1
ATOM 5690 N N . LYS B 1 331 ? -29.359 8.43 3.381 1 24.39 331 LYS B N 1
ATOM 5691 C CA . LYS B 1 331 ? -30.688 8.383 3.977 1 24.39 331 LYS B CA 1
ATOM 5692 C C . LYS B 1 331 ? -30.625 8.617 5.484 1 24.39 331 LYS B C 1
ATOM 5694 O O . LYS B 1 331 ? -29.922 7.898 6.199 1 24.39 331 LYS B O 1
ATOM 5699 N N . THR B 1 332 ? -30.922 9.758 6.027 1 23 332 THR B N 1
ATOM 5700 C CA . THR B 1 332 ? -31.281 10.219 7.363 1 23 332 THR B CA 1
ATOM 5701 C C . THR B 1 332 ? -32.531 9.5 7.875 1 23 332 THR B C 1
ATOM 5703 O O . THR B 1 332 ? -33.625 10.023 7.777 1 23 332 THR B O 1
ATOM 5706 N N . ASP B 1 333 ? -32.844 8.125 7.66 1 22.53 333 ASP B N 1
ATOM 5707 C CA . ASP B 1 333 ? -34 7.543 8.336 1 22.53 333 ASP B CA 1
ATOM 5708 C C . ASP B 1 333 ? -33.875 7.68 9.852 1 22.53 333 ASP B C 1
ATOM 5710 O O . ASP B 1 333 ? -32.906 7.191 10.445 1 22.53 333 ASP B O 1
ATOM 5714 N N . GLU B 1 334 ? -34.531 8.648 10.539 1 22.44 334 GLU B N 1
ATOM 5715 C CA . GLU B 1 334 ? -34.969 8.992 11.891 1 22.44 334 GLU B CA 1
ATOM 5716 C C . GLU B 1 334 ? -35.719 7.844 12.539 1 22.44 334 GLU B C 1
ATOM 5718 O O . GLU B 1 334 ? -36.125 7.926 13.711 1 22.44 334 GLU B O 1
ATOM 5723 N N . SER B 1 335 ? -36.469 6.922 11.844 1 23.23 335 SER B N 1
ATOM 5724 C CA . SER B 1 335 ? -37.406 6.215 12.719 1 23.23 335 SER B CA 1
ATOM 5725 C C . SER B 1 335 ? -36.656 5.371 13.75 1 23.23 335 SER B C 1
ATOM 5727 O O . SER B 1 335 ? -35.781 4.582 13.398 1 23.23 335 SER B O 1
ATOM 5729 N N . ASP B 1 336 ? -36.688 5.762 15.062 1 21.34 336 ASP B N 1
ATOM 5730 C CA . ASP B 1 336 ? -36.25 5.238 16.359 1 21.34 336 ASP B CA 1
ATOM 5731 C C . ASP B 1 336 ? -36.938 3.893 16.656 1 21.34 336 ASP B C 1
ATOM 5733 O O . ASP B 1 336 ? -37.812 3.801 17.5 1 21.34 336 ASP B O 1
ATOM 5737 N N . LYS B 1 337 ? -37.625 3.152 15.766 1 22.94 337 LYS B N 1
ATOM 5738 C CA . LYS B 1 337 ? -38.281 2.041 16.469 1 22.94 337 LYS B CA 1
ATOM 5739 C C . LYS B 1 337 ? -37.281 1.259 17.297 1 22.94 337 LYS B C 1
ATOM 5741 O O . LYS B 1 337 ? -36.156 1.013 16.859 1 22.94 337 LYS B O 1
ATOM 5746 N N . LYS B 1 338 ? -37.594 1.005 18.656 1 24.27 338 LYS B N 1
ATOM 5747 C CA . LYS B 1 338 ? -37.188 0.261 19.844 1 24.27 338 LYS B CA 1
ATOM 5748 C C . LYS B 1 338 ? -36.969 -1.214 19.516 1 24.27 338 LYS B C 1
ATOM 5750 O O . LYS B 1 338 ? -37.938 -1.972 19.375 1 24.27 338 LYS B O 1
ATOM 5755 N N . PHE B 1 339 ? -36.25 -1.573 18.422 1 17.72 339 PHE B N 1
ATOM 5756 C CA . PHE B 1 339 ? -36.125 -2.992 18.109 1 17.72 339 PHE B CA 1
ATOM 5757 C C . PHE B 1 339 ? -35.656 -3.785 19.328 1 17.72 339 PHE B C 1
ATOM 5759 O O . PHE B 1 339 ? -34.688 -3.412 19.969 1 17.72 339 PHE B O 1
ATOM 5766 N N . ASP B 1 340 ? -36.656 -4.312 20.016 1 19.62 340 ASP B N 1
ATOM 5767 C CA . ASP B 1 340 ? -36.625 -5.297 21.094 1 19.62 340 ASP B CA 1
ATOM 5768 C C . ASP B 1 340 ? -35.719 -6.48 20.734 1 19.62 340 ASP B C 1
ATOM 5770 O O . ASP B 1 340 ? -36.094 -7.289 19.875 1 19.62 340 ASP B O 1
ATOM 5774 N N . VAL B 1 341 ? -34.562 -6.18 20.438 1 19.95 341 VAL B N 1
ATOM 5775 C CA . VAL B 1 341 ? -33.562 -7.191 20.125 1 19.95 341 VAL B CA 1
ATOM 5776 C C . VAL B 1 341 ? -33.562 -8.258 21.219 1 19.95 341 VAL B C 1
ATOM 5778 O O . VAL B 1 341 ? -33.156 -7.984 22.359 1 19.95 341 VAL B O 1
ATOM 5781 N N . SER B 1 342 ? -34.594 -8.953 21.25 1 19.2 342 SER B N 1
ATOM 5782 C CA . SER B 1 342 ? -34.625 -10.172 22.047 1 19.2 342 SER B CA 1
ATOM 5783 C C . SER B 1 342 ? -33.312 -10.953 21.875 1 19.2 342 SER B C 1
ATOM 5785 O O . SER B 1 342 ? -32.625 -10.844 20.844 1 19.2 342 SER B O 1
ATOM 5787 N N . ARG B 1 343 ? -32.719 -11.609 22.969 1 19.39 343 ARG B N 1
ATOM 5788 C CA . ARG B 1 343 ? -31.516 -12.195 23.594 1 19.39 343 ARG B CA 1
ATOM 5789 C C . ARG B 1 343 ? -31.047 -13.406 22.812 1 19.39 343 ARG B C 1
ATOM 5791 O O . ARG B 1 343 ? -30.141 -14.125 23.25 1 19.39 343 ARG B O 1
ATOM 5798 N N . ASN B 1 344 ? -31.609 -13.781 21.688 1 18.59 344 ASN B N 1
ATOM 5799 C CA . ASN B 1 344 ? -31.188 -15.18 21.562 1 18.59 344 ASN B CA 1
ATOM 5800 C C . ASN B 1 344 ? -29.672 -15.297 21.453 1 18.59 344 ASN B C 1
ATOM 5802 O O . ASN B 1 344 ? -29.062 -14.719 20.547 1 18.59 344 ASN B O 1
ATOM 5806 N N . LYS B 1 345 ? -28.875 -15.633 22.547 1 21.69 345 LYS B N 1
ATOM 5807 C CA . LYS B 1 345 ? -27.547 -15.984 23.062 1 21.69 345 LYS B CA 1
ATOM 5808 C C . LYS B 1 345 ? -26.844 -16.969 22.125 1 21.69 345 LYS B C 1
ATOM 5810 O O . LYS B 1 345 ? -25.922 -17.672 22.547 1 21.69 345 LYS B O 1
ATOM 5815 N N . SER B 1 346 ? -27.172 -17.031 20.812 1 19.52 346 SER B N 1
ATOM 5816 C CA . SER B 1 346 ? -26.578 -18.234 20.25 1 19.52 346 SER B CA 1
ATOM 5817 C C . SER B 1 346 ? -25.062 -18.203 20.328 1 19.52 346 SER B C 1
ATOM 5819 O O . SER B 1 346 ? -24.453 -17.125 20.297 1 19.52 346 SER B O 1
ATOM 5821 N N . LEU B 1 347 ? -24.312 -19.219 20.766 1 20.3 347 LEU B N 1
ATOM 5822 C CA . LEU B 1 347 ? -23 -19.688 21.188 1 20.3 347 LEU B CA 1
ATOM 5823 C C . LEU B 1 347 ? -21.984 -19.562 20.047 1 20.3 347 LEU B C 1
ATOM 5825 O O . LEU B 1 347 ? -22 -20.344 19.109 1 20.3 347 LEU B O 1
ATOM 5829 N N . VAL B 1 348 ? -22.016 -18.469 19.391 1 19.88 348 VAL B N 1
ATOM 5830 C CA . VAL B 1 348 ? -21.125 -18.5 18.234 1 19.88 348 VAL B CA 1
ATOM 5831 C C . VAL B 1 348 ? -19.703 -18.797 18.703 1 19.88 348 VAL B C 1
ATOM 5833 O O . VAL B 1 348 ? -19.203 -18.156 19.625 1 19.88 348 VAL B O 1
ATOM 5836 N N . TYR B 1 349 ? -19.219 -19.953 18.5 1 19.77 349 TYR B N 1
ATOM 5837 C CA . TYR B 1 349 ? -17.906 -20.516 18.766 1 19.77 349 TYR B CA 1
ATOM 5838 C C . TYR B 1 349 ? -16.812 -19.641 18.125 1 19.77 349 TYR B C 1
ATOM 5840 O O . TYR B 1 349 ? -16.891 -19.297 16.953 1 19.77 349 TYR B O 1
ATOM 5848 N N . GLU B 1 350 ? -16.344 -18.734 18.781 1 23.58 350 GLU B N 1
ATOM 5849 C CA . GLU B 1 350 ? -15.242 -17.797 18.562 1 23.58 350 GLU B CA 1
ATOM 5850 C C . GLU B 1 350 ? -13.992 -18.516 18.078 1 23.58 350 GLU B C 1
ATOM 5852 O O . GLU B 1 350 ? -13.289 -19.156 18.859 1 23.58 350 GLU B O 1
ATOM 5857 N N . GLU B 1 351 ? -14.062 -19.141 16.922 1 23.19 351 GLU B N 1
ATOM 5858 C CA . GLU B 1 351 ? -12.812 -19.797 16.547 1 23.19 351 GLU B CA 1
ATOM 5859 C C . GLU B 1 351 ? -11.664 -18.797 16.469 1 23.19 351 GLU B C 1
ATOM 5861 O O . GLU B 1 351 ? -11.734 -17.812 15.727 1 23.19 351 GLU B O 1
ATOM 5866 N N . SER B 1 352 ? -10.945 -18.531 17.516 1 25.98 352 SER B N 1
ATOM 5867 C CA . SER B 1 352 ? -9.688 -17.828 17.766 1 25.98 352 SER B CA 1
ATOM 5868 C C . SER B 1 352 ? -8.641 -18.172 16.719 1 25.98 352 SER B C 1
ATOM 5870 O O . SER B 1 352 ? -8.125 -19.297 16.688 1 25.98 352 SER B O 1
ATOM 5872 N N . VAL B 1 353 ? -8.891 -17.875 15.648 1 26.06 353 VAL B N 1
ATOM 5873 C CA . VAL B 1 353 ? -7.832 -18.266 14.719 1 26.06 353 VAL B CA 1
ATOM 5874 C C . VAL B 1 353 ? -6.527 -17.562 15.102 1 26.06 353 VAL B C 1
ATOM 5876 O O . VAL B 1 353 ? -6.453 -16.344 15.125 1 26.06 353 VAL B O 1
ATOM 5879 N N . ALA B 1 354 ? -5.621 -18.156 15.836 1 28.48 354 ALA B N 1
ATOM 5880 C CA . ALA B 1 354 ? -4.258 -17.891 16.297 1 28.48 354 ALA B CA 1
ATOM 5881 C C . ALA B 1 354 ? -3.381 -17.391 15.156 1 28.48 354 ALA B C 1
ATOM 5883 O O . ALA B 1 354 ? -3.324 -18 14.086 1 28.48 354 ALA B O 1
ATOM 5884 N N . THR B 1 355 ? -3.188 -16.266 15.148 1 31.98 355 THR B N 1
ATOM 5885 C CA . THR B 1 355 ? -2.312 -15.664 14.141 1 31.98 355 THR B CA 1
ATOM 5886 C C . THR B 1 355 ? -0.91 -16.266 14.227 1 31.98 355 THR B C 1
ATOM 5888 O O . THR B 1 355 ? -0.399 -16.5 15.32 1 31.98 355 THR B O 1
ATOM 5891 N N . LEU B 1 356 ? -0.233 -16.672 13.391 1 34.06 356 LEU B N 1
ATOM 5892 C CA . LEU B 1 356 ? 0.956 -17.516 13.383 1 34.06 356 LEU B CA 1
ATOM 5893 C C . LEU B 1 356 ? 2.139 -16.797 14.023 1 34.06 356 LEU B C 1
ATOM 5895 O O . LEU B 1 356 ? 2.979 -17.438 14.664 1 34.06 356 LEU B O 1
ATOM 5899 N N . GLU B 1 357 ? 2.184 -15.633 14.156 1 38.88 357 GLU B N 1
ATOM 5900 C CA . GLU B 1 357 ? 3.408 -15.023 14.656 1 38.88 357 GLU B CA 1
ATOM 5901 C C . GLU B 1 357 ? 3.463 -15.062 16.188 1 38.88 357 GLU B C 1
ATOM 5903 O O . GLU B 1 357 ? 4.543 -15.148 16.766 1 38.88 357 GLU B O 1
ATOM 5908 N N . ASP B 1 358 ? 2.375 -15.031 16.766 1 47.22 358 ASP B N 1
ATOM 5909 C CA . ASP B 1 358 ? 2.27 -15.125 18.219 1 47.22 358 ASP B CA 1
ATOM 5910 C C . ASP B 1 358 ? 1.764 -16.5 18.656 1 47.22 358 ASP B C 1
ATOM 5912 O O . ASP B 1 358 ? 1.244 -16.656 19.75 1 47.22 358 ASP B O 1
ATOM 5916 N N . ALA B 1 359 ? 2.092 -17.25 17.859 1 46.72 359 ALA B N 1
ATOM 5917 C CA . ALA B 1 359 ? 1.598 -18.609 18.141 1 46.72 359 ALA B CA 1
ATOM 5918 C C . ALA B 1 359 ? 2.648 -19.438 18.875 1 46.72 359 ALA B C 1
ATOM 5920 O O . ALA B 1 359 ? 3.85 -19.25 18.672 1 46.72 359 ALA B O 1
ATOM 5921 N N . CYS B 1 360 ? 2.305 -20.188 19.578 1 57.66 360 CYS B N 1
ATOM 5922 C CA . CYS B 1 360 ? 3.137 -21.125 20.328 1 57.66 360 CYS B CA 1
ATOM 5923 C C . CYS B 1 360 ? 3.99 -21.953 19.375 1 57.66 360 CYS B C 1
ATOM 5925 O O . CYS B 1 360 ? 3.467 -22.609 18.469 1 57.66 360 CYS B O 1
ATOM 5927 N N . VAL B 1 361 ? 5.289 -21.828 19.516 1 57.31 361 VAL B N 1
ATOM 5928 C CA . VAL B 1 361 ? 6.234 -22.5 18.625 1 57.31 361 VAL B CA 1
ATOM 5929 C C . VAL B 1 361 ? 6.047 -24.016 18.719 1 57.31 361 VAL B C 1
ATOM 5931 O O . VAL B 1 361 ? 6.496 -24.766 17.859 1 57.31 361 VAL B O 1
ATOM 5934 N N . LEU B 1 362 ? 5.316 -24.359 19.703 1 55.81 362 LEU B N 1
ATOM 5935 C CA . LEU B 1 362 ? 5.18 -25.781 19.984 1 55.81 362 LEU B CA 1
ATOM 5936 C C . LEU B 1 362 ? 3.895 -26.344 19.375 1 55.81 362 LEU B C 1
ATOM 5938 O O . LEU B 1 362 ? 3.904 -27.406 18.766 1 55.81 362 LEU B O 1
ATOM 5942 N N . CYS B 1 363 ? 2.871 -25.656 19.672 1 49.94 363 CYS B N 1
ATOM 5943 C CA . CYS B 1 363 ? 1.602 -26.203 19.219 1 49.94 363 CYS B CA 1
ATOM 5944 C C . CYS B 1 363 ? 1.151 -25.516 17.922 1 49.94 363 CYS B C 1
ATOM 5946 O O . CYS B 1 363 ? 0.261 -26.016 17.234 1 49.94 363 CYS B O 1
ATOM 5948 N N . CYS B 1 364 ? 1.729 -24.391 17.547 1 53.41 364 CYS B N 1
ATOM 5949 C CA . CYS B 1 364 ? 1.483 -23.516 16.422 1 53.41 364 CYS B CA 1
ATOM 5950 C C . CYS B 1 364 ? -0.003 -23.219 16.266 1 53.41 364 CYS B C 1
ATOM 5952 O O . CYS B 1 364 ? -0.467 -22.875 15.18 1 53.41 364 CYS B O 1
ATOM 5954 N N . GLU B 1 365 ? -0.687 -23.312 17.125 1 54.69 365 GLU B N 1
ATOM 5955 C CA . GLU B 1 365 ? -2.139 -23.156 17.141 1 54.69 365 GLU B CA 1
ATOM 5956 C C . GLU B 1 365 ? -2.559 -21.969 18 1 54.69 365 GLU B C 1
ATOM 5958 O O . GLU B 1 365 ? -3.541 -21.297 17.688 1 54.69 365 GLU B O 1
ATOM 5963 N N . ARG B 1 366 ? -1.951 -21.719 19.031 1 57.22 366 ARG B N 1
ATOM 5964 C CA . ARG B 1 366 ? -2.289 -20.672 19.969 1 57.22 366 ARG B CA 1
ATOM 5965 C C . ARG B 1 366 ? -1.226 -19.578 19.969 1 57.22 366 ARG B C 1
ATOM 5967 O O . ARG B 1 366 ? -0.092 -19.797 19.547 1 57.22 366 ARG B O 1
ATOM 5974 N N . SER B 1 367 ? -1.609 -18.562 20.391 1 61.06 367 SER B N 1
ATOM 5975 C CA . SER B 1 367 ? -0.659 -17.453 20.531 1 61.06 367 SER B CA 1
ATOM 5976 C C . SER B 1 367 ? 0.269 -17.672 21.719 1 61.06 367 SER B C 1
ATOM 5978 O O . SER B 1 367 ? -0.139 -18.25 22.734 1 61.06 367 SER B O 1
ATOM 5980 N N . THR B 1 368 ? 1.397 -17.172 21.406 1 63.09 368 THR B N 1
ATOM 5981 C CA . THR B 1 368 ? 2.35 -17.141 22.516 1 63.09 368 THR B CA 1
ATOM 5982 C C . THR B 1 368 ? 1.876 -16.188 23.609 1 63.09 368 THR B C 1
ATOM 5984 O O . THR B 1 368 ? 1.804 -14.977 23.406 1 63.09 368 THR B O 1
ATOM 5987 N N . ASP B 1 369 ? 1.453 -16.938 24.656 1 64.62 369 ASP B N 1
ATOM 5988 C CA . ASP B 1 369 ? 0.897 -16.125 25.734 1 64.62 369 ASP B CA 1
ATOM 5989 C C . ASP B 1 369 ? 1.512 -16.484 27.078 1 64.62 369 ASP B C 1
ATOM 5991 O O . ASP B 1 369 ? 0.929 -16.203 28.125 1 64.62 369 ASP B O 1
ATOM 5995 N N . CYS B 1 370 ? 2.68 -17.156 26.844 1 70.38 370 CYS B N 1
ATOM 5996 C CA . CYS B 1 370 ? 3.307 -17.453 28.125 1 70.38 370 CYS B CA 1
ATOM 5997 C C . CYS B 1 370 ? 4.82 -17.281 28.047 1 70.38 370 CYS B C 1
ATOM 5999 O O . CYS B 1 370 ? 5.383 -17.188 26.953 1 70.38 370 CYS B O 1
ATOM 6001 N N . VAL B 1 371 ? 5.391 -17.016 29.188 1 74.5 371 VAL B N 1
ATOM 6002 C CA . VAL B 1 371 ? 6.84 -16.953 29.344 1 74.5 371 VAL B CA 1
ATOM 6003 C C . VAL B 1 371 ? 7.312 -18.094 30.25 1 74.5 371 VAL B C 1
ATOM 6005 O O . VAL B 1 371 ? 6.648 -18.438 31.234 1 74.5 371 VAL B O 1
ATOM 6008 N N . LEU B 1 372 ? 8.414 -18.688 29.703 1 67.75 372 LEU B N 1
ATOM 6009 C CA . LEU B 1 372 ? 9.008 -19.75 30.516 1 67.75 372 LEU B CA 1
ATOM 6010 C C . LEU B 1 372 ? 9.859 -19.172 31.641 1 67.75 372 LEU B C 1
ATOM 6012 O O . LEU B 1 372 ? 10.695 -18.297 31.406 1 67.75 372 LEU B O 1
ATOM 6016 N N . ILE B 1 373 ? 9.5 -19.562 32.75 1 76.38 373 ILE B N 1
ATOM 6017 C CA . ILE B 1 373 ? 10.242 -19.141 33.938 1 76.38 373 ILE B CA 1
ATOM 6018 C C . ILE B 1 373 ? 11.18 -20.266 34.406 1 76.38 373 ILE B C 1
ATOM 6020 O O . ILE B 1 373 ? 10.781 -21.422 34.438 1 76.38 373 ILE B O 1
ATOM 6024 N N . PRO B 1 374 ? 12.461 -19.969 34.625 1 65.69 374 PRO B N 1
ATOM 6025 C CA . PRO B 1 374 ? 13.008 -18.641 34.875 1 65.69 374 PRO B CA 1
ATOM 6026 C C . PRO B 1 374 ? 13.773 -18.062 33.688 1 65.69 374 PRO B C 1
ATOM 6028 O O . PRO B 1 374 ? 14.281 -16.953 33.75 1 65.69 374 PRO B O 1
ATOM 6031 N N . CYS B 1 375 ? 13.805 -18.609 32.625 1 62.69 375 CYS B N 1
ATOM 6032 C CA . CYS B 1 375 ? 14.727 -18.219 31.578 1 62.69 375 CYS B CA 1
ATOM 6033 C C . CYS B 1 375 ? 14.18 -17.016 30.797 1 62.69 375 CYS B C 1
ATOM 6035 O O . CYS B 1 375 ? 14.938 -16.266 30.188 1 62.69 375 CYS B O 1
ATOM 6037 N N . GLY B 1 376 ? 12.836 -16.766 30.812 1 70.31 376 GLY B N 1
ATOM 6038 C CA . GLY B 1 376 ? 12.227 -15.609 30.203 1 70.31 376 GLY B CA 1
ATOM 6039 C C . GLY B 1 376 ? 11.922 -15.805 28.719 1 70.31 376 GLY B C 1
ATOM 6040 O O . GLY B 1 376 ? 11.438 -14.883 28.062 1 70.31 376 GLY B O 1
ATOM 6041 N N . HIS B 1 377 ? 12.102 -16.969 28.328 1 65.19 377 HIS B N 1
ATOM 6042 C CA . HIS B 1 377 ? 11.812 -17.219 26.922 1 65.19 377 HIS B CA 1
ATOM 6043 C C . HIS B 1 377 ? 10.312 -17.312 26.672 1 65.19 377 HIS B C 1
ATOM 6045 O O . HIS B 1 377 ? 9.609 -18.062 27.344 1 65.19 377 HIS B O 1
ATOM 6051 N N . GLN B 1 378 ? 9.859 -16.422 25.641 1 69.31 378 GLN B N 1
ATOM 6052 C CA . GLN B 1 378 ? 8.469 -16.406 25.219 1 69.31 378 GLN B CA 1
ATOM 6053 C C . GLN B 1 378 ? 8.305 -17.062 23.844 1 69.31 378 GLN B C 1
ATOM 6055 O O . GLN B 1 378 ? 8.477 -16.406 22.812 1 69.31 378 GLN B O 1
ATOM 6060 N N . ILE B 1 379 ? 7.852 -18.297 23.859 1 65.75 379 ILE B N 1
ATOM 6061 C CA . ILE B 1 379 ? 7.934 -19.031 22.609 1 65.75 379 ILE B CA 1
ATOM 6062 C C . ILE B 1 379 ? 6.676 -19.875 22.406 1 65.75 379 ILE B C 1
ATOM 6064 O O . ILE B 1 379 ? 6.469 -20.453 21.344 1 65.75 379 ILE B O 1
ATOM 6068 N N . CYS B 1 380 ? 5.934 -19.938 23.438 1 66 380 CYS B N 1
ATOM 6069 C CA . CYS B 1 380 ? 4.828 -20.875 23.297 1 66 380 CYS B CA 1
ATOM 6070 C C . CYS B 1 380 ? 3.596 -20.391 24.047 1 66 380 CYS B C 1
ATOM 6072 O O . CYS B 1 380 ? 3.678 -19.453 24.844 1 66 380 CYS B O 1
ATOM 6074 N N . CYS B 1 381 ? 2.516 -21.141 23.875 1 62.72 381 CYS B N 1
ATOM 6075 C CA . CYS B 1 381 ? 1.264 -20.828 24.562 1 62.72 381 CYS B CA 1
ATOM 6076 C C . CYS B 1 381 ? 1.199 -21.531 25.906 1 62.72 381 CYS B C 1
ATOM 6078 O O . CYS B 1 381 ? 1.975 -22.453 26.172 1 62.72 381 CYS B O 1
ATOM 6080 N N . THR B 1 382 ? 0.218 -21.031 26.562 1 74.38 382 THR B N 1
ATOM 6081 C CA . THR B 1 382 ? 0.092 -21.5 27.938 1 74.38 382 THR B CA 1
ATOM 6082 C C . THR B 1 382 ? -0.161 -23 27.969 1 74.38 382 THR B C 1
ATOM 6084 O O . THR B 1 382 ? 0.378 -23.703 28.828 1 74.38 382 THR B O 1
ATOM 6087 N N . ASP B 1 383 ? -0.789 -23.453 27.047 1 68.19 383 ASP B N 1
ATOM 6088 C CA . ASP B 1 383 ? -1.117 -24.875 27.031 1 68.19 383 ASP B CA 1
ATOM 6089 C C . ASP B 1 383 ? 0.102 -25.719 26.672 1 68.19 383 ASP B C 1
ATOM 6091 O O . ASP B 1 383 ? 0.363 -26.75 27.297 1 68.19 383 ASP B O 1
ATOM 6095 N N . CYS B 1 384 ? 0.814 -25.25 25.875 1 65.25 384 CYS B N 1
ATOM 6096 C CA . CYS B 1 384 ? 2.02 -25.953 25.484 1 65.25 384 CYS B CA 1
ATOM 6097 C C . CYS B 1 384 ? 3.119 -25.812 26.516 1 65.25 384 CYS B C 1
ATOM 6099 O O . CYS B 1 384 ? 3.908 -26.734 26.734 1 65.25 384 CYS B O 1
ATOM 6101 N N . GLY B 1 385 ? 3.135 -24.719 27.062 1 69.69 385 GLY B N 1
ATOM 6102 C CA . GLY B 1 385 ? 4.117 -24.438 28.094 1 69.69 385 GLY B CA 1
ATOM 6103 C C . GLY B 1 385 ? 3.98 -25.344 29.312 1 69.69 385 GLY B C 1
ATOM 6104 O O . GLY B 1 385 ? 4.984 -25.75 29.906 1 69.69 385 GLY B O 1
ATOM 6105 N N . HIS B 1 386 ? 2.75 -25.703 29.453 1 72.5 386 HIS B N 1
ATOM 6106 C CA . HIS B 1 386 ? 2.496 -26.562 30.609 1 72.5 386 HIS B CA 1
ATOM 6107 C C . HIS B 1 386 ? 3.004 -27.984 30.359 1 72.5 386 HIS B C 1
ATOM 6109 O O . HIS B 1 386 ? 3.209 -28.75 31.297 1 72.5 386 HIS B O 1
ATOM 6115 N N . GLN B 1 387 ? 3.34 -28.188 29.281 1 63.81 387 GLN B N 1
ATOM 6116 C CA . GLN B 1 387 ? 3.814 -29.531 28.922 1 63.81 387 GLN B CA 1
ATOM 6117 C C . GLN B 1 387 ? 5.34 -29.594 28.922 1 63.81 387 GLN B C 1
ATOM 6119 O O . GLN B 1 387 ? 5.922 -30.672 28.797 1 63.81 387 GLN B O 1
ATOM 6124 N N . LEU B 1 388 ? 5.914 -28.5 29.125 1 68.06 388 LEU B N 1
ATOM 6125 C CA . LEU B 1 388 ? 7.371 -28.438 29.125 1 68.06 388 LEU B CA 1
ATOM 6126 C C . LEU B 1 388 ? 7.93 -28.547 30.547 1 68.06 388 LEU B C 1
ATOM 6128 O O . LEU B 1 388 ? 7.367 -28 31.484 1 68.06 388 LEU B O 1
ATOM 6132 N N . THR B 1 389 ? 8.867 -29.328 30.531 1 68.81 389 THR B N 1
ATOM 6133 C CA . THR B 1 389 ? 9.617 -29.391 31.781 1 68.81 389 THR B CA 1
ATOM 6134 C C . THR B 1 389 ? 10.93 -28.625 31.672 1 68.81 389 THR B C 1
ATOM 6136 O O . THR B 1 389 ? 11.484 -28.188 32.688 1 68.81 389 THR B O 1
ATOM 6139 N N . SER B 1 390 ? 11.367 -28.469 30.5 1 68.06 390 SER B N 1
ATOM 6140 C CA . SER B 1 390 ? 12.578 -27.703 30.203 1 68.06 390 SER B CA 1
ATOM 6141 C C . SER B 1 390 ? 12.391 -26.797 29 1 68.06 390 SER B C 1
ATOM 6143 O O . SER B 1 390 ? 11.648 -27.141 28.062 1 68.06 390 SER B O 1
ATOM 6145 N N . CYS B 1 391 ? 12.945 -25.609 29 1 64.56 391 CYS B N 1
ATOM 6146 C CA . CYS B 1 391 ? 12.844 -24.641 27.922 1 64.56 391 CYS B CA 1
ATOM 6147 C C . CYS B 1 391 ? 13.516 -25.172 26.656 1 64.56 391 CYS B C 1
ATOM 6149 O O . CYS B 1 391 ? 14.688 -25.547 26.688 1 64.56 391 CYS B O 1
ATOM 6151 N N . PRO B 1 392 ? 12.891 -25.094 25.609 1 64.12 392 PRO B N 1
ATOM 6152 C CA . PRO B 1 392 ? 13.477 -25.625 24.375 1 64.12 392 PRO B CA 1
ATOM 6153 C C . PRO B 1 392 ? 14.594 -24.734 23.828 1 64.12 392 PRO B C 1
ATOM 6155 O O . PRO B 1 392 ? 15.398 -25.188 23 1 64.12 392 PRO B O 1
ATOM 6158 N N . VAL B 1 393 ? 14.727 -23.672 24.391 1 59.91 393 VAL B N 1
ATOM 6159 C CA . VAL B 1 393 ? 15.711 -22.719 23.891 1 59.91 393 VAL B CA 1
ATOM 6160 C C . VAL B 1 393 ? 17 -22.844 24.688 1 59.91 393 VAL B C 1
ATOM 6162 O O . VAL B 1 393 ? 18.078 -23 24.109 1 59.91 393 VAL B O 1
ATOM 6165 N N . CYS B 1 394 ? 16.875 -22.859 26.078 1 56.34 394 CYS B N 1
ATOM 6166 C CA . CYS B 1 394 ? 18.078 -22.844 26.891 1 56.34 394 CYS B CA 1
ATOM 6167 C C . CYS B 1 394 ? 18.219 -24.109 27.719 1 56.34 394 CYS B C 1
ATOM 6169 O O . CYS B 1 394 ? 19.219 -24.312 28.406 1 56.34 394 CYS B O 1
ATOM 6171 N N . LYS B 1 395 ? 17.281 -24.922 27.641 1 64.12 395 LYS B N 1
ATOM 6172 C CA . LYS B 1 395 ? 17.281 -26.266 28.203 1 64.12 395 LYS B CA 1
ATOM 6173 C C . LYS B 1 395 ? 17.281 -26.219 29.734 1 64.12 395 LYS B C 1
ATOM 6175 O O . LYS B 1 395 ? 17.594 -27.219 30.391 1 64.12 395 LYS B O 1
ATOM 6180 N N . ILE B 1 396 ? 16.875 -25.125 30.312 1 64.94 396 ILE B N 1
ATOM 6181 C CA . ILE B 1 396 ? 16.75 -25.062 31.766 1 64.94 396 ILE B CA 1
ATOM 6182 C C . ILE B 1 396 ? 15.352 -25.516 32.188 1 64.94 396 ILE B C 1
ATOM 6184 O O . ILE B 1 396 ? 14.383 -25.344 31.438 1 64.94 396 ILE B O 1
ATOM 6188 N N . ASN B 1 397 ? 15.289 -26.172 33.406 1 69.25 397 ASN B N 1
ATOM 6189 C CA . ASN B 1 397 ? 13.984 -26.5 33.969 1 69.25 397 ASN B CA 1
ATOM 6190 C C . ASN B 1 397 ? 13.102 -25.266 34.094 1 69.25 397 ASN B C 1
ATOM 6192 O O . ASN B 1 397 ? 13.531 -24.25 34.656 1 69.25 397 ASN B O 1
ATOM 6196 N N . CYS B 1 398 ? 11.812 -25.438 33.406 1 67.44 398 CYS B N 1
ATOM 6197 C CA . CYS B 1 398 ? 11.031 -24.203 33.375 1 67.44 398 CYS B CA 1
ATOM 6198 C C . CYS B 1 398 ? 9.578 -24.484 33.75 1 67.44 398 CYS B C 1
ATOM 6200 O O . CYS B 1 398 ? 9.133 -25.625 33.719 1 67.44 398 CYS B O 1
ATOM 6202 N N . SER B 1 399 ? 8.945 -23.406 34.375 1 79.38 399 SER B N 1
ATOM 6203 C CA . SER B 1 399 ? 7.5 -23.281 34.531 1 79.38 399 SER B CA 1
ATOM 6204 C C . SER B 1 399 ? 6.918 -22.203 33.625 1 79.38 399 SER B C 1
ATOM 6206 O O . SER B 1 399 ? 7.66 -21.406 33.062 1 79.38 399 SER B O 1
ATOM 6208 N N . VAL B 1 400 ? 5.508 -22.281 33.594 1 73.81 400 VAL B N 1
ATOM 6209 C CA . VAL B 1 400 ? 4.855 -21.422 32.594 1 73.81 400 VAL B CA 1
ATOM 6210 C C . VAL B 1 400 ? 4.074 -20.312 33.281 1 73.81 400 VAL B C 1
ATOM 6212 O O . VAL B 1 400 ? 3.373 -20.562 34.281 1 73.81 400 VAL B O 1
ATOM 6215 N N . LEU B 1 401 ? 4.348 -19.047 32.75 1 77 401 LEU B N 1
ATOM 6216 C CA . LEU B 1 401 ? 3.551 -17.906 33.188 1 77 401 LEU B CA 1
ATOM 6217 C C . LEU B 1 401 ? 2.807 -17.297 32 1 77 401 LEU B C 1
ATOM 6219 O O . LEU B 1 401 ? 3.414 -16.953 30.984 1 77 401 LEU B O 1
ATOM 6223 N N . ARG B 1 402 ? 1.617 -17.266 32.25 1 75.44 402 ARG B N 1
ATOM 6224 C CA . ARG B 1 402 ? 0.812 -16.609 31.203 1 75.44 402 ARG B CA 1
ATOM 6225 C C . ARG B 1 402 ? 1.09 -15.117 31.156 1 75.44 402 ARG B C 1
ATOM 6227 O O . ARG B 1 402 ? 1.189 -14.461 32.188 1 75.44 402 ARG B O 1
ATOM 6234 N N . VAL B 1 403 ? 1.282 -14.625 29.906 1 69.44 403 VAL B N 1
ATOM 6235 C CA . VAL B 1 403 ? 1.596 -13.211 29.719 1 69.44 403 VAL B CA 1
ATOM 6236 C C . VAL B 1 403 ? 0.374 -12.477 29.172 1 69.44 403 VAL B C 1
ATOM 6238 O O . VAL B 1 403 ? -0.312 -12.992 28.281 1 69.44 403 VAL B O 1
ATOM 6241 N N . TYR B 1 404 ? 0.072 -11.391 29.766 1 58.78 404 TYR B N 1
ATOM 6242 C CA . TYR B 1 404 ? -0.964 -10.477 29.297 1 58.78 404 TYR B CA 1
ATOM 6243 C C . TYR B 1 404 ? -0.353 -9.18 28.781 1 58.78 404 TYR B C 1
ATOM 6245 O O . TYR B 1 404 ? 0.267 -8.43 29.531 1 58.78 404 TYR B O 1
ATOM 6253 N N . ARG B 1 405 ? -0.414 -9.156 27.609 1 52.25 405 ARG B N 1
ATOM 6254 C CA . ARG B 1 405 ? 0.103 -7.938 26.984 1 52.25 405 ARG B CA 1
ATOM 6255 C C . ARG B 1 405 ? -0.985 -6.875 26.875 1 52.25 405 ARG B C 1
ATOM 6257 O O . ARG B 1 405 ? -2.092 -7.16 26.406 1 52.25 405 ARG B O 1
ATOM 6264 N N . GLN B 1 406 ? -1.055 -5.926 27.547 1 41.22 406 GLN B N 1
ATOM 6265 C CA . GLN B 1 406 ? -2.016 -4.832 27.453 1 41.22 406 GLN B CA 1
ATOM 6266 C C . GLN B 1 406 ? -1.453 -3.674 26.625 1 41.22 406 GLN B C 1
ATOM 6268 O O . GLN B 1 406 ? -0.244 -3.43 26.641 1 41.22 406 GLN B O 1
#

Solvent-accessible surface area (backbone atoms only — not comparable to full-atom values): 47114 Å² total; per-residue (Å²): 137,82,81,77,80,78,77,78,76,79,77,76,78,74,74,71,72,77,72,79,62,70,72,67,53,65,67,56,68,66,58,66,55,75,75,65,80,67,70,77,68,75,78,65,73,82,78,69,79,76,57,78,86,71,55,63,66,88,48,56,66,56,37,47,60,40,65,62,48,63,45,76,36,81,89,78,65,27,15,37,15,32,27,42,59,54,83,79,85,72,73,86,75,68,75,72,71,78,64,63,48,73,46,78,24,87,38,64,67,56,14,45,42,46,34,70,66,42,32,12,33,44,68,51,83,59,78,38,14,66,70,82,66,44,76,39,95,58,88,37,55,14,56,69,32,10,45,23,28,27,77,90,48,37,48,75,38,54,52,61,52,43,50,65,50,45,50,76,74,72,82,56,70,56,40,45,28,33,49,52,47,51,49,47,49,52,45,42,49,50,25,28,45,62,37,35,51,69,57,37,53,58,53,50,69,53,52,56,59,69,69,85,29,36,42,73,68,58,91,84,26,33,34,39,51,65,51,32,14,44,64,21,62,26,55,66,44,38,46,42,40,35,73,73,59,60,39,74,65,48,80,46,57,38,88,88,75,63,39,52,34,60,42,58,34,73,81,54,41,22,56,65,38,48,25,41,48,83,74,58,37,61,71,50,46,40,52,44,41,75,71,54,40,58,65,77,69,40,61,60,77,66,43,39,24,54,48,40,51,52,50,46,70,64,60,63,83,73,75,68,63,77,74,64,69,76,79,72,76,79,78,78,79,70,80,74,75,80,74,76,78,72,75,85,70,76,78,70,78,73,76,74,75,51,57,72,87,39,18,3,73,76,69,64,58,40,42,43,27,17,29,31,36,80,79,11,40,40,47,22,12,54,74,50,34,66,71,38,57,44,37,90,84,77,64,43,72,29,46,66,38,52,45,40,74,117,135,83,77,76,78,77,76,78,76,78,76,76,77,74,74,71,72,78,70,79,60,71,71,64,53,64,65,58,67,64,58,64,55,76,75,66,81,68,70,76,68,74,79,63,73,82,78,70,78,77,57,78,86,71,55,63,65,91,49,56,66,56,36,47,59,40,66,61,49,65,45,77,36,80,87,79,65,27,15,37,14,32,26,43,60,52,84,76,89,74,74,85,73,70,75,72,69,77,62,64,48,73,47,78,26,88,37,62,66,56,15,46,44,46,33,69,66,41,29,12,36,44,68,51,85,59,80,38,14,67,69,81,67,45,75,37,94,58,87,37,54,14,56,70,30,10,45,24,28,25,76,89,48,37,47,75,38,54,50,60,52,42,49,64,47,43,50,76,73,71,83,55,72,53,41,45,28,33,49,52,49,51,51,47,47,52,45,41,50,50,23,27,45,62,37,35,51,69,56,38,53,58,52,49,68,54,52,56,60,70,70,85,28,35,43,73,69,58,92,83,27,33,34,40,52,65,51,32,14,44,64,21,63,26,54,66,46,38,46,42,40,37,72,74,58,59,40,75,65,47,81,46,57,37,88,88,76,64,38,51,33,60,40,57,34,73,81,54,41,21,55,64,37,47,26,42,49,82,73,59,38,62,70,51,44,41,52,44,41,74,70,55,39,59,64,79,70,40,59,59,75,67,44,41,25,53,48,40,51,51,52,47,70,64,58,63,85,72,75,67,63,76,75,63,67,74,79,72,76,80,78,82,80,72,83,75,76,82,74,76,73,72,70,86,73,76,79,72,79,74,77,72,74,42,54,72,85,42,17,4,73,76,70,64,53,39,41,44,28,16,29,31,37,79,78,12,41,39,47,22,14,54,74,51,33,66,71,38,57,43,37,91,84,79,63,45,73,29,47,66,37,53,44,40,73,116

InterPro domains:
  IPR001841 Zinc finger, RING-type [PS50089] (360-395)
  IPR011011 Zinc finger, FYVE/PHD-type [SSF57903] (125-181)
  IPR013083 Zinc finger, RING/FYVE/PHD-type [G3DSA:3.30.40.10] (119-184)
  IPR013083 Zinc finger, RING/FYVE/PHD-type [G3DSA:3.30.40.10] (335-405)
  IPR051728 RING-FYVE domain-containing E3 ubiquitin-protein ligase [PTHR14879] (357-405)

Radius of gyration: 37.49 Å; Cα contacts (8 Å, |Δi|>4): 1332; chains: 2; bounding box: 124×114×76 Å

Nearest PDB structures (foldseek):
  6hpr-assembly1_A  TM=8.812E-01  e=8.845E-04  Homo sapiens
  4ic3-assembly1_A  TM=9.046E-01  e=1.353E-03  Homo sapiens
  8w5a-assembly1_A  TM=9.024E-01  e=1.437E-03  Homo sapiens
  4ic3-assembly1_B  TM=8.487E-01  e=2.198E-03  Homo sapiens
  4ic2-assembly1_B  TM=8.536E-01  e=2.482E-03  Homo sapiens

pLDDT: mean 71.87, std 27.52, range [17.53, 98.12]

Organism: Phaeodactylum tricornutum (strain CCAP 1055/1) (NCBI:txid556484)

Foldseek 3Di:
DPPPPPPPPPPPPPPPPPCPVAQPCPVVLVVVPPPDCPPPPPPPPLPDDDDPVPQPLQLQDAFAFADKDWDADPVVRWIKIWAFFQDDDDPPPDPPPRDIDIDTDNDRQLSVLVRLQAGWGHADPDQAASRPRHGAPDFDAALQRRGTHHPVQKDKDACQQHHCRSPVPPPDRIGIHGVSLVVLASQLLSCLLQQVQVSNVVSVVSNRHHQAGWDCDDPNKTDGSLLSNLNNLHPVNNCCSCVVSNHDQARDADPVPRFGDGDAMPVRFGSCNSCQPDPHNVVVNVVVVVVGDDPVNGDDPVRVVVSVVVVVVVPDPPPPPVPPDDPPDPPPPPPPPPPPPDDPPPPPPPPPQADQPQAAQQPSRHGQFKAWPPVRDGHHHPVVQCVDQADPVPRHGTHIGGHDDD/DPPPPPPPPPPPPPPPPPCPVAQPCPVVVLVVPPPDCPPPPPPPPLPDDDDPVPQPLQLQDAFAFADKDWDADPVVRWIKIWAFFQDDDDPPPDPPPRDIDIDTHNDRQLSVLVRLQAGWGAADPDQAASRPRHGAPDFDAALQRRGTHHPVQKDKDACQQHHCRSCVPPPDRIGIHGVSLVSLASQLLSCLLQQVQVSNVVSVVSNRHHQAGWDCDDPNKIDGSLLSNLNNLHPVNNCCSCVVSNHDQARDADPVPRFGDGDAMSVRFGSCNSCQPDPHNVVVNVVVVVVGDDPVNGDDPVRVVVSVVVVVVVPDPPPPPVPPDPPPDPPPPPPPPPPPPDDPPPPPPPLPQADQVQAAQVPSRHGQFKAWPPVRDGHHHQVVQCVDQADPVPRHGTHIDGHDDD